Protein AF-0000000083134986 (afdb_homodimer)

Secondary structure (DSSP, 8-state):
-EEEEEEEB-TT---EEEEEEEE-B-TTSSBPPPEEEEEEEEPPPHHHHHHHHHHHTT-S-HHHHHHHHHHHHHHHHHHHHHHHHHTT--GGGEEEEE---EEEEEE---HHHHHH--HHHHH-HHHHHHTT-S-EEEEES-HHHHHHHHTS-EEE--HHHHHHTT------HHHHHHHHHTTSSSEEEEEEESSEEEEEEEESSGGG-EEEEEEESSHHHHHHHHHHHS-SS-GGGHHHHTS---HHHHHHHHTSGGGGSPSSP---GGGG-HHHHHHHHHHTTTS-HHHHHHHHHHHHHHHHHHHHHHHS-HHHHHH--EEEEESGGGG-HHHHHHHHHHS-TTPEEEEGGGGT--GGGHHHHHHHHHHHHHHTT-----HHHH--SS----SEEE--GGG--S----/-EEEEEEEB-TT---EEEEEEEE-B-TTSSBPPPEEEEEEEEPPPHHHHHHHHHHHTT-S-HHHHHHHHHHHHHHHHHHHHHHHHHTT--GGGEEEEE---EEEEEE---HHHHHH--HHHHH-HHHHHHTT-S-EEEEES-HHHHHHHHTS-EEE--HHHHHHTT------HHHHHHHHHTTSSSEEEEEEESSEEEEEEEESSGGG-EEEEEEESSHHHHHHHHHHHS-SS-GGGHHHHTS---HHHHHHHHTSGGGGSPSS----GGGG-HHHHHHHHHHTTTS-HHHHHHHHHHHHHHHHHHHHHHHS-HHHHHH--EEEEESGGGG-HHHHHHHHHHS-TTPEEEEGGGGT--GGGHHHHHHHHHHHHHHTT-----HHHH--SS----SEEE--GGG--S----

Solvent-accessible surface area (backbone atoms only — not comparable to full-atom values): 40559 Å² total; per-residue (Å²): 120,42,34,29,26,12,27,38,32,58,87,82,64,82,32,38,37,40,35,38,28,34,33,44,76,39,94,78,61,44,57,42,56,66,43,68,72,51,74,48,76,41,76,68,58,66,77,59,45,54,52,51,57,36,37,56,70,62,69,40,48,54,70,54,48,30,49,44,22,53,35,39,8,26,46,54,25,49,52,52,49,51,50,27,60,77,65,73,52,62,48,86,62,39,65,35,34,8,28,54,43,36,65,50,46,76,44,67,40,37,62,72,63,57,70,69,49,49,73,70,54,68,66,32,52,44,53,39,52,72,71,55,37,37,25,42,59,35,60,35,33,37,41,30,36,24,5,57,72,50,38,26,31,20,27,24,54,42,38,49,30,33,20,67,43,42,6,52,50,58,73,57,59,64,36,48,43,30,43,64,42,38,90,42,83,64,62,47,42,37,33,38,19,34,50,55,19,36,41,36,40,30,26,56,51,61,80,71,20,37,51,35,41,34,41,55,29,36,41,58,34,21,51,48,28,30,73,75,69,71,32,77,49,53,71,60,19,58,53,27,66,76,28,52,72,42,67,70,60,44,53,55,60,71,63,41,72,76,72,72,49,66,82,76,32,82,76,55,75,70,79,63,26,70,68,57,50,51,52,50,49,60,75,48,56,86,50,56,71,35,22,54,38,20,24,35,27,38,43,26,8,49,28,42,26,49,43,44,68,73,70,45,59,63,71,56,58,73,67,27,54,52,34,32,29,23,32,68,32,62,60,20,52,46,34,49,52,30,29,45,72,50,33,64,85,70,36,44,67,48,44,30,49,81,76,57,36,52,30,83,45,45,64,13,50,37,28,17,52,38,30,55,27,30,83,65,28,21,49,38,57,45,28,56,48,27,57,18,75,48,73,27,36,33,24,31,37,9,62,20,51,83,57,54,41,81,60,71,77,118,120,42,34,28,25,13,28,37,32,58,87,80,64,84,31,38,36,41,37,38,29,35,32,43,76,39,92,80,60,45,56,42,55,64,44,66,73,52,72,50,77,41,76,68,57,65,77,57,45,54,53,51,56,36,38,56,71,61,69,41,47,55,70,54,48,32,48,42,23,52,35,38,7,26,46,54,25,50,51,51,47,51,50,27,60,78,67,74,51,59,49,87,62,38,64,35,34,8,27,55,42,37,65,52,48,74,46,67,39,36,60,70,63,56,71,69,47,49,71,68,54,67,67,33,52,46,53,38,50,73,71,55,37,37,26,44,59,35,59,34,34,37,39,30,36,24,5,57,71,49,37,26,30,19,26,24,55,41,39,49,30,33,19,67,42,41,6,52,51,59,71,57,60,64,36,46,42,29,44,65,42,38,88,43,83,64,63,47,40,36,32,39,21,34,52,54,18,34,40,35,40,32,25,54,51,60,79,71,20,36,50,34,42,33,40,55,28,37,41,56,35,21,51,50,28,29,73,76,68,71,32,77,48,52,69,59,19,59,54,26,67,75,27,51,71,40,68,68,60,44,54,54,60,71,64,40,71,76,73,72,51,65,83,76,32,80,74,54,73,69,78,60,26,71,68,57,51,50,52,50,49,59,74,48,58,86,50,54,72,34,23,54,38,19,24,36,27,38,43,27,7,48,28,42,25,50,42,43,67,73,69,45,59,63,72,58,57,74,67,27,55,52,34,33,28,22,31,67,32,64,59,20,51,45,34,49,50,31,29,46,73,51,33,64,85,70,36,45,67,48,44,30,49,81,77,57,37,51,31,83,46,44,65,12,50,38,27,18,52,38,31,54,28,31,82,65,27,20,49,39,58,44,28,55,47,27,57,18,74,50,73,27,37,32,24,32,36,8,61,20,52,85,57,55,42,81,61,69,77,118

Foldseek 3Di:
DAKFKFWEQDPVNAWIKIFIWDWDADPVGAIAQIFTDDMDTGHDDPVLSVLLVCLLVPNADPVSLVVNQLVQQVRNLVVNVVVCVVVVHDLVRHAEYFYQTAWNDKQFAQLVVVVPDDPVCLVPQVNCPVVVRFMDTDHGHDQQSNQASNQGKYWYNFQVQLSSLRFRPPPLLQLSVLNLPLVPAAWAWEWEAEQWIKIKIHYVPLLPIAMATLGGGQLLLQLLCCVVPVHRHCQLQVLLVPAAADPVLLVVLVPQCQVVDDPSGHDDSCSCPSVNSVVSCVVVVVGDSNNSSNNVLLSLLQSNQVCCVVPPDPVRLVPAQEYAYAYPSVSHVSSQVSNCVRHDVSYHYYHCVVSNQHRHCSNRSLRRSLRVCLVSQHFSHRCSHGVRPDTGSTTDIDRGPVVDDPDDPD/DAKFKFWDQDPVNAWIKIFIWDWDADPVGAIAQIFTDDMDTGHDDPVLSVLLVCLLVPNADPVSLVVNQLVQQVRNLVVNVVVCVVVVHDLVRHAEYFYQTAWSDKQFAQLVVVVPDDPVCLVPQVNCPVVVRFMDTDHGHDQQSNQASNQGKYWYNFQVQLSSLRFRPPPLLQLSVLNLDLPPAAWEWEWEAEQWIKIKIHYVPLLPIAMATLGGGCLLLQLLCCVVPVHRHCQLQVLLVPAAADPVLLVVLVPQCQVVDDPSGHDDSCSCPSVNSVVSCVVVVVGDSNNSSNNVLLSLLQSNQVCCVVPPDPVRLVPAQEYAYAYPSVSHVSSQVSNCVRHDVSYHYHHCVVSNQHRHCSNRSLRRSLRVCLVSQHFSHRCSHGVRPDTGSTTDIDRGPVVDDPDDPD

Radius of gyration: 29.16 Å; Cα contacts (8 Å, |Δi|>4): 1888; chains: 2; bounding box: 56×93×74 Å

Nearest PDB structures (foldseek):
  3cqy-assembly1_A  TM=9.051E-01  e=3.234E-30  Shewanella oneidensis MR-1
  4mo5-assembly2_D  TM=8.886E-01  e=1.383E-29  Pseudomonas aeruginosa
  4mo4-assembly2_D  TM=8.638E-01  e=1.383E-29  Pseudomonas aeruginosa
  4mo4-assembly1_A  TM=8.590E-01  e=1.368E-28  Pseudomonas aeruginosa
  4mo5-assembly1_A  TM=8.575E-01  e=2.676E-28  Pseudomonas aeruginosa

Organism: NCBI:txid40520

Structure (mmCIF, N/CA/C/O backbone):
data_AF-0000000083134986-model_v1
#
loop_
_entity.id
_entity.type
_entity.pdbx_description
1 polymer 'Anhydro-N-acetylmuramic acid kinase'
#
loop_
_atom_site.group_PDB
_atom_site.id
_atom_site.type_symbol
_atom_site.label_atom_id
_atom_site.label_alt_id
_atom_site.label_comp_id
_atom_site.label_asym_id
_atom_site.label_en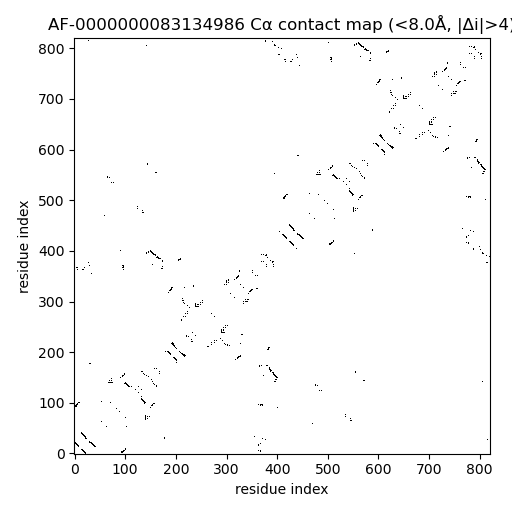tity_id
_atom_site.label_seq_id
_atom_site.pdbx_PDB_ins_code
_atom_site.Cartn_x
_atom_site.Cartn_y
_atom_site.Cartn_z
_atom_site.occupancy
_atom_site.B_iso_or_equiv
_atom_site.auth_seq_id
_atom_site.auth_comp_id
_atom_site.auth_asym_id
_atom_site.auth_atom_id
_atom_site.pdbx_PDB_model_num
ATOM 1 N N . MET A 1 1 ? -2.326 -23.906 16.891 1 94.12 1 MET A N 1
ATOM 2 C CA . MET A 1 1 ? -2.779 -23.766 15.5 1 94.12 1 MET A CA 1
ATOM 3 C C . MET A 1 1 ? -3.484 -22.422 15.297 1 94.12 1 MET A C 1
ATOM 5 O O . MET A 1 1 ? -4.305 -22.016 16.125 1 94.12 1 MET A O 1
ATOM 9 N N . ASP A 1 2 ? -3.031 -21.719 14.344 1 98.62 2 ASP A N 1
ATOM 10 C CA . ASP A 1 2 ? -3.629 -20.438 14 1 98.62 2 ASP A CA 1
ATOM 11 C C . ASP A 1 2 ? -4.531 -20.562 12.773 1 98.62 2 ASP A C 1
ATOM 13 O O . ASP A 1 2 ? -4.203 -21.281 11.828 1 98.62 2 ASP A O 1
ATOM 17 N N . LEU A 1 3 ? -5.688 -19.938 12.828 1 98.88 3 LEU A N 1
ATOM 18 C CA . LEU A 1 3 ? -6.539 -19.828 11.648 1 98.88 3 LEU A CA 1
ATOM 19 C C . LEU A 1 3 ? -6.047 -18.703 10.734 1 98.88 3 LEU A C 1
ATOM 21 O O . LEU A 1 3 ? -5.801 -17.594 11.195 1 98.88 3 LEU A O 1
ATOM 25 N N . ILE A 1 4 ? -5.91 -19.062 9.484 1 98.94 4 ILE A N 1
ATOM 26 C CA . ILE A 1 4 ? -5.457 -18.094 8.5 1 98.94 4 ILE A CA 1
ATOM 27 C C . ILE A 1 4 ? -6.441 -18.031 7.332 1 98.94 4 ILE A C 1
ATOM 29 O O . ILE A 1 4 ? -7.012 -19.062 6.941 1 98.94 4 ILE A O 1
ATOM 33 N N . MET A 1 5 ? -6.707 -16.891 6.844 1 98.94 5 MET A N 1
ATOM 34 C CA . MET A 1 5 ? -7.59 -16.672 5.703 1 98.94 5 MET A CA 1
ATOM 35 C C . MET A 1 5 ? -6.805 -16.188 4.488 1 98.94 5 MET A C 1
ATOM 37 O O . MET A 1 5 ? -5.855 -15.414 4.621 1 98.94 5 MET A O 1
ATOM 41 N N . GLY A 1 6 ? -7.133 -16.703 3.312 1 98.88 6 GLY A N 1
ATOM 42 C CA . GLY A 1 6 ? -6.539 -16.297 2.051 1 98.88 6 GLY A CA 1
ATOM 43 C C . GLY A 1 6 ? -7.566 -15.938 0.997 1 98.88 6 GLY A C 1
ATOM 44 O O . GLY A 1 6 ? -8.656 -16.516 0.961 1 98.88 6 GLY A O 1
ATOM 45 N N . MET A 1 7 ? -7.188 -15 0.182 1 98.75 7 MET A N 1
ATOM 46 C CA . MET A 1 7 ? -8.047 -14.617 -0.937 1 98.75 7 MET A CA 1
ATOM 47 C C . MET A 1 7 ? -7.242 -14.508 -2.227 1 98.75 7 MET A C 1
ATOM 49 O O . MET A 1 7 ? -6.027 -14.305 -2.191 1 98.75 7 MET A O 1
ATOM 53 N N . ASN A 1 8 ? -7.969 -14.641 -3.373 1 95.81 8 ASN A N 1
ATOM 54 C CA . ASN A 1 8 ? -7.312 -14.492 -4.668 1 95.81 8 ASN A CA 1
ATOM 55 C C . ASN A 1 8 ? -8.297 -14.07 -5.754 1 95.81 8 ASN A C 1
ATOM 57 O O . ASN A 1 8 ? -9.398 -14.609 -5.84 1 95.81 8 ASN A O 1
ATOM 61 N N . SER A 1 9 ? -7.984 -13.062 -6.402 1 93.12 9 SER A N 1
ATOM 62 C CA . SER A 1 9 ? -8.547 -12.703 -7.699 1 93.12 9 SER A CA 1
ATOM 63 C C . SER A 1 9 ? -7.461 -12.617 -8.766 1 93.12 9 SER A C 1
ATOM 65 O O . SER A 1 9 ? -6.695 -11.656 -8.805 1 93.12 9 SER A O 1
ATOM 67 N N . GLY A 1 10 ? -7.375 -13.539 -9.594 1 81.19 10 GLY A N 1
ATOM 68 C CA . GLY A 1 10 ? -6.285 -13.648 -10.555 1 81.19 10 GLY A CA 1
ATOM 69 C C . GLY A 1 10 ? -6.469 -12.766 -11.766 1 81.19 10 GLY A C 1
ATOM 70 O O . GLY A 1 10 ? -7.434 -12 -11.844 1 81.19 10 GLY A O 1
ATOM 71 N N . SER A 1 11 ? -5.598 -12.875 -12.703 1 69.5 11 SER A N 1
ATOM 72 C CA . SER A 1 11 ? -5.566 -12.047 -13.906 1 69.5 11 SER A CA 1
ATOM 73 C C . SER A 1 11 ? -6.695 -12.414 -14.859 1 69.5 11 SER A C 1
ATOM 75 O O . SER A 1 11 ? -7.066 -11.617 -15.727 1 69.5 11 SER A O 1
ATOM 77 N N . SER A 1 12 ? -7.199 -13.641 -14.703 1 69.06 12 SER A N 1
ATOM 78 C CA . SER A 1 12 ? -8.344 -14.023 -15.523 1 69.06 12 SER A CA 1
ATOM 79 C C . SER A 1 12 ? -9.602 -13.281 -15.102 1 69.06 12 SER A C 1
ATOM 81 O O . SER A 1 12 ? -10.578 -13.234 -15.852 1 69.06 12 SER A O 1
ATOM 83 N N . PHE A 1 13 ? -9.516 -12.703 -13.852 1 79.56 13 PHE A N 1
ATOM 84 C CA . PHE A 1 13 ? -10.586 -11.867 -13.312 1 79.56 13 PHE A CA 1
ATOM 85 C C . PHE A 1 13 ? -11.922 -12.602 -13.359 1 79.56 13 PHE A C 1
ATOM 87 O O . PHE A 1 13 ? -12.93 -12.031 -13.773 1 79.56 13 PHE A O 1
ATOM 94 N N . ASP A 1 14 ? -11.883 -13.938 -12.961 1 76.38 14 ASP A N 1
ATOM 95 C CA . ASP A 1 14 ? -13.062 -14.789 -13.062 1 76.38 14 ASP A CA 1
ATOM 96 C C . ASP A 1 14 ? -13.781 -14.883 -11.719 1 76.38 14 ASP A C 1
ATOM 98 O O . ASP A 1 14 ? -14.773 -15.602 -11.594 1 76.38 14 ASP A O 1
ATOM 102 N N . GLY A 1 15 ? -13.297 -14.172 -10.742 1 89.56 15 GLY A N 1
ATOM 103 C CA . GLY A 1 15 ? -13.922 -14.211 -9.43 1 89.56 15 GLY A CA 1
ATOM 104 C C . GLY A 1 15 ? -12.945 -14.016 -8.289 1 89.56 15 GLY A C 1
ATOM 105 O O . GLY A 1 15 ? -11.758 -13.758 -8.523 1 89.56 15 GLY A O 1
ATOM 106 N N . ILE A 1 16 ? -13.477 -14.078 -7.109 1 96.69 16 ILE A N 1
ATOM 107 C CA . ILE A 1 16 ? -12.703 -13.914 -5.883 1 96.69 16 ILE A CA 1
ATOM 108 C C . ILE A 1 16 ? -12.836 -15.172 -5.023 1 96.69 16 ILE A C 1
ATOM 110 O O . ILE A 1 16 ? -13.93 -15.516 -4.574 1 96.69 16 ILE A O 1
ATOM 114 N N . ASP A 1 17 ? -11.75 -15.836 -4.855 1 96.88 17 ASP A N 1
ATOM 115 C CA . ASP A 1 17 ? -11.719 -17 -3.967 1 96.88 17 ASP A CA 1
ATOM 116 C C . ASP A 1 17 ? -11.375 -16.578 -2.537 1 96.88 17 ASP A C 1
ATOM 118 O O . ASP A 1 17 ? -10.531 -15.703 -2.324 1 96.88 17 ASP A O 1
ATOM 122 N N . VAL A 1 18 ? -12.023 -17.141 -1.59 1 98.81 18 VAL A N 1
ATOM 123 C CA . VAL A 1 18 ? -11.75 -16.969 -0.167 1 98.81 18 VAL A CA 1
ATOM 124 C C . VAL A 1 18 ? -11.617 -18.328 0.506 1 98.81 18 VAL A C 1
ATOM 126 O O . VAL A 1 18 ? -12.375 -19.266 0.212 1 98.81 18 VAL A O 1
ATOM 129 N N . ILE A 1 19 ? -10.617 -18.5 1.387 1 98.81 19 ILE A N 1
ATOM 130 C CA . ILE A 1 19 ? -10.453 -19.781 2.059 1 98.81 19 ILE A CA 1
ATOM 131 C C . ILE A 1 19 ? -10.125 -19.547 3.531 1 98.81 19 ILE A C 1
ATOM 133 O O . ILE A 1 19 ? -9.688 -18.469 3.916 1 98.81 19 ILE A O 1
ATOM 137 N N . LEU A 1 20 ? -10.367 -20.516 4.332 1 98.88 20 LEU A N 1
ATOM 138 C CA . LEU A 1 20 ? -9.875 -20.672 5.695 1 98.88 20 LEU A CA 1
ATOM 139 C C . LEU A 1 20 ? -8.992 -21.906 5.824 1 98.88 20 LEU A C 1
ATOM 141 O O . LEU A 1 20 ? -9.328 -22.969 5.305 1 98.88 20 LEU A O 1
ATOM 145 N N . ALA A 1 21 ? -7.883 -21.75 6.426 1 98.88 21 ALA A N 1
ATOM 146 C CA . ALA A 1 21 ? -6.957 -22.844 6.719 1 98.88 21 ALA A CA 1
ATOM 147 C C . ALA A 1 21 ? -6.363 -22.688 8.117 1 98.88 21 ALA A C 1
ATOM 149 O O . ALA A 1 21 ? -6.609 -21.703 8.805 1 98.88 21 ALA A O 1
ATOM 150 N N . GLU A 1 22 ? -5.676 -23.672 8.539 1 98.81 22 GLU A N 1
ATOM 151 C CA . GLU A 1 22 ? -4.969 -23.594 9.812 1 98.81 22 GLU A CA 1
ATOM 152 C C . GLU A 1 22 ? -3.525 -24.062 9.672 1 98.81 22 GLU A C 1
ATOM 154 O O . GLU A 1 22 ? -3.215 -24.891 8.812 1 98.81 22 GLU A O 1
ATOM 159 N N . THR A 1 23 ? -2.654 -23.484 10.398 1 98.75 23 THR A N 1
ATOM 160 C CA . THR A 1 23 ? -1.239 -23.844 10.422 1 98.75 23 THR A CA 1
ATOM 161 C C . THR A 1 23 ? -0.593 -23.391 11.734 1 98.75 23 THR A C 1
ATOM 163 O O . THR A 1 23 ? -1.266 -22.844 12.609 1 98.75 23 THR A O 1
ATOM 166 N N . GLU A 1 24 ? 0.623 -23.734 11.93 1 98.62 24 GLU A N 1
ATOM 167 C CA . GLU A 1 24 ? 1.481 -23.312 13.031 1 98.62 24 GLU A CA 1
ATOM 168 C C . GLU A 1 24 ? 2.947 -23.281 12.609 1 98.62 24 GLU A C 1
ATOM 170 O O . GLU A 1 24 ? 3.312 -23.844 11.578 1 98.62 24 GLU A O 1
ATOM 175 N N . MET A 1 25 ? 3.738 -22.594 13.367 1 97.44 25 MET A N 1
ATOM 176 C CA . MET A 1 25 ? 5.168 -22.594 13.078 1 97.44 25 MET A CA 1
ATOM 177 C C . MET A 1 25 ? 5.805 -23.922 13.445 1 97.44 25 MET A C 1
ATOM 179 O O . MET A 1 25 ? 5.512 -24.484 14.5 1 97.44 25 MET A O 1
ATOM 183 N N . ALA A 1 26 ? 6.578 -24.391 12.586 1 96.06 26 ALA A N 1
ATOM 184 C CA . ALA A 1 26 ? 7.32 -25.625 12.844 1 96.06 26 ALA A CA 1
ATOM 185 C C . ALA A 1 26 ? 8.648 -25.328 13.531 1 96.06 26 ALA A C 1
ATOM 187 O O . ALA A 1 26 ? 9.031 -24.172 13.68 1 96.06 26 ALA A O 1
ATOM 188 N N . GLU A 1 27 ? 9.328 -26.328 13.93 1 93.88 27 GLU A N 1
ATOM 189 C CA . GLU A 1 27 ? 10.578 -26.203 14.672 1 93.88 27 GLU A CA 1
ATOM 190 C C . GLU A 1 27 ? 11.68 -25.625 13.797 1 93.88 27 GLU A C 1
ATOM 192 O O . GLU A 1 27 ? 12.594 -24.953 14.297 1 93.88 27 GLU A O 1
ATOM 197 N N . ASP A 1 28 ? 11.555 -25.812 12.539 1 92.69 28 ASP A N 1
ATOM 198 C CA . ASP A 1 28 ? 12.609 -25.359 11.633 1 92.69 28 ASP A CA 1
ATOM 199 C C . ASP A 1 28 ? 12.438 -23.875 11.297 1 92.69 28 ASP A C 1
ATOM 201 O O . ASP A 1 28 ? 13.211 -23.312 10.523 1 92.69 28 ASP A O 1
ATOM 205 N N . GLY A 1 29 ? 11.391 -23.281 11.797 1 94.12 29 GLY A N 1
ATOM 206 C CA . GLY A 1 29 ? 11.227 -21.844 11.656 1 94.12 29 GLY A CA 1
ATOM 207 C C . GLY A 1 29 ? 10.312 -21.453 10.516 1 94.12 29 GLY A C 1
ATOM 208 O O . GLY A 1 29 ? 10.109 -20.266 10.25 1 94.12 29 GLY A O 1
ATOM 209 N N . PHE A 1 30 ? 9.711 -22.453 9.828 1 96.19 30 PHE A N 1
ATOM 210 C CA . PHE A 1 30 ? 8.758 -22.203 8.758 1 96.19 30 PHE A CA 1
ATOM 211 C C . PHE A 1 30 ? 7.363 -22.688 9.156 1 96.19 30 PHE A C 1
ATOM 213 O O . PHE A 1 30 ? 7.215 -23.484 10.078 1 96.19 30 PHE A O 1
ATOM 220 N N . PRO A 1 31 ? 6.383 -22.172 8.531 1 97.69 31 PRO A N 1
ATOM 221 C CA . PRO A 1 31 ? 5.039 -22.703 8.781 1 97.69 31 PRO A CA 1
ATOM 222 C C . PRO A 1 31 ? 4.906 -24.172 8.398 1 97.69 31 PRO A C 1
ATOM 224 O O . PRO A 1 31 ? 5.492 -24.609 7.402 1 97.69 31 PRO A O 1
ATOM 227 N N . LYS A 1 32 ? 4.121 -24.828 9.156 1 98.06 32 LYS A N 1
ATOM 228 C CA . LYS A 1 32 ? 3.709 -26.141 8.695 1 98.06 32 LYS A CA 1
ATOM 229 C C . LYS A 1 32 ? 2.803 -26.047 7.473 1 98.06 32 LYS A C 1
ATOM 231 O O . LYS A 1 32 ? 2.199 -25 7.223 1 98.06 32 LYS A O 1
ATOM 236 N N . ALA A 1 33 ? 2.719 -27.141 6.703 1 98.06 33 ALA A N 1
ATOM 237 C CA . ALA A 1 33 ? 1.766 -27.188 5.598 1 98.06 33 ALA A CA 1
ATOM 238 C C . ALA A 1 33 ? 0.36 -26.828 6.07 1 98.06 33 ALA A C 1
ATOM 240 O O . ALA A 1 33 ? -0.139 -27.406 7.043 1 98.06 33 ALA A O 1
ATOM 241 N N . PRO A 1 34 ? -0.233 -25.906 5.414 1 98.56 34 PRO A N 1
ATOM 242 C CA . PRO A 1 34 ? -1.572 -25.516 5.859 1 98.56 34 PRO A CA 1
ATOM 243 C C . PRO A 1 34 ? -2.613 -26.609 5.625 1 98.56 34 PRO A C 1
ATOM 245 O O . PRO A 1 34 ? -2.566 -27.297 4.602 1 98.56 34 PRO A O 1
ATOM 248 N N . ARG A 1 35 ? -3.477 -26.734 6.527 1 98.62 35 ARG A N 1
ATOM 249 C CA . ARG A 1 35 ? -4.633 -27.609 6.367 1 98.62 35 ARG A CA 1
ATOM 250 C C . ARG A 1 35 ? -5.863 -26.828 5.934 1 98.62 35 ARG A C 1
ATOM 252 O O . ARG A 1 35 ? -6.352 -25.969 6.676 1 98.62 35 ARG A O 1
ATOM 259 N N . PHE A 1 36 ? -6.34 -27.172 4.77 1 98.56 36 PHE A N 1
ATOM 260 C CA . PHE A 1 36 ? -7.527 -26.516 4.234 1 98.56 36 PHE A CA 1
ATOM 261 C C . PHE A 1 36 ? -8.758 -26.859 5.062 1 98.56 36 PHE A C 1
ATOM 263 O O . PHE A 1 36 ? -8.969 -28.031 5.406 1 98.56 36 PHE A O 1
ATOM 270 N N . ILE A 1 37 ? -9.586 -25.859 5.402 1 98.69 37 ILE A N 1
ATOM 271 C CA . ILE A 1 37 ? -10.805 -26.094 6.168 1 98.69 37 ILE A CA 1
ATOM 272 C C . ILE A 1 37 ? -12.023 -25.906 5.27 1 98.69 37 ILE A C 1
ATOM 274 O O . ILE A 1 37 ? -12.82 -26.828 5.094 1 98.69 37 ILE A O 1
ATOM 278 N N . CYS A 1 38 ? -12.164 -24.766 4.613 1 98.69 38 CYS A N 1
ATOM 279 C CA . CYS A 1 38 ? -13.273 -24.484 3.709 1 98.69 38 CYS A CA 1
ATOM 280 C C . CYS A 1 38 ? -12.953 -23.328 2.775 1 98.69 38 CYS A C 1
ATOM 282 O O . CYS A 1 38 ? -11.961 -22.625 2.98 1 98.69 38 CYS A O 1
ATOM 284 N N . GLY A 1 39 ? -13.727 -23.219 1.657 1 98.31 39 GLY A N 1
ATOM 285 C CA . GLY A 1 39 ? -13.539 -22.172 0.67 1 98.31 39 GLY A CA 1
ATOM 286 C C . GLY A 1 39 ? -14.812 -21.797 -0.057 1 98.31 39 GLY A C 1
ATOM 287 O O . GLY A 1 39 ? -15.828 -22.5 0.059 1 98.31 39 GLY A O 1
ATOM 288 N N . GLY A 1 40 ? -14.766 -20.641 -0.629 1 97.31 40 GLY A N 1
ATOM 289 C CA . GLY A 1 40 ? -15.836 -20.125 -1.465 1 97.31 40 GLY A CA 1
ATOM 290 C C . GLY A 1 40 ? -15.336 -19.25 -2.59 1 97.31 40 GLY A C 1
ATOM 291 O O . GLY A 1 40 ? -14.203 -18.766 -2.555 1 97.31 40 GLY A O 1
ATOM 292 N N . SER A 1 41 ? -16.172 -19.156 -3.617 1 95.69 41 SER A N 1
ATOM 293 C CA . SER A 1 41 ? -15.883 -18.297 -4.754 1 95.69 41 SER A CA 1
ATOM 294 C C . SER A 1 41 ? -17.031 -17.312 -4.996 1 95.69 41 SER A C 1
ATOM 296 O O . SER A 1 41 ? -18.203 -17.672 -4.898 1 95.69 41 SER A O 1
ATOM 298 N N . TYR A 1 42 ? -16.625 -16.109 -5.242 1 97.31 42 TYR A N 1
ATOM 299 C CA . TYR A 1 42 ? -17.609 -15.039 -5.355 1 97.31 42 TYR A CA 1
ATOM 300 C C . TYR A 1 42 ? -17.375 -14.219 -6.621 1 97.31 42 TYR A C 1
ATOM 302 O O . TYR A 1 42 ? -16.25 -14.148 -7.121 1 97.31 42 TYR A O 1
ATOM 310 N N . GLU A 1 43 ? -18.438 -13.641 -7.086 1 95.19 43 GLU A N 1
ATOM 311 C CA . GLU A 1 43 ? -18.344 -12.773 -8.258 1 95.19 43 GLU A CA 1
ATOM 312 C C . GLU A 1 43 ? -18 -11.344 -7.863 1 95.19 43 GLU A C 1
ATOM 314 O O . GLU A 1 43 ? -18.406 -10.867 -6.797 1 95.19 43 GLU A O 1
ATOM 319 N N . TRP A 1 44 ? -17.328 -10.695 -8.734 1 96.5 44 TRP A N 1
ATOM 320 C CA . TRP A 1 44 ? -17.156 -9.25 -8.609 1 96.5 44 TRP A CA 1
ATOM 321 C C . TRP A 1 44 ? -18.484 -8.531 -8.852 1 96.5 44 TRP A C 1
ATOM 323 O O . TRP A 1 44 ? -19.25 -8.914 -9.727 1 96.5 44 TRP A O 1
ATOM 333 N N . PRO A 1 45 ? -18.734 -7.449 -8.047 1 97.06 45 PRO A N 1
ATOM 334 C CA . PRO A 1 45 ? -19.875 -6.613 -8.453 1 97.06 45 PRO A CA 1
ATOM 335 C C . PRO A 1 45 ? -19.703 -6.023 -9.852 1 97.06 45 PRO A C 1
ATOM 337 O O . PRO A 1 45 ? -18.625 -5.523 -10.18 1 97.06 45 PRO A O 1
ATOM 340 N N . LYS A 1 46 ? -20.719 -6.059 -10.617 1 95.94 46 LYS A N 1
ATOM 341 C CA . LYS A 1 46 ? -20.656 -5.688 -12.023 1 95.94 46 LYS A CA 1
ATOM 342 C C . LYS A 1 46 ? -20.094 -4.273 -12.188 1 95.94 46 LYS A C 1
ATOM 344 O O . LYS A 1 46 ? -19.234 -4.035 -13.047 1 95.94 46 LYS A O 1
ATOM 349 N N . GLU A 1 47 ? -20.578 -3.363 -11.406 1 96.5 47 GLU A N 1
ATOM 350 C CA . GLU A 1 47 ? -20.172 -1.964 -11.531 1 96.5 47 GLU A CA 1
ATOM 351 C C . GLU A 1 47 ? -18.672 -1.798 -11.32 1 96.5 47 GLU A C 1
ATOM 353 O O . GLU A 1 47 ? -18.031 -1.011 -12.008 1 96.5 47 GLU A O 1
ATOM 358 N N . VAL A 1 48 ? -18.156 -2.496 -10.375 1 97.75 48 VAL A N 1
ATOM 359 C CA . VAL A 1 48 ? -16.719 -2.396 -10.086 1 97.75 48 VAL A CA 1
ATOM 360 C C . VAL A 1 48 ? -15.93 -3.178 -11.133 1 97.75 48 VAL A C 1
ATOM 362 O O . VAL A 1 48 ? -14.859 -2.738 -11.57 1 97.75 48 VAL A O 1
ATOM 365 N N . ALA A 1 49 ? -16.453 -4.34 -11.555 1 96.12 49 ALA A N 1
ATOM 366 C CA . ALA A 1 49 ? -15.805 -5.168 -12.57 1 96.12 49 ALA A CA 1
ATOM 367 C C . ALA A 1 49 ? -15.578 -4.379 -13.859 1 96.12 49 ALA A C 1
ATOM 369 O O . ALA A 1 49 ? -14.531 -4.512 -14.5 1 96.12 49 ALA A O 1
ATOM 370 N N . ASP A 1 50 ? -16.516 -3.59 -14.219 1 95.88 50 ASP A N 1
ATOM 371 C CA . ASP A 1 50 ? -16.406 -2.785 -15.43 1 95.88 50 ASP A CA 1
ATOM 372 C C . ASP A 1 50 ? -15.234 -1.814 -15.344 1 95.88 50 ASP A C 1
ATOM 374 O O . ASP A 1 50 ? -14.492 -1.636 -16.312 1 95.88 50 ASP A O 1
ATOM 378 N N . ILE A 1 51 ? -15.078 -1.203 -14.219 1 97 51 ILE A N 1
ATOM 379 C CA . ILE A 1 51 ? -13.984 -0.258 -14.023 1 97 51 ILE A CA 1
ATOM 380 C C . ILE A 1 51 ? -12.648 -0.999 -14.047 1 97 51 ILE A C 1
ATOM 382 O O . ILE A 1 51 ? -11.68 -0.516 -14.633 1 97 51 ILE A O 1
ATOM 386 N N . VAL A 1 52 ? -12.594 -2.141 -13.391 1 96.06 52 VAL A N 1
ATOM 387 C CA . VAL A 1 52 ? -11.375 -2.945 -13.375 1 96.06 52 VAL A CA 1
ATOM 388 C C . VAL A 1 52 ? -10.984 -3.326 -14.797 1 96.06 52 VAL A C 1
ATOM 390 O O . VAL A 1 52 ? -9.812 -3.242 -15.172 1 96.06 52 VAL A O 1
ATOM 393 N N . GLN A 1 53 ? -11.898 -3.781 -15.562 1 91.44 53 GLN A N 1
ATOM 394 C CA . GLN A 1 53 ? -11.648 -4.164 -16.953 1 91.44 53 GLN A CA 1
ATOM 395 C C . GLN A 1 53 ? -11.109 -2.988 -17.766 1 91.44 53 GLN A C 1
ATOM 397 O O . GLN A 1 53 ? -10.188 -3.152 -18.562 1 91.44 53 GLN A O 1
ATOM 402 N N . ASP A 1 54 ? -11.664 -1.813 -17.547 1 95 54 ASP A N 1
ATOM 403 C CA . ASP A 1 54 ? -11.148 -0.609 -18.188 1 95 54 ASP A CA 1
ATOM 404 C C . ASP A 1 54 ? -9.719 -0.314 -17.75 1 95 54 ASP A C 1
ATOM 406 O O . ASP A 1 54 ? -8.898 0.149 -18.547 1 95 54 ASP A O 1
ATOM 410 N N . ALA A 1 55 ? -9.453 -0.555 -16.484 1 94.81 55 ALA A N 1
ATOM 411 C CA . ALA A 1 55 ? -8.117 -0.312 -15.945 1 94.81 55 ALA A CA 1
ATOM 412 C C . ALA A 1 55 ? -7.094 -1.244 -16.594 1 94.81 55 ALA A C 1
ATOM 414 O O . ALA A 1 55 ? -5.953 -0.848 -16.828 1 94.81 55 ALA A O 1
ATOM 415 N N . PHE A 1 56 ? -7.516 -2.473 -16.922 1 88.38 56 PHE A N 1
ATOM 416 C CA . PHE A 1 56 ? -6.625 -3.441 -17.562 1 88.38 56 PHE A CA 1
ATOM 417 C C . PHE A 1 56 ? -6.055 -2.891 -18.859 1 88.38 56 PHE A C 1
ATOM 419 O O . PHE A 1 56 ? -4.93 -3.221 -19.234 1 88.38 56 PHE A O 1
ATOM 426 N N . VAL A 1 57 ? -6.848 -2.102 -19.484 1 88.94 57 VAL A N 1
ATOM 427 C CA . VAL A 1 57 ? -6.43 -1.649 -20.812 1 88.94 57 VAL A CA 1
ATOM 428 C C . VAL A 1 57 ? -6.07 -0.166 -20.75 1 88.94 57 VAL A C 1
ATOM 430 O O . VAL A 1 57 ? -6.215 0.547 -21.75 1 88.94 57 VAL A O 1
ATOM 433 N N . ASN A 1 58 ? -5.781 0.361 -19.547 1 94.25 58 ASN A N 1
ATOM 434 C CA . ASN A 1 58 ? -5.242 1.697 -19.328 1 94.25 58 ASN A CA 1
ATOM 435 C C . ASN A 1 58 ? -6.23 2.781 -19.75 1 94.25 58 ASN A C 1
ATOM 437 O O . ASN A 1 58 ? -5.84 3.785 -20.344 1 94.25 58 ASN A O 1
ATOM 441 N N . LYS A 1 59 ? -7.512 2.549 -19.484 1 95.19 59 LYS A N 1
ATOM 442 C CA . LYS A 1 59 ? -8.539 3.51 -19.859 1 95.19 59 LYS A CA 1
ATOM 443 C C . LYS A 1 59 ? -9.062 4.27 -18.656 1 95.19 59 LYS A C 1
ATOM 445 O O . LYS A 1 59 ? -10.016 5.047 -18.75 1 95.19 59 LYS A O 1
ATOM 450 N N . VAL A 1 60 ? -8.516 4.043 -17.531 1 96.19 60 VAL A N 1
ATOM 451 C CA . VAL A 1 60 ? -8.898 4.738 -16.297 1 96.19 60 VAL A CA 1
ATOM 452 C C . VAL A 1 60 ? -7.797 5.711 -15.891 1 96.19 60 VAL A C 1
ATOM 454 O O . VAL A 1 60 ? -6.633 5.324 -15.766 1 96.19 60 VAL A O 1
ATOM 457 N N . ASP A 1 61 ? -8.086 6.926 -15.664 1 95.5 61 ASP A N 1
ATOM 458 C CA . ASP A 1 61 ? -7.07 7.918 -15.336 1 95.5 61 ASP A CA 1
ATOM 459 C C . ASP A 1 61 ? -6.742 7.898 -13.844 1 95.5 61 ASP A C 1
ATOM 461 O O . ASP A 1 61 ? -7.223 7.031 -13.109 1 95.5 61 ASP A O 1
ATOM 465 N N . MET A 1 62 ? -5.93 8.789 -13.43 1 95.31 62 MET A N 1
ATOM 466 C CA . MET A 1 62 ? -5.422 8.812 -12.062 1 95.31 62 MET A CA 1
ATOM 467 C C . MET A 1 62 ? -6.559 8.953 -11.055 1 95.31 62 MET A C 1
ATOM 469 O O . MET A 1 62 ? -6.547 8.312 -10.008 1 95.31 62 MET A O 1
ATOM 473 N N . VAL A 1 63 ? -7.547 9.727 -11.305 1 93.38 63 VAL A N 1
ATOM 474 C CA . VAL A 1 63 ? -8.68 9.961 -10.414 1 93.38 63 VAL A CA 1
ATOM 475 C C . VAL A 1 63 ? -9.484 8.672 -10.258 1 93.38 63 VAL A C 1
ATOM 477 O O . VAL A 1 63 ? -9.844 8.297 -9.141 1 93.38 63 VAL A O 1
ATOM 480 N N . GLY A 1 64 ? -9.742 8.109 -11.391 1 96 64 GLY A N 1
ATOM 481 C CA . GLY A 1 64 ? -10.453 6.836 -11.359 1 96 64 GLY A CA 1
ATOM 482 C C . GLY A 1 64 ? -9.688 5.742 -10.641 1 96 64 GLY A C 1
ATOM 483 O O . GLY A 1 64 ? -10.273 4.953 -9.898 1 96 64 GLY A O 1
ATOM 484 N N . LEU A 1 65 ? -8.383 5.648 -10.852 1 97.56 65 LEU A N 1
ATOM 485 C CA . LEU A 1 65 ? -7.543 4.652 -10.195 1 97.56 65 LEU A CA 1
ATOM 486 C C . LEU A 1 65 ? -7.516 4.879 -8.688 1 97.56 65 LEU A C 1
ATOM 488 O O . LEU A 1 65 ? -7.473 3.92 -7.914 1 97.56 65 LEU A O 1
ATOM 492 N N . ASN A 1 66 ? -7.539 6.137 -8.32 1 96 66 ASN A N 1
ATOM 493 C CA . ASN A 1 66 ? -7.621 6.496 -6.906 1 96 66 ASN A CA 1
ATOM 494 C C . ASN A 1 66 ? -8.836 5.863 -6.238 1 96 66 ASN A C 1
ATOM 496 O O . ASN A 1 66 ? -8.711 5.18 -5.219 1 96 66 ASN A O 1
ATOM 500 N N . ARG A 1 67 ? -9.938 6.035 -6.77 1 96.81 67 ARG A N 1
ATOM 501 C CA . ARG A 1 67 ? -11.172 5.496 -6.215 1 96.81 67 ARG A CA 1
ATOM 502 C C . ARG A 1 67 ? -11.203 3.975 -6.316 1 96.81 67 ARG A C 1
ATOM 504 O O . ARG A 1 67 ? -11.703 3.297 -5.418 1 96.81 67 ARG A O 1
ATOM 511 N N . LEU A 1 68 ? -10.703 3.488 -7.426 1 98.19 68 LEU A N 1
ATOM 512 C CA . LEU A 1 68 ? -10.711 2.051 -7.672 1 98.19 68 LEU A CA 1
ATOM 513 C C . LEU A 1 68 ? -9.945 1.304 -6.59 1 98.19 68 LEU A C 1
ATOM 515 O O . LEU A 1 68 ? -10.328 0.201 -6.195 1 98.19 68 LEU A O 1
ATOM 519 N N . ASN A 1 69 ? -8.852 1.864 -6.102 1 98.5 69 ASN A N 1
ATOM 520 C CA . ASN A 1 69 ? -8.062 1.229 -5.047 1 98.5 69 ASN A CA 1
ATOM 521 C C . ASN A 1 69 ? -8.898 1 -3.789 1 98.5 69 ASN A C 1
ATOM 523 O O . ASN A 1 69 ? -8.812 -0.062 -3.172 1 98.5 69 ASN A O 1
ATOM 527 N N . TYR A 1 70 ? -9.672 1.943 -3.398 1 98.62 70 TYR A N 1
ATOM 528 C CA . TYR A 1 70 ? -10.539 1.822 -2.232 1 98.62 70 TYR A CA 1
ATOM 529 C C . TYR A 1 70 ? -11.711 0.896 -2.518 1 98.62 70 TYR A C 1
ATOM 531 O O . TYR A 1 70 ? -12.094 0.087 -1.67 1 98.62 70 TYR A O 1
ATOM 539 N N . LEU A 1 71 ? -12.266 1.005 -3.756 1 98.56 71 LEU A N 1
ATOM 540 C CA . LEU A 1 71 ? -13.375 0.16 -4.176 1 98.56 71 LEU A CA 1
ATOM 541 C C . LEU A 1 71 ? -12.984 -1.313 -4.133 1 98.56 71 LEU A C 1
ATOM 543 O O . LEU A 1 71 ? -13.734 -2.143 -3.609 1 98.56 71 LEU A O 1
ATOM 547 N N . CYS A 1 72 ? -11.836 -1.6 -4.672 1 98.69 72 CYS A N 1
ATOM 548 C CA . CYS A 1 72 ? -11.383 -2.986 -4.656 1 98.69 72 CYS A CA 1
ATOM 549 C C . CYS A 1 72 ? -11.18 -3.475 -3.227 1 98.69 72 CYS A C 1
ATOM 551 O O . CYS A 1 72 ? -11.531 -4.605 -2.895 1 98.69 72 CYS A O 1
ATOM 553 N N . GLY A 1 73 ? -10.586 -2.6 -2.389 1 98.81 73 GLY A N 1
ATOM 554 C CA . GLY A 1 73 ? -10.469 -2.961 -0.984 1 98.81 73 GLY A CA 1
ATOM 555 C C . GLY A 1 73 ? -11.797 -3.309 -0.343 1 98.81 73 GLY A C 1
ATOM 556 O O . GLY A 1 73 ? -11.906 -4.309 0.37 1 98.81 73 GLY A O 1
ATOM 557 N N . ALA A 1 74 ? -12.773 -2.508 -0.605 1 98.81 74 ALA A N 1
ATOM 558 C CA . ALA A 1 74 ? -14.109 -2.715 -0.058 1 98.81 74 ALA A CA 1
ATOM 559 C C . ALA A 1 74 ? -14.719 -4.012 -0.579 1 98.81 74 ALA A C 1
ATOM 561 O O . ALA A 1 74 ? -15.383 -4.738 0.168 1 98.81 74 ALA A O 1
ATOM 562 N N . VAL A 1 75 ? -14.531 -4.324 -1.863 1 98.88 75 VAL A N 1
ATOM 563 C CA . VAL A 1 75 ? -15.07 -5.547 -2.449 1 98.88 75 VAL A CA 1
ATOM 564 C C . VAL A 1 75 ? -14.438 -6.762 -1.774 1 98.88 75 VAL A C 1
ATOM 566 O O . VAL A 1 75 ? -15.148 -7.691 -1.373 1 98.88 75 VAL A O 1
ATOM 569 N N . PHE A 1 76 ? -13.125 -6.773 -1.642 1 98.88 76 PHE A N 1
ATOM 570 C CA . PHE A 1 76 ? -12.461 -7.895 -0.987 1 98.88 76 PHE A CA 1
ATOM 571 C C . PHE A 1 76 ? -12.953 -8.055 0.447 1 98.88 76 PHE A C 1
ATOM 573 O O . PHE A 1 76 ? -13.195 -9.172 0.905 1 98.88 76 PHE A O 1
ATOM 580 N N . ALA A 1 77 ? -13.078 -6.934 1.149 1 98.88 77 ALA A N 1
ATOM 581 C CA . ALA A 1 77 ? -13.586 -6.973 2.518 1 98.88 77 ALA A CA 1
ATOM 582 C C . ALA A 1 77 ? -14.992 -7.559 2.564 1 98.88 77 ALA A C 1
ATOM 584 O O . ALA A 1 77 ? -15.297 -8.391 3.422 1 98.88 77 ALA A O 1
ATOM 585 N N . GLU A 1 78 ? -15.82 -7.137 1.675 1 98.75 78 GLU A N 1
ATOM 586 C CA . GLU A 1 78 ? -17.203 -7.605 1.628 1 98.75 78 GLU A CA 1
ATOM 587 C C . GLU A 1 78 ? -17.266 -9.109 1.386 1 98.75 78 GLU A C 1
ATOM 589 O O . GLU A 1 78 ? -18.062 -9.812 2.014 1 98.75 78 GLU A O 1
ATOM 594 N N . LYS A 1 79 ? -16.469 -9.609 0.459 1 98.81 79 LYS A N 1
ATOM 595 C CA . LYS A 1 79 ? -16.484 -11.031 0.152 1 98.81 79 LYS A CA 1
ATOM 596 C C . LYS A 1 79 ? -15.914 -11.852 1.307 1 98.81 79 LYS A C 1
ATOM 598 O O . LYS A 1 79 ? -16.391 -12.961 1.585 1 98.81 79 LYS A O 1
ATOM 603 N N . ALA A 1 80 ? -14.906 -11.336 1.965 1 98.88 80 ALA A N 1
ATOM 604 C CA . ALA A 1 80 ? -14.422 -12 3.176 1 98.88 80 ALA A CA 1
ATOM 605 C C . ALA A 1 80 ? -15.516 -12.07 4.234 1 98.88 80 ALA A C 1
ATOM 607 O O . ALA A 1 80 ? -15.727 -13.117 4.855 1 98.88 80 ALA A O 1
ATOM 608 N N . ALA A 1 81 ? -16.188 -10.969 4.422 1 98.75 81 ALA A N 1
ATOM 609 C CA . ALA A 1 81 ? -17.266 -10.914 5.414 1 98.75 81 ALA A CA 1
ATOM 610 C C . ALA A 1 81 ? -18.391 -11.867 5.051 1 98.75 81 ALA A C 1
ATOM 612 O O . ALA A 1 81 ? -18.953 -12.547 5.922 1 98.75 81 ALA A O 1
ATOM 613 N N . GLN A 1 82 ? -18.797 -11.852 3.773 1 98.69 82 GLN A N 1
ATOM 614 C CA . GLN A 1 82 ? -19.812 -12.773 3.295 1 98.69 82 GLN A CA 1
ATOM 615 C C . GLN A 1 82 ? -19.422 -14.227 3.568 1 98.69 82 GLN A C 1
ATOM 617 O O . GLN A 1 82 ? -20.234 -15.016 4.066 1 98.69 82 GLN A O 1
ATOM 622 N N . PHE A 1 83 ? -18.219 -14.547 3.291 1 98.88 83 PHE A N 1
ATOM 623 C CA . PHE A 1 83 ? -17.688 -15.883 3.512 1 98.88 83 PHE A CA 1
ATOM 624 C C . PHE A 1 83 ? -17.75 -16.25 4.988 1 98.88 83 PHE A C 1
ATOM 626 O O . PHE A 1 83 ? -18.172 -17.359 5.336 1 98.88 83 PHE A O 1
ATOM 633 N N . MET A 1 84 ? -17.266 -15.344 5.828 1 98.88 84 MET A N 1
ATOM 634 C CA . MET A 1 84 ? -17.281 -15.602 7.266 1 98.88 84 MET A CA 1
ATOM 635 C C . MET A 1 84 ? -18.703 -15.828 7.762 1 98.88 84 MET A C 1
ATOM 637 O O . MET A 1 84 ? -18.953 -16.75 8.547 1 98.88 84 MET A O 1
ATOM 641 N N . LYS A 1 85 ? -19.625 -15.062 7.289 1 98.56 85 LYS A N 1
ATOM 642 C CA . LYS A 1 85 ? -21.031 -15.219 7.676 1 98.56 85 LYS A CA 1
ATOM 643 C C . LYS A 1 85 ? -21.578 -16.578 7.223 1 98.56 85 LYS A C 1
ATOM 645 O O . LYS A 1 85 ? -22.203 -17.281 8 1 98.56 85 LYS A O 1
ATOM 650 N N . GLU A 1 86 ? -21.312 -16.922 5.984 1 98.56 86 GLU A N 1
ATOM 651 C CA . GLU A 1 86 ? -21.812 -18.156 5.402 1 98.56 86 GLU A CA 1
ATOM 652 C C . GLU A 1 86 ? -21.25 -19.375 6.137 1 98.56 86 GLU A C 1
ATOM 654 O O . GLU A 1 86 ? -21.875 -20.438 6.156 1 98.56 86 GLU A O 1
ATOM 659 N N . ASN A 1 87 ? -20.109 -19.25 6.758 1 98.44 87 ASN A N 1
ATOM 660 C CA . ASN A 1 87 ? -19.453 -20.391 7.391 1 98.44 87 ASN A CA 1
ATOM 661 C C . ASN A 1 87 ? -19.406 -20.234 8.906 1 98.44 87 ASN A C 1
ATOM 663 O O . ASN A 1 87 ? -18.719 -21 9.594 1 98.44 87 ASN A O 1
ATOM 667 N N . ASN A 1 88 ? -20.078 -19.219 9.43 1 98.31 88 ASN A N 1
ATOM 668 C CA . ASN A 1 88 ? -20.172 -18.969 10.859 1 98.31 88 ASN A CA 1
ATOM 669 C C . ASN A 1 88 ? -18.797 -18.812 11.5 1 98.31 88 ASN A C 1
ATOM 671 O O . ASN A 1 88 ? -18.484 -19.484 12.492 1 98.31 88 ASN A O 1
ATOM 675 N N . ILE A 1 89 ? -17.953 -18.047 10.898 1 98.44 89 ILE A N 1
ATOM 676 C CA . ILE A 1 89 ? -16.594 -17.781 11.367 1 98.44 89 ILE A CA 1
ATOM 677 C C . ILE A 1 89 ? -16.547 -16.391 12.016 1 98.44 89 ILE A C 1
ATOM 679 O O . ILE A 1 89 ? -17.031 -15.414 11.453 1 98.44 89 ILE A O 1
ATOM 683 N N . ASP A 1 90 ? -15.977 -16.297 13.164 1 98.19 90 ASP A N 1
ATOM 684 C CA . ASP A 1 90 ? -15.727 -15.031 13.859 1 98.19 90 ASP A CA 1
ATOM 685 C C . ASP A 1 90 ? -14.375 -14.438 13.453 1 98.19 90 ASP A C 1
ATOM 687 O O . ASP A 1 90 ? -13.336 -15.086 13.609 1 98.19 90 ASP A O 1
ATOM 691 N N . SER A 1 91 ? -14.398 -13.211 12.984 1 97.75 91 SER A N 1
ATOM 692 C CA . SER A 1 91 ? -13.18 -12.555 12.539 1 97.75 91 SER A CA 1
ATOM 693 C C . SER A 1 91 ? -12.125 -12.547 13.641 1 97.75 91 SER A C 1
ATOM 695 O O . SER A 1 91 ? -10.922 -12.586 13.359 1 97.75 91 SER A O 1
ATOM 697 N N . ARG A 1 92 ? -12.5 -12.578 14.898 1 96.69 92 ARG A N 1
ATOM 698 C CA . ARG A 1 92 ? -11.594 -12.516 16.047 1 96.69 92 ARG A CA 1
ATOM 699 C C . ARG A 1 92 ? -10.766 -13.797 16.156 1 96.69 92 ARG A C 1
ATOM 701 O O . ARG A 1 92 ? -9.75 -13.82 16.844 1 96.69 92 ARG A O 1
ATOM 708 N N . ASN A 1 93 ? -11.188 -14.805 15.469 1 98.25 93 ASN A N 1
ATOM 709 C CA . ASN A 1 93 ? -10.484 -16.078 15.531 1 98.25 93 ASN A CA 1
ATOM 710 C C . ASN A 1 93 ? -9.43 -16.188 14.438 1 98.25 93 ASN A C 1
ATOM 712 O O . ASN A 1 93 ? -8.609 -17.109 14.453 1 98.25 93 ASN A O 1
ATOM 716 N N . ILE A 1 94 ? -9.438 -15.336 13.484 1 98.88 94 ILE A N 1
ATOM 717 C CA . ILE A 1 94 ? -8.523 -15.398 12.359 1 98.88 94 ILE A CA 1
ATOM 718 C C . ILE A 1 94 ? -7.246 -14.625 12.68 1 98.88 94 ILE A C 1
ATOM 720 O O . ILE A 1 94 ? -7.297 -13.43 12.984 1 98.88 94 ILE A O 1
ATOM 724 N N . LYS A 1 95 ? -6.129 -15.273 12.578 1 98.88 95 LYS A N 1
ATOM 725 C CA . LYS A 1 95 ? -4.84 -14.688 12.93 1 98.88 95 LYS A CA 1
ATOM 726 C C . LYS A 1 95 ? -4.41 -13.641 11.906 1 98.88 95 LYS A C 1
ATOM 728 O O . LYS A 1 95 ? -3.875 -12.594 12.273 1 98.88 95 LYS A O 1
ATOM 733 N N . VAL A 1 96 ? -4.633 -13.922 10.672 1 98.94 96 VAL A N 1
ATOM 734 C CA . VAL A 1 96 ? -4.18 -13.031 9.609 1 98.94 96 VAL A CA 1
ATOM 735 C C . VAL A 1 96 ? -4.918 -13.344 8.312 1 98.94 96 VAL A C 1
ATOM 737 O O . VAL A 1 96 ? -5.312 -14.492 8.078 1 98.94 96 VAL A O 1
ATOM 740 N N . LEU A 1 97 ? -5.234 -12.367 7.547 1 98.94 97 LEU A N 1
ATOM 741 C CA . LEU A 1 97 ? -5.797 -12.453 6.203 1 98.94 97 LEU A CA 1
ATOM 742 C C . LEU A 1 97 ? -4.766 -12.047 5.16 1 98.94 97 LEU A C 1
ATOM 744 O O . LEU A 1 97 ? -4.145 -10.984 5.273 1 98.94 97 LEU A O 1
ATOM 748 N N . GLY A 1 98 ? -4.523 -12.922 4.129 1 98.94 98 GLY A N 1
ATOM 749 C CA . GLY A 1 98 ? -3.564 -12.641 3.074 1 98.94 98 GLY A CA 1
ATOM 750 C C . GLY A 1 98 ? -4.184 -12.625 1.689 1 98.94 98 GLY A C 1
ATOM 751 O O . GLY A 1 98 ? -4.969 -13.508 1.344 1 98.94 98 GLY A O 1
ATOM 752 N N . LEU A 1 99 ? -3.857 -11.609 0.895 1 98.31 99 LEU A N 1
ATOM 753 C CA . LEU A 1 99 ? -4.219 -11.555 -0.518 1 98.31 99 LEU A CA 1
ATOM 754 C C . LEU A 1 99 ? -3.303 -10.602 -1.274 1 98.31 99 LEU A C 1
ATOM 756 O O . LEU A 1 99 ? -2.76 -9.656 -0.689 1 98.31 99 LEU A O 1
ATOM 760 N N . ASP A 1 100 ? -3.143 -10.773 -2.535 1 95.38 100 ASP A N 1
ATOM 761 C CA . ASP A 1 100 ? -2.326 -9.891 -3.363 1 95.38 100 ASP A CA 1
ATOM 762 C C . ASP A 1 100 ? -3.184 -8.828 -4.043 1 95.38 100 ASP A C 1
ATOM 764 O O . ASP A 1 100 ? -2.691 -8.062 -4.879 1 95.38 100 ASP A O 1
ATOM 768 N N . THR A 1 101 ? -4.422 -8.812 -3.793 1 96.44 101 THR A N 1
ATOM 769 C CA . THR A 1 101 ? -5.457 -7.93 -4.312 1 96.44 101 THR A CA 1
ATOM 770 C C . THR A 1 101 ? -5.613 -8.109 -5.82 1 96.44 101 THR A C 1
ATOM 772 O O . THR A 1 101 ? -5.566 -9.234 -6.328 1 96.44 101 THR A O 1
ATOM 775 N N . GLN A 1 102 ? -6.039 -7.109 -6.609 1 95.25 102 GLN A N 1
ATOM 776 C CA . GLN A 1 102 ? -6.254 -7.277 -8.047 1 95.25 102 GLN A CA 1
ATOM 777 C C . GLN A 1 102 ? -5.117 -6.648 -8.844 1 95.25 102 GLN A C 1
ATOM 779 O O . GLN A 1 102 ? -4.984 -5.422 -8.883 1 95.25 102 GLN A O 1
ATOM 784 N N . THR A 1 103 ? -4.312 -7.449 -9.453 1 92 103 THR A N 1
ATOM 785 C CA . THR A 1 103 ? -3.256 -6.938 -10.32 1 92 103 THR A CA 1
ATOM 786 C C . THR A 1 103 ? -3.85 -6.246 -11.547 1 92 103 THR A C 1
ATOM 788 O O . THR A 1 103 ? -4.641 -6.844 -12.281 1 92 103 THR A O 1
ATOM 791 N N . ILE A 1 104 ? -3.428 -4.996 -11.742 1 91.75 104 ILE A N 1
ATOM 792 C CA . ILE A 1 104 ? -3.912 -4.23 -12.883 1 91.75 104 ILE A CA 1
ATOM 793 C C . ILE A 1 104 ? -2.832 -4.176 -13.961 1 91.75 104 ILE A C 1
ATOM 795 O O . ILE A 1 104 ? -3.139 -4.137 -15.156 1 91.75 104 ILE A O 1
ATOM 799 N N . TYR A 1 105 ? -1.623 -4.125 -13.484 1 89.88 105 TYR A N 1
ATOM 800 C CA . TYR A 1 105 ? -0.509 -3.967 -14.414 1 89.88 105 TYR A CA 1
ATOM 801 C C . TYR A 1 105 ? 0.788 -4.484 -13.805 1 89.88 105 TYR A C 1
ATOM 803 O O . TYR A 1 105 ? 0.956 -4.469 -12.578 1 89.88 105 TYR A O 1
ATOM 811 N N . GLN A 1 106 ? 1.663 -4.996 -14.656 1 87.81 106 GLN A N 1
ATOM 812 C CA . GLN A 1 106 ? 2.969 -5.488 -14.234 1 87.81 106 GLN A CA 1
ATOM 813 C C . GLN A 1 106 ? 4.027 -5.238 -15.297 1 87.81 106 GLN A C 1
ATOM 815 O O . GLN A 1 106 ? 3.768 -5.418 -16.484 1 87.81 106 GLN A O 1
ATOM 820 N N . GLU A 1 107 ? 5.16 -4.82 -14.859 1 88.38 107 GLU A N 1
ATOM 821 C CA . GLU A 1 107 ? 6.371 -4.781 -15.68 1 88.38 107 GLU A CA 1
ATOM 822 C C . GLU A 1 107 ? 7.375 -5.832 -15.219 1 88.38 107 GLU A C 1
ATOM 824 O O . GLU A 1 107 ? 7.75 -5.879 -14.047 1 88.38 107 GLU A O 1
ATOM 829 N N . GLN A 1 108 ? 7.809 -6.594 -16.125 1 84.88 108 GLN A N 1
ATOM 830 C CA . GLN A 1 108 ? 8.742 -7.672 -15.805 1 84.88 108 GLN A CA 1
ATOM 831 C C . GLN A 1 108 ? 10.172 -7.152 -15.719 1 84.88 108 GLN A C 1
ATOM 833 O O . GLN A 1 108 ? 10.531 -6.176 -16.375 1 84.88 108 GLN A O 1
ATOM 838 N N . PRO A 1 109 ? 10.953 -7.855 -14.875 1 90.38 109 PRO A N 1
ATOM 839 C CA . PRO A 1 109 ? 12.367 -7.477 -14.836 1 90.38 109 PRO A CA 1
ATOM 840 C C . PRO A 1 109 ? 13.117 -7.855 -16.109 1 90.38 109 PRO A C 1
ATOM 842 O O . PRO A 1 109 ? 12.797 -8.867 -16.734 1 90.38 109 PRO A O 1
ATOM 845 N N . ASN A 1 110 ? 14.039 -7.039 -16.469 1 89.69 110 ASN A N 1
ATOM 846 C CA . ASN A 1 110 ? 15.055 -7.41 -17.453 1 89.69 110 ASN A CA 1
ATOM 847 C C . ASN A 1 110 ? 16.266 -8.047 -16.781 1 89.69 110 ASN A C 1
ATOM 849 O O . ASN A 1 110 ? 17.297 -7.383 -16.578 1 89.69 110 ASN A O 1
ATOM 853 N N . HIS A 1 111 ? 16.172 -9.289 -16.531 1 87.25 111 HIS A N 1
ATOM 854 C CA . HIS A 1 111 ? 17.172 -9.992 -15.734 1 87.25 111 HIS A CA 1
ATOM 855 C C . HIS A 1 111 ? 18.547 -9.898 -16.375 1 87.25 111 HIS A C 1
ATOM 857 O O . HIS A 1 111 ? 19.562 -9.781 -15.672 1 87.25 111 HIS A O 1
ATOM 863 N N . ALA A 1 112 ? 18.594 -9.984 -17.641 1 88.06 112 ALA A N 1
ATOM 864 C CA . ALA A 1 112 ? 19.875 -9.891 -18.359 1 88.06 112 ALA A CA 1
ATOM 865 C C . ALA A 1 112 ? 20.531 -8.539 -18.125 1 88.06 112 ALA A C 1
ATOM 867 O O . ALA A 1 112 ? 21.734 -8.469 -17.859 1 88.06 112 ALA A O 1
ATOM 868 N N . ALA A 1 113 ? 19.75 -7.5 -18.234 1 92.88 113 ALA A N 1
ATOM 869 C CA . ALA A 1 113 ? 20.266 -6.156 -18 1 92.88 113 ALA A CA 1
ATOM 870 C C . ALA A 1 113 ? 20.703 -5.973 -16.547 1 92.88 113 ALA A C 1
ATOM 872 O O . ALA A 1 113 ? 21.75 -5.375 -16.281 1 92.88 113 ALA A O 1
ATOM 873 N N . ILE A 1 114 ? 19.938 -6.488 -15.633 1 93.75 114 ILE A N 1
ATOM 874 C CA . ILE A 1 114 ? 20.234 -6.352 -14.211 1 93.75 114 ILE A CA 1
ATOM 875 C C . ILE A 1 114 ? 21.531 -7.086 -13.883 1 93.75 114 ILE A C 1
ATOM 877 O O . ILE A 1 114 ? 22.375 -6.57 -13.141 1 93.75 114 ILE A O 1
ATOM 881 N N . ALA A 1 115 ? 21.719 -8.234 -14.422 1 90.44 115 ALA A N 1
ATOM 882 C CA . ALA A 1 115 ? 22.906 -9.055 -14.164 1 90.44 115 ALA A CA 1
ATOM 883 C C . ALA A 1 115 ? 24.172 -8.344 -14.625 1 90.44 115 ALA A C 1
ATOM 885 O O . ALA A 1 115 ? 25.25 -8.57 -14.07 1 90.44 115 ALA A O 1
ATOM 886 N N . LYS A 1 116 ? 24.109 -7.492 -15.617 1 94.69 116 LYS A N 1
ATOM 887 C CA . LYS A 1 116 ? 25.25 -6.809 -16.203 1 94.69 116 LYS A CA 1
ATOM 888 C C . LYS A 1 116 ? 25.578 -5.523 -15.445 1 94.69 116 LYS A C 1
ATOM 890 O O . LYS A 1 116 ? 26.641 -4.926 -15.641 1 94.69 116 LYS A O 1
ATOM 895 N N . MET A 1 117 ? 24.656 -5.156 -14.547 1 94.56 117 MET A N 1
ATOM 896 C CA . MET A 1 117 ? 24.859 -3.914 -13.812 1 94.56 117 MET A CA 1
ATOM 897 C C . MET A 1 117 ? 26.078 -4.023 -12.891 1 94.56 117 MET A C 1
ATOM 899 O O . MET A 1 117 ? 26.297 -5.066 -12.273 1 94.56 117 MET A O 1
ATOM 903 N N . THR A 1 118 ? 26.828 -2.893 -12.82 1 95.56 118 THR A N 1
ATOM 904 C CA . THR A 1 118 ? 27.906 -2.783 -11.844 1 95.56 118 THR A CA 1
ATOM 905 C C . THR A 1 118 ? 27.344 -2.582 -10.438 1 95.56 118 THR A C 1
ATOM 907 O O . THR A 1 118 ? 26.141 -2.344 -10.273 1 95.56 118 THR A O 1
ATOM 910 N N . LYS A 1 119 ? 28.234 -2.672 -9.523 1 94.06 119 LYS A N 1
ATOM 911 C CA . LYS A 1 119 ? 27.828 -2.414 -8.141 1 94.06 119 LYS A CA 1
ATOM 912 C C . LYS A 1 119 ? 27.312 -0.985 -7.98 1 94.06 119 LYS A C 1
ATOM 914 O O . LYS A 1 119 ? 26.328 -0.75 -7.281 1 94.06 119 LYS A O 1
ATOM 919 N N . GLU A 1 120 ? 27.938 -0.1 -8.602 1 94.38 120 GLU A N 1
ATOM 920 C CA . GLU A 1 120 ? 27.547 1.306 -8.531 1 94.38 120 GLU A CA 1
ATOM 921 C C . GLU A 1 120 ? 26.156 1.522 -9.109 1 94.38 120 GLU A C 1
ATOM 923 O O . GLU A 1 120 ? 25.359 2.281 -8.547 1 94.38 120 GLU A O 1
ATOM 928 N N . GLU A 1 121 ? 25.875 0.83 -10.164 1 94 121 GLU A N 1
ATOM 929 C CA . GLU A 1 121 ? 24.562 0.936 -10.805 1 94 121 GLU A CA 1
ATOM 930 C C . GLU A 1 121 ? 23.469 0.322 -9.938 1 94 121 GLU A C 1
ATOM 932 O O . GLU A 1 121 ? 22.359 0.853 -9.852 1 94 121 GLU A O 1
ATOM 937 N N . LYS A 1 122 ? 23.766 -0.746 -9.32 1 93.56 122 LYS A N 1
ATOM 938 C CA . LYS A 1 122 ? 22.812 -1.408 -8.438 1 93.56 122 LYS A CA 1
ATOM 939 C C . LYS A 1 122 ? 22.562 -0.581 -7.18 1 93.56 122 LYS A C 1
ATOM 941 O O . LYS A 1 122 ? 21.469 -0.639 -6.602 1 93.56 122 LYS A O 1
ATOM 946 N N . ASP A 1 123 ? 23.531 0.289 -6.848 1 94.94 123 ASP A N 1
ATOM 947 C CA . ASP A 1 123 ? 23.406 1.116 -5.652 1 94.94 123 ASP A CA 1
ATOM 948 C C . ASP A 1 123 ? 22.688 2.428 -5.965 1 94.94 123 ASP A C 1
ATOM 950 O O . ASP A 1 123 ? 22.312 3.168 -5.055 1 94.94 123 ASP A O 1
ATOM 954 N N . ASP A 1 124 ? 22.531 2.691 -7.254 1 97.06 124 ASP A N 1
ATOM 955 C CA . ASP A 1 124 ? 21.688 3.801 -7.684 1 97.06 124 ASP A CA 1
ATOM 956 C C . ASP A 1 124 ? 20.219 3.408 -7.668 1 97.06 124 ASP A C 1
ATOM 958 O O . ASP A 1 124 ? 19.641 3.074 -8.703 1 97.06 124 ASP A O 1
ATOM 962 N N . TRP A 1 125 ? 19.625 3.537 -6.551 1 97.94 125 TRP A N 1
ATOM 963 C CA . TRP A 1 125 ? 18.297 2.988 -6.324 1 97.94 125 TRP A CA 1
ATOM 964 C C . TRP A 1 125 ? 17.266 3.662 -7.227 1 97.94 125 TRP A C 1
ATOM 966 O O . TRP A 1 125 ? 16.391 2.998 -7.789 1 97.94 125 TRP A O 1
ATOM 976 N N . VAL A 1 126 ? 17.359 4.938 -7.387 1 98.06 126 VAL A N 1
ATOM 977 C CA . VAL A 1 126 ? 16.438 5.652 -8.266 1 98.06 126 VAL A CA 1
ATOM 978 C C . VAL A 1 126 ? 16.672 5.223 -9.711 1 98.06 126 VAL A C 1
ATOM 980 O O . VAL A 1 126 ? 15.703 5.004 -10.453 1 98.06 126 VAL A O 1
ATOM 983 N N . GLY A 1 127 ? 17.922 4.996 -10.102 1 97.12 127 GLY A N 1
ATOM 984 C CA . GLY A 1 127 ? 18.297 4.57 -11.445 1 97.12 127 GLY A CA 1
ATOM 985 C C . GLY A 1 127 ? 17.734 3.205 -11.812 1 97.12 127 GLY A C 1
ATOM 986 O O . GLY A 1 127 ? 17.484 2.93 -12.984 1 97.12 127 GLY A O 1
ATOM 987 N N . ARG A 1 128 ? 17.516 2.389 -10.805 1 96.56 128 ARG A N 1
ATOM 988 C CA . ARG A 1 128 ? 16.969 1.054 -11.039 1 96.56 128 ARG A CA 1
ATOM 989 C C . ARG A 1 128 ? 15.648 1.125 -11.797 1 96.56 128 ARG A C 1
ATOM 991 O O . ARG A 1 128 ? 15.43 0.37 -12.742 1 96.56 128 ARG A O 1
ATOM 998 N N . TRP A 1 129 ? 14.82 2.043 -11.445 1 96.88 129 TRP A N 1
ATOM 999 C CA . TRP A 1 129 ? 13.484 2.088 -12.039 1 96.88 129 TRP A CA 1
ATOM 1000 C C . TRP A 1 129 ? 13.43 3.119 -13.164 1 96.88 129 TRP A C 1
ATOM 1002 O O . TRP A 1 129 ? 12.609 3 -14.078 1 96.88 129 TRP A O 1
ATOM 1012 N N . LEU A 1 130 ? 14.359 4.145 -13.18 1 95.75 130 LEU A N 1
ATOM 1013 C CA . LEU A 1 130 ? 14.422 5.07 -14.312 1 95.75 130 LEU A CA 1
ATOM 1014 C C . LEU A 1 130 ? 14.852 4.348 -15.586 1 95.75 130 LEU A C 1
ATOM 1016 O O . LEU A 1 130 ? 14.391 4.688 -16.672 1 95.75 130 LEU A O 1
ATOM 1020 N N . SER A 1 131 ? 15.672 3.346 -15.398 1 93.62 131 SER A N 1
ATOM 1021 C CA . SER A 1 131 ? 16.188 2.605 -16.547 1 93.62 131 SER A CA 1
ATOM 1022 C C . SER A 1 131 ? 15.109 1.711 -17.156 1 93.62 131 SER A C 1
ATOM 1024 O O . SER A 1 131 ? 15.219 1.29 -18.312 1 93.62 131 SER A O 1
ATOM 1026 N N . GLY A 1 132 ? 14.172 1.289 -16.297 1 92.69 132 GLY A N 1
ATOM 1027 C CA . GLY A 1 132 ? 13.125 0.382 -16.734 1 92.69 132 GLY A CA 1
ATOM 1028 C C . GLY A 1 132 ? 13.508 -1.08 -16.609 1 92.69 132 GLY A C 1
ATOM 1029 O O . GLY A 1 132 ? 12.758 -1.963 -17.031 1 92.69 132 GLY A O 1
ATOM 1030 N N . ASN A 1 133 ? 14.625 -1.356 -15.969 1 92.94 133 ASN A N 1
ATOM 1031 C CA . ASN A 1 133 ? 15.102 -2.732 -15.883 1 92.94 133 ASN A CA 1
ATOM 1032 C C . ASN A 1 133 ? 14.461 -3.475 -14.711 1 92.94 133 ASN A C 1
ATOM 1034 O O . ASN A 1 133 ? 14.266 -4.688 -14.773 1 92.94 133 ASN A O 1
ATOM 1038 N N . TYR A 1 134 ? 14.195 -2.785 -13.602 1 95.56 134 TYR A N 1
ATOM 1039 C CA . TYR A 1 134 ? 13.602 -3.424 -12.43 1 95.56 134 TYR A CA 1
ATOM 1040 C C . TYR A 1 134 ? 12.086 -3.518 -12.578 1 95.56 134 TYR A C 1
ATOM 1042 O O . TYR A 1 134 ? 11.461 -2.674 -13.227 1 95.56 134 TYR A O 1
ATOM 1050 N N . PRO A 1 135 ? 11.547 -4.531 -12.047 1 94.38 135 PRO A N 1
ATOM 1051 C CA . PRO A 1 135 ? 10.109 -4.762 -12.188 1 94.38 135 PRO A CA 1
ATOM 1052 C C . PRO A 1 135 ? 9.273 -3.818 -11.32 1 94.38 135 PRO A C 1
ATOM 1054 O O . PRO A 1 135 ? 9.781 -3.266 -10.336 1 94.38 135 PRO A O 1
ATOM 1057 N N . CYS A 1 136 ? 8.07 -3.576 -11.672 1 95.06 136 CYS A N 1
ATOM 1058 C CA . CYS A 1 136 ? 7.07 -2.871 -10.883 1 95.06 136 CYS A CA 1
ATOM 1059 C C . CYS A 1 136 ? 5.668 -3.383 -11.195 1 95.06 136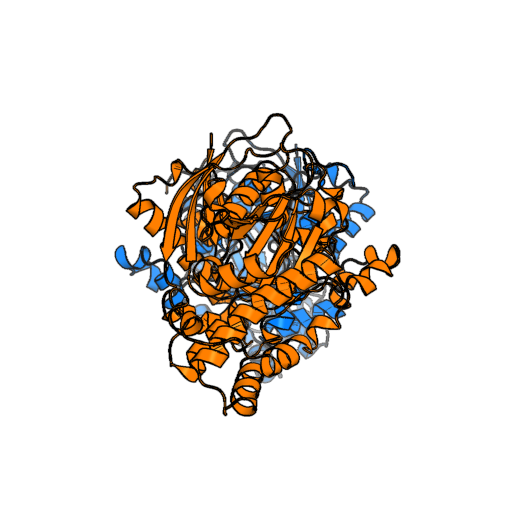 CYS A C 1
ATOM 1061 O O . CYS A 1 136 ? 5.457 -4.047 -12.211 1 95.06 136 CYS A O 1
ATOM 1063 N N . GLY A 1 137 ? 4.801 -3.195 -10.336 1 93.44 137 GLY A N 1
ATOM 1064 C CA . GLY A 1 137 ? 3.428 -3.633 -10.523 1 93.44 137 GLY A CA 1
ATOM 1065 C C . GLY A 1 137 ? 2.424 -2.775 -9.773 1 93.44 137 GLY A C 1
ATOM 1066 O O . GLY A 1 137 ? 2.771 -2.109 -8.797 1 93.44 137 GLY A O 1
ATOM 1067 N N . THR A 1 138 ? 1.222 -2.76 -10.297 1 94.62 138 THR A N 1
ATOM 1068 C CA . THR A 1 138 ? 0.104 -2.055 -9.68 1 94.62 138 THR A CA 1
ATOM 1069 C C . THR A 1 138 ? -1.011 -3.027 -9.305 1 94.62 138 THR A C 1
ATOM 1071 O O . THR A 1 138 ? -1.56 -3.711 -10.172 1 94.62 138 THR A O 1
ATOM 1074 N N . GLN A 1 139 ? -1.254 -3.105 -8.086 1 94.94 139 GLN A N 1
ATOM 1075 C CA . GLN A 1 139 ? -2.367 -3.881 -7.551 1 94.94 139 GLN A CA 1
ATOM 1076 C C . GLN A 1 139 ? -3.379 -2.979 -6.852 1 94.94 139 GLN A C 1
ATOM 1078 O O . GLN A 1 139 ? -3 -2.016 -6.18 1 94.94 139 GLN A O 1
ATOM 1083 N N . MET A 1 140 ? -4.645 -3.328 -7.016 1 97.38 140 MET A N 1
ATOM 1084 C CA . MET A 1 140 ? -5.703 -2.48 -6.477 1 97.38 140 MET A CA 1
ATOM 1085 C C . MET A 1 140 ? -6.445 -3.189 -5.348 1 97.38 140 MET A C 1
ATOM 1087 O O . MET A 1 140 ? -6.934 -4.309 -5.527 1 97.38 140 MET A O 1
ATOM 1091 N N . GLY A 1 141 ? -6.637 -2.555 -4.246 1 98.5 141 GLY A N 1
ATOM 1092 C CA . GLY A 1 141 ? -7.203 -3 -2.982 1 98.5 141 GLY A CA 1
ATOM 1093 C C . GLY A 1 141 ? -6.395 -2.562 -1.776 1 98.5 141 GLY A C 1
ATOM 1094 O O . GLY A 1 141 ? -5.398 -3.199 -1.428 1 98.5 141 GLY A O 1
ATOM 1095 N N . ASP A 1 142 ? -6.84 -1.549 -1.168 1 98.5 142 ASP A N 1
ATOM 1096 C CA . ASP A 1 142 ? -6.047 -0.953 -0.095 1 98.5 142 ASP A CA 1
ATOM 1097 C C . ASP A 1 142 ? -6.051 -1.842 1.146 1 98.5 142 ASP A C 1
ATOM 1099 O O . ASP A 1 142 ? -7.109 -2.248 1.624 1 98.5 142 ASP A O 1
ATOM 1103 N N . THR A 1 143 ? -4.883 -2.076 1.685 1 98.69 143 THR A N 1
ATOM 1104 C CA . THR A 1 143 ? -4.672 -2.973 2.816 1 98.69 143 THR A CA 1
ATOM 1105 C C . THR A 1 143 ? -5.43 -2.48 4.047 1 98.69 143 THR A C 1
ATOM 1107 O O . THR A 1 143 ? -6.074 -3.268 4.742 1 98.69 143 THR A O 1
ATOM 1110 N N . SER A 1 144 ? -5.34 -1.197 4.301 1 98.69 144 SER A N 1
ATOM 1111 C CA . SER A 1 144 ? -5.965 -0.616 5.484 1 98.69 144 SER A CA 1
ATOM 1112 C C . SER A 1 144 ? -7.488 -0.672 5.387 1 98.69 144 SER A C 1
ATOM 1114 O O . SER A 1 144 ? -8.172 -0.873 6.391 1 98.69 144 SER A O 1
ATOM 1116 N N . VAL A 1 145 ? -8.016 -0.459 4.168 1 98.75 145 VAL A N 1
ATOM 1117 C CA . VAL A 1 145 ? -9.453 -0.541 3.977 1 98.75 145 VAL A CA 1
ATOM 1118 C C . VAL A 1 145 ? -9.953 -1.938 4.344 1 98.75 145 VAL A C 1
ATOM 1120 O O . VAL A 1 145 ? -10.906 -2.082 5.109 1 98.75 145 VAL A O 1
ATOM 1123 N N . ILE A 1 146 ? -9.281 -2.938 3.887 1 98.88 146 ILE A N 1
ATOM 1124 C CA . ILE A 1 146 ? -9.68 -4.316 4.141 1 98.88 146 ILE A CA 1
ATOM 1125 C C . ILE A 1 146 ? -9.586 -4.613 5.637 1 98.88 146 ILE A C 1
ATOM 1127 O O . ILE A 1 146 ? -10.555 -5.074 6.25 1 98.88 146 ILE A O 1
ATOM 1131 N N . ALA A 1 147 ? -8.453 -4.34 6.281 1 98.81 147 ALA A N 1
ATOM 1132 C CA . ALA A 1 147 ? -8.211 -4.652 7.688 1 98.81 147 ALA A CA 1
ATOM 1133 C C . ALA A 1 147 ? -9.25 -3.982 8.586 1 98.81 147 ALA A C 1
ATOM 1135 O O . ALA A 1 147 ? -9.742 -4.594 9.539 1 98.81 147 ALA A O 1
ATOM 1136 N N . ASN A 1 148 ? -9.523 -2.727 8.273 1 98.38 148 ASN A N 1
ATOM 1137 C CA . ASN A 1 148 ? -10.43 -1.97 9.133 1 98.38 148 ASN A CA 1
ATOM 1138 C C . ASN A 1 148 ? -11.875 -2.441 8.969 1 98.38 148 ASN A C 1
ATOM 1140 O O . ASN A 1 148 ? -12.648 -2.432 9.93 1 98.38 148 ASN A O 1
ATOM 1144 N N . LEU A 1 149 ? -12.266 -2.846 7.777 1 98.44 149 LEU A N 1
ATOM 1145 C CA . LEU A 1 149 ? -13.641 -3.254 7.531 1 98.44 149 LEU A CA 1
ATOM 1146 C C . LEU A 1 149 ? -13.906 -4.648 8.094 1 98.44 149 LEU A C 1
ATOM 1148 O O . LEU A 1 149 ? -14.945 -4.891 8.711 1 98.44 149 LEU A O 1
ATOM 1152 N N . VAL A 1 150 ? -12.898 -5.57 7.941 1 98.5 150 VAL A N 1
ATOM 1153 C CA . VAL A 1 150 ? -13.156 -6.949 8.336 1 98.5 150 VAL A CA 1
ATOM 1154 C C . VAL A 1 150 ? -12.648 -7.188 9.758 1 98.5 150 VAL A C 1
ATOM 1156 O O . VAL A 1 150 ? -12.953 -8.211 10.367 1 98.5 150 VAL A O 1
ATOM 1159 N N . ASP A 1 151 ? -11.82 -6.266 10.289 1 98.12 151 ASP A N 1
ATOM 1160 C CA . ASP A 1 151 ? -11.234 -6.363 11.625 1 98.12 151 ASP A CA 1
ATOM 1161 C C . ASP A 1 151 ? -10.352 -7.598 11.75 1 98.12 151 ASP A C 1
ATOM 1163 O O . ASP A 1 151 ? -10.5 -8.391 12.68 1 98.12 151 ASP A O 1
ATOM 1167 N N . ILE A 1 152 ? -9.5 -7.852 10.812 1 98.88 152 ILE A N 1
ATOM 1168 C CA . ILE A 1 152 ? -8.477 -8.883 10.773 1 98.88 152 ILE A CA 1
ATOM 1169 C C . ILE A 1 152 ? -7.148 -8.273 10.32 1 98.88 152 ILE A C 1
ATOM 1171 O O . ILE A 1 152 ? -7.113 -7.48 9.375 1 98.88 152 ILE A O 1
ATOM 1175 N N . ASP A 1 153 ? -6.074 -8.547 11.047 1 98.88 153 ASP A N 1
ATOM 1176 C CA . ASP A 1 153 ? -4.777 -8.18 10.484 1 98.88 153 ASP A CA 1
ATOM 1177 C C . ASP A 1 153 ? -4.652 -8.648 9.039 1 98.88 153 ASP A C 1
ATOM 1179 O O . ASP A 1 153 ? -4.906 -9.812 8.734 1 98.88 153 ASP A O 1
ATOM 1183 N N . THR A 1 154 ? -4.301 -7.742 8.18 1 98.94 154 THR A N 1
ATOM 1184 C CA . THR A 1 154 ? -4.324 -8.047 6.758 1 98.94 154 THR A CA 1
ATOM 1185 C C . THR A 1 154 ? -2.965 -7.77 6.121 1 98.94 154 THR A C 1
ATOM 1187 O O . THR A 1 154 ? -2.338 -6.75 6.406 1 98.94 154 THR A O 1
ATOM 1190 N N . VAL A 1 155 ? -2.459 -8.703 5.324 1 98.94 155 VAL A N 1
ATOM 1191 C CA . VAL A 1 155 ? -1.229 -8.555 4.551 1 98.94 155 VAL A CA 1
ATOM 1192 C C . VAL A 1 155 ? -1.548 -8.602 3.059 1 98.94 155 VAL A C 1
ATOM 1194 O O . VAL A 1 155 ? -2.207 -9.531 2.586 1 98.94 155 VAL A O 1
ATOM 1197 N N . THR A 1 156 ? -1.149 -7.562 2.312 1 98.75 156 THR A N 1
ATOM 1198 C CA . THR A 1 156 ? -1.365 -7.52 0.871 1 98.75 156 THR A CA 1
ATOM 1199 C C . THR A 1 156 ? -0.092 -7.094 0.146 1 98.75 156 THR A C 1
ATOM 1201 O O . THR A 1 156 ? 0.939 -6.855 0.778 1 98.75 156 THR A O 1
ATOM 1204 N N . HIS A 1 157 ? -0.153 -7.031 -1.13 1 98.12 157 HIS A N 1
ATOM 1205 C CA . HIS A 1 157 ? 0.912 -6.488 -1.965 1 98.12 157 HIS A CA 1
ATOM 1206 C C . HIS A 1 157 ? 2.238 -7.188 -1.691 1 98.12 157 HIS A C 1
ATOM 1208 O O . HIS A 1 157 ? 3.236 -6.535 -1.374 1 98.12 157 HIS A O 1
ATOM 1214 N N . PHE A 1 158 ? 2.271 -8.406 -2.008 1 98 158 PHE A N 1
ATOM 1215 C CA . PHE A 1 158 ? 3.406 -9.258 -1.68 1 98 158 PHE A CA 1
ATOM 1216 C C . PHE A 1 158 ? 4.582 -8.977 -2.609 1 98 158 PHE A C 1
ATOM 1218 O O . PHE A 1 158 ? 5.738 -9.195 -2.238 1 98 158 PHE A O 1
ATOM 1225 N N . ARG A 1 159 ? 4.441 -8.414 -3.73 1 96.5 159 ARG A N 1
ATOM 1226 C CA . ARG A 1 159 ? 5.398 -8.477 -4.832 1 96.5 159 ARG A CA 1
ATOM 1227 C C . ARG A 1 159 ? 6.48 -7.414 -4.68 1 96.5 159 ARG A C 1
ATOM 1229 O O . ARG A 1 159 ? 7.652 -7.672 -4.953 1 96.5 159 ARG A O 1
ATOM 1236 N N . PRO A 1 160 ? 6.16 -6.219 -4.191 1 97.88 160 PRO A N 1
ATOM 1237 C CA . PRO A 1 160 ? 7.133 -5.125 -4.234 1 97.88 160 PRO A CA 1
ATOM 1238 C C . PRO A 1 160 ? 8.422 -5.453 -3.479 1 97.88 160 PRO A C 1
ATOM 1240 O O . PRO A 1 160 ? 9.508 -5.043 -3.896 1 97.88 160 PRO A O 1
ATOM 1243 N N . ALA A 1 161 ? 8.367 -6.145 -2.41 1 98.19 161 ALA A N 1
ATOM 1244 C CA . ALA A 1 161 ? 9.578 -6.496 -1.674 1 98.19 161 ALA A CA 1
ATOM 1245 C C . ALA A 1 161 ? 10.523 -7.328 -2.537 1 98.19 161 ALA A C 1
ATOM 1247 O O . ALA A 1 161 ? 11.734 -7.113 -2.521 1 98.19 161 ALA A O 1
ATOM 1248 N N . ASP A 1 162 ? 9.969 -8.266 -3.25 1 96.5 162 ASP A N 1
ATOM 1249 C CA . ASP A 1 162 ? 10.742 -9.078 -4.18 1 96.5 162 ASP A CA 1
ATOM 1250 C C . ASP A 1 162 ? 11.273 -8.227 -5.336 1 96.5 162 ASP A C 1
ATOM 1252 O O . ASP A 1 162 ? 12.43 -8.375 -5.742 1 96.5 162 ASP A O 1
ATOM 1256 N N . HIS A 1 163 ? 10.492 -7.328 -5.824 1 97.06 163 HIS A N 1
ATOM 1257 C CA . HIS A 1 163 ? 10.859 -6.43 -6.91 1 97.06 163 HIS A CA 1
ATOM 1258 C C . HIS A 1 163 ? 12.086 -5.594 -6.543 1 97.06 163 HIS A C 1
ATOM 1260 O O . HIS A 1 163 ? 12.922 -5.301 -7.398 1 97.06 163 HIS A O 1
ATOM 1266 N N . THR A 1 164 ? 12.133 -5.238 -5.309 1 97.44 164 THR A N 1
ATOM 1267 C CA . THR A 1 164 ? 13.203 -4.352 -4.852 1 97.44 164 THR A CA 1
ATOM 1268 C C . THR A 1 164 ? 14.57 -4.98 -5.09 1 97.44 164 THR A C 1
ATOM 1270 O O . THR A 1 164 ? 15.555 -4.273 -5.324 1 97.44 164 THR A O 1
ATOM 1273 N N . SER A 1 165 ? 14.602 -6.285 -5.102 1 95 165 SER A N 1
ATOM 1274 C CA . SER A 1 165 ? 15.852 -7.012 -5.305 1 95 165 SER A CA 1
ATOM 1275 C C . SER A 1 165 ? 15.938 -7.59 -6.715 1 95 165 SER A C 1
ATOM 1277 O O . SER A 1 165 ? 16.734 -8.484 -6.977 1 95 165 SER A O 1
ATOM 1279 N N . GLY A 1 166 ? 15.016 -7.129 -7.543 1 94.25 166 GLY A N 1
ATOM 1280 C CA . GLY A 1 166 ? 15.094 -7.508 -8.945 1 94.25 166 GLY A CA 1
ATOM 1281 C C . GLY A 1 166 ? 14.312 -8.773 -9.258 1 94.25 166 GLY A C 1
ATOM 1282 O O . GLY A 1 166 ? 14.367 -9.273 -10.383 1 94.25 166 GLY A O 1
ATOM 1283 N N . GLY A 1 167 ? 13.602 -9.281 -8.352 1 93.31 167 GLY A N 1
ATOM 1284 C CA . GLY A 1 167 ? 12.805 -10.477 -8.578 1 93.31 167 GLY A CA 1
ATOM 1285 C C . GLY A 1 167 ? 11.57 -10.219 -9.414 1 93.31 167 GLY A C 1
ATOM 1286 O O . GLY A 1 167 ? 11.07 -9.094 -9.461 1 93.31 167 GLY A O 1
ATOM 1287 N N . ALA A 1 168 ? 11.031 -11.234 -9.977 1 88.19 168 ALA A N 1
ATOM 1288 C CA . ALA A 1 168 ? 9.836 -11.117 -10.805 1 88.19 168 ALA A CA 1
ATOM 1289 C C . ALA A 1 168 ? 8.57 -11.133 -9.953 1 88.19 168 ALA A C 1
ATOM 1291 O O . ALA A 1 168 ? 7.539 -10.586 -10.352 1 88.19 168 ALA A O 1
ATOM 1292 N N . ALA A 1 169 ? 8.664 -11.688 -8.766 1 86.94 169 ALA A N 1
ATOM 1293 C CA . ALA A 1 169 ? 7.543 -11.875 -7.848 1 86.94 169 ALA A CA 1
ATOM 1294 C C . ALA A 1 169 ? 6.422 -12.68 -8.508 1 86.94 169 ALA A C 1
ATOM 1296 O O . ALA A 1 169 ? 5.258 -12.57 -8.102 1 86.94 169 ALA A O 1
ATOM 1297 N N . ALA A 1 170 ? 6.688 -13.344 -9.602 1 75.25 170 ALA A N 1
ATOM 1298 C CA . ALA A 1 170 ? 5.805 -14.242 -10.336 1 75.25 170 ALA A CA 1
ATOM 1299 C C . ALA A 1 170 ? 6.594 -15.367 -10.992 1 75.25 170 ALA A C 1
ATOM 1301 O O . ALA A 1 170 ? 7.508 -15.117 -11.781 1 75.25 170 ALA A O 1
ATOM 1302 N N . PRO A 1 171 ? 6.234 -16.531 -10.57 1 77.62 171 PRO A N 1
ATOM 1303 C CA . PRO A 1 171 ? 5.199 -16.906 -9.609 1 77.62 171 PRO A CA 1
ATOM 1304 C C . PRO A 1 171 ? 5.691 -16.875 -8.164 1 77.62 171 PRO A C 1
ATOM 1306 O O . PRO A 1 171 ? 6.891 -17.016 -7.914 1 77.62 171 PRO A O 1
ATOM 1309 N N . LEU A 1 172 ? 4.727 -16.641 -7.246 1 89.12 172 LEU A N 1
ATOM 1310 C CA . LEU A 1 172 ? 5.035 -16.766 -5.824 1 89.12 172 LEU A CA 1
ATOM 1311 C C . LEU A 1 172 ? 4.688 -18.156 -5.301 1 89.12 172 LEU A C 1
ATOM 1313 O O . LEU A 1 172 ? 4.961 -18.469 -4.141 1 89.12 172 LEU A O 1
ATOM 1317 N N . MET A 1 173 ? 4.207 -19 -6.172 1 92.25 173 MET A N 1
ATOM 1318 C CA . MET A 1 173 ? 3.746 -20.359 -5.848 1 92.25 173 MET A CA 1
ATOM 1319 C C . MET A 1 173 ? 4.891 -21.203 -5.301 1 92.25 173 MET A C 1
ATOM 1321 O O . MET A 1 173 ? 4.676 -22.062 -4.449 1 92.25 173 MET A O 1
ATOM 1325 N N . PRO A 1 174 ? 6.125 -20.969 -5.727 1 93.81 174 PRO A N 1
ATOM 1326 C CA . PRO A 1 174 ? 7.215 -21.828 -5.25 1 93.81 174 PRO A CA 1
ATOM 1327 C C . PRO A 1 174 ? 7.355 -21.812 -3.729 1 93.81 174 PRO A C 1
ATOM 1329 O O . PRO A 1 174 ? 7.762 -22.812 -3.131 1 93.81 174 PRO A O 1
ATOM 1332 N N . TYR A 1 175 ? 6.98 -20.734 -3.061 1 95.81 175 TYR A N 1
ATOM 1333 C CA . TYR A 1 175 ? 7.074 -20.703 -1.605 1 95.81 175 TYR A CA 1
ATOM 1334 C C . TYR A 1 175 ? 6.109 -21.703 -0.975 1 95.81 175 TYR A C 1
ATOM 1336 O O . TYR A 1 175 ? 6.477 -22.438 -0.06 1 95.81 175 TYR A O 1
ATOM 1344 N N . LEU A 1 176 ? 4.867 -21.672 -1.429 1 97.69 176 LEU A N 1
ATOM 1345 C CA . LEU A 1 176 ? 3.932 -22.656 -0.903 1 97.69 176 LEU A CA 1
ATOM 1346 C C . LEU A 1 176 ? 4.418 -24.078 -1.187 1 97.69 176 LEU A C 1
ATOM 1348 O O . LEU A 1 176 ? 4.281 -24.969 -0.344 1 97.69 176 LEU A O 1
ATOM 1352 N N . ASP A 1 177 ? 4.953 -24.297 -2.359 1 97.38 177 ASP A N 1
ATOM 1353 C CA . ASP A 1 177 ? 5.504 -25.609 -2.686 1 97.38 177 ASP A CA 1
ATOM 1354 C C . ASP A 1 177 ? 6.598 -26.016 -1.697 1 97.38 177 ASP A C 1
ATOM 1356 O O . ASP A 1 177 ? 6.656 -27.172 -1.259 1 97.38 177 ASP A O 1
ATOM 136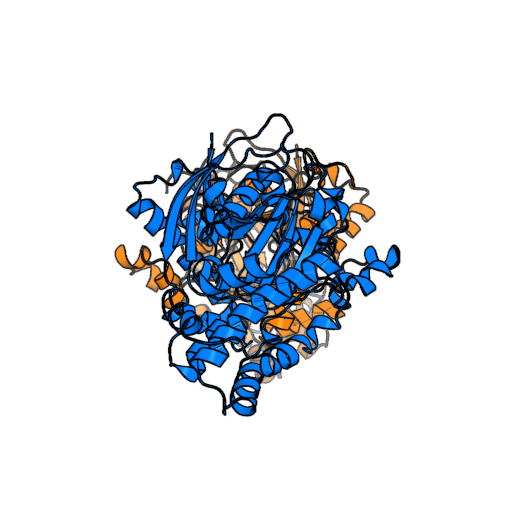0 N N . TYR A 1 178 ? 7.414 -25.031 -1.362 1 96.81 178 TYR A N 1
ATOM 1361 C CA . TYR A 1 178 ? 8.43 -25.297 -0.352 1 96.81 178 TYR A CA 1
ATOM 1362 C C . TYR A 1 178 ? 7.797 -25.703 0.969 1 96.81 178 TYR A C 1
ATOM 1364 O O . TYR A 1 178 ? 8.203 -26.703 1.572 1 96.81 178 TYR A O 1
ATOM 1372 N N . ILE A 1 179 ? 6.824 -25 1.374 1 97.62 179 ILE A N 1
ATOM 1373 C CA . ILE A 1 179 ? 6.16 -25.234 2.65 1 97.62 179 ILE A CA 1
ATOM 1374 C C . ILE A 1 179 ? 5.504 -26.609 2.633 1 97.62 179 ILE A C 1
ATOM 1376 O O . ILE A 1 179 ? 5.52 -27.328 3.639 1 97.62 179 ILE A O 1
ATOM 1380 N N . LEU A 1 180 ? 4.977 -27.031 1.508 1 98 180 LEU A N 1
ATOM 1381 C CA . LEU A 1 180 ? 4.227 -28.266 1.383 1 98 180 LEU A CA 1
ATOM 1382 C C . LEU A 1 180 ? 5.168 -29.469 1.316 1 98 180 LEU A C 1
ATOM 1384 O O . LEU A 1 180 ? 4.84 -30.547 1.809 1 98 180 LEU A O 1
ATOM 1388 N N . PHE A 1 181 ? 6.379 -29.281 0.707 1 97.25 181 PHE A N 1
ATOM 1389 C CA . PHE A 1 181 ? 7.098 -30.484 0.29 1 97.25 181 PHE A CA 1
ATOM 1390 C C . PHE A 1 181 ? 8.492 -30.516 0.915 1 97.25 181 PHE A C 1
ATOM 1392 O O . PHE A 1 181 ? 9.25 -31.469 0.692 1 97.25 181 PHE A O 1
ATOM 1399 N N . ARG A 1 182 ? 8.875 -29.531 1.679 1 95 182 ARG A N 1
ATOM 1400 C CA . ARG A 1 182 ? 10.242 -29.422 2.17 1 95 182 ARG A CA 1
ATOM 1401 C C . ARG A 1 182 ? 10.625 -30.609 3.043 1 95 182 ARG A C 1
ATOM 1403 O O . ARG A 1 182 ? 11.805 -30.875 3.268 1 95 182 ARG A O 1
ATOM 1410 N N . ASP A 1 183 ? 9.68 -31.391 3.562 1 94.31 183 ASP A N 1
ATOM 1411 C CA . ASP A 1 183 ? 9.961 -32.531 4.406 1 94.31 183 ASP A CA 1
ATOM 1412 C C . ASP A 1 183 ? 10.141 -33.812 3.566 1 94.31 183 ASP A C 1
ATOM 1414 O O . ASP A 1 183 ? 10.469 -34.875 4.094 1 94.31 183 ASP A O 1
ATOM 1418 N N . LYS A 1 184 ? 9.961 -33.719 2.322 1 92.38 184 LYS A N 1
ATOM 1419 C CA . LYS A 1 184 ? 10.141 -34.844 1.411 1 92.38 184 LYS A CA 1
ATOM 1420 C C . LYS A 1 184 ? 11.539 -34.844 0.802 1 92.38 184 LYS A C 1
ATOM 1422 O O . LYS A 1 184 ? 12.07 -33.781 0.467 1 92.38 184 LYS A O 1
ATOM 1427 N N . PRO A 1 185 ? 12.094 -36 0.723 1 93.31 185 PRO A N 1
ATOM 1428 C CA . PRO A 1 185 ? 13.383 -36.031 0.039 1 93.31 185 PRO A CA 1
ATOM 1429 C C . PRO A 1 185 ? 13.266 -35.844 -1.472 1 93.31 185 PRO A C 1
ATOM 1431 O O . PRO A 1 185 ? 12.25 -36.219 -2.064 1 93.31 185 PRO A O 1
ATOM 1434 N N . GLY A 1 186 ? 14.234 -35.281 -2.053 1 94.81 186 GLY A N 1
ATOM 1435 C CA . GLY A 1 186 ? 14.281 -35.156 -3.502 1 94.81 186 GLY A CA 1
ATOM 1436 C C . GLY A 1 186 ? 13.461 -34 -4.031 1 94.81 186 GLY A C 1
ATOM 1437 O O . GLY A 1 186 ? 13.43 -32.938 -3.426 1 94.81 186 GLY A O 1
ATOM 1438 N N . TYR A 1 187 ? 12.938 -34.188 -5.25 1 96.69 187 TYR A N 1
ATOM 1439 C CA . TYR A 1 187 ? 12.227 -33.125 -5.953 1 96.69 187 TYR A CA 1
ATOM 1440 C C . TYR A 1 187 ? 10.742 -33.469 -6.086 1 96.69 187 TYR A C 1
ATOM 1442 O O . TYR A 1 187 ? 10.375 -34.625 -6.176 1 96.69 187 TYR A O 1
ATOM 1450 N N . THR A 1 188 ? 9.953 -32.5 -6.004 1 97.44 188 THR A N 1
ATOM 1451 C CA . THR A 1 188 ? 8.531 -32.562 -6.324 1 97.44 188 THR A CA 1
ATOM 1452 C C . THR A 1 188 ? 8.172 -31.578 -7.426 1 97.44 188 THR A C 1
ATOM 1454 O O . THR A 1 188 ? 8.648 -30.438 -7.426 1 97.44 188 THR A O 1
ATOM 1457 N N . MET A 1 189 ? 7.367 -32 -8.352 1 97.5 189 MET A N 1
ATOM 1458 C CA . MET A 1 189 ? 6.961 -31.125 -9.438 1 97.5 189 MET A CA 1
ATOM 1459 C C . MET A 1 189 ? 5.488 -30.75 -9.32 1 97.5 189 MET A C 1
ATOM 1461 O O . MET A 1 189 ? 4.652 -31.609 -9 1 97.5 189 MET A O 1
ATOM 1465 N N . THR A 1 190 ? 5.219 -29.516 -9.484 1 97.5 190 THR A N 1
ATOM 1466 C CA . THR A 1 190 ? 3.848 -29.016 -9.508 1 97.5 190 THR A CA 1
ATOM 1467 C C . THR A 1 190 ? 3.582 -28.219 -10.789 1 97.5 190 THR A C 1
ATOM 1469 O O . THR A 1 190 ? 4.516 -27.719 -11.414 1 97.5 190 THR A O 1
ATOM 1472 N N . LEU A 1 191 ? 2.346 -28.188 -11.195 1 96.69 191 LEU A N 1
ATOM 1473 C CA . LEU A 1 191 ? 1.914 -27.516 -12.422 1 96.69 191 LEU A CA 1
ATOM 1474 C C . LEU A 1 191 ? 0.665 -26.688 -12.18 1 96.69 191 LEU A C 1
ATOM 1476 O O . LEU A 1 191 ? -0.361 -27.203 -11.734 1 96.69 191 LEU A O 1
ATOM 1480 N N . ASN A 1 192 ? 0.76 -25.422 -12.375 1 92.94 192 ASN A N 1
ATOM 1481 C CA . ASN A 1 192 ? -0.42 -24.562 -12.344 1 92.94 192 ASN A CA 1
ATOM 1482 C C . ASN A 1 192 ? -0.962 -24.312 -13.75 1 92.94 192 ASN A C 1
ATOM 1484 O O . ASN A 1 192 ? -0.247 -23.797 -14.609 1 92.94 192 ASN A O 1
ATOM 1488 N N . ILE A 1 193 ? -2.211 -24.625 -13.945 1 92.88 193 ILE A N 1
ATOM 1489 C CA . ILE A 1 193 ? -2.818 -24.469 -15.266 1 92.88 193 ILE A CA 1
ATOM 1490 C C . ILE A 1 193 ? -3.824 -23.328 -15.242 1 92.88 193 ILE A C 1
ATOM 1492 O O . ILE A 1 193 ? -5.031 -23.547 -15.117 1 92.88 193 ILE A O 1
ATOM 1496 N N . GLY A 1 194 ? -3.375 -22.172 -15.383 1 86.31 194 GLY A N 1
ATOM 1497 C CA . GLY A 1 194 ? -4.207 -21 -15.641 1 86.31 194 GLY A CA 1
ATOM 1498 C C . GLY A 1 194 ? -4.344 -20.672 -17.109 1 86.31 194 GLY A C 1
ATOM 1499 O O . GLY A 1 194 ? -4.438 -21.578 -17.953 1 86.31 194 GLY A O 1
ATOM 1500 N N . GLY A 1 195 ? -4.512 -19.328 -17.422 1 83.31 195 GLY A N 1
ATOM 1501 C CA . GLY A 1 195 ? -4.398 -19 -18.828 1 83.31 195 GLY A CA 1
ATOM 1502 C C . GLY A 1 195 ? -3.09 -19.453 -19.453 1 83.31 195 GLY A C 1
ATOM 1503 O O . GLY A 1 195 ? -3.084 -20.078 -20.516 1 83.31 195 GLY A O 1
ATOM 1504 N N . ILE A 1 196 ? -2.082 -19.094 -18.672 1 84.38 196 ILE A N 1
ATOM 1505 C CA . ILE A 1 196 ? -0.75 -19.609 -18.969 1 84.38 196 ILE A CA 1
ATOM 1506 C C . ILE A 1 196 ? -0.366 -20.672 -17.953 1 84.38 196 ILE A C 1
ATOM 1508 O O . ILE A 1 196 ? -0.636 -20.531 -16.75 1 84.38 196 ILE A O 1
ATOM 1512 N N . ALA A 1 197 ? 0.212 -21.734 -18.422 1 90.19 197 ALA A N 1
ATOM 1513 C CA . ALA A 1 197 ? 0.629 -22.797 -17.5 1 90.19 197 ALA A CA 1
ATOM 1514 C C . ALA A 1 197 ? 2.057 -22.562 -17.016 1 90.19 197 ALA A C 1
ATOM 1516 O O . ALA A 1 197 ? 2.887 -22.016 -17.734 1 90.19 197 ALA A O 1
ATOM 1517 N N . ASN A 1 198 ? 2.322 -22.984 -15.758 1 90.5 198 ASN A N 1
ATOM 1518 C CA . ASN A 1 198 ? 3.635 -22.859 -15.133 1 90.5 198 ASN A CA 1
ATOM 1519 C C . ASN A 1 198 ? 4.039 -24.141 -14.414 1 90.5 198 ASN A C 1
ATOM 1521 O O . ASN A 1 198 ? 3.244 -24.719 -13.672 1 90.5 198 ASN A O 1
ATOM 1525 N N . LEU A 1 199 ? 5.238 -24.578 -14.641 1 93.38 199 LEU A N 1
ATOM 1526 C CA . LEU A 1 199 ? 5.801 -25.75 -14 1 93.38 199 LEU A CA 1
ATOM 1527 C C . LEU A 1 199 ? 6.832 -25.359 -12.945 1 93.38 199 LEU A C 1
ATOM 1529 O O . LEU A 1 199 ? 7.66 -24.484 -13.18 1 93.38 199 LEU A O 1
ATOM 1533 N N . HIS A 1 200 ? 6.688 -25.984 -11.789 1 94.38 200 HIS A N 1
ATOM 1534 C CA . HIS A 1 200 ? 7.586 -25.688 -10.68 1 94.38 200 HIS A CA 1
ATOM 1535 C C . HIS A 1 200 ? 8.266 -26.953 -10.172 1 94.38 200 HIS A C 1
ATOM 1537 O O . HIS A 1 200 ? 7.66 -28.031 -10.148 1 94.38 200 HIS A O 1
ATOM 1543 N N . VAL A 1 201 ? 9.492 -26.828 -9.789 1 95.81 201 VAL A N 1
ATOM 1544 C CA . VAL A 1 201 ? 10.266 -27.891 -9.141 1 95.81 201 VAL A CA 1
ATOM 1545 C C . VAL A 1 201 ? 10.609 -27.469 -7.711 1 95.81 201 VAL A C 1
ATOM 1547 O O . VAL A 1 201 ? 11.281 -26.469 -7.496 1 95.81 201 VAL A O 1
ATOM 1550 N N . ALA A 1 202 ? 10.109 -28.266 -6.793 1 96.81 202 ALA A N 1
ATOM 1551 C CA . ALA A 1 202 ? 10.305 -27.969 -5.375 1 96.81 202 ALA A CA 1
ATOM 1552 C C . ALA A 1 202 ? 11.383 -28.875 -4.781 1 96.81 202 ALA A C 1
ATOM 1554 O O . ALA A 1 202 ? 11.609 -29.984 -5.27 1 96.81 202 ALA A O 1
ATOM 1555 N N . ASN A 1 203 ? 12.023 -28.406 -3.789 1 96.12 203 ASN A N 1
ATOM 1556 C CA . ASN A 1 203 ? 13.078 -29.094 -3.051 1 96.12 203 ASN A CA 1
ATOM 1557 C C . ASN A 1 203 ? 13.188 -28.578 -1.617 1 96.12 203 ASN A C 1
ATOM 1559 O O . ASN A 1 203 ? 12.711 -27.484 -1.307 1 96.12 203 ASN A O 1
ATOM 1563 N N . ALA A 1 204 ? 13.758 -29.422 -0.753 1 95.44 204 ALA A N 1
ATOM 1564 C CA . ALA A 1 204 ? 14.008 -29 0.621 1 95.44 204 ALA A CA 1
ATOM 1565 C C . ALA A 1 204 ? 15.016 -27.844 0.667 1 95.44 204 ALA A C 1
ATOM 1567 O O . ALA A 1 204 ? 14.977 -27.016 1.574 1 95.44 204 ALA A O 1
ATOM 1568 N N . ASP A 1 205 ? 15.914 -27.875 -0.245 1 94.69 205 ASP A N 1
ATOM 1569 C CA . ASP A 1 205 ? 16.859 -26.781 -0.42 1 94.69 205 ASP A CA 1
ATOM 1570 C C . ASP A 1 205 ? 16.297 -25.719 -1.362 1 94.69 205 ASP A C 1
ATOM 1572 O O . ASP A 1 205 ? 16.281 -25.906 -2.58 1 94.69 205 ASP A O 1
ATOM 1576 N N . ARG A 1 206 ? 15.891 -24.578 -0.801 1 93.56 206 ARG A N 1
ATOM 1577 C CA . ARG A 1 206 ? 15.242 -23.5 -1.548 1 93.56 206 ARG A CA 1
ATOM 1578 C C . ARG A 1 206 ? 16.125 -23.047 -2.711 1 93.56 206 ARG A C 1
ATOM 1580 O O . ARG A 1 206 ? 15.609 -22.547 -3.715 1 93.56 206 ARG A O 1
ATOM 1587 N N . ARG A 1 207 ? 17.5 -23.281 -2.682 1 94.44 207 ARG A N 1
ATOM 1588 C CA . ARG A 1 207 ? 18.438 -22.859 -3.721 1 94.44 207 ARG A CA 1
ATOM 1589 C C . ARG A 1 207 ? 18.344 -23.766 -4.941 1 94.44 207 ARG A C 1
ATOM 1591 O O . ARG A 1 207 ? 18.859 -23.438 -6.012 1 94.44 207 ARG A O 1
ATOM 1598 N N . ARG A 1 208 ? 17.594 -24.812 -4.816 1 94 208 ARG A N 1
ATOM 1599 C CA . ARG A 1 208 ? 17.5 -25.797 -5.887 1 94 208 ARG A CA 1
ATOM 1600 C C . ARG A 1 208 ? 16.125 -25.75 -6.547 1 94 208 ARG A C 1
ATOM 1602 O O . ARG A 1 208 ? 15.844 -26.531 -7.461 1 94 208 ARG A O 1
ATOM 1609 N N . MET A 1 209 ? 15.328 -24.906 -6.117 1 94.88 209 MET A N 1
ATOM 1610 C CA . MET A 1 209 ? 13.984 -24.766 -6.672 1 94.88 209 MET A CA 1
ATOM 1611 C C . MET A 1 209 ? 14 -23.875 -7.914 1 94.88 209 MET A C 1
ATOM 1613 O O . MET A 1 209 ? 14.852 -23 -8.039 1 94.88 209 MET A O 1
ATOM 1617 N N . PHE A 1 210 ? 13.117 -24.141 -8.789 1 91.19 210 PHE A N 1
ATOM 1618 C CA . PHE A 1 210 ? 12.953 -23.297 -9.969 1 91.19 210 PHE A CA 1
ATOM 1619 C C . PHE A 1 210 ? 11.594 -23.516 -10.617 1 91.19 210 PHE A C 1
ATOM 1621 O O . PHE A 1 210 ? 10.836 -24.391 -10.188 1 91.19 210 PHE A O 1
ATOM 1628 N N . GLY A 1 211 ? 11.242 -22.734 -11.602 1 87.94 211 GLY A N 1
ATOM 1629 C CA . GLY A 1 211 ? 10 -22.812 -12.352 1 87.94 211 GLY A CA 1
ATOM 1630 C C . GLY A 1 211 ? 10 -21.984 -13.617 1 87.94 211 GLY A C 1
ATOM 1631 O O . GLY A 1 211 ? 10.914 -21.188 -13.828 1 87.94 211 GLY A O 1
ATOM 1632 N N . PHE A 1 212 ? 9.07 -22.219 -14.445 1 84.12 212 PHE A N 1
ATOM 1633 C CA . PHE A 1 212 ? 8.977 -21.516 -15.719 1 84.12 212 PHE A CA 1
ATOM 1634 C C . PHE A 1 212 ? 7.594 -21.719 -16.344 1 84.12 212 PHE A C 1
ATOM 1636 O O . PHE A 1 212 ? 6.871 -22.641 -15.969 1 84.12 212 PHE A O 1
ATOM 1643 N N . ASP A 1 213 ? 7.297 -20.844 -17.234 1 85.19 213 ASP A N 1
ATOM 1644 C CA . ASP A 1 213 ? 6.062 -21 -18 1 85.19 213 ASP A CA 1
ATOM 1645 C C . ASP A 1 213 ? 6.23 -22.031 -19.109 1 85.19 213 ASP A C 1
ATOM 1647 O O . ASP A 1 213 ? 7.285 -22.109 -19.734 1 85.19 213 ASP A O 1
ATOM 1651 N N . THR A 1 214 ? 5.238 -22.797 -19.328 1 90.69 214 THR A N 1
ATOM 1652 C CA . THR A 1 214 ? 5.344 -23.875 -20.297 1 90.69 214 THR A CA 1
ATOM 1653 C C . THR A 1 214 ? 4.617 -23.531 -21.594 1 90.69 214 THR A C 1
ATOM 1655 O O . THR A 1 214 ? 4.793 -24.203 -22.609 1 90.69 214 THR A O 1
ATOM 1658 N N . GLY A 1 215 ? 3.83 -22.422 -21.5 1 88.31 215 GLY A N 1
ATOM 1659 C CA . GLY A 1 215 ? 2.967 -22.062 -22.609 1 88.31 215 GLY A CA 1
ATOM 1660 C C . GLY A 1 215 ? 1.522 -21.844 -22.203 1 88.31 215 GLY A C 1
ATOM 1661 O O . GLY A 1 215 ? 1.244 -21.484 -21.062 1 88.31 215 GLY A O 1
ATOM 1662 N N . PRO A 1 216 ? 0.639 -22.047 -23.219 1 90.69 216 PRO A N 1
ATOM 1663 C CA . PRO A 1 216 ? -0.764 -21.797 -22.875 1 90.69 216 PRO A CA 1
ATOM 1664 C C . PRO A 1 216 ? -1.331 -22.859 -21.922 1 90.69 216 PRO A C 1
ATOM 1666 O O . PRO A 1 216 ? -0.984 -24.031 -22.031 1 90.69 216 PRO A O 1
ATOM 1669 N N . GLY A 1 217 ? -2.07 -22.438 -20.969 1 92.38 217 GLY A N 1
ATOM 1670 C CA . GLY A 1 217 ? -2.947 -23.312 -20.203 1 92.38 217 GLY A CA 1
ATOM 1671 C C . GLY A 1 217 ? -4.332 -23.453 -20.812 1 92.38 217 GLY A C 1
ATOM 1672 O O . GLY A 1 217 ? -4.508 -24.125 -21.828 1 92.38 217 GLY A O 1
ATOM 1673 N N . ASN A 1 218 ? -5.262 -22.672 -20.234 1 91.19 218 ASN A N 1
ATOM 1674 C CA . ASN A 1 218 ? -6.613 -22.781 -20.766 1 91.19 218 ASN A CA 1
ATOM 1675 C C . ASN A 1 218 ? -6.977 -21.547 -21.594 1 91.19 218 ASN A C 1
ATOM 1677 O O . ASN A 1 218 ? -8.102 -21.438 -22.078 1 91.19 218 ASN A O 1
ATOM 1681 N N . ILE A 1 219 ? -6.062 -20.641 -21.875 1 89.38 219 ILE A N 1
ATOM 1682 C CA . ILE A 1 219 ? -6.375 -19.375 -22.516 1 89.38 219 ILE A CA 1
ATOM 1683 C C . ILE A 1 219 ? -6.828 -19.625 -23.953 1 89.38 219 ILE A C 1
ATOM 1685 O O . ILE A 1 219 ? -7.785 -19.016 -24.438 1 89.38 219 ILE A O 1
ATOM 1689 N N . ILE A 1 220 ? -6.168 -20.469 -24.703 1 92.56 220 ILE A N 1
ATOM 1690 C CA . ILE A 1 220 ? -6.496 -20.719 -26.109 1 92.56 220 ILE A CA 1
ATOM 1691 C C . ILE A 1 220 ? -7.836 -21.453 -26.203 1 92.56 220 ILE A C 1
ATOM 1693 O O . ILE A 1 220 ? -8.703 -21.062 -26.984 1 92.56 220 ILE A O 1
ATOM 1697 N N . SER A 1 221 ? -7.965 -22.5 -25.406 1 94.38 221 SER A N 1
ATOM 1698 C CA . SER A 1 221 ? -9.219 -23.25 -25.422 1 94.38 221 SER A CA 1
ATOM 1699 C C . SER A 1 221 ? -10.398 -22.359 -25.031 1 94.38 221 SER A C 1
ATOM 1701 O O . SER A 1 221 ? -11.469 -22.453 -25.641 1 94.38 221 SER A O 1
ATOM 1703 N N . ASN A 1 222 ? -10.234 -21.484 -24.047 1 90.94 222 ASN A N 1
ATOM 1704 C CA . ASN A 1 222 ? -11.297 -20.594 -23.609 1 90.94 222 ASN A CA 1
ATOM 1705 C C . ASN A 1 222 ? -11.688 -19.609 -24.703 1 90.94 222 ASN A C 1
ATOM 1707 O O . ASN A 1 222 ? -12.867 -19.438 -25 1 90.94 222 ASN A O 1
ATOM 1711 N N . TYR A 1 223 ? -10.727 -19 -25.281 1 90.38 223 TYR A N 1
ATOM 1712 C CA . TYR A 1 223 ? -11 -18.016 -26.312 1 90.38 223 TYR A CA 1
ATOM 1713 C C . TYR A 1 223 ? -11.641 -18.656 -27.531 1 90.38 223 TYR A C 1
ATOM 1715 O O . TYR A 1 223 ? -12.555 -18.094 -28.141 1 90.38 223 TYR A O 1
ATOM 1723 N N . MET A 1 224 ? -11.133 -19.766 -27.938 1 95 224 MET A N 1
ATOM 1724 C CA . MET A 1 224 ? -11.727 -20.484 -29.062 1 95 224 MET A CA 1
ATOM 1725 C C . MET A 1 224 ? -13.18 -20.844 -28.766 1 95 224 MET A C 1
ATOM 1727 O O . MET A 1 224 ? -14.031 -20.75 -29.656 1 95 224 MET A O 1
ATOM 1731 N N . CYS A 1 225 ? -13.336 -21.312 -27.578 1 94.44 225 CYS A N 1
ATOM 1732 C CA . CYS A 1 225 ? -14.703 -21.656 -27.188 1 94.44 225 CYS A CA 1
ATOM 1733 C C . CYS A 1 225 ? -15.617 -20.453 -27.281 1 94.44 225 CYS A C 1
ATOM 1735 O O . CYS A 1 225 ? -16.75 -20.547 -27.781 1 94.44 225 CYS A O 1
ATOM 1737 N N . LYS A 1 226 ? -15.18 -19.359 -26.844 1 92.44 226 LYS A N 1
ATOM 1738 C CA . LYS A 1 226 ? -15.953 -18.109 -26.891 1 92.44 226 LYS A CA 1
ATOM 1739 C C . LYS A 1 226 ? -16.266 -17.719 -28.328 1 92.44 226 LYS A C 1
ATOM 1741 O O . LYS A 1 226 ? -17.406 -17.391 -28.656 1 92.44 226 LYS A O 1
ATOM 1746 N N . VAL A 1 227 ? -15.336 -17.75 -29.156 1 93.62 227 VAL A N 1
ATOM 1747 C CA . VAL A 1 227 ? -15.469 -17.297 -30.531 1 93.62 227 VAL A CA 1
ATOM 1748 C C . VAL A 1 227 ? -16.344 -18.281 -31.312 1 93.62 227 VAL A C 1
ATOM 1750 O O . VAL A 1 227 ? -17.203 -17.875 -32.094 1 93.62 227 VAL A O 1
ATOM 1753 N N . LEU A 1 228 ? -16.125 -19.5 -31.125 1 95.75 228 LEU A N 1
ATOM 1754 C CA . LEU A 1 228 ? -16.719 -20.547 -31.969 1 95.75 228 LEU A CA 1
ATOM 1755 C C . LEU A 1 228 ? -18.125 -20.891 -31.469 1 95.75 228 LEU A C 1
ATOM 1757 O O . LEU A 1 228 ? -18.984 -21.281 -32.281 1 95.75 228 LEU A O 1
ATOM 1761 N N . PHE A 1 229 ? -18.328 -20.781 -30.156 1 95.38 229 PHE A N 1
ATOM 1762 C CA . PHE A 1 229 ? -19.562 -21.328 -29.594 1 95.38 229 PHE A CA 1
ATOM 1763 C C . PHE A 1 229 ? -20.281 -20.281 -28.766 1 95.38 229 PHE A C 1
ATOM 1765 O O . PHE A 1 229 ? -21.406 -20.516 -28.312 1 95.38 229 PHE A O 1
ATOM 1772 N N . GLY A 1 230 ? -19.688 -19.188 -28.453 1 93.31 230 GLY A N 1
ATOM 1773 C CA . GLY A 1 230 ? -20.297 -18.156 -27.625 1 93.31 230 GLY A CA 1
ATOM 1774 C C . GLY A 1 230 ? -20.297 -18.5 -26.156 1 93.31 230 GLY A C 1
ATOM 1775 O O . GLY A 1 230 ? -21.078 -17.953 -25.375 1 93.31 230 GLY A O 1
ATOM 1776 N N . LEU A 1 231 ? -19.516 -19.5 -25.828 1 92.06 231 LEU A N 1
ATOM 1777 C CA . LEU A 1 231 ? -19.375 -19.922 -24.438 1 92.06 231 LEU A CA 1
ATOM 1778 C C . LEU A 1 231 ? -18.062 -19.422 -23.844 1 92.06 231 LEU A C 1
ATOM 1780 O O . LEU A 1 231 ? -17.031 -19.406 -24.531 1 92.06 231 LEU A O 1
ATOM 1784 N N . GLU A 1 232 ? -18.031 -19.125 -22.562 1 86.38 232 GLU A N 1
ATOM 1785 C CA . GLU A 1 232 ? -16.844 -18.578 -21.922 1 86.38 232 GLU A CA 1
ATOM 1786 C C . GLU A 1 232 ? -15.719 -19.609 -21.859 1 86.38 232 GLU A C 1
ATOM 1788 O O . GLU A 1 232 ? -14.539 -19.266 -21.891 1 86.38 232 GLU A O 1
ATOM 1793 N N . TYR A 1 233 ? -16.125 -20.828 -21.656 1 90.06 233 TYR A N 1
ATOM 1794 C CA . TYR A 1 233 ? -15.164 -21.922 -21.641 1 90.06 233 TYR A CA 1
ATOM 1795 C C . TYR A 1 233 ? -15.852 -23.266 -21.922 1 90.06 233 TYR A C 1
ATOM 1797 O O . TYR A 1 233 ? -17.078 -23.344 -21.922 1 90.06 233 TYR A O 1
ATOM 1805 N N . ASP A 1 234 ? -15.078 -24.25 -22.281 1 93.31 234 ASP A N 1
ATOM 1806 C CA . ASP A 1 234 ? -15.57 -25.609 -22.531 1 93.31 234 ASP A CA 1
ATOM 1807 C C . ASP A 1 234 ? -15.758 -26.375 -21.219 1 93.31 234 ASP A C 1
ATOM 1809 O O . ASP A 1 234 ? -14.867 -27.125 -20.797 1 93.31 234 ASP A O 1
ATOM 1813 N N . LYS A 1 235 ? -16.953 -26.203 -20.688 1 90.94 235 LYS A N 1
ATOM 1814 C CA . LYS A 1 235 ? -17.219 -26.828 -19.406 1 90.94 235 LYS A CA 1
ATOM 1815 C C . LYS A 1 235 ? -16.953 -28.328 -19.453 1 90.94 235 LYS A C 1
ATOM 1817 O O . LYS A 1 235 ? -17.484 -29.031 -20.312 1 90.94 235 LYS A O 1
ATOM 1822 N N . ASP A 1 236 ? -16.062 -28.812 -18.578 1 91.56 236 ASP A N 1
ATOM 1823 C CA . ASP A 1 236 ? -15.711 -30.219 -18.422 1 91.56 236 ASP A CA 1
ATOM 1824 C C . ASP A 1 236 ? -15.062 -30.766 -19.688 1 91.56 236 ASP A C 1
ATOM 1826 O O . ASP A 1 236 ? -15.008 -31.984 -19.891 1 91.56 236 ASP A O 1
ATOM 1830 N N . GLY A 1 237 ? -14.68 -29.891 -20.562 1 93.56 237 GLY A N 1
ATOM 1831 C CA . GLY A 1 237 ? -14.055 -30.312 -21.812 1 93.56 237 GLY A CA 1
ATOM 1832 C C . GLY A 1 237 ? -15 -31.078 -22.719 1 93.56 237 GLY A C 1
ATOM 1833 O O . GLY A 1 237 ? -14.562 -31.906 -23.516 1 93.56 237 GLY A O 1
ATOM 1834 N N . ALA A 1 238 ? -16.219 -30.891 -22.609 1 95.06 238 ALA A N 1
ATOM 1835 C CA . ALA A 1 238 ? -17.266 -31.672 -23.281 1 95.06 238 ALA A CA 1
ATOM 1836 C C . ALA A 1 238 ? -17.172 -31.547 -24.797 1 95.06 238 ALA A C 1
ATOM 1838 O O . ALA A 1 238 ? -17.453 -32.5 -25.516 1 95.06 238 ALA A O 1
ATOM 1839 N N . ILE A 1 239 ? -16.859 -30.391 -25.25 1 96.75 239 ILE A N 1
ATOM 1840 C CA . ILE A 1 239 ? -16.766 -30.156 -26.688 1 96.75 239 ILE A CA 1
ATOM 1841 C C . ILE A 1 239 ? -15.461 -30.734 -27.234 1 96.75 239 ILE A C 1
ATOM 1843 O O . ILE A 1 239 ? -15.453 -31.438 -28.25 1 96.75 239 ILE A O 1
ATOM 1847 N N . ALA A 1 240 ? -14.406 -30.531 -26.594 1 96.75 240 ALA A N 1
ATOM 1848 C CA . ALA A 1 240 ? -13.078 -30.969 -27.031 1 96.75 240 ALA A CA 1
ATOM 1849 C C . ALA A 1 240 ? -13.008 -32.5 -27.109 1 96.75 240 ALA A C 1
ATOM 1851 O O . ALA A 1 240 ? -12.344 -33.031 -27.984 1 96.75 240 ALA A O 1
ATOM 1852 N N . VAL A 1 241 ? -13.664 -33.188 -26.219 1 95.75 241 VAL A N 1
ATOM 1853 C CA . VAL A 1 241 ? -13.602 -34.625 -26.141 1 95.75 241 VAL A CA 1
ATOM 1854 C C . VAL A 1 241 ? -14.188 -35.25 -27.422 1 95.75 241 VAL A C 1
ATOM 1856 O O . VAL A 1 241 ? -13.781 -36.312 -27.844 1 95.75 241 VAL A O 1
ATOM 1859 N N . SER A 1 242 ? -15.109 -34.531 -28.016 1 96.25 242 SER A N 1
ATOM 1860 C CA . SER A 1 242 ? -15.781 -35.062 -29.203 1 96.25 242 SER A CA 1
ATOM 1861 C C . SER A 1 242 ? -14.961 -34.781 -30.453 1 96.25 242 SER A C 1
ATOM 1863 O O . SER A 1 242 ? -15.289 -35.281 -31.531 1 96.25 242 SER A O 1
ATOM 1865 N N . GLY A 1 243 ? -13.898 -34.031 -30.312 1 97.5 243 GLY A N 1
ATOM 1866 C CA . GLY A 1 243 ? -13.07 -33.719 -31.453 1 97.5 243 GLY A CA 1
ATOM 1867 C C . GLY A 1 243 ? -11.844 -34.594 -31.594 1 97.5 243 GLY A C 1
ATOM 1868 O O . GLY A 1 243 ? -11.617 -35.469 -30.75 1 97.5 243 GLY A O 1
ATOM 1869 N N . LYS A 1 244 ? -11.164 -34.375 -32.719 1 97.75 244 LYS A N 1
ATOM 1870 C CA . LYS A 1 244 ? -9.906 -35.062 -32.969 1 97.75 244 LYS A CA 1
ATOM 1871 C C . LYS A 1 244 ? -8.75 -34.094 -33.125 1 97.75 244 LYS A C 1
ATOM 1873 O O . LYS A 1 244 ? -8.891 -33.031 -33.75 1 97.75 244 LYS A O 1
ATOM 1878 N N . VAL A 1 245 ? -7.637 -34.406 -32.438 1 98.31 245 VAL A N 1
ATOM 1879 C CA . VAL A 1 245 ? -6.453 -33.562 -32.531 1 98.31 245 VAL A CA 1
ATOM 1880 C C . VAL A 1 245 ? -5.965 -33.5 -34 1 98.31 245 VAL A C 1
ATOM 1882 O O . VAL A 1 245 ? -5.832 -34.562 -34.656 1 98.31 245 VAL A O 1
ATOM 1885 N N . ASN A 1 246 ? -5.746 -32.344 -34.438 1 98.5 246 ASN A N 1
ATOM 1886 C CA . ASN A 1 246 ? -5.25 -32.125 -35.812 1 98.5 246 ASN A CA 1
ATOM 1887 C C . ASN A 1 246 ? -3.752 -31.844 -35.812 1 98.5 246 ASN A C 1
ATOM 1889 O O . ASN A 1 246 ? -3.301 -30.859 -35.219 1 98.5 246 ASN A O 1
ATOM 1893 N N . ASP A 1 247 ? -3 -32.594 -36.625 1 97.81 247 ASP A N 1
ATOM 1894 C CA . ASP A 1 247 ? -1.542 -32.531 -36.625 1 97.81 247 ASP A CA 1
ATOM 1895 C C . ASP A 1 247 ? -1.06 -31.203 -37.25 1 97.81 247 ASP A C 1
ATOM 1897 O O . ASP A 1 247 ? -0.074 -30.625 -36.781 1 97.81 247 ASP A O 1
ATOM 1901 N N . GLU A 1 248 ? -1.713 -30.766 -38.25 1 97.75 248 GLU A N 1
ATOM 1902 C CA . GLU A 1 248 ? -1.298 -29.531 -38.906 1 97.75 248 GLU A CA 1
ATOM 1903 C C . GLU A 1 248 ? -1.472 -28.328 -38 1 97.75 248 GLU A C 1
ATOM 1905 O O . GLU A 1 248 ? -0.604 -27.453 -37.938 1 97.75 248 GLU A O 1
ATOM 1910 N N . LEU A 1 249 ? -2.609 -28.312 -37.344 1 97.94 249 LEU A N 1
ATOM 1911 C CA . LEU A 1 249 ? -2.859 -27.234 -36.406 1 97.94 249 LEU A CA 1
ATOM 1912 C C . LEU A 1 249 ? -1.891 -27.328 -35.219 1 97.94 249 LEU A C 1
ATOM 1914 O O . LEU A 1 249 ? -1.399 -26.297 -34.75 1 97.94 249 LEU A O 1
ATOM 1918 N N . MET A 1 250 ? -1.61 -28.5 -34.719 1 97.69 250 MET A N 1
ATOM 1919 C CA . MET A 1 250 ? -0.632 -28.688 -33.656 1 97.69 250 MET A CA 1
ATOM 1920 C C . MET A 1 250 ? 0.733 -28.156 -34.062 1 97.69 250 MET A C 1
ATOM 1922 O O . MET A 1 250 ? 1.382 -27.438 -33.312 1 97.69 250 MET A O 1
ATOM 1926 N N . ASP A 1 251 ? 1.139 -28.5 -35.312 1 96.81 251 ASP A N 1
ATOM 1927 C CA . ASP A 1 251 ? 2.412 -28.016 -35.812 1 96.81 251 ASP A CA 1
ATOM 1928 C C . ASP A 1 251 ? 2.439 -26.5 -35.875 1 96.81 251 ASP A C 1
ATOM 1930 O O . ASP A 1 251 ? 3.465 -25.875 -35.562 1 96.81 251 ASP A O 1
ATOM 1934 N N . TYR A 1 252 ? 1.347 -25.953 -36.25 1 96.75 252 TYR A N 1
ATOM 1935 C CA . TYR A 1 252 ? 1.221 -24.5 -36.312 1 96.75 252 TYR A CA 1
ATOM 1936 C C . TYR A 1 252 ? 1.399 -23.891 -34.938 1 96.75 252 TYR A C 1
ATOM 1938 O O . TYR A 1 252 ? 2.16 -22.938 -34.75 1 96.75 252 TYR A O 1
ATOM 1946 N N . PHE A 1 253 ? 0.729 -24.438 -33.906 1 95.94 253 PHE A N 1
ATOM 1947 C CA . PHE A 1 253 ? 0.839 -23.969 -32.531 1 95.94 253 PHE A CA 1
ATOM 1948 C C . PHE A 1 253 ? 2.275 -24.078 -32.031 1 95.94 253 PHE A C 1
ATOM 1950 O O . PHE A 1 253 ? 2.777 -23.172 -31.359 1 95.94 253 PHE A O 1
ATOM 1957 N N . MET A 1 254 ? 2.957 -25.125 -32.406 1 94.12 254 MET A N 1
ATOM 1958 C CA . MET A 1 254 ? 4.289 -25.422 -31.875 1 94.12 254 MET A CA 1
ATOM 1959 C C . MET A 1 254 ? 5.34 -24.531 -32.531 1 94.12 254 MET A C 1
ATOM 1961 O O . MET A 1 254 ? 6.477 -24.453 -32.062 1 94.12 254 MET A O 1
ATOM 1965 N N . GLN A 1 255 ? 4.969 -23.719 -33.469 1 92.94 255 GLN A N 1
ATOM 1966 C CA . GLN A 1 255 ? 5.867 -22.766 -34.125 1 92.94 255 GLN A CA 1
ATOM 1967 C C . GLN A 1 255 ? 5.66 -21.359 -33.594 1 92.94 255 GLN A C 1
ATOM 1969 O O . GLN A 1 255 ? 6.27 -20.391 -34.062 1 92.94 255 GLN A O 1
ATOM 1974 N N . HIS A 1 256 ? 4.867 -21.266 -32.594 1 91.88 256 HIS A N 1
ATOM 1975 C CA . HIS A 1 256 ? 4.609 -19.969 -31.969 1 91.88 256 HIS A CA 1
ATOM 1976 C C . HIS A 1 256 ? 5.902 -19.328 -31.469 1 91.88 256 HIS A C 1
ATOM 1978 O O . HIS A 1 256 ? 6.777 -20.016 -30.953 1 91.88 256 HIS A O 1
ATOM 1984 N N . PRO A 1 257 ? 5.984 -18.016 -31.5 1 87.94 257 PRO A N 1
ATOM 1985 C CA . PRO A 1 257 ? 7.203 -17.297 -31.109 1 87.94 257 PRO A CA 1
ATOM 1986 C C . PRO A 1 257 ? 7.555 -17.5 -29.641 1 87.94 257 PRO A C 1
ATOM 1988 O O . PRO A 1 257 ? 8.695 -17.266 -29.234 1 87.94 257 PRO A O 1
ATOM 1991 N N . PHE A 1 258 ? 6.648 -17.891 -28.828 1 84.56 258 PHE A N 1
ATOM 1992 C CA . PHE A 1 258 ? 6.898 -18.203 -27.422 1 84.56 258 PHE A CA 1
ATOM 1993 C C . PHE A 1 258 ? 8.07 -19.156 -27.281 1 84.56 258 PHE A C 1
ATOM 1995 O O . PHE A 1 258 ? 8.875 -19.031 -26.359 1 84.56 258 PHE A O 1
ATOM 2002 N N . TRP A 1 259 ? 8.312 -20 -28.219 1 85.56 259 TRP A N 1
ATOM 2003 C CA . TRP A 1 259 ? 9.297 -21.078 -28.125 1 85.56 259 TRP A CA 1
ATOM 2004 C C . TRP A 1 259 ? 10.695 -20.547 -28.453 1 85.56 259 TRP A C 1
ATOM 2006 O O . TRP A 1 259 ? 11.695 -21.219 -28.172 1 85.56 259 TRP A O 1
ATOM 2016 N N . ASP A 1 260 ? 10.734 -19.359 -28.906 1 81.31 260 ASP A N 1
ATOM 2017 C CA . ASP A 1 260 ? 12.016 -18.766 -29.25 1 81.31 260 ASP A CA 1
ATOM 2018 C C . ASP A 1 260 ? 12.633 -18.031 -28.062 1 81.31 260 ASP A C 1
ATOM 2020 O O . ASP A 1 260 ? 13.812 -17.672 -28.094 1 81.31 260 ASP A O 1
ATOM 2024 N N . ARG A 1 261 ? 11.867 -17.906 -27.031 1 77.12 261 ARG A N 1
ATOM 2025 C CA . ARG A 1 261 ? 12.352 -17.203 -25.859 1 77.12 261 ARG A CA 1
ATOM 2026 C C . ARG A 1 261 ? 13.266 -18.094 -25.031 1 77.12 261 ARG A C 1
ATOM 2028 O O . ARG A 1 261 ? 13.023 -19.297 -24.906 1 77.12 261 ARG A O 1
ATOM 2035 N N . PRO A 1 262 ? 14.344 -17.422 -24.531 1 70.81 262 PRO A N 1
ATOM 2036 C CA . PRO A 1 262 ? 15.227 -18.219 -23.672 1 70.81 262 PRO A CA 1
ATOM 2037 C C . PRO A 1 262 ? 14.57 -18.594 -22.359 1 70.81 262 PRO A C 1
ATOM 2039 O O . PRO A 1 262 ? 13.695 -17.875 -21.859 1 70.81 262 PRO A O 1
ATOM 2042 N N . VAL A 1 263 ? 14.945 -19.766 -21.734 1 65.44 263 VAL A N 1
ATOM 2043 C CA . VAL A 1 263 ? 14.477 -20.219 -20.422 1 65.44 263 VAL A CA 1
ATOM 2044 C C . VAL A 1 263 ? 15.328 -19.578 -19.328 1 65.44 263 VAL A C 1
ATOM 2046 O O . VAL A 1 263 ? 16.547 -19.406 -19.484 1 65.44 263 VAL A O 1
ATOM 2049 N N . PRO A 1 264 ? 14.805 -19.172 -18.344 1 64.75 264 PRO A N 1
ATOM 2050 C CA . PRO A 1 264 ? 13.391 -19.297 -17.969 1 64.75 264 PRO A CA 1
ATOM 2051 C C . PRO A 1 264 ? 12.5 -18.281 -18.688 1 64.75 264 PRO A C 1
ATOM 2053 O O . PRO A 1 264 ? 12.703 -17.078 -18.578 1 64.75 264 PRO A O 1
ATOM 2056 N N . ARG A 1 265 ? 11.617 -18.953 -19.5 1 67.44 265 ARG A N 1
ATOM 2057 C CA . ARG A 1 265 ? 10.773 -18.094 -20.328 1 67.44 265 ARG A CA 1
ATOM 2058 C C . ARG A 1 265 ? 9.492 -17.719 -19.594 1 67.44 265 ARG A C 1
ATOM 2060 O O . ARG A 1 265 ? 9.031 -18.453 -18.719 1 67.44 265 ARG A O 1
ATOM 2067 N N . SER A 1 266 ? 9.016 -16.547 -19.797 1 68 266 SER A N 1
ATOM 2068 C CA . SER A 1 266 ? 7.734 -16.078 -19.266 1 68 266 SER A CA 1
ATOM 2069 C C . SER A 1 266 ? 6.715 -15.883 -20.391 1 68 266 SER A C 1
ATOM 2071 O O . SER A 1 266 ? 7.066 -15.461 -21.484 1 68 266 SER A O 1
ATOM 2073 N N . GLY A 1 267 ? 5.562 -16.422 -20.141 1 67.94 267 GLY A N 1
ATOM 2074 C CA . GLY A 1 267 ? 4.457 -16.234 -21.062 1 67.94 267 GLY A CA 1
ATOM 2075 C C . GLY A 1 267 ? 3.514 -15.117 -20.625 1 67.94 267 GLY A C 1
ATOM 2076 O O . GLY A 1 267 ? 3.48 -14.742 -19.453 1 67.94 267 GLY A O 1
ATOM 2077 N N . TRP A 1 268 ? 2.906 -14.422 -21.609 1 68.56 268 TRP A N 1
ATOM 2078 C CA . TRP A 1 268 ? 1.902 -13.391 -21.391 1 68.56 268 TRP A CA 1
ATOM 2079 C C . TRP A 1 268 ? 0.595 -13.742 -22.094 1 68.56 268 TRP A C 1
ATOM 2081 O O . TRP A 1 268 ? 0.599 -14.406 -23.125 1 68.56 268 TRP A O 1
ATOM 2091 N N . SER A 1 269 ? -0.483 -13.312 -21.453 1 71.69 269 SER A N 1
ATOM 2092 C CA . SER A 1 269 ? -1.782 -13.578 -22.062 1 71.69 269 SER A CA 1
ATOM 2093 C C . SER A 1 269 ? -1.841 -13.039 -23.484 1 71.69 269 SER A C 1
ATOM 2095 O O . SER A 1 269 ? -2.475 -13.641 -24.359 1 71.69 269 SER A O 1
ATOM 2097 N N . GLN A 1 270 ? -1.062 -12.031 -23.703 1 71.44 270 GLN A N 1
ATOM 2098 C CA . GLN A 1 270 ? -1.105 -11.375 -25 1 71.44 270 GLN A CA 1
ATOM 2099 C C . GLN A 1 270 ? -0.357 -12.195 -26.047 1 71.44 270 GLN A C 1
ATOM 2101 O O . GLN A 1 270 ? -0.505 -11.961 -27.25 1 71.44 270 GLN A O 1
ATOM 2106 N N . ASP A 1 271 ? 0.487 -13.109 -25.609 1 77 271 ASP A N 1
ATOM 2107 C CA . ASP A 1 271 ? 1.082 -14.055 -26.562 1 77 271 ASP A CA 1
ATOM 2108 C C . ASP A 1 271 ? 0.004 -14.812 -27.328 1 77 271 ASP A C 1
ATOM 2110 O O . ASP A 1 271 ? 0.218 -15.195 -28.484 1 77 271 ASP A O 1
ATOM 2114 N N . TYR A 1 272 ? -1.076 -14.992 -26.703 1 86.06 272 TYR A N 1
ATOM 2115 C CA . TYR A 1 272 ? -2.207 -15.719 -27.266 1 86.06 272 TYR A CA 1
ATOM 2116 C C . TYR A 1 272 ? -3.459 -14.844 -27.281 1 86.06 272 TYR A C 1
ATOM 2118 O O . TYR A 1 272 ? -4.512 -15.25 -26.781 1 86.06 272 TYR A O 1
ATOM 2126 N N . SER A 1 273 ? -3.287 -13.758 -27.922 1 81.44 273 SER A N 1
ATOM 2127 C CA . SER A 1 273 ? -4.293 -12.703 -27.984 1 81.44 273 SER A CA 1
ATOM 2128 C C . SER A 1 273 ? -5.523 -13.156 -28.766 1 81.44 273 SER A C 1
ATOM 2130 O O . SER A 1 273 ? -5.48 -14.172 -29.469 1 81.44 273 SER A O 1
ATOM 2132 N N . GLU A 1 274 ? -6.535 -12.383 -28.625 1 83.31 274 GLU A N 1
ATOM 2133 C CA . GLU A 1 274 ? -7.758 -12.609 -29.391 1 83.31 274 GLU A CA 1
ATOM 2134 C C . GLU A 1 274 ? -7.477 -12.594 -30.891 1 83.31 274 GLU A C 1
ATOM 2136 O O . GLU A 1 274 ? -8.016 -13.414 -31.641 1 83.31 274 GLU A O 1
ATOM 2141 N N . GLU A 1 275 ? -6.664 -11.648 -31.266 1 88.25 275 GLU A N 1
ATOM 2142 C CA . GLU A 1 275 ? -6.312 -11.539 -32.688 1 88.25 275 GLU A CA 1
ATOM 2143 C C . GLU A 1 275 ? -5.613 -12.805 -33.188 1 88.25 275 GLU A C 1
ATOM 2145 O O . GLU A 1 275 ? -5.926 -13.312 -34.25 1 88.25 275 GLU A O 1
ATOM 2150 N N . TYR A 1 276 ? -4.652 -13.305 -32.438 1 91.5 276 TYR A N 1
ATOM 2151 C CA . TYR A 1 276 ? -3.934 -14.523 -32.781 1 91.5 276 TYR A CA 1
ATOM 2152 C C . TYR A 1 276 ? -4.891 -15.703 -32.906 1 91.5 276 TYR A C 1
ATOM 2154 O O . TYR A 1 276 ? -4.805 -16.484 -33.875 1 91.5 276 TYR A O 1
ATOM 2162 N N . ILE A 1 277 ? -5.797 -15.859 -32 1 93.19 277 ILE A N 1
ATOM 2163 C CA . ILE A 1 277 ? -6.711 -16.984 -31.953 1 93.19 277 ILE A CA 1
ATOM 2164 C C . ILE A 1 277 ? -7.707 -16.906 -33.094 1 93.19 277 ILE A C 1
ATOM 2166 O O . ILE A 1 277 ? -7.984 -17.906 -33.781 1 93.19 277 ILE A O 1
ATOM 2170 N N . LYS A 1 278 ? -8.203 -15.703 -33.375 1 94.5 278 LYS A N 1
ATOM 2171 C CA . LYS A 1 278 ? -9.125 -15.516 -34.469 1 94.5 278 LYS A CA 1
ATOM 2172 C C . LYS A 1 278 ? -8.453 -15.836 -35.812 1 94.5 278 LYS A C 1
ATOM 2174 O O . LYS A 1 278 ? -9.062 -16.453 -36.688 1 94.5 278 LYS A O 1
ATOM 2179 N N . ALA A 1 279 ? -7.281 -15.359 -35.969 1 95.75 279 ALA A N 1
ATOM 2180 C CA . ALA A 1 279 ? -6.527 -15.656 -37.156 1 95.75 279 ALA A CA 1
ATOM 2181 C C . ALA A 1 279 ? -6.316 -17.156 -37.344 1 95.75 279 ALA A C 1
ATOM 2183 O O . ALA A 1 279 ? -6.375 -17.688 -38.438 1 95.75 279 ALA A O 1
ATOM 2184 N N . THR A 1 280 ? -6.016 -17.859 -36.281 1 97.06 280 THR A N 1
ATOM 2185 C CA . THR A 1 280 ? -5.816 -19.312 -36.312 1 97.06 280 THR A CA 1
ATOM 2186 C C . THR A 1 280 ? -7.102 -20.031 -36.688 1 97.06 280 THR A C 1
ATOM 2188 O O . THR A 1 280 ? -7.074 -20.938 -37.531 1 97.06 280 THR A O 1
ATOM 2191 N N . ILE A 1 281 ? -8.188 -19.609 -36.094 1 97 281 ILE A N 1
ATOM 2192 C CA . ILE A 1 281 ? -9.492 -20.203 -36.406 1 97 281 ILE A CA 1
ATOM 2193 C C . ILE A 1 281 ? -9.797 -20.016 -37.906 1 97 281 ILE A C 1
ATOM 2195 O O . ILE A 1 281 ? -10.281 -20.953 -38.562 1 97 281 ILE A O 1
ATOM 2199 N N . GLN A 1 282 ? -9.516 -18.828 -38.375 1 97.19 282 GLN A N 1
ATOM 2200 C CA . GLN A 1 282 ? -9.758 -18.547 -39.781 1 97.19 282 GLN A CA 1
ATOM 2201 C C . GLN A 1 282 ? -8.891 -19.422 -40.688 1 97.19 282 GLN A C 1
ATOM 2203 O O . GLN A 1 282 ? -9.367 -19.969 -41.688 1 97.19 282 GLN A O 1
ATOM 2208 N N . LYS A 1 283 ? -7.66 -19.531 -40.406 1 97.56 283 LYS A N 1
ATOM 2209 C CA . LYS A 1 283 ? -6.707 -20.312 -41.188 1 97.56 283 LYS A CA 1
ATOM 2210 C C . LYS A 1 283 ? -7.125 -21.781 -41.25 1 97.56 283 LYS A C 1
ATOM 2212 O O . LYS A 1 283 ? -6.918 -22.438 -42.281 1 97.56 283 LYS A O 1
ATOM 2217 N N . PHE A 1 284 ? -7.676 -22.234 -40.219 1 98.25 284 PHE A N 1
ATOM 2218 C CA . PHE A 1 284 ? -8.031 -23.656 -40.156 1 98.25 284 PHE A CA 1
ATOM 2219 C C . PHE A 1 284 ? -9.539 -23.828 -40.156 1 98.25 284 PHE A C 1
ATOM 2221 O O . PHE A 1 284 ? -10.062 -24.719 -39.469 1 98.25 284 PHE A O 1
ATOM 2228 N N . SER A 1 285 ? -10.211 -22.969 -40.781 1 96.38 285 SER A N 1
ATOM 2229 C CA . SER A 1 285 ? -11.672 -22.922 -40.781 1 96.38 285 SER A CA 1
ATOM 2230 C C . SER A 1 285 ? -12.273 -24.172 -41.406 1 96.38 285 SER A C 1
ATOM 2232 O O . SER A 1 285 ? -13.461 -24.453 -41.25 1 96.38 285 SER A O 1
ATOM 2234 N N . ALA A 1 286 ? -11.477 -24.922 -42.125 1 97.19 286 ALA A N 1
ATOM 2235 C CA . ALA A 1 286 ? -11.961 -26.141 -42.75 1 97.19 286 ALA A CA 1
ATOM 2236 C C . ALA A 1 286 ? -12.148 -27.266 -41.75 1 97.19 286 ALA A C 1
ATOM 2238 O O . ALA A 1 286 ? -12.844 -28.25 -42.031 1 97.19 286 ALA A O 1
ATOM 2239 N N . LEU A 1 287 ? -11.508 -27.141 -40.594 1 97.75 287 LEU A N 1
ATOM 2240 C CA . LEU A 1 287 ? -11.609 -28.156 -39.562 1 97.75 287 LEU A CA 1
ATOM 2241 C C . LEU A 1 287 ? -12.922 -28.031 -38.812 1 97.75 287 LEU A C 1
ATOM 2243 O O . LEU A 1 287 ? -13.422 -26.922 -38.625 1 97.75 287 LEU A O 1
ATOM 2247 N N . PRO A 1 288 ? -13.422 -29.203 -38.375 1 97.75 288 PRO A N 1
ATOM 2248 C CA . PRO A 1 288 ? -14.531 -29.109 -37.438 1 97.75 288 PRO A CA 1
ATOM 2249 C C . PRO A 1 288 ? -14.188 -28.297 -36.188 1 97.75 288 PRO A C 1
ATOM 2251 O O . PRO A 1 288 ? -13.062 -28.375 -35.688 1 97.75 288 PRO A O 1
ATOM 2254 N N . LYS A 1 289 ? -15.203 -27.531 -35.656 1 97.69 289 LYS A N 1
ATOM 2255 C CA . LYS A 1 289 ? -15.008 -26.703 -34.469 1 97.69 289 LYS A CA 1
ATOM 2256 C C . LYS A 1 289 ? -14.523 -27.531 -33.281 1 97.69 289 LYS A C 1
ATOM 2258 O O . LYS A 1 289 ? -13.688 -27.094 -32.5 1 97.69 289 LYS A O 1
ATOM 2263 N N . GLU A 1 290 ? -15.023 -28.75 -33.219 1 97.5 290 GLU A N 1
ATOM 2264 C CA . GLU A 1 290 ? -14.641 -29.656 -32.125 1 97.5 290 GLU A CA 1
ATOM 2265 C C . GLU A 1 290 ? -13.172 -30.062 -32.219 1 97.5 290 GLU A C 1
ATOM 2267 O O . GLU A 1 290 ? -12.5 -30.25 -31.219 1 97.5 290 GLU A O 1
ATOM 2272 N N . ASP A 1 291 ? -12.656 -30.172 -33.469 1 98.31 291 ASP A N 1
ATOM 2273 C CA . ASP A 1 291 ? -11.25 -30.516 -33.688 1 98.31 291 ASP A CA 1
ATOM 2274 C C . ASP A 1 291 ? -10.336 -29.359 -33.281 1 98.31 291 ASP A C 1
ATOM 2276 O O . ASP A 1 291 ? -9.234 -29.578 -32.781 1 98.31 291 ASP A O 1
ATOM 2280 N N . LEU A 1 292 ? -10.828 -28.172 -33.5 1 98 292 LEU A N 1
ATOM 2281 C CA . LEU A 1 292 ? -10.062 -26.984 -33.094 1 98 292 LEU A CA 1
ATOM 2282 C C . LEU A 1 292 ? -9.883 -26.969 -31.578 1 98 292 LEU A C 1
ATOM 2284 O O . LEU A 1 292 ? -8.773 -26.766 -31.094 1 98 292 LEU A O 1
ATOM 2288 N N . LEU A 1 293 ? -10.914 -27.234 -30.891 1 97.5 293 LEU A N 1
ATOM 2289 C CA . LEU A 1 293 ? -10.867 -27.219 -29.422 1 97.5 293 LEU A CA 1
ATOM 2290 C C . LEU A 1 293 ? -10.055 -28.391 -28.891 1 97.5 293 LEU A C 1
ATOM 2292 O O . LEU A 1 293 ? -9.305 -28.234 -27.922 1 97.5 293 LEU A O 1
ATOM 2296 N N . ALA A 1 294 ? -10.258 -29.547 -29.516 1 97.94 294 ALA A N 1
ATOM 2297 C CA . ALA A 1 294 ? -9.469 -30.719 -29.125 1 97.94 294 ALA A CA 1
ATOM 2298 C C . ALA A 1 294 ? -7.977 -30.453 -29.297 1 97.94 294 ALA A C 1
ATOM 2300 O O . ALA A 1 294 ? -7.176 -30.844 -28.438 1 97.94 294 ALA A O 1
ATOM 2301 N N . THR A 1 295 ? -7.652 -29.828 -30.375 1 98.38 295 THR A N 1
ATOM 2302 C CA . THR A 1 295 ? -6.25 -29.531 -30.656 1 98.38 295 THR A CA 1
ATOM 2303 C C . THR A 1 295 ? -5.703 -28.484 -29.688 1 98.38 295 THR A C 1
ATOM 2305 O O . THR A 1 295 ? -4.535 -28.547 -29.297 1 98.38 295 THR A O 1
ATOM 2308 N N . ALA A 1 296 ? -6.547 -27.531 -29.312 1 97.56 296 ALA A N 1
ATOM 2309 C CA . ALA A 1 296 ? -6.141 -26.531 -28.328 1 97.56 296 ALA A CA 1
ATOM 2310 C C . ALA A 1 296 ? -5.797 -27.188 -26.984 1 97.56 296 ALA A C 1
ATOM 2312 O O . ALA A 1 296 ? -4.805 -26.828 -26.359 1 97.56 296 ALA A O 1
ATOM 2313 N N . CYS A 1 297 ? -6.578 -28.109 -26.547 1 97.62 297 CYS A N 1
ATOM 2314 C CA . CYS A 1 297 ? -6.305 -28.828 -25.312 1 97.62 297 CYS A CA 1
ATOM 2315 C C . CYS A 1 297 ? -5.023 -29.656 -25.438 1 97.62 297 CYS A C 1
ATOM 2317 O O . CYS A 1 297 ? -4.211 -29.688 -24.5 1 97.62 297 CYS A O 1
ATOM 2319 N N . ALA A 1 298 ? -4.891 -30.281 -26.562 1 98.12 298 ALA A N 1
ATOM 2320 C CA . ALA A 1 298 ? -3.689 -31.062 -26.828 1 98.12 298 ALA A CA 1
ATOM 2321 C C . ALA A 1 298 ? -2.447 -30.188 -26.828 1 98.12 298 ALA A C 1
ATOM 2323 O O . ALA A 1 298 ? -1.368 -30.609 -26.406 1 98.12 298 ALA A O 1
ATOM 2324 N N . PHE A 1 299 ? -2.623 -29.031 -27.281 1 97.62 299 PHE A N 1
ATOM 2325 C CA . PHE A 1 299 ? -1.51 -28.094 -27.328 1 97.62 299 PHE A CA 1
ATOM 2326 C C . PHE A 1 299 ? -1.029 -27.766 -25.922 1 97.62 299 PHE A C 1
ATOM 2328 O O . PHE A 1 299 ? 0.176 -27.672 -25.672 1 97.62 299 PHE A O 1
ATOM 2335 N N . THR A 1 300 ? -1.897 -27.547 -24.969 1 96.75 300 THR A N 1
ATOM 2336 C CA . THR A 1 300 ? -1.511 -27.359 -23.578 1 96.75 300 THR A CA 1
ATOM 2337 C C . THR A 1 300 ? -0.652 -28.516 -23.078 1 96.75 300 THR A C 1
ATOM 2339 O O . THR A 1 300 ? 0.39 -28.297 -22.453 1 96.75 300 THR A O 1
ATOM 2342 N N . GLY A 1 301 ? -1.096 -29.719 -23.406 1 97.69 301 GLY A N 1
ATOM 2343 C CA . GLY A 1 301 ? -0.344 -30.906 -23.016 1 97.69 301 GLY A CA 1
ATOM 2344 C C . GLY A 1 301 ? 1.035 -30.969 -23.641 1 97.69 301 GLY A C 1
ATOM 2345 O O . GLY A 1 301 ? 2.02 -31.266 -22.969 1 97.69 301 GLY A O 1
ATOM 2346 N N . GLU A 1 302 ? 1.074 -30.688 -24.922 1 97.5 302 GLU A N 1
ATOM 2347 C CA . GLU A 1 302 ? 2.34 -30.719 -25.641 1 97.5 302 GLU A CA 1
ATOM 2348 C C . GLU A 1 302 ? 3.309 -29.656 -25.109 1 97.5 302 GLU A C 1
ATOM 2350 O O . GLU A 1 302 ? 4.508 -29.922 -24.984 1 97.5 302 GLU A O 1
ATOM 2355 N N . ALA A 1 303 ? 2.771 -28.547 -24.844 1 95.56 303 ALA A N 1
ATOM 2356 C CA . ALA A 1 303 ? 3.59 -27.453 -24.328 1 95.56 303 ALA A CA 1
ATOM 2357 C C . ALA A 1 303 ? 4.203 -27.812 -22.969 1 95.56 303 ALA A C 1
ATOM 2359 O O . ALA A 1 303 ? 5.383 -27.547 -22.734 1 95.56 303 ALA A O 1
ATOM 2360 N N . VAL A 1 304 ? 3.443 -28.375 -22.125 1 96.56 304 VAL A N 1
ATOM 2361 C CA . VAL A 1 304 ? 3.922 -28.797 -20.812 1 96.56 304 VAL A CA 1
ATOM 2362 C C . VAL A 1 304 ? 5.004 -29.859 -20.969 1 96.56 304 VAL A C 1
ATOM 2364 O O . VAL A 1 304 ? 6.082 -29.75 -20.391 1 96.56 304 VAL A O 1
ATOM 2367 N N . ALA A 1 305 ? 4.746 -30.859 -21.781 1 97.12 305 ALA A N 1
ATOM 2368 C CA . ALA A 1 305 ? 5.668 -31.969 -21.984 1 97.12 305 ALA A CA 1
ATOM 2369 C C . ALA A 1 305 ? 6.984 -31.5 -22.594 1 97.12 305 ALA A C 1
ATOM 2371 O O . ALA A 1 305 ? 8.062 -31.875 -22.125 1 97.12 305 ALA A O 1
ATOM 2372 N N . ARG A 1 306 ? 6.879 -30.719 -23.562 1 94.88 306 ARG A N 1
ATOM 2373 C CA . ARG A 1 306 ? 8.078 -30.203 -24.219 1 94.88 306 ARG A CA 1
ATOM 2374 C C . ARG A 1 306 ? 8.922 -29.375 -23.25 1 94.88 306 ARG A C 1
ATOM 2376 O O . ARG A 1 306 ? 10.141 -29.562 -23.156 1 94.88 306 ARG A O 1
ATOM 2383 N N . SER A 1 307 ? 8.266 -28.469 -22.594 1 93.69 307 SER A N 1
ATOM 2384 C CA . SER A 1 307 ? 8.977 -27.609 -21.656 1 93.69 307 SER A CA 1
ATOM 2385 C C . SER A 1 307 ? 9.633 -28.422 -20.547 1 93.69 307 SER A C 1
ATOM 2387 O O . SER A 1 307 ? 10.758 -28.125 -20.125 1 93.69 307 SER A O 1
ATOM 2389 N N . MET A 1 308 ? 8.93 -29.375 -20.078 1 95 308 MET A N 1
ATOM 2390 C CA . MET A 1 308 ? 9.484 -30.25 -19.047 1 95 308 MET A CA 1
ATOM 2391 C C . MET A 1 308 ? 10.742 -30.953 -19.547 1 95 308 MET A C 1
ATOM 2393 O O . MET A 1 308 ? 11.797 -30.859 -18.906 1 95 308 MET A O 1
ATOM 2397 N N . LYS A 1 309 ? 10.664 -31.562 -20.656 1 94.94 309 LYS A N 1
ATOM 2398 C CA . LYS A 1 309 ? 11.75 -32.344 -21.219 1 94.94 309 LYS A CA 1
ATOM 2399 C C . LYS A 1 309 ? 12.961 -31.484 -21.531 1 94.94 309 LYS A C 1
ATOM 2401 O O . LYS A 1 309 ? 14.109 -31.906 -21.359 1 94.94 309 LYS A O 1
ATOM 2406 N N . GLU A 1 310 ? 12.656 -30.297 -21.938 1 92.12 310 GLU A N 1
ATOM 2407 C CA . GLU A 1 310 ? 13.734 -29.438 -22.391 1 92.12 310 GLU A CA 1
ATOM 2408 C C . GLU A 1 310 ? 14.398 -28.719 -21.219 1 92.12 310 GLU A C 1
ATOM 2410 O O . GLU A 1 310 ? 15.562 -28.328 -21.312 1 92.12 310 GLU A O 1
ATOM 2415 N N . ASN A 1 311 ? 13.695 -28.562 -20.094 1 91.25 311 ASN A N 1
ATOM 2416 C CA . ASN A 1 311 ? 14.211 -27.609 -19.109 1 91.25 311 ASN A CA 1
ATOM 2417 C C . ASN A 1 311 ? 14.383 -28.266 -17.734 1 91.25 311 ASN A C 1
ATOM 2419 O O . ASN A 1 311 ? 15.023 -27.688 -16.859 1 91.25 311 ASN A O 1
ATOM 2423 N N . VAL A 1 312 ? 13.836 -29.391 -17.531 1 94.75 312 VAL A N 1
ATOM 2424 C CA . VAL A 1 312 ? 14.008 -30.078 -16.266 1 94.75 312 VAL A CA 1
ATOM 2425 C C . VAL A 1 312 ? 15.062 -31.172 -16.422 1 94.75 312 VAL A C 1
ATOM 2427 O O . VAL A 1 312 ? 14.984 -32 -17.328 1 94.75 312 VAL A O 1
ATOM 2430 N N . PRO A 1 313 ? 16.094 -31.203 -15.555 1 96.44 313 PRO A N 1
ATOM 2431 C CA . PRO A 1 313 ? 17.109 -32.25 -15.641 1 96.44 313 PRO A CA 1
ATOM 2432 C C . PRO A 1 313 ? 16.531 -33.656 -15.633 1 96.44 313 PRO A C 1
ATOM 2434 O O . PRO A 1 313 ? 15.586 -33.938 -14.875 1 96.44 313 PRO A O 1
ATOM 2437 N N . GLU A 1 314 ? 17.094 -34.469 -16.422 1 96.75 314 GLU A N 1
ATOM 2438 C CA . GLU A 1 314 ? 16.609 -35.844 -16.609 1 96.75 314 GLU A CA 1
ATOM 2439 C C . GLU A 1 314 ? 16.547 -36.594 -15.281 1 96.75 314 GLU A C 1
ATOM 2441 O O . GLU A 1 314 ? 15.625 -37.406 -15.062 1 96.75 314 GLU A O 1
ATOM 2446 N N . GLU A 1 315 ? 17.5 -36.344 -14.453 1 96.62 315 GLU A N 1
ATOM 2447 C CA . GLU A 1 315 ? 17.531 -37.031 -13.164 1 96.62 315 GLU A CA 1
ATOM 2448 C C . GLU A 1 315 ? 16.312 -36.688 -12.32 1 96.62 315 GLU A C 1
ATOM 2450 O O . GLU A 1 315 ? 15.789 -37.531 -11.594 1 96.62 315 GLU A O 1
ATOM 2455 N N . ILE A 1 316 ? 15.836 -35.469 -12.438 1 97.19 316 ILE A N 1
ATOM 2456 C CA . ILE A 1 316 ? 14.648 -35.031 -11.711 1 97.19 316 ILE A CA 1
ATOM 2457 C C . ILE A 1 316 ? 13.406 -35.656 -12.32 1 97.19 316 ILE A C 1
ATOM 2459 O O . ILE A 1 316 ? 12.539 -36.188 -11.602 1 97.19 316 ILE A O 1
ATOM 2463 N N . ILE A 1 317 ? 13.344 -35.719 -13.602 1 97.44 317 ILE A N 1
ATOM 2464 C CA . ILE A 1 317 ? 12.211 -36.312 -14.305 1 97.44 317 ILE A CA 1
ATOM 2465 C C . ILE A 1 317 ? 12.109 -37.781 -13.945 1 97.44 317 ILE A C 1
ATOM 2467 O O . ILE A 1 317 ? 11.031 -38.281 -13.602 1 97.44 317 ILE A O 1
ATOM 2471 N N . LYS A 1 318 ? 13.25 -38.469 -13.945 1 96.31 318 LYS A N 1
ATOM 2472 C CA . LYS A 1 318 ? 13.281 -39.906 -13.703 1 96.31 318 LYS A CA 1
ATOM 2473 C C . LYS A 1 318 ? 12.883 -40.25 -12.266 1 96.31 318 LYS A C 1
ATOM 2475 O O . LYS A 1 318 ? 12.32 -41.312 -12 1 96.31 318 LYS A O 1
ATOM 2480 N N . SER A 1 319 ? 13.164 -39.312 -11.406 1 95.44 319 SER A N 1
ATOM 2481 C CA . SER A 1 319 ? 12.898 -39.562 -9.992 1 95.44 319 SER A CA 1
ATOM 2482 C C . SER A 1 319 ? 11.531 -39.031 -9.578 1 95.44 319 SER A C 1
ATOM 2484 O O . SER A 1 319 ? 11.148 -39.125 -8.406 1 95.44 319 SER A O 1
ATOM 2486 N N . THR A 1 320 ? 10.797 -38.438 -10.477 1 95.44 320 THR A N 1
ATOM 2487 C CA . THR A 1 320 ? 9.484 -37.875 -10.195 1 95.44 320 THR A CA 1
ATOM 2488 C C . THR A 1 320 ? 8.383 -38.875 -10.531 1 95.44 320 THR A C 1
ATOM 2490 O O . THR A 1 320 ? 8.289 -39.344 -11.672 1 95.44 320 THR A O 1
ATOM 2493 N N . ASP A 1 321 ? 7.543 -39.188 -9.586 1 95.69 321 ASP A N 1
ATOM 2494 C CA . ASP A 1 321 ? 6.473 -40.125 -9.82 1 95.69 321 ASP A CA 1
ATOM 2495 C C . ASP A 1 321 ? 5.148 -39.438 -10.094 1 95.69 321 ASP A C 1
ATOM 2497 O O . ASP A 1 321 ? 4.27 -40 -10.758 1 95.69 321 ASP A O 1
ATOM 2501 N N . LYS A 1 322 ? 5.023 -38.25 -9.5 1 97.44 322 LYS A N 1
ATOM 2502 C CA . LYS A 1 322 ? 3.746 -37.531 -9.609 1 97.44 322 LYS A CA 1
ATOM 2503 C C . LYS A 1 322 ? 3.957 -36.062 -9.984 1 97.44 322 LYS A C 1
ATOM 2505 O O . LYS A 1 322 ? 4.922 -35.438 -9.547 1 97.44 322 LYS A O 1
ATOM 2510 N N . LEU A 1 323 ? 3.117 -35.562 -10.781 1 98.19 323 LEU A N 1
ATOM 2511 C CA . LEU A 1 323 ? 2.967 -34.156 -11.086 1 98.19 323 LEU A CA 1
ATOM 2512 C C . LEU A 1 323 ? 1.654 -33.594 -10.531 1 98.19 323 LEU A C 1
ATOM 2514 O O . LEU A 1 323 ? 0.575 -34 -10.969 1 98.19 323 LEU A O 1
ATOM 2518 N N . TYR A 1 324 ? 1.716 -32.719 -9.539 1 98.19 324 TYR A N 1
ATOM 2519 C CA . TYR A 1 324 ? 0.524 -32.156 -8.898 1 98.19 324 TYR A CA 1
ATOM 2520 C C . TYR A 1 324 ? 0.037 -30.922 -9.633 1 98.19 324 TYR A C 1
ATOM 2522 O O . TYR A 1 324 ? 0.669 -29.859 -9.562 1 98.19 324 TYR A O 1
ATOM 2530 N N . ALA A 1 325 ? -1.075 -31.047 -10.258 1 97.94 325 ALA A N 1
ATOM 2531 C CA . ALA A 1 325 ? -1.631 -29.938 -11.039 1 97.94 325 ALA A CA 1
ATOM 2532 C C . ALA A 1 325 ? -2.646 -29.141 -10.219 1 97.94 325 ALA A C 1
ATOM 2534 O O . ALA A 1 325 ? -3.307 -29.703 -9.336 1 97.94 325 ALA A O 1
ATOM 2535 N N . SER A 1 326 ? -2.715 -27.891 -10.461 1 96.12 326 SER A N 1
ATOM 2536 C CA . SER A 1 326 ? -3.691 -26.969 -9.883 1 96.12 326 SER A CA 1
ATOM 2537 C C . SER A 1 326 ? -4.094 -25.891 -10.875 1 96.12 326 SER A C 1
ATOM 2539 O O . SER A 1 326 ? -3.693 -25.922 -12.039 1 96.12 326 SER A O 1
ATOM 2541 N N . GLY A 1 327 ? -5.051 -25.016 -10.445 1 89.94 327 GLY A N 1
ATOM 2542 C CA . GLY A 1 327 ? -5.566 -23.984 -11.328 1 89.94 327 GLY A CA 1
ATOM 2543 C C . GLY A 1 327 ? -6.879 -24.359 -11.984 1 89.94 327 GLY A C 1
ATOM 2544 O O . GLY A 1 327 ? -7.336 -25.5 -11.867 1 89.94 327 GLY A O 1
ATOM 2545 N N . GLY A 1 328 ? -7.375 -23.422 -12.727 1 86 328 GLY A N 1
ATOM 2546 C CA . GLY A 1 328 ? -8.664 -23.641 -13.359 1 86 328 GLY A CA 1
ATOM 2547 C C . GLY A 1 328 ? -8.633 -24.703 -14.438 1 86 328 GLY A C 1
ATOM 2548 O O . GLY A 1 328 ? -9.633 -25.375 -14.688 1 86 328 GLY A O 1
ATOM 2549 N N . GLY A 1 329 ? -7.508 -24.922 -15.031 1 90.31 329 GLY A N 1
ATOM 2550 C CA . GLY A 1 329 ? -7.363 -25.891 -16.109 1 90.31 329 GLY A CA 1
ATOM 2551 C C . GLY A 1 329 ? -7.59 -27.328 -15.664 1 90.31 329 GLY A C 1
ATOM 2552 O O . GLY A 1 329 ? -7.879 -28.188 -16.484 1 90.31 329 GLY A O 1
ATOM 2553 N N . VAL A 1 330 ? -7.422 -27.516 -14.414 1 94.19 330 VAL A N 1
ATOM 2554 C CA . VAL A 1 330 ? -7.605 -28.875 -13.891 1 94.19 330 VAL A CA 1
ATOM 2555 C C . VAL A 1 330 ? -9.07 -29.281 -14.023 1 94.19 330 VAL A C 1
ATOM 2557 O O . VAL A 1 330 ? -9.391 -30.469 -14.055 1 94.19 330 VAL A O 1
ATOM 2560 N N . LYS A 1 331 ? -9.938 -28.312 -14.172 1 90.81 331 LYS A N 1
ATOM 2561 C CA . LYS A 1 331 ? -11.367 -28.578 -14.281 1 90.81 331 LYS A CA 1
ATOM 2562 C C . LYS A 1 331 ? -11.727 -29.047 -15.695 1 90.81 331 LYS A C 1
ATOM 2564 O O . LYS A 1 331 ? -12.852 -29.5 -15.938 1 90.81 331 LYS A O 1
ATOM 2569 N N . ASN A 1 332 ? -10.828 -29 -16.609 1 93.88 332 ASN A N 1
ATOM 2570 C CA . ASN A 1 332 ? -11.016 -29.531 -17.953 1 93.88 332 ASN A CA 1
ATOM 2571 C C . ASN A 1 332 ? -10.344 -30.906 -18.094 1 93.88 332 ASN A C 1
ATOM 2573 O O . ASN A 1 332 ? -9.156 -30.984 -18.406 1 93.88 332 ASN A O 1
ATOM 2577 N N . PRO A 1 333 ? -11.133 -31.922 -18.031 1 95.62 333 PRO A N 1
ATOM 2578 C CA . PRO A 1 333 ? -10.555 -33.25 -18.078 1 95.62 333 PRO A CA 1
ATOM 2579 C C . PRO A 1 333 ? -9.789 -33.531 -19.375 1 95.62 333 PRO A C 1
ATOM 2581 O O . PRO A 1 333 ? -8.844 -34.312 -19.375 1 95.62 333 PRO A O 1
ATOM 2584 N N . GLN A 1 334 ? -10.188 -32.875 -20.406 1 96.56 334 GLN A N 1
ATOM 2585 C CA . GLN A 1 334 ? -9.492 -33.094 -21.672 1 96.56 334 GLN A CA 1
ATOM 2586 C C . GLN A 1 334 ? -8.07 -32.531 -21.625 1 96.56 334 GLN A C 1
ATOM 2588 O O . GLN A 1 334 ? -7.145 -33.156 -22.156 1 96.56 334 GLN A O 1
ATOM 2593 N N . ILE A 1 335 ? -7.871 -31.422 -21 1 97.5 335 ILE A N 1
ATOM 2594 C CA . ILE A 1 335 ? -6.543 -30.859 -20.812 1 97.5 335 ILE A CA 1
ATOM 2595 C C . ILE A 1 335 ? -5.691 -31.797 -19.969 1 97.5 335 ILE A C 1
ATOM 2597 O O . ILE A 1 335 ? -4.551 -32.094 -20.328 1 97.5 335 ILE A O 1
ATOM 2601 N N . MET A 1 336 ? -6.242 -32.312 -18.953 1 97.81 336 MET A N 1
ATOM 2602 C CA . MET A 1 336 ? -5.523 -33.188 -18.047 1 97.81 336 MET A CA 1
ATOM 2603 C C . MET A 1 336 ? -5.109 -34.469 -18.766 1 97.81 336 MET A C 1
ATOM 2605 O O . MET A 1 336 ? -3.996 -34.969 -18.578 1 97.81 336 MET A O 1
ATOM 2609 N N . LYS A 1 337 ? -6.02 -35 -19.516 1 97.75 337 LYS A N 1
ATOM 2610 C CA . LYS A 1 337 ? -5.754 -36.219 -20.297 1 97.75 337 LYS A CA 1
ATOM 2611 C C . LYS A 1 337 ? -4.609 -36 -21.281 1 97.75 337 LYS A C 1
ATOM 2613 O O . LYS A 1 337 ? -3.732 -36.844 -21.422 1 97.75 337 LYS A O 1
ATOM 2618 N N . GLU A 1 338 ? -4.652 -34.875 -21.938 1 97.88 338 GLU A N 1
ATOM 2619 C CA . GLU A 1 338 ? -3.621 -34.562 -22.922 1 97.88 338 GLU A CA 1
ATOM 2620 C C . GLU A 1 338 ? -2.266 -34.375 -22.25 1 97.88 338 GLU A C 1
ATOM 2622 O O . GLU A 1 338 ? -1.229 -34.719 -22.812 1 97.88 338 GLU A O 1
ATOM 2627 N N . ILE A 1 339 ? -2.219 -33.75 -21.078 1 98.44 339 ILE A N 1
ATOM 2628 C CA . ILE A 1 339 ? -0.97 -33.594 -20.344 1 98.44 339 ILE A CA 1
ATOM 2629 C C . ILE A 1 339 ? -0.426 -34.938 -19.953 1 98.44 339 ILE A C 1
ATOM 2631 O O . ILE A 1 339 ? 0.746 -35.25 -20.188 1 98.44 339 ILE A O 1
ATOM 2635 N N . GLN A 1 340 ? -1.277 -35.812 -19.406 1 98.31 340 GLN A N 1
ATOM 2636 C CA . GLN A 1 340 ? -0.873 -37.156 -18.984 1 98.31 340 GLN A CA 1
ATOM 2637 C C . GLN A 1 340 ? -0.304 -37.938 -20.156 1 98.31 340 GLN A C 1
ATOM 2639 O O . GLN A 1 340 ? 0.699 -38.656 -20 1 98.31 340 GLN A O 1
ATOM 2644 N N . LYS A 1 341 ? -0.932 -37.844 -21.25 1 98 341 LYS A N 1
ATOM 2645 C CA . LYS A 1 341 ? -0.544 -38.594 -22.438 1 98 341 LYS A CA 1
ATOM 2646 C C . LYS A 1 341 ? 0.853 -38.188 -22.906 1 98 341 LYS A C 1
ATOM 2648 O O . LYS A 1 341 ? 1.562 -39 -23.516 1 98 341 LYS A O 1
ATOM 2653 N N . ARG A 1 342 ? 1.259 -37.031 -22.562 1 98.19 342 ARG A N 1
ATOM 2654 C CA . ARG A 1 342 ? 2.406 -36.469 -23.281 1 98.19 342 ARG A CA 1
ATOM 2655 C C . ARG A 1 342 ? 3.604 -36.312 -22.344 1 98.19 342 ARG A C 1
ATOM 2657 O O . ARG A 1 342 ? 4.75 -36.281 -22.797 1 98.19 342 ARG A O 1
ATOM 2664 N N . VAL A 1 343 ? 3.416 -36.156 -21.062 1 98.12 343 VAL A N 1
ATOM 2665 C CA . VAL A 1 343 ? 4.539 -36.062 -20.141 1 98.12 343 VAL A CA 1
ATOM 2666 C C . VAL A 1 343 ? 5.227 -37.438 -20.031 1 98.12 343 VAL A C 1
ATOM 2668 O O . VAL A 1 343 ? 4.66 -38.438 -20.438 1 98.12 343 VAL A O 1
ATOM 2671 N N . PRO A 1 344 ? 6.469 -37.5 -19.562 1 97.56 344 PRO A N 1
ATOM 2672 C CA . PRO A 1 344 ? 7.168 -38.781 -19.438 1 97.56 344 PRO A CA 1
ATOM 2673 C C . PRO A 1 344 ? 6.34 -39.844 -18.719 1 97.56 344 PRO A C 1
ATOM 2675 O O . PRO A 1 344 ? 5.699 -39.531 -17.703 1 97.56 344 PRO A O 1
ATOM 2678 N N . GLY A 1 345 ? 6.359 -41.062 -19.125 1 96.12 345 GLY A N 1
ATOM 2679 C CA . GLY A 1 345 ? 5.461 -42.156 -18.75 1 96.12 345 GLY A CA 1
ATOM 2680 C C . GLY A 1 345 ? 5.562 -42.531 -17.281 1 96.12 345 GLY A C 1
ATOM 2681 O O . GLY A 1 345 ? 4.625 -43.094 -16.719 1 96.12 345 GLY A O 1
ATOM 2682 N N . ASN A 1 346 ? 6.664 -42.312 -16.719 1 96.12 346 ASN A N 1
ATOM 2683 C CA . ASN A 1 346 ? 6.848 -42.656 -15.312 1 96.12 346 ASN A CA 1
ATOM 2684 C C . ASN A 1 346 ? 6.113 -41.656 -14.398 1 96.12 346 ASN A C 1
ATOM 2686 O O . ASN A 1 346 ? 5.973 -41.906 -13.203 1 96.12 346 ASN A O 1
ATOM 2690 N N . ILE A 1 347 ? 5.609 -40.562 -14.945 1 97.88 347 ILE A N 1
ATOM 2691 C CA . ILE A 1 347 ? 5 -39.5 -14.148 1 97.88 347 ILE A CA 1
ATOM 2692 C C . ILE A 1 347 ? 3.48 -39.594 -14.227 1 97.88 347 ILE A C 1
ATOM 2694 O O . ILE A 1 347 ? 2.902 -39.562 -15.312 1 97.88 347 ILE A O 1
ATOM 2698 N N . LYS A 1 348 ? 2.832 -39.781 -13.172 1 98.38 348 LYS A N 1
ATOM 2699 C CA . LYS A 1 348 ? 1.378 -39.688 -13.078 1 98.38 348 LYS A CA 1
ATOM 2700 C C . LYS A 1 348 ? 0.921 -38.281 -12.828 1 98.38 348 LYS A C 1
ATOM 2702 O O . LYS A 1 348 ? 1.35 -37.625 -11.859 1 98.38 348 LYS A O 1
ATOM 2707 N N . VAL A 1 349 ? 0.076 -37.75 -13.672 1 98.31 349 VAL A N 1
ATOM 2708 C CA . VAL A 1 349 ? -0.484 -36.406 -13.484 1 98.31 349 VAL A CA 1
ATOM 2709 C C . VAL A 1 349 ? -1.684 -36.469 -12.539 1 98.31 349 VAL A C 1
ATOM 2711 O O . VAL A 1 349 ? -2.643 -37.219 -12.805 1 98.31 349 VAL A O 1
ATOM 2714 N N . THR A 1 350 ? -1.628 -35.875 -11.469 1 97.75 350 THR A N 1
ATOM 2715 C CA . THR A 1 350 ? -2.711 -35.781 -10.5 1 97.75 350 THR A CA 1
ATOM 2716 C C . THR A 1 350 ? -2.975 -34.312 -10.125 1 97.75 350 THR A C 1
ATOM 2718 O O . THR A 1 350 ? -2.551 -33.406 -10.836 1 97.75 350 THR A O 1
ATOM 2721 N N . THR A 1 351 ? -3.791 -34.094 -9.109 1 97.81 351 THR A N 1
ATOM 2722 C CA . THR A 1 351 ? -4.078 -32.719 -8.688 1 97.81 351 THR A CA 1
ATOM 2723 C C . THR A 1 351 ? -3.611 -32.5 -7.25 1 97.81 351 THR A C 1
ATOM 2725 O O . THR A 1 351 ? -3.336 -33.438 -6.52 1 97.81 351 THR A O 1
ATOM 2728 N N . SER A 1 352 ? -3.541 -31.281 -6.91 1 97.69 352 SER A N 1
ATOM 2729 C CA . SER A 1 352 ? -3.109 -30.922 -5.562 1 97.69 352 SER A CA 1
ATOM 2730 C C . SER A 1 352 ? -4.105 -31.422 -4.52 1 97.69 352 SER A C 1
ATOM 2732 O O . SER A 1 352 ? -3.787 -31.484 -3.328 1 97.69 352 SER A O 1
ATOM 2734 N N . ALA A 1 353 ? -5.32 -31.828 -4.961 1 97 353 ALA A N 1
ATOM 2735 C CA . ALA A 1 353 ? -6.285 -32.406 -4.035 1 97 353 ALA A CA 1
ATOM 2736 C C . ALA A 1 353 ? -5.699 -33.625 -3.33 1 97 353 ALA A C 1
ATOM 2738 O O . ALA A 1 353 ? -6.027 -33.906 -2.172 1 97 353 ALA A O 1
ATOM 2739 N N . GLU A 1 354 ? -4.879 -34.312 -3.986 1 96.88 354 GLU A N 1
ATOM 2740 C CA . GLU A 1 354 ? -4.281 -35.531 -3.445 1 96.88 354 GLU A CA 1
ATOM 2741 C C . GLU A 1 354 ? -3.459 -35.25 -2.195 1 96.88 354 GLU A C 1
ATOM 2743 O O . GLU A 1 354 ? -3.281 -36.094 -1.34 1 96.88 354 GLU A O 1
ATOM 2748 N N . ILE A 1 355 ? -3.008 -34.031 -2.084 1 96.19 355 ILE A N 1
ATOM 2749 C CA . ILE A 1 355 ? -2.188 -33.688 -0.931 1 96.19 355 ILE A CA 1
ATOM 2750 C C . ILE A 1 355 ? -2.959 -32.75 -0.016 1 96.19 355 ILE A C 1
ATOM 2752 O O . ILE A 1 355 ? -2.359 -31.984 0.759 1 96.19 355 ILE A O 1
ATOM 2756 N N . GLY A 1 356 ? -4.27 -32.656 -0.25 1 97.12 356 GLY A N 1
ATOM 2757 C CA . GLY A 1 356 ? -5.125 -31.922 0.667 1 97.12 356 GLY A CA 1
ATOM 2758 C C . GLY A 1 356 ? -5.281 -30.453 0.3 1 97.12 356 GLY A C 1
ATOM 2759 O O . GLY A 1 356 ? -5.781 -29.656 1.097 1 97.12 356 GLY A O 1
ATOM 2760 N N . ILE A 1 357 ? -4.844 -30.062 -0.85 1 98 357 ILE A N 1
ATOM 2761 C CA . ILE A 1 357 ? -4.949 -28.688 -1.34 1 98 357 ILE A CA 1
ATOM 2762 C C . ILE A 1 357 ? -5.918 -28.641 -2.52 1 98 357 ILE A C 1
ATOM 2764 O O . ILE A 1 357 ? -5.566 -29.016 -3.637 1 98 357 ILE A O 1
ATOM 2768 N N . PRO A 1 358 ? -7.109 -28.156 -2.283 1 97.38 358 PRO A N 1
ATOM 2769 C CA . PRO A 1 358 ? -8.023 -28.062 -3.428 1 97.38 358 PRO A CA 1
ATOM 2770 C C . PRO A 1 358 ? -7.445 -27.234 -4.574 1 97.38 358 PRO A C 1
ATOM 2772 O O . PRO A 1 358 ? -7.016 -26.094 -4.367 1 97.38 358 PRO A O 1
ATOM 2775 N N . PRO A 1 359 ? -7.473 -27.766 -5.785 1 95.81 359 PRO A N 1
ATOM 2776 C CA . PRO A 1 359 ? -6.812 -27.109 -6.914 1 95.81 359 PRO A CA 1
ATOM 2777 C C . PRO A 1 359 ? -7.352 -25.703 -7.176 1 95.81 359 PRO A C 1
ATOM 2779 O O . PRO A 1 359 ? -6.594 -24.812 -7.562 1 95.81 359 PRO A O 1
ATOM 2782 N N . GLU A 1 360 ? -8.609 -25.453 -6.973 1 91.19 360 GLU A N 1
ATOM 2783 C CA . GLU A 1 360 ? -9.227 -24.172 -7.289 1 91.19 360 GLU A CA 1
ATOM 2784 C C . GLU A 1 360 ? -8.836 -23.109 -6.273 1 91.19 360 GLU A C 1
ATOM 2786 O O . GLU A 1 360 ? -8.938 -21.906 -6.551 1 91.19 360 GLU A O 1
ATOM 2791 N N . TYR A 1 361 ? -8.344 -23.578 -5.094 1 95.69 361 TYR A N 1
ATOM 2792 C CA . TYR A 1 361 ? -8.109 -22.625 -4.016 1 95.69 361 TYR A CA 1
ATOM 2793 C C . TYR A 1 361 ? -6.617 -22.5 -3.719 1 95.69 361 TYR A C 1
ATOM 2795 O O . TYR A 1 361 ? -6.223 -21.781 -2.791 1 95.69 361 TYR A O 1
ATOM 2803 N N . LYS A 1 362 ? -5.762 -23.156 -4.461 1 96.56 362 LYS A N 1
ATOM 2804 C CA . LYS A 1 362 ? -4.34 -23.234 -4.145 1 96.56 362 LYS A CA 1
ATOM 2805 C C . LYS A 1 362 ? -3.715 -21.844 -4.078 1 96.56 362 LYS A C 1
ATOM 2807 O O . LYS A 1 362 ? -2.865 -21.578 -3.227 1 96.56 362 LYS A O 1
ATOM 2812 N N . GLU A 1 363 ? -4.156 -20.938 -4.941 1 94.44 363 GLU A N 1
ATOM 2813 C CA . GLU A 1 363 ? -3.619 -19.578 -4.934 1 94.44 363 GLU A CA 1
ATOM 2814 C C . GLU A 1 363 ? -3.99 -18.844 -3.652 1 94.44 363 GLU A C 1
ATOM 2816 O O . GLU A 1 363 ? -3.154 -18.172 -3.053 1 94.44 363 GLU A O 1
ATOM 2821 N N . ALA A 1 364 ? -5.23 -18.953 -3.258 1 97.5 364 ALA A N 1
ATOM 2822 C CA . ALA A 1 364 ? -5.668 -18.312 -2.02 1 97.5 364 ALA A CA 1
ATOM 2823 C C . ALA A 1 364 ? -4.941 -18.906 -0.813 1 97.5 364 ALA A C 1
ATOM 2825 O O . ALA A 1 364 ? -4.586 -18.172 0.118 1 97.5 364 ALA A O 1
ATOM 2826 N N . ILE A 1 365 ? -4.73 -20.203 -0.841 1 98.62 365 ILE A N 1
ATOM 2827 C CA . ILE A 1 365 ? -3.996 -20.859 0.233 1 98.62 365 ILE A CA 1
ATOM 2828 C C . ILE A 1 365 ? -2.561 -20.344 0.27 1 98.62 365 ILE A C 1
ATOM 2830 O O . ILE A 1 365 ? -2.006 -20.109 1.347 1 98.62 365 ILE A O 1
ATOM 2834 N N . LYS A 1 366 ? -1.999 -20.156 -0.896 1 97.56 366 LYS A N 1
ATOM 2835 C CA . LYS A 1 366 ? -0.656 -19.594 -1.002 1 97.56 366 LYS A CA 1
ATOM 2836 C C . LYS A 1 366 ? -0.575 -18.234 -0.315 1 97.56 366 LYS A C 1
ATOM 2838 O O . LYS A 1 366 ? 0.337 -17.984 0.476 1 97.56 366 LYS A O 1
ATOM 2843 N N . PHE A 1 367 ? -1.552 -17.391 -0.553 1 98.5 367 PHE A N 1
ATOM 2844 C CA . PHE A 1 367 ? -1.486 -16.031 -0.019 1 98.5 367 PHE A CA 1
ATOM 2845 C C . PHE A 1 367 ? -1.71 -16.031 1.489 1 98.5 367 PHE A C 1
ATOM 2847 O O . PHE A 1 367 ? -1.105 -15.242 2.213 1 98.5 367 PHE A O 1
ATOM 2854 N N . ALA A 1 368 ? -2.58 -16.938 1.962 1 98.94 368 ALA A N 1
ATOM 2855 C CA . ALA A 1 368 ? -2.715 -17.094 3.406 1 98.94 368 ALA A CA 1
ATOM 2856 C C . ALA A 1 368 ? -1.391 -17.5 4.039 1 98.94 368 ALA A C 1
ATOM 2858 O O . ALA A 1 368 ? -1.013 -17 5.098 1 98.94 368 ALA A O 1
ATOM 2859 N N . THR A 1 369 ? -0.712 -18.406 3.406 1 98.88 369 THR A N 1
ATOM 2860 C CA . THR A 1 369 ? 0.54 -18.938 3.922 1 98.88 369 THR A CA 1
ATOM 2861 C C . THR A 1 369 ? 1.632 -17.875 3.924 1 98.88 369 THR A C 1
ATOM 2863 O O . THR A 1 369 ? 2.398 -17.766 4.883 1 98.88 369 THR A O 1
ATOM 2866 N N . ILE A 1 370 ? 1.688 -17.094 2.877 1 98.75 370 ILE A N 1
ATOM 2867 C CA . ILE A 1 370 ? 2.676 -16.031 2.795 1 98.75 370 ILE A CA 1
ATOM 2868 C C . ILE A 1 370 ? 2.387 -14.977 3.867 1 98.75 370 ILE A C 1
ATOM 2870 O O . ILE A 1 370 ? 3.307 -14.484 4.523 1 98.75 370 ILE A O 1
ATOM 2874 N N . ALA A 1 371 ? 1.124 -14.656 4.035 1 98.94 371 ALA A N 1
ATOM 2875 C CA . ALA A 1 371 ? 0.761 -13.688 5.062 1 98.94 371 ALA A CA 1
ATOM 2876 C C . ALA A 1 371 ? 1.194 -14.164 6.445 1 98.94 371 ALA A C 1
ATOM 2878 O O . ALA A 1 371 ? 1.722 -13.383 7.242 1 98.94 371 ALA A O 1
ATOM 2879 N N . TYR A 1 372 ? 0.97 -15.422 6.703 1 98.88 372 TYR A N 1
ATOM 2880 C CA . TYR A 1 372 ? 1.392 -16 7.973 1 98.88 372 TYR A CA 1
ATOM 2881 C C . TYR A 1 372 ? 2.904 -15.922 8.133 1 98.88 372 TYR A C 1
ATOM 2883 O O . TYR A 1 372 ? 3.404 -15.625 9.227 1 98.88 372 TYR A O 1
ATOM 2891 N N . SER A 1 373 ? 3.57 -16.156 7.105 1 98.44 373 SER A N 1
ATOM 2892 C CA . SER A 1 373 ? 5.023 -16.031 7.125 1 98.44 373 SER A CA 1
ATOM 2893 C C . SER A 1 373 ? 5.457 -14.594 7.375 1 98.44 373 SER A C 1
ATOM 2895 O O . SER A 1 373 ? 6.422 -14.344 8.102 1 98.44 373 SER A O 1
ATOM 2897 N N . THR A 1 374 ? 4.762 -13.656 6.789 1 98.69 374 THR A N 1
ATOM 2898 C CA . THR A 1 374 ? 5.078 -12.242 6.938 1 98.69 374 THR A CA 1
ATOM 2899 C C . THR A 1 374 ? 5.02 -11.828 8.406 1 98.69 374 THR A C 1
ATOM 2901 O O . THR A 1 374 ? 5.961 -11.227 8.922 1 98.69 374 THR A O 1
ATOM 2904 N N . ILE A 1 375 ? 3.949 -12.172 9.078 1 98.38 375 ILE A N 1
ATOM 2905 C CA . ILE A 1 375 ? 3.768 -11.688 10.445 1 98.38 375 ILE A CA 1
ATOM 2906 C C . ILE A 1 375 ? 4.738 -12.414 11.375 1 98.38 375 ILE A C 1
ATOM 2908 O O . ILE A 1 375 ? 4.906 -12.016 12.531 1 98.38 375 ILE A O 1
ATOM 2912 N N . HIS A 1 376 ? 5.434 -13.438 10.875 1 98 376 HIS A N 1
ATOM 2913 C CA . HIS A 1 376 ? 6.445 -14.148 11.648 1 98 376 HIS A CA 1
ATOM 2914 C C . HIS A 1 376 ? 7.848 -13.852 11.125 1 98 376 HIS A C 1
ATOM 2916 O O . HIS A 1 376 ? 8.805 -14.531 11.5 1 98 376 HIS A O 1
ATOM 2922 N N . CYS A 1 377 ? 7.988 -12.961 10.188 1 97.5 377 CYS A N 1
ATOM 2923 C CA . CYS A 1 377 ? 9.25 -12.453 9.648 1 97.5 377 CYS A CA 1
ATOM 2924 C C . CYS A 1 377 ? 9.984 -13.539 8.875 1 97.5 377 CYS A C 1
ATOM 2926 O O . CYS A 1 377 ? 11.211 -13.609 8.914 1 97.5 377 CYS A O 1
ATOM 2928 N N . VAL A 1 378 ? 9.25 -14.453 8.273 1 97.25 378 VAL A N 1
ATOM 2929 C CA . VAL A 1 378 ? 9.797 -15.492 7.406 1 97.25 378 VAL A CA 1
ATOM 2930 C C . VAL A 1 378 ? 9.734 -15.031 5.949 1 97.25 378 VAL A C 1
ATOM 2932 O O . VAL A 1 378 ? 8.695 -14.562 5.484 1 97.25 378 VAL A O 1
ATOM 2935 N N . PRO A 1 379 ? 10.82 -15.133 5.172 1 96.25 379 PRO A N 1
ATOM 2936 C CA . PRO A 1 379 ? 10.773 -14.711 3.77 1 96.25 379 PRO A CA 1
ATOM 2937 C C . PRO A 1 379 ? 9.828 -15.57 2.928 1 96.25 379 PRO A C 1
ATOM 2939 O O . PRO A 1 379 ? 9.859 -16.797 3.023 1 96.25 379 PRO A O 1
ATOM 2942 N N . GLY A 1 380 ? 9.062 -14.922 2.119 1 95.81 380 GLY A N 1
ATOM 2943 C CA . GLY A 1 380 ? 8.062 -15.625 1.331 1 95.81 380 GLY A CA 1
ATOM 2944 C C . GLY A 1 380 ? 8.445 -15.773 -0.129 1 95.81 380 GLY A C 1
ATOM 2945 O O . GLY A 1 380 ? 7.664 -16.281 -0.934 1 95.81 380 GLY A O 1
ATOM 2946 N N . ASN A 1 381 ? 9.648 -15.32 -0.542 1 94.38 381 ASN A N 1
ATOM 2947 C CA . ASN A 1 381 ? 10.102 -15.492 -1.919 1 94.38 381 ASN A CA 1
ATOM 2948 C C . ASN A 1 381 ? 11.156 -16.594 -2.035 1 94.38 381 ASN A C 1
ATOM 2950 O O . ASN A 1 381 ? 11.688 -17.047 -1.025 1 94.38 381 ASN A O 1
ATOM 2954 N N . ILE A 1 382 ? 11.297 -17.062 -3.217 1 94.19 382 ILE A N 1
ATOM 2955 C CA . ILE A 1 382 ? 12.336 -18.016 -3.578 1 94.19 382 ILE A CA 1
ATOM 2956 C C . ILE A 1 382 ? 13.25 -17.406 -4.645 1 94.19 382 ILE A C 1
ATOM 2958 O O . ILE A 1 382 ? 13.008 -17.578 -5.844 1 94.19 382 ILE A O 1
ATOM 2962 N N . PRO A 1 383 ? 14.312 -16.812 -4.262 1 92.69 383 PRO A N 1
ATOM 2963 C CA . PRO A 1 383 ? 15.203 -16.141 -5.203 1 92.69 383 PRO A CA 1
ATOM 2964 C C . PRO A 1 383 ? 15.648 -17.047 -6.352 1 92.69 383 PRO A C 1
ATOM 2966 O O . PRO A 1 383 ? 15.695 -16.594 -7.504 1 92.69 383 PRO A O 1
ATOM 2969 N N . ALA A 1 384 ? 15.859 -18.281 -6.082 1 91.12 384 ALA A N 1
ATOM 2970 C CA . ALA A 1 384 ? 16.297 -19.219 -7.109 1 91.12 384 ALA A CA 1
ATOM 2971 C C . ALA A 1 384 ? 15.25 -19.359 -8.211 1 91.12 384 ALA A C 1
ATOM 2973 O O . ALA A 1 384 ? 15.594 -19.594 -9.375 1 91.12 384 ALA A O 1
ATOM 2974 N N . ALA A 1 385 ? 14.031 -19.109 -7.859 1 88.06 385 ALA A N 1
ATOM 2975 C CA . ALA A 1 385 ? 12.93 -19.266 -8.812 1 88.06 385 ALA A CA 1
ATOM 2976 C C . ALA A 1 385 ? 12.57 -17.938 -9.453 1 88.06 385 ALA A C 1
ATOM 2978 O O . ALA A 1 385 ? 12.188 -17.891 -10.625 1 88.06 385 ALA A O 1
ATOM 2979 N N . GLY A 1 386 ? 12.688 -16.891 -8.703 1 86.94 386 GLY A N 1
ATOM 2980 C CA . GLY A 1 386 ? 12.203 -15.609 -9.188 1 86.94 386 GLY A CA 1
ATOM 2981 C C . GLY A 1 386 ? 13.312 -14.648 -9.57 1 86.94 386 GLY A C 1
ATOM 2982 O O . GLY A 1 386 ? 13.055 -13.57 -10.102 1 86.94 386 GLY A O 1
ATOM 2983 N N . HIS A 1 387 ? 14.547 -14.953 -9.203 1 88.69 387 HIS A N 1
ATOM 2984 C CA . HIS A 1 387 ? 15.758 -14.258 -9.633 1 88.69 387 HIS A CA 1
ATOM 2985 C C . HIS A 1 387 ? 16.047 -13.047 -8.75 1 88.69 387 HIS A C 1
ATOM 2987 O O . HIS A 1 387 ? 16.891 -12.227 -9.078 1 88.69 387 HIS A O 1
ATOM 2993 N N . ALA A 1 388 ? 15.312 -12.891 -7.691 1 92.44 388 ALA A N 1
ATOM 2994 C CA . ALA A 1 388 ? 15.695 -11.867 -6.727 1 92.44 388 ALA A CA 1
ATOM 2995 C C . ALA A 1 388 ? 17.109 -12.109 -6.203 1 92.44 388 ALA A C 1
ATOM 2997 O O . ALA A 1 388 ? 17.547 -13.258 -6.09 1 92.44 388 ALA A O 1
ATOM 2998 N N . SER A 1 389 ? 17.812 -11.055 -5.879 1 93.31 389 SER A N 1
ATOM 2999 C CA . SER A 1 389 ? 19.172 -11.195 -5.398 1 93.31 389 SER A CA 1
ATOM 3000 C C . SER A 1 389 ? 19.203 -11.609 -3.93 1 93.31 389 SER A C 1
ATOM 3002 O O . SER A 1 389 ? 20.25 -12.008 -3.414 1 93.31 389 SER A O 1
ATOM 3004 N N . GLN A 1 390 ? 18.062 -11.555 -3.248 1 93.69 390 GLN A N 1
ATOM 3005 C CA . GLN A 1 390 ? 18.031 -11.914 -1.836 1 93.69 390 GLN A CA 1
ATOM 3006 C C . GLN A 1 390 ? 16.609 -12.305 -1.411 1 93.69 390 GLN A C 1
ATOM 3008 O O . GLN A 1 390 ? 15.648 -12.055 -2.139 1 93.69 390 GLN A O 1
ATOM 3013 N N . TYR A 1 391 ? 16.531 -12.953 -0.25 1 95.12 391 TYR A N 1
ATOM 3014 C CA . TYR A 1 391 ? 15.25 -13.25 0.381 1 95.12 391 TYR A CA 1
ATOM 3015 C C . TYR A 1 391 ? 14.594 -11.984 0.918 1 95.12 391 TYR A C 1
ATOM 3017 O O . TYR A 1 391 ? 15.281 -11.008 1.223 1 95.12 391 TYR A O 1
ATOM 3025 N N . ALA A 1 392 ? 13.273 -12.039 1.012 1 96.62 392 ALA A N 1
ATOM 3026 C CA . ALA A 1 392 ? 12.539 -10.875 1.48 1 96.62 392 ALA A CA 1
ATOM 3027 C C . ALA A 1 392 ? 11.266 -11.289 2.225 1 96.62 392 ALA A C 1
ATOM 3029 O O . ALA A 1 392 ? 10.602 -12.25 1.837 1 96.62 392 ALA A O 1
ATOM 3030 N N . ILE A 1 393 ? 10.977 -10.602 3.342 1 98.06 393 ILE A N 1
ATOM 3031 C CA . ILE A 1 393 ? 9.656 -10.68 3.953 1 98.06 393 ILE A CA 1
ATOM 3032 C C . ILE A 1 393 ? 8.641 -9.953 3.078 1 98.06 393 ILE A C 1
ATOM 3034 O O . ILE A 1 393 ? 8.727 -8.734 2.895 1 98.06 393 ILE A O 1
ATOM 3038 N N . LEU A 1 394 ? 7.715 -10.68 2.533 1 98.19 394 LEU A N 1
ATOM 3039 C CA . LEU A 1 394 ? 6.828 -10.133 1.514 1 98.19 394 LEU A CA 1
ATOM 3040 C C . LEU A 1 394 ? 5.609 -9.477 2.152 1 98.19 394 LEU A C 1
ATOM 3042 O O . LEU A 1 394 ? 5.172 -9.883 3.23 1 98.19 394 LEU A O 1
ATOM 3046 N N . GLY A 1 395 ? 5.082 -8.414 1.499 1 98.44 395 GLY A N 1
ATOM 3047 C CA . GLY A 1 395 ? 3.777 -7.852 1.826 1 98.44 395 GLY A CA 1
ATOM 3048 C C . GLY A 1 395 ? 3.857 -6.664 2.768 1 98.44 395 GLY A C 1
ATOM 3049 O O . GLY A 1 395 ? 4.934 -6.336 3.27 1 98.44 395 GLY A O 1
ATOM 3050 N N . LYS A 1 396 ? 2.744 -5.977 2.91 1 98.31 396 LYS A N 1
ATOM 3051 C CA . LYS A 1 396 ? 2.508 -4.871 3.832 1 98.31 396 LYS A CA 1
ATOM 3052 C C . LYS A 1 396 ? 1.387 -5.199 4.812 1 98.31 396 LYS A C 1
ATOM 3054 O O . LYS A 1 396 ? 0.358 -5.758 4.422 1 98.31 396 LYS A O 1
ATOM 3059 N N . ILE A 1 397 ? 1.571 -4.859 6.047 1 98.94 397 ILE A N 1
ATOM 3060 C CA . ILE A 1 397 ? 0.647 -5.227 7.113 1 98.94 397 ILE A CA 1
ATOM 3061 C C . ILE A 1 397 ? -0.19 -4.016 7.512 1 98.94 397 ILE A C 1
ATOM 3063 O O . ILE A 1 397 ? 0.352 -2.941 7.789 1 98.94 397 ILE A O 1
ATOM 3067 N N . ALA A 1 398 ? -1.447 -4.113 7.48 1 98.88 398 ALA A N 1
ATOM 3068 C CA . ALA A 1 398 ? -2.332 -3.209 8.211 1 98.88 398 ALA A CA 1
ATOM 3069 C C . ALA A 1 398 ? -2.91 -3.883 9.445 1 98.88 398 ALA A C 1
ATOM 3071 O O . ALA A 1 398 ? -3.477 -4.977 9.359 1 98.88 398 ALA A O 1
ATOM 3072 N N . VAL A 1 399 ? -2.785 -3.232 10.562 1 98.44 399 VAL A N 1
ATOM 3073 C CA . VAL A 1 399 ? -3.227 -3.773 11.844 1 98.44 399 VAL A CA 1
ATOM 3074 C C . VAL A 1 399 ? -4.719 -3.518 12.023 1 98.44 399 VAL A C 1
ATOM 3076 O O . VAL A 1 399 ? -5.203 -2.416 11.758 1 98.44 399 VAL A O 1
ATOM 3079 N N . ALA A 1 400 ? -5.387 -4.512 12.484 1 97.94 400 ALA A N 1
ATOM 3080 C CA . ALA A 1 400 ? -6.84 -4.457 12.641 1 97.94 400 ALA A CA 1
ATOM 3081 C C . ALA A 1 400 ? -7.23 -3.598 13.836 1 97.94 400 ALA A C 1
ATOM 3083 O O . ALA A 1 400 ? -6.477 -3.498 14.805 1 97.94 400 ALA A O 1
ATOM 3084 N N . PRO A 1 401 ? -8.422 -3.037 13.789 1 96.44 401 PRO A N 1
ATOM 3085 C CA . PRO A 1 401 ? -8.922 -2.209 14.891 1 96.44 401 PRO A CA 1
ATOM 3086 C C . PRO A 1 401 ? -9.008 -2.975 16.203 1 96.44 401 PRO A C 1
ATOM 3088 O O . PRO A 1 401 ? -8.898 -2.375 17.281 1 96.44 401 PRO A O 1
ATOM 3091 N N . ARG A 1 402 ? -9.133 -4.242 16.203 1 95.94 402 ARG A N 1
ATOM 3092 C CA . ARG A 1 402 ? -9.281 -5.051 17.406 1 95.94 402 ARG A CA 1
ATOM 3093 C C . ARG A 1 402 ? -8.055 -4.918 18.312 1 95.94 402 ARG A C 1
ATOM 3095 O O . ARG A 1 402 ? -8.117 -5.219 19.5 1 95.94 402 ARG A O 1
ATOM 3102 N N . HIS A 1 403 ? -6.98 -4.484 17.75 1 96.75 403 HIS A N 1
ATOM 3103 C CA . HIS A 1 403 ? -5.734 -4.418 18.516 1 96.75 403 HIS A CA 1
ATOM 3104 C C . HIS A 1 403 ? -5.559 -3.049 19.172 1 96.75 403 HIS A C 1
ATOM 3106 O O . HIS A 1 403 ? -4.582 -2.818 19.875 1 96.75 403 HIS A O 1
ATOM 3112 N N . ILE A 1 404 ? -6.426 -2.076 18.906 1 95.19 404 ILE A N 1
ATOM 3113 C CA . ILE A 1 404 ? -6.293 -0.713 19.406 1 95.19 404 ILE A CA 1
ATOM 3114 C C . ILE A 1 404 ? -6.098 -0.737 20.922 1 95.19 404 ILE A C 1
ATOM 3116 O O . ILE A 1 404 ? -6.863 -1.384 21.641 1 95.19 404 ILE A O 1
ATOM 3120 N N . LYS A 1 405 ? -5.035 -0.169 21.297 1 88.81 405 LYS A N 1
ATOM 3121 C CA . LYS A 1 405 ? -4.781 0.047 22.719 1 88.81 405 LYS A CA 1
ATOM 3122 C C . LYS A 1 405 ? -5.152 1.468 23.125 1 88.81 405 LYS A C 1
ATOM 3124 O O . LYS A 1 405 ? -5.047 2.402 22.328 1 88.81 405 LYS A O 1
ATOM 3129 N N . GLY A 1 406 ? -5.504 1.747 24.516 1 66.44 406 GLY A N 1
ATOM 3130 C CA . GLY A 1 406 ? -5.742 3.068 25.078 1 66.44 406 GLY A CA 1
ATOM 3131 C C . GLY A 1 406 ? -7.02 3.711 24.562 1 66.44 406 GLY A C 1
ATOM 3132 O O . GLY A 1 406 ? -7.312 4.863 24.891 1 66.44 406 GLY A O 1
ATOM 3133 N N . GLY A 1 407 ? -7.633 3.322 23.453 1 55.16 407 GLY A N 1
ATOM 3134 C CA . GLY A 1 407 ? -8.75 4.055 22.875 1 55.16 407 GLY A CA 1
ATOM 3135 C C . GLY A 1 407 ? -10.078 3.736 23.531 1 55.16 407 GLY A C 1
ATOM 3136 O O . GLY A 1 407 ? -10.305 2.605 23.969 1 55.16 407 GLY A O 1
ATOM 3137 N N . PRO A 1 408 ? -10.562 4.848 24.031 1 49.25 408 PRO A N 1
ATOM 3138 C CA . PRO A 1 408 ? -11.961 4.57 24.391 1 49.25 408 PRO A CA 1
ATOM 3139 C C . PRO A 1 408 ? -12.734 3.932 23.234 1 49.25 408 PRO A C 1
ATOM 3141 O O . PRO A 1 408 ? -12.359 4.086 2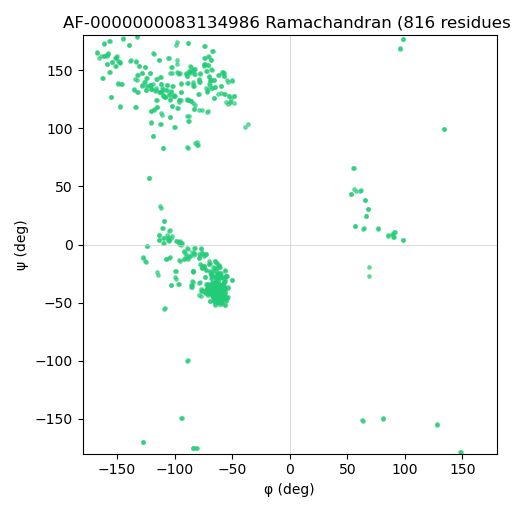2.062 1 49.25 408 PRO A O 1
ATOM 3144 N N . GLN A 1 409 ? -13.391 2.775 23.344 1 46.59 409 GLN A N 1
ATOM 3145 C CA . GLN A 1 409 ? -14.477 2.576 22.391 1 46.59 409 GLN A CA 1
ATOM 3146 C C . GLN A 1 409 ? -15.242 3.875 22.156 1 46.59 409 GLN A C 1
ATOM 3148 O O . GLN A 1 409 ? -15.453 4.66 23.078 1 46.59 409 GLN A O 1
ATOM 3153 N N . LEU A 1 410 ? -14.977 4.566 21.031 1 41.91 410 LEU A N 1
ATOM 3154 C CA . LEU A 1 410 ? -15.93 5.656 20.844 1 41.91 410 LEU A CA 1
ATOM 3155 C C . LEU A 1 410 ? -17.281 5.32 21.469 1 41.91 410 LEU A C 1
ATOM 3157 O O . LEU A 1 410 ? -17.703 4.164 21.438 1 41.91 410 LEU A O 1
ATOM 3161 N N . MET B 1 1 ? 14.336 4.109 25.453 1 94.19 1 MET B N 1
ATOM 3162 C CA . MET B 1 1 ? 14.133 5.105 24.406 1 94.19 1 MET B CA 1
ATOM 3163 C C . MET B 1 1 ? 14.398 4.508 23.031 1 94.19 1 MET B C 1
ATOM 3165 O O . MET B 1 1 ? 15.391 3.799 22.828 1 94.19 1 MET B O 1
ATOM 3169 N N . ASP B 1 2 ? 13.469 4.652 22.188 1 98.56 2 ASP B N 1
ATOM 3170 C CA . ASP B 1 2 ? 13.594 4.168 20.812 1 98.56 2 ASP B CA 1
ATOM 3171 C C . ASP B 1 2 ? 13.906 5.312 19.859 1 98.56 2 ASP B C 1
ATOM 3173 O O . ASP B 1 2 ? 13.359 6.41 20 1 98.56 2 ASP B O 1
ATOM 3177 N N . LEU B 1 3 ? 14.828 5.09 18.953 1 98.88 3 LEU B N 1
ATOM 3178 C CA . LEU B 1 3 ? 15.062 6.031 17.859 1 98.88 3 LEU B CA 1
ATOM 3179 C C . LEU B 1 3 ? 14.023 5.859 16.766 1 98.88 3 LEU B C 1
ATOM 3181 O O . LEU B 1 3 ? 13.773 4.738 16.312 1 98.88 3 LEU B O 1
ATOM 3185 N N . ILE B 1 4 ? 13.445 6.973 16.391 1 98.94 4 ILE B N 1
ATOM 3186 C CA . ILE B 1 4 ? 12.438 6.953 15.344 1 98.94 4 ILE B CA 1
ATOM 3187 C C . ILE B 1 4 ? 12.812 7.949 14.25 1 98.94 4 ILE B C 1
ATOM 3189 O O . ILE B 1 4 ? 13.359 9.016 14.539 1 98.94 4 ILE B O 1
ATOM 3193 N N . MET B 1 5 ? 12.609 7.598 13.047 1 98.94 5 MET B N 1
ATOM 3194 C CA . MET B 1 5 ? 12.867 8.453 11.883 1 98.94 5 MET B CA 1
ATOM 3195 C C . MET B 1 5 ? 11.57 8.852 11.203 1 98.94 5 MET B C 1
ATOM 3197 O O . MET B 1 5 ? 10.633 8.055 11.117 1 98.94 5 MET B O 1
ATOM 3201 N N . GLY B 1 6 ? 11.469 10.109 10.797 1 98.88 6 GLY B N 1
ATOM 3202 C CA . GLY B 1 6 ? 10.336 10.633 10.055 1 98.88 6 GLY B CA 1
ATOM 3203 C C . GLY B 1 6 ? 10.734 11.359 8.789 1 98.88 6 GLY B C 1
ATOM 3204 O O . GLY B 1 6 ? 11.789 11.984 8.734 1 98.88 6 GLY B O 1
ATOM 3205 N N . MET B 1 7 ? 9.867 11.258 7.82 1 98.75 7 MET B N 1
ATOM 3206 C CA . MET B 1 7 ? 10.078 11.992 6.578 1 98.75 7 MET B CA 1
ATOM 3207 C C . MET B 1 7 ? 8.805 12.695 6.129 1 98.75 7 MET B C 1
ATOM 3209 O O . MET B 1 7 ? 7.703 12.289 6.508 1 98.75 7 MET B O 1
ATOM 3213 N N . ASN B 1 8 ? 8.984 13.75 5.297 1 95.75 8 ASN B N 1
ATOM 3214 C CA . ASN B 1 8 ? 7.832 14.461 4.758 1 95.75 8 ASN B CA 1
ATOM 3215 C C . ASN B 1 8 ? 8.164 15.164 3.443 1 95.75 8 ASN B C 1
ATOM 3217 O O . ASN B 1 8 ? 9.219 15.797 3.32 1 95.75 8 ASN B O 1
ATOM 3221 N N . SER B 1 9 ? 7.41 14.906 2.492 1 92.94 9 SER B N 1
ATOM 3222 C CA . SER B 1 9 ? 7.289 15.719 1.287 1 92.94 9 SER B CA 1
ATOM 3223 C C . SER B 1 9 ? 5.859 16.219 1.098 1 92.94 9 SER B C 1
ATOM 3225 O O . SER B 1 9 ? 4.977 15.461 0.705 1 92.94 9 SER B O 1
ATOM 3227 N N . GLY B 1 10 ? 5.621 17.422 1.343 1 81 10 GLY B N 1
ATOM 3228 C CA . GLY B 1 10 ? 4.277 17.969 1.354 1 81 10 GLY B CA 1
ATOM 3229 C C . GLY B 1 10 ? 3.752 18.297 -0.032 1 81 10 GLY B C 1
ATOM 3230 O O . GLY B 1 10 ? 4.426 18.031 -1.032 1 81 10 GLY B O 1
ATOM 3231 N N . SER B 1 11 ? 2.607 18.875 -0.098 1 69.56 11 SER B N 1
ATOM 3232 C CA . SER B 1 11 ? 1.91 19.188 -1.342 1 69.56 11 SER B CA 1
ATOM 3233 C C . SER B 1 11 ? 2.582 20.344 -2.076 1 69.56 11 SER B C 1
ATOM 3235 O O . SER B 1 11 ? 2.393 20.516 -3.281 1 69.56 11 SER B O 1
ATOM 3237 N N . SER B 1 12 ? 3.338 21.141 -1.31 1 68.88 12 SER B N 1
ATOM 3238 C CA . SER B 1 12 ? 4.086 22.203 -1.958 1 68.88 12 SER B CA 1
ATOM 3239 C C . SER B 1 12 ? 5.234 21.656 -2.795 1 68.88 12 SER B C 1
ATOM 3241 O O . SER B 1 12 ? 5.781 22.359 -3.645 1 68.88 12 SER B O 1
ATOM 3243 N N . PHE B 1 13 ? 5.562 20.359 -2.49 1 79.31 13 PHE B N 1
ATOM 3244 C CA . PHE B 1 13 ? 6.57 19.625 -3.246 1 79.31 13 PHE B CA 1
ATOM 3245 C C . PHE B 1 13 ? 7.879 20.406 -3.299 1 79.31 13 PHE B C 1
ATOM 3247 O O . PHE B 1 13 ? 8.492 20.516 -4.359 1 79.31 13 PHE B O 1
ATOM 3254 N N . ASP B 1 14 ? 8.281 20.984 -2.105 1 76 14 ASP B N 1
ATOM 3255 C CA . ASP B 1 14 ? 9.453 21.859 -2.037 1 76 14 ASP B CA 1
ATOM 3256 C C . ASP B 1 14 ? 10.672 21.094 -1.544 1 76 14 ASP B C 1
ATOM 3258 O O . ASP B 1 14 ? 11.75 21.672 -1.367 1 76 14 ASP B O 1
ATOM 3262 N N . GLY B 1 15 ? 10.516 19.812 -1.329 1 89.44 15 GLY B N 1
ATOM 3263 C CA . GLY B 1 15 ? 11.633 19.016 -0.848 1 89.44 15 GLY B CA 1
ATOM 3264 C C . GLY B 1 15 ? 11.203 17.875 0.048 1 89.44 15 GLY B C 1
ATOM 3265 O O . GLY B 1 15 ? 10.008 17.625 0.233 1 89.44 15 GLY B O 1
ATOM 3266 N N . ILE B 1 16 ? 12.188 17.156 0.522 1 96.56 16 ILE B N 1
ATOM 3267 C CA . ILE B 1 16 ? 11.992 16.016 1.402 1 96.56 16 ILE B CA 1
ATOM 3268 C C . ILE B 1 16 ? 12.711 16.25 2.727 1 96.56 16 ILE B C 1
ATOM 3270 O O . ILE B 1 16 ? 13.938 16.375 2.762 1 96.56 16 ILE B O 1
ATOM 3274 N N . ASP B 1 17 ? 11.953 16.359 3.758 1 96.88 17 ASP B N 1
ATOM 3275 C CA . ASP B 1 17 ? 12.523 16.469 5.094 1 96.88 17 ASP B CA 1
ATOM 3276 C C . ASP B 1 17 ? 12.742 15.102 5.723 1 96.88 17 ASP B C 1
ATOM 3278 O O . ASP B 1 17 ? 11.914 14.203 5.562 1 96.88 17 ASP B O 1
ATOM 3282 N N . VAL B 1 18 ? 13.828 14.914 6.379 1 98.81 18 VAL B N 1
ATOM 3283 C CA . VAL B 1 18 ? 14.148 13.719 7.145 1 98.81 18 VAL B CA 1
ATOM 3284 C C . VAL B 1 18 ? 14.578 14.102 8.555 1 98.81 18 VAL B C 1
ATOM 3286 O O . VAL B 1 18 ? 15.305 15.086 8.742 1 98.81 18 VAL B O 1
ATOM 3289 N N . ILE B 1 19 ? 14.109 13.375 9.57 1 98.81 19 ILE B N 1
ATOM 3290 C CA . ILE B 1 19 ? 14.492 13.711 10.938 1 98.81 19 ILE B CA 1
ATOM 3291 C C . ILE B 1 19 ? 14.773 12.43 11.719 1 98.81 19 ILE B C 1
ATOM 3293 O O . ILE B 1 19 ? 14.344 11.344 11.32 1 98.81 19 ILE B O 1
ATOM 3297 N N . LEU B 1 20 ? 15.516 12.539 12.742 1 98.88 20 LEU B N 1
ATOM 3298 C CA . LEU B 1 20 ? 15.688 11.555 13.812 1 98.88 20 LEU B CA 1
ATOM 3299 C C . LEU B 1 20 ? 15.195 12.109 15.141 1 98.88 20 LEU B C 1
ATOM 3301 O O . LEU B 1 20 ? 15.484 13.258 15.484 1 98.88 20 LEU B O 1
ATOM 3305 N N . ALA B 1 21 ? 14.438 11.352 15.836 1 98.88 21 ALA B N 1
ATOM 3306 C CA . ALA B 1 21 ? 13.961 11.68 17.172 1 98.88 21 ALA B CA 1
ATOM 3307 C C . ALA B 1 21 ? 13.992 10.453 18.078 1 98.88 21 ALA B C 1
ATOM 3309 O O . ALA B 1 21 ? 14.305 9.344 17.641 1 98.88 21 ALA B O 1
ATOM 3310 N N . GLU B 1 22 ? 13.75 10.656 19.297 1 98.81 22 GLU B N 1
ATOM 3311 C CA . GLU B 1 22 ? 13.641 9.539 20.234 1 98.81 22 GLU B CA 1
ATOM 3312 C C . GLU B 1 22 ? 12.398 9.664 21.109 1 98.81 22 GLU B C 1
ATOM 3314 O O . GLU B 1 22 ? 11.922 10.773 21.375 1 98.81 22 GLU B O 1
ATOM 3319 N N . THR B 1 23 ? 11.812 8.594 21.453 1 98.75 23 THR B N 1
ATOM 3320 C CA . THR B 1 23 ? 10.641 8.531 22.328 1 98.75 23 THR B CA 1
ATOM 3321 C C . THR B 1 23 ? 10.539 7.168 23 1 98.75 23 THR B C 1
ATOM 3323 O O . THR B 1 23 ? 11.398 6.305 22.797 1 98.75 23 THR B O 1
ATOM 3326 N N . GLU B 1 24 ? 9.609 7.012 23.859 1 98.62 24 GLU B N 1
ATOM 3327 C CA . GLU B 1 24 ? 9.227 5.762 24.516 1 98.62 24 GLU B CA 1
ATOM 3328 C C . GLU B 1 24 ? 7.746 5.762 24.891 1 98.62 24 GLU B C 1
ATOM 3330 O O . GLU B 1 24 ? 7.102 6.812 24.891 1 98.62 24 GLU B O 1
ATOM 3335 N N . MET B 1 25 ? 7.227 4.605 25.125 1 97.44 25 MET B N 1
ATOM 3336 C CA . MET B 1 25 ? 5.836 4.531 25.578 1 97.44 25 MET B CA 1
ATOM 3337 C C . MET B 1 25 ? 5.691 5.023 27 1 97.44 25 MET B C 1
ATOM 3339 O O . MET B 1 25 ? 6.508 4.688 27.875 1 97.44 25 MET B O 1
ATOM 3343 N N . ALA B 1 26 ? 4.742 5.801 27.203 1 96.12 26 ALA B N 1
ATOM 3344 C CA . ALA B 1 26 ? 4.438 6.277 28.547 1 96.12 26 ALA B CA 1
ATOM 3345 C C . ALA B 1 26 ? 3.494 5.32 29.266 1 96.12 26 ALA B C 1
ATOM 3347 O O . ALA B 1 26 ? 2.99 4.367 28.672 1 96.12 26 ALA B O 1
ATOM 3348 N N . GLU B 1 27 ? 3.264 5.566 30.484 1 94 27 GLU B N 1
ATOM 3349 C CA . GLU B 1 27 ? 2.447 4.695 31.328 1 94 27 GLU B CA 1
ATOM 3350 C C . GLU B 1 27 ? 0.983 4.73 30.906 1 94 27 GLU B C 1
ATOM 3352 O O . GLU B 1 27 ? 0.257 3.748 31.078 1 94 27 GLU B O 1
ATOM 3357 N N . ASP B 1 28 ? 0.589 5.793 30.312 1 92.81 28 ASP B N 1
ATOM 3358 C CA . ASP B 1 28 ? -0.812 5.934 29.922 1 92.81 28 ASP B CA 1
ATOM 3359 C C . ASP B 1 28 ? -1.092 5.23 28.594 1 92.81 28 ASP B C 1
ATOM 3361 O O . ASP B 1 28 ? -2.219 5.262 28.094 1 92.81 28 ASP B O 1
ATOM 3365 N N . GLY B 1 29 ? -0.076 4.684 28 1 94.19 29 GLY B N 1
ATOM 3366 C CA . GLY B 1 29 ? -0.276 3.863 26.812 1 94.19 29 GLY B CA 1
ATOM 3367 C C . GLY B 1 29 ? -0.02 4.609 25.516 1 94.19 29 GLY B C 1
ATOM 3368 O O . GLY B 1 29 ? -0.181 4.051 24.422 1 94.19 29 GLY B O 1
ATOM 3369 N N . PHE B 1 30 ? 0.428 5.887 25.609 1 96.25 30 PHE B N 1
ATOM 3370 C CA . PHE B 1 30 ? 0.777 6.688 24.438 1 96.25 30 PHE B CA 1
ATOM 3371 C C . PHE B 1 30 ? 2.271 6.984 24.406 1 96.25 30 PHE B C 1
ATOM 3373 O O . PHE B 1 30 ? 2.949 6.875 25.438 1 96.25 30 PHE B O 1
ATOM 3380 N N . PRO B 1 31 ? 2.775 7.293 23.281 1 97.69 31 PRO B N 1
ATOM 3381 C CA . PRO B 1 31 ? 4.172 7.723 23.234 1 97.69 31 PRO B CA 1
ATOM 3382 C C . PRO B 1 31 ? 4.422 9 24.031 1 97.69 31 PRO B C 1
ATOM 3384 O O . PRO B 1 31 ? 3.572 9.898 24.047 1 97.69 31 PRO B O 1
ATOM 3387 N N . LYS B 1 32 ? 5.562 9.039 24.594 1 98.06 32 LYS B N 1
ATOM 3388 C CA . LYS B 1 32 ? 5.996 10.328 25.141 1 98.06 32 LYS B CA 1
ATOM 3389 C C . LYS B 1 32 ? 6.266 11.328 24.016 1 98.06 32 LYS B C 1
ATOM 3391 O O . LYS B 1 32 ? 6.488 10.938 22.859 1 98.06 32 LYS B O 1
ATOM 3396 N N . ALA B 1 33 ? 6.23 12.625 24.359 1 98.06 33 ALA B N 1
ATOM 3397 C CA . ALA B 1 33 ? 6.617 13.641 23.375 1 98.06 33 ALA B CA 1
ATOM 3398 C C . ALA B 1 33 ? 7.992 13.344 22.781 1 98.06 33 ALA B C 1
ATOM 3400 O O . ALA B 1 33 ? 8.953 13.109 23.531 1 98.06 33 ALA B O 1
ATOM 3401 N N . PRO B 1 34 ? 8.055 13.32 21.5 1 98.56 34 PRO B N 1
ATOM 3402 C CA . PRO B 1 34 ? 9.352 13 20.906 1 98.56 34 PRO B CA 1
ATOM 3403 C C . PRO B 1 34 ? 10.391 14.102 21.125 1 98.56 34 PRO B C 1
ATOM 3405 O O . PRO B 1 34 ? 10.055 15.289 21.078 1 98.56 34 PRO B O 1
ATOM 3408 N N . ARG B 1 35 ? 11.562 13.711 21.359 1 98.56 35 ARG B N 1
ATOM 3409 C CA . ARG B 1 35 ? 12.688 14.633 21.422 1 98.56 35 ARG B CA 1
ATOM 3410 C C . ARG B 1 35 ? 13.438 14.672 20.094 1 98.56 35 ARG B C 1
ATOM 3412 O O . ARG B 1 35 ? 14.023 13.664 19.672 1 98.56 35 ARG B O 1
ATOM 3419 N N . PHE B 1 36 ? 13.438 15.828 19.5 1 98.56 36 PHE B N 1
ATOM 3420 C CA . PHE B 1 36 ? 14.133 16.016 18.234 1 98.56 36 PHE B CA 1
ATOM 3421 C C . PHE B 1 36 ? 15.641 15.891 18.422 1 98.56 36 PHE B C 1
ATOM 3423 O O . PHE B 1 36 ? 16.203 16.453 19.359 1 98.56 36 PHE B O 1
ATOM 3430 N N . ILE B 1 37 ? 16.328 15.148 17.531 1 98.69 37 ILE B N 1
ATOM 3431 C CA . ILE B 1 37 ? 17.766 14.984 17.609 1 98.69 37 ILE B CA 1
ATOM 3432 C C . ILE B 1 37 ? 18.438 15.75 16.469 1 98.69 37 ILE B C 1
ATOM 3434 O O . ILE B 1 37 ? 19.25 16.656 16.703 1 98.69 37 ILE B O 1
ATOM 3438 N N . CYS B 1 38 ? 18.062 15.492 15.219 1 98.62 38 CYS B N 1
ATOM 3439 C CA . CYS B 1 38 ? 18.609 16.188 14.055 1 98.62 38 CYS B CA 1
ATOM 3440 C C . CYS B 1 38 ? 17.688 16.031 12.844 1 98.62 38 CYS B C 1
ATOM 3442 O O . CYS B 1 38 ? 16.766 15.219 12.859 1 98.62 38 CYS B O 1
ATOM 3444 N N . GLY B 1 39 ? 17.891 16.922 11.828 1 98.31 39 GLY B N 1
ATOM 3445 C CA . GLY B 1 39 ? 17.109 16.906 10.609 1 98.31 39 GLY B CA 1
ATOM 3446 C C . GLY B 1 39 ? 17.859 17.438 9.406 1 98.31 39 GLY B C 1
ATOM 3447 O O . GLY B 1 39 ? 18.938 18.016 9.547 1 98.31 39 GLY B O 1
ATOM 3448 N N . GLY B 1 40 ? 17.344 17.078 8.281 1 97.31 40 GLY B N 1
ATOM 3449 C CA . GLY B 1 40 ? 17.844 17.547 7 1 97.31 40 GLY B CA 1
ATOM 3450 C C . GLY B 1 40 ? 16.766 17.688 5.949 1 97.31 40 GLY B C 1
ATOM 3451 O O . GLY B 1 40 ? 15.68 17.109 6.09 1 97.31 40 GLY B O 1
ATOM 3452 N N . SER B 1 41 ? 17.047 18.531 4.984 1 95.62 41 SER B N 1
ATOM 3453 C CA . SER B 1 41 ? 16.141 18.734 3.852 1 95.62 41 SER B CA 1
ATOM 3454 C C . SER B 1 41 ? 16.859 18.469 2.527 1 95.62 41 SER B C 1
ATOM 3456 O O . SER B 1 41 ? 18.016 18.875 2.352 1 95.62 41 SER B O 1
ATOM 3458 N N . TYR B 1 42 ? 16.156 17.781 1.686 1 97.31 42 TYR B N 1
ATOM 3459 C CA . TYR B 1 42 ? 16.766 17.344 0.433 1 97.31 42 TYR B CA 1
ATOM 3460 C C . TYR B 1 42 ? 15.867 17.672 -0.752 1 97.31 42 TYR B C 1
ATOM 3462 O O . TYR B 1 42 ? 14.648 17.766 -0.606 1 97.31 42 TYR B O 1
ATOM 3470 N N . GLU B 1 43 ? 16.5 17.828 -1.876 1 95.06 43 GLU B N 1
ATOM 3471 C CA . GLU B 1 43 ? 15.758 18.094 -3.1 1 95.06 43 GLU B CA 1
ATOM 3472 C C . GLU B 1 43 ? 15.336 16.797 -3.775 1 95.06 43 GLU B C 1
ATOM 3474 O O . GLU B 1 43 ? 16.047 15.789 -3.709 1 95.06 43 GLU B O 1
ATOM 3479 N N . TRP B 1 44 ? 14.242 16.875 -4.438 1 96.38 44 TRP B N 1
ATOM 3480 C CA . TRP B 1 44 ? 13.859 15.797 -5.348 1 96.38 44 TRP B CA 1
ATOM 3481 C C . TRP B 1 44 ? 14.789 15.75 -6.559 1 96.38 44 TRP B C 1
ATOM 3483 O O . TRP B 1 44 ? 15.18 16.797 -7.086 1 96.38 44 TRP B O 1
ATOM 3493 N N . PRO B 1 45 ? 15.141 14.5 -7.008 1 97 45 PRO B N 1
ATOM 3494 C CA . PRO B 1 45 ? 15.805 14.469 -8.312 1 97 45 PRO B CA 1
ATOM 3495 C C . PRO B 1 45 ? 14.945 15.055 -9.43 1 97 45 PRO B C 1
ATOM 3497 O O . PRO B 1 45 ? 13.758 14.758 -9.516 1 97 45 PRO B O 1
ATOM 3500 N N . LYS B 1 46 ? 15.547 15.836 -10.258 1 95.88 46 LYS B N 1
ATOM 3501 C CA . LYS B 1 46 ? 14.82 16.594 -11.266 1 95.88 46 LYS B CA 1
ATOM 3502 C C . LYS B 1 46 ? 13.977 15.672 -12.141 1 95.88 46 LYS B C 1
ATOM 3504 O O . LYS B 1 46 ? 12.812 15.969 -12.422 1 95.88 46 LYS B O 1
ATOM 3509 N N . GLU B 1 47 ? 14.555 14.602 -12.578 1 96.44 47 GLU B N 1
ATOM 3510 C CA . GLU B 1 47 ? 13.867 13.688 -13.484 1 96.44 47 GLU B CA 1
ATOM 3511 C C . GLU B 1 47 ? 12.594 13.133 -12.859 1 96.44 47 GLU B C 1
ATOM 3513 O O . GLU B 1 47 ? 11.57 12.992 -13.523 1 96.44 47 GLU B O 1
ATOM 3518 N N . VAL B 1 48 ? 12.672 12.797 -11.617 1 97.69 48 VAL B N 1
ATOM 3519 C CA . VAL B 1 48 ? 11.508 12.242 -10.93 1 97.69 48 VAL B CA 1
ATOM 3520 C C . VAL B 1 48 ? 10.516 13.359 -10.602 1 97.69 48 VAL B C 1
ATOM 3522 O O . VAL B 1 48 ? 9.305 13.172 -10.703 1 97.69 48 VAL B O 1
ATOM 3525 N N . ALA B 1 49 ? 11.031 14.539 -10.203 1 95.94 49 ALA B N 1
ATOM 3526 C CA . ALA B 1 49 ? 10.188 15.688 -9.883 1 95.94 49 ALA B CA 1
ATOM 3527 C C . ALA B 1 49 ? 9.289 16.062 -11.062 1 95.94 49 ALA B C 1
ATOM 3529 O O . ALA B 1 49 ? 8.125 16.391 -10.875 1 95.94 49 ALA B O 1
ATOM 3530 N N . ASP B 1 50 ? 9.82 15.984 -12.234 1 95.75 50 ASP B N 1
ATOM 3531 C CA . ASP B 1 50 ? 9.055 16.312 -13.43 1 95.75 50 ASP B CA 1
ATOM 3532 C C . ASP B 1 50 ? 7.859 15.367 -13.594 1 95.75 50 ASP B C 1
ATOM 3534 O O . ASP B 1 50 ? 6.762 15.805 -13.938 1 95.75 50 ASP B O 1
ATOM 3538 N N . ILE B 1 51 ? 8.078 14.117 -13.352 1 96.88 51 ILE B N 1
ATOM 3539 C CA . ILE B 1 51 ? 7.008 13.133 -13.469 1 96.88 51 ILE B CA 1
ATOM 3540 C C . ILE B 1 51 ? 5.957 13.375 -12.391 1 96.88 51 ILE B C 1
ATOM 3542 O O . ILE B 1 51 ? 4.758 13.281 -12.648 1 96.88 51 ILE B O 1
ATOM 3546 N N . VAL B 1 52 ? 6.402 13.648 -11.18 1 95.88 52 VAL B N 1
ATOM 3547 C CA . VAL B 1 52 ? 5.488 13.93 -10.07 1 95.88 52 VAL B CA 1
ATOM 3548 C C . VAL B 1 52 ? 4.617 15.133 -10.414 1 95.88 52 VAL B C 1
ATOM 3550 O O . VAL B 1 52 ? 3.404 15.117 -10.188 1 95.88 52 VAL B O 1
ATOM 3553 N N . GLN B 1 53 ? 5.195 16.172 -10.898 1 91.12 53 GLN B N 1
ATOM 3554 C CA . GLN B 1 53 ? 4.465 17.375 -11.266 1 91.12 53 GLN B CA 1
ATOM 3555 C C . GLN B 1 53 ? 3.412 17.078 -12.336 1 91.12 53 GLN B C 1
ATOM 3557 O O . GLN B 1 53 ? 2.291 17.578 -12.266 1 91.12 53 GLN B O 1
ATOM 3562 N N . ASP B 1 54 ? 3.762 16.25 -13.297 1 94.88 54 ASP B N 1
ATOM 3563 C CA . ASP B 1 54 ? 2.799 15.812 -14.312 1 94.88 54 ASP B CA 1
ATOM 3564 C C . ASP B 1 54 ? 1.663 15.016 -13.672 1 94.88 54 ASP B C 1
ATOM 3566 O O . ASP B 1 54 ? 0.511 15.117 -14.102 1 94.88 54 ASP B O 1
ATOM 3570 N N . ALA B 1 55 ? 2.014 14.203 -12.695 1 94.69 55 ALA B N 1
ATOM 3571 C CA . ALA B 1 55 ? 1.005 13.398 -12.016 1 94.69 55 ALA B CA 1
ATOM 3572 C C . ALA B 1 55 ? 0.009 14.273 -11.266 1 94.69 55 ALA B C 1
ATOM 3574 O O . ALA B 1 55 ? -1.182 13.961 -11.203 1 94.69 55 ALA B O 1
ATOM 3575 N N . PHE B 1 56 ? 0.48 15.422 -10.734 1 88 56 PHE B N 1
ATOM 3576 C CA . PHE B 1 56 ? -0.384 16.344 -10 1 88 56 PHE B CA 1
ATOM 3577 C C . PHE B 1 56 ? -1.545 16.797 -10.867 1 88 56 PHE B C 1
ATOM 3579 O O . PHE B 1 56 ? -2.635 17.078 -10.367 1 88 56 PHE B O 1
ATOM 3586 N N . VAL B 1 57 ? -1.266 16.891 -12.109 1 88.62 57 VAL B N 1
ATOM 3587 C CA . VAL B 1 57 ? -2.279 17.469 -12.984 1 88.62 57 VAL B CA 1
ATOM 3588 C C . VAL B 1 57 ? -2.865 16.375 -13.883 1 88.62 57 VAL B C 1
ATOM 3590 O O . VAL B 1 57 ? -3.301 16.656 -15 1 88.62 57 VAL B O 1
ATOM 3593 N N . ASN B 1 58 ? -2.713 15.102 -13.492 1 94.06 58 ASN B N 1
ATOM 3594 C CA . ASN B 1 58 ? -3.359 13.953 -14.109 1 94.06 58 ASN B CA 1
ATOM 3595 C C . ASN B 1 58 ? -2.877 13.734 -15.547 1 94.06 58 ASN B C 1
ATOM 3597 O O . ASN B 1 58 ? -3.672 13.43 -16.438 1 94.06 58 ASN B O 1
ATOM 3601 N N . LYS B 1 59 ? -1.581 13.961 -15.766 1 95.12 59 LYS B N 1
ATOM 3602 C CA . LYS B 1 59 ? -1.018 13.805 -17.109 1 95.12 59 LYS B CA 1
ATOM 3603 C C . LYS B 1 59 ? -0.191 12.523 -17.203 1 95.12 59 LYS B C 1
ATOM 3605 O O . LYS B 1 59 ? 0.456 12.273 -18.234 1 95.12 59 LYS B O 1
ATOM 3610 N N . VAL B 1 60 ? -0.167 11.734 -16.203 1 96.19 60 VAL B N 1
ATOM 3611 C CA . VAL B 1 60 ? 0.553 10.469 -16.203 1 96.19 60 VAL B CA 1
ATOM 3612 C C . VAL B 1 60 ? -0.442 9.312 -16.219 1 96.19 60 VAL B C 1
ATOM 3614 O O . VAL B 1 60 ? -1.342 9.242 -15.375 1 96.19 60 VAL B O 1
ATOM 3617 N N . ASP B 1 61 ? -0.323 8.406 -17.094 1 95.62 61 ASP B N 1
ATOM 3618 C CA . ASP B 1 61 ? -1.28 7.309 -17.203 1 95.62 61 ASP B CA 1
ATOM 3619 C C . ASP B 1 61 ? -0.934 6.18 -16.234 1 95.62 61 ASP B C 1
ATOM 3621 O O . ASP B 1 61 ? -0.028 6.316 -15.406 1 95.62 61 ASP B O 1
ATOM 3625 N N . MET B 1 62 ? -1.655 5.129 -16.312 1 95.38 62 MET B N 1
ATOM 3626 C CA . MET B 1 62 ? -1.534 4.027 -15.359 1 95.38 62 MET B CA 1
ATOM 3627 C C . MET B 1 62 ? -0.13 3.434 -15.391 1 95.38 62 MET B C 1
ATOM 3629 O O . MET B 1 62 ? 0.426 3.09 -14.344 1 95.38 62 MET B O 1
ATOM 3633 N N . VAL B 1 63 ? 0.49 3.291 -16.5 1 93.5 63 VAL B N 1
ATOM 3634 C CA . VAL B 1 63 ? 1.822 2.719 -16.656 1 93.5 63 VAL B CA 1
ATOM 3635 C C . VAL B 1 63 ? 2.854 3.617 -15.977 1 93.5 63 VAL B C 1
ATOM 3637 O O . VAL B 1 63 ? 3.719 3.135 -15.242 1 93.5 63 VAL B O 1
ATOM 3640 N N . GLY B 1 64 ? 2.715 4.863 -16.297 1 96.12 64 GLY B N 1
ATOM 3641 C CA . GLY B 1 64 ? 3.604 5.824 -15.656 1 96.12 64 GLY B CA 1
ATOM 3642 C C . GLY B 1 64 ? 3.445 5.875 -14.148 1 96.12 64 GLY B C 1
ATOM 3643 O O . GLY B 1 64 ? 4.434 5.98 -13.422 1 96.12 64 GLY B O 1
ATOM 3644 N N . LEU B 1 65 ? 2.217 5.828 -13.656 1 97.62 65 LEU B N 1
ATOM 3645 C CA . LEU B 1 65 ? 1.948 5.848 -12.219 1 97.62 65 LEU B CA 1
ATOM 3646 C C . LEU B 1 65 ? 2.516 4.605 -11.539 1 97.62 65 LEU B C 1
ATOM 3648 O O . LEU B 1 65 ? 2.992 4.672 -10.406 1 97.62 65 LEU B O 1
ATOM 3652 N N . ASN B 1 66 ? 2.441 3.504 -12.258 1 96.12 66 ASN B N 1
ATOM 3653 C CA . ASN B 1 66 ? 3.041 2.264 -11.773 1 96.12 66 ASN B CA 1
ATOM 3654 C C . ASN B 1 66 ? 4.527 2.441 -11.469 1 96.12 66 ASN B C 1
ATOM 3656 O O . ASN B 1 66 ? 4.977 2.135 -10.367 1 96.12 66 ASN B O 1
ATOM 3660 N N . ARG B 1 67 ? 5.242 2.928 -12.352 1 96.88 67 ARG B N 1
ATOM 3661 C CA . ARG B 1 67 ? 6.676 3.133 -12.18 1 96.88 67 ARG B CA 1
ATOM 3662 C C . ARG B 1 67 ? 6.957 4.219 -11.148 1 96.88 67 ARG B C 1
ATOM 3664 O O . ARG B 1 67 ? 7.914 4.117 -10.375 1 96.88 67 ARG B O 1
ATOM 3671 N N . LEU B 1 68 ? 6.145 5.242 -11.188 1 98.19 68 LEU B N 1
ATOM 3672 C CA . LEU B 1 68 ? 6.332 6.375 -10.289 1 98.19 68 LEU B CA 1
ATOM 3673 C C . LEU B 1 68 ? 6.25 5.93 -8.836 1 98.19 68 LEU B C 1
ATOM 3675 O O . LEU B 1 68 ? 6.973 6.449 -7.98 1 98.19 68 LEU B O 1
ATOM 3679 N N . ASN B 1 69 ? 5.375 4.988 -8.5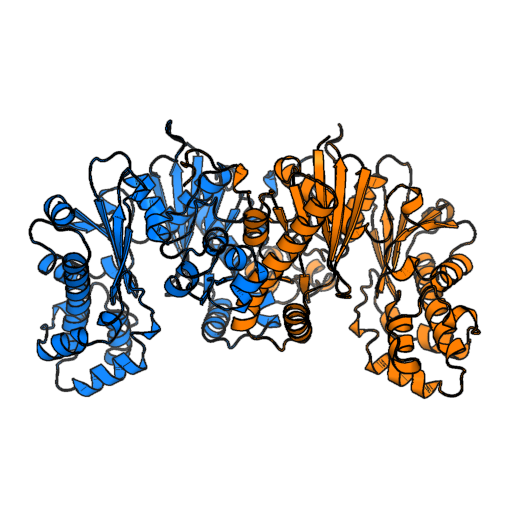16 1 98.56 69 ASN B N 1
ATOM 3680 C CA . ASN B 1 69 ? 5.246 4.492 -7.152 1 98.56 69 ASN B CA 1
ATOM 3681 C C . ASN B 1 69 ? 6.555 3.891 -6.648 1 98.56 69 ASN B C 1
ATOM 3683 O O . ASN B 1 69 ? 6.953 4.125 -5.504 1 98.56 69 ASN B O 1
ATOM 3687 N N . TYR B 1 70 ? 7.227 3.139 -7.445 1 98.62 70 TYR B N 1
ATOM 3688 C CA . TYR B 1 70 ? 8.508 2.543 -7.082 1 98.62 70 TYR B CA 1
ATOM 3689 C C . TYR B 1 70 ? 9.609 3.594 -7.062 1 98.62 70 TYR B C 1
ATOM 3691 O O . TYR B 1 70 ? 10.469 3.588 -6.172 1 98.62 70 TYR B O 1
ATOM 3699 N N . LEU B 1 71 ? 9.562 4.527 -8.047 1 98.56 71 LEU B N 1
ATOM 3700 C CA . LEU B 1 71 ? 10.539 5.609 -8.125 1 98.56 71 LEU B CA 1
ATOM 3701 C C . LEU B 1 71 ? 10.5 6.477 -6.871 1 98.56 71 LEU B C 1
ATOM 3703 O O . LEU B 1 71 ? 11.547 6.793 -6.301 1 98.56 71 LEU B O 1
ATOM 3707 N N . CYS B 1 72 ? 9.305 6.828 -6.48 1 98.69 72 CYS B N 1
ATOM 3708 C CA . CYS B 1 72 ? 9.18 7.641 -5.277 1 98.69 72 CYS B CA 1
ATOM 3709 C C . CYS B 1 72 ? 9.695 6.891 -4.055 1 98.69 72 CYS B C 1
ATOM 3711 O O . CYS B 1 72 ? 10.375 7.469 -3.203 1 98.69 72 CYS B O 1
ATOM 3713 N N . GLY B 1 73 ? 9.352 5.586 -3.988 1 98.81 73 GLY B N 1
ATOM 3714 C CA . GLY B 1 73 ? 9.906 4.785 -2.91 1 98.81 73 GLY B CA 1
ATOM 3715 C C . GLY B 1 73 ? 11.422 4.812 -2.869 1 98.81 73 GLY B C 1
ATOM 3716 O O . GLY B 1 73 ? 12.016 4.977 -1.801 1 98.81 73 GLY B O 1
ATOM 3717 N N . ALA B 1 74 ? 12.016 4.664 -3.99 1 98.81 74 ALA B N 1
ATOM 3718 C CA . ALA B 1 74 ? 13.477 4.668 -4.105 1 98.81 74 ALA B CA 1
ATOM 3719 C C . ALA B 1 74 ? 14.055 6.023 -3.709 1 98.81 74 ALA B C 1
ATOM 3721 O O . ALA B 1 74 ? 15.094 6.09 -3.055 1 98.81 74 ALA B O 1
ATOM 3722 N N . VAL B 1 75 ? 13.406 7.125 -4.102 1 98.81 75 VAL B N 1
ATOM 3723 C CA . VAL B 1 75 ? 13.875 8.469 -3.766 1 98.81 75 VAL B CA 1
ATOM 3724 C C . VAL B 1 75 ? 13.844 8.656 -2.25 1 98.81 75 VAL B C 1
ATOM 3726 O O . VAL B 1 75 ? 14.82 9.125 -1.656 1 98.81 75 VAL B O 1
ATOM 3729 N N . PHE B 1 76 ? 12.742 8.305 -1.624 1 98.88 76 PHE B N 1
ATOM 3730 C CA . PHE B 1 76 ? 12.648 8.438 -0.175 1 98.88 76 PHE B CA 1
ATOM 3731 C C . PHE B 1 76 ? 13.719 7.602 0.516 1 98.88 76 PHE B C 1
ATOM 3733 O O . PHE B 1 76 ? 14.352 8.055 1.474 1 98.88 76 PHE B O 1
ATOM 3740 N N . ALA B 1 77 ? 13.906 6.387 0.036 1 98.88 77 ALA B N 1
ATOM 3741 C CA . ALA B 1 77 ? 14.938 5.523 0.598 1 98.88 77 ALA B CA 1
ATOM 3742 C C . ALA B 1 77 ? 16.328 6.156 0.455 1 98.88 77 ALA B C 1
ATOM 3744 O O . ALA B 1 77 ? 17.125 6.141 1.396 1 98.88 77 ALA B O 1
ATOM 3745 N N . GLU B 1 78 ? 16.594 6.684 -0.685 1 98.75 78 GLU B N 1
ATOM 3746 C CA . GLU B 1 78 ? 17.891 7.297 -0.954 1 98.75 78 GLU B CA 1
ATOM 3747 C C . GLU B 1 78 ? 18.141 8.484 -0.027 1 98.75 78 GLU B C 1
ATOM 3749 O O . GLU B 1 78 ? 19.25 8.648 0.487 1 98.75 78 GLU B O 1
ATOM 3754 N N . LYS B 1 79 ? 17.141 9.32 0.167 1 98.81 79 LYS B N 1
ATOM 3755 C CA . LYS B 1 79 ? 17.312 10.484 1.022 1 98.81 79 LYS B CA 1
ATOM 3756 C C . LYS B 1 79 ? 17.453 10.086 2.486 1 98.81 79 LYS B C 1
ATOM 3758 O O . LYS B 1 79 ? 18.203 10.703 3.234 1 98.81 79 LYS B O 1
ATOM 3763 N N . ALA B 1 80 ? 16.734 9.07 2.898 1 98.88 80 ALA B N 1
ATOM 3764 C CA . ALA B 1 80 ? 16.953 8.531 4.242 1 98.88 80 ALA B CA 1
ATOM 3765 C C . ALA B 1 80 ? 18.375 8.031 4.41 1 98.88 80 ALA B C 1
ATOM 3767 O O . ALA B 1 80 ? 19.016 8.312 5.422 1 98.88 80 ALA B O 1
ATOM 3768 N N . ALA B 1 81 ? 18.828 7.309 3.438 1 98.75 81 ALA B N 1
ATOM 3769 C CA . ALA B 1 81 ? 20.188 6.766 3.486 1 98.75 81 ALA B CA 1
ATOM 3770 C C . ALA B 1 81 ? 21.234 7.883 3.506 1 98.75 81 ALA B C 1
ATOM 3772 O O . ALA B 1 81 ? 22.219 7.812 4.242 1 98.75 81 ALA B O 1
ATOM 3773 N N . GLN B 1 82 ? 21.047 8.875 2.627 1 98.69 82 GLN B N 1
ATOM 3774 C CA . GLN B 1 82 ? 21.922 10.031 2.604 1 98.69 82 GLN B CA 1
ATOM 3775 C C . GLN B 1 82 ? 21.969 10.719 3.967 1 98.69 82 GLN B C 1
ATOM 3777 O O . GLN B 1 82 ? 23.062 11.039 4.469 1 98.69 82 GLN B O 1
ATOM 3782 N N . PHE B 1 83 ? 20.859 10.898 4.547 1 98.88 83 PHE B N 1
ATOM 3783 C CA . PHE B 1 83 ? 20.734 11.516 5.863 1 98.88 83 PHE B CA 1
ATOM 3784 C C . PHE B 1 83 ? 21.5 10.703 6.91 1 98.88 83 PHE B C 1
ATOM 3786 O O . PHE B 1 83 ? 22.234 11.266 7.723 1 98.88 83 PHE B O 1
ATOM 3793 N N . MET B 1 84 ? 21.234 9.398 6.91 1 98.88 84 MET B N 1
ATOM 3794 C CA . MET B 1 84 ? 21.906 8.531 7.875 1 98.88 84 MET B CA 1
ATOM 3795 C C . MET B 1 84 ? 23.422 8.602 7.715 1 98.88 84 MET B C 1
ATOM 3797 O O . MET B 1 84 ? 24.156 8.68 8.703 1 98.88 84 MET B O 1
ATOM 3801 N N . LYS B 1 85 ? 23.891 8.625 6.52 1 98.56 85 LYS B N 1
ATOM 3802 C CA . LYS B 1 85 ? 25.328 8.727 6.254 1 98.56 85 LYS B CA 1
ATOM 3803 C C . LYS B 1 85 ? 25.875 10.055 6.754 1 98.56 85 LYS B C 1
ATOM 3805 O O . LYS B 1 85 ? 26.906 10.086 7.43 1 98.56 85 LYS B O 1
ATOM 3810 N N . GLU B 1 86 ? 25.203 11.125 6.441 1 98.56 86 GLU B N 1
ATOM 3811 C CA . GLU B 1 86 ? 25.641 12.469 6.816 1 98.56 86 GLU B CA 1
ATOM 3812 C C . GLU B 1 86 ? 25.688 12.625 8.328 1 98.56 86 GLU B C 1
ATOM 3814 O O . GLU B 1 86 ? 26.469 13.438 8.852 1 98.56 86 GLU B O 1
ATOM 3819 N N . ASN B 1 87 ? 24.922 11.875 9.062 1 98.44 87 ASN B N 1
ATOM 3820 C CA . ASN B 1 87 ? 24.828 12.039 10.508 1 98.44 87 ASN B CA 1
ATOM 3821 C C . ASN B 1 87 ? 25.391 10.828 11.25 1 98.44 87 ASN B C 1
ATOM 3823 O O . ASN B 1 87 ? 25.219 10.703 12.461 1 98.44 87 ASN B O 1
ATOM 3827 N N . ASN B 1 88 ? 26.016 9.922 10.516 1 98.31 88 ASN B N 1
ATOM 3828 C CA . ASN B 1 88 ? 26.656 8.734 11.07 1 98.31 88 ASN B CA 1
ATOM 3829 C C . ASN B 1 88 ? 25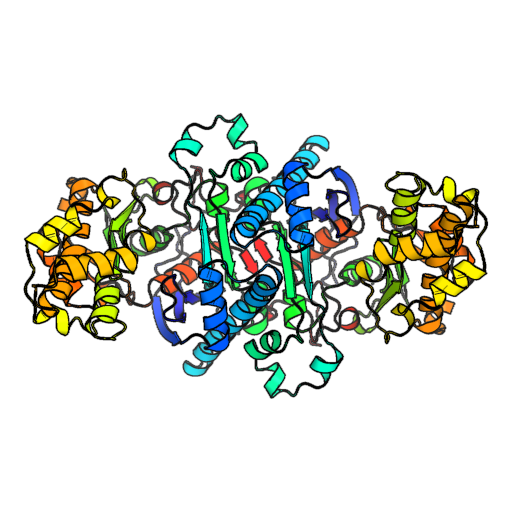.672 7.902 11.898 1 98.31 88 ASN B C 1
ATOM 3831 O O . ASN B 1 88 ? 25.953 7.566 13.047 1 98.31 88 ASN B O 1
ATOM 3835 N N . ILE B 1 89 ? 24.516 7.648 11.359 1 98.44 89 ILE B N 1
ATOM 3836 C CA . ILE B 1 89 ? 23.453 6.863 11.992 1 98.44 89 ILE B CA 1
ATOM 3837 C C . ILE B 1 89 ? 23.406 5.469 11.375 1 98.44 89 ILE B C 1
ATOM 3839 O O . ILE B 1 89 ? 23.406 5.324 10.148 1 98.44 89 ILE B O 1
ATOM 3843 N N . ASP B 1 90 ? 23.375 4.465 12.164 1 98.19 90 ASP B N 1
ATOM 3844 C CA . ASP B 1 90 ? 23.188 3.078 11.742 1 98.19 90 ASP B CA 1
ATOM 3845 C C . ASP B 1 90 ? 21.703 2.715 11.656 1 98.19 90 ASP B C 1
ATOM 3847 O O . ASP B 1 90 ? 20.984 2.826 12.648 1 98.19 90 ASP B O 1
ATOM 3851 N N . SER B 1 91 ? 21.281 2.244 10.5 1 97.75 91 SER B N 1
ATOM 3852 C CA . SER B 1 91 ? 19.891 1.888 10.297 1 97.75 91 SER B CA 1
ATOM 3853 C C . SER B 1 91 ? 19.422 0.883 11.344 1 97.75 91 SER B C 1
ATOM 3855 O O . SER B 1 91 ? 18.234 0.88 11.719 1 97.75 91 SER B O 1
ATOM 3857 N N . ARG B 1 92 ? 20.297 0.074 11.891 1 96.69 92 ARG B N 1
ATOM 3858 C CA . ARG B 1 92 ? 19.953 -0.973 12.852 1 96.69 92 ARG B CA 1
ATOM 3859 C C . ARG B 1 92 ? 19.531 -0.375 14.188 1 96.69 92 ARG B C 1
ATOM 3861 O O . ARG B 1 92 ? 18.922 -1.059 15.008 1 96.69 92 ARG B O 1
ATOM 3868 N N . ASN B 1 93 ? 19.812 0.864 14.359 1 98.25 93 ASN B N 1
ATOM 3869 C CA . ASN B 1 93 ? 19.469 1.523 15.617 1 98.25 93 ASN B CA 1
ATOM 3870 C C . ASN B 1 93 ? 18.094 2.182 15.547 1 98.25 93 ASN B C 1
ATOM 3872 O O . ASN B 1 93 ? 17.547 2.611 16.562 1 98.25 93 ASN B O 1
ATOM 3876 N N . ILE B 1 94 ? 17.531 2.299 14.398 1 98.88 94 ILE B N 1
ATOM 3877 C CA . ILE B 1 94 ? 16.25 2.979 14.219 1 98.88 94 ILE B CA 1
ATOM 3878 C C . ILE B 1 94 ? 15.117 1.979 14.375 1 98.88 94 ILE B C 1
ATOM 3880 O O . ILE B 1 94 ? 15.055 0.975 13.664 1 98.88 94 ILE B O 1
ATOM 3884 N N . LYS B 1 95 ? 14.203 2.273 15.25 1 98.88 95 LYS B N 1
ATOM 3885 C CA . LYS B 1 95 ? 13.094 1.378 15.57 1 98.88 95 LYS B CA 1
ATOM 3886 C C . LYS B 1 95 ? 12.078 1.34 14.43 1 98.88 95 LYS B C 1
ATOM 3888 O O . LYS B 1 95 ? 11.555 0.277 14.102 1 98.88 95 LYS B O 1
ATOM 3893 N N . VAL B 1 96 ? 11.812 2.463 13.859 1 98.94 96 VAL B N 1
ATOM 3894 C CA . VAL B 1 96 ? 10.781 2.545 12.82 1 98.94 96 VAL B CA 1
ATOM 3895 C C . VAL B 1 96 ? 10.953 3.84 12.031 1 98.94 96 VAL B C 1
ATOM 3897 O O . VAL B 1 96 ? 11.43 4.844 12.562 1 98.94 96 VAL B O 1
ATOM 3900 N N . LEU B 1 97 ? 10.719 3.807 10.773 1 98.94 97 LEU B N 1
ATOM 3901 C CA . LEU B 1 97 ? 10.664 4.945 9.859 1 98.94 97 LEU B CA 1
ATOM 3902 C C . LEU B 1 97 ? 9.234 5.227 9.43 1 98.94 97 LEU B C 1
ATOM 3904 O O . LEU B 1 97 ? 8.523 4.32 8.984 1 98.94 97 LEU B O 1
ATOM 3908 N N . GLY B 1 98 ? 8.758 6.5 9.594 1 98.94 98 GLY B N 1
ATOM 3909 C CA . GLY B 1 98 ? 7.406 6.891 9.219 1 98.94 98 GLY B CA 1
ATOM 3910 C C . GLY B 1 98 ? 7.371 8 8.188 1 98.94 98 GLY B C 1
ATOM 3911 O O . GLY B 1 98 ? 8.094 8.992 8.312 1 98.94 98 GLY B O 1
ATOM 3912 N N . LEU B 1 99 ? 6.551 7.84 7.16 1 98.31 99 LEU B N 1
ATOM 3913 C CA . LEU B 1 99 ? 6.266 8.898 6.195 1 98.31 99 LEU B CA 1
ATOM 3914 C C . LEU B 1 99 ? 4.949 8.633 5.473 1 98.31 99 LEU B C 1
ATOM 3916 O O . LEU B 1 99 ? 4.527 7.48 5.336 1 98.31 99 LEU B O 1
ATOM 3920 N N . ASP B 1 100 ? 4.309 9.641 4.98 1 95.38 100 ASP B N 1
ATOM 3921 C CA . ASP B 1 100 ? 3.066 9.5 4.23 1 95.38 100 ASP B CA 1
ATOM 3922 C C . ASP B 1 100 ? 3.332 9.469 2.727 1 95.38 100 ASP B C 1
ATOM 3924 O O . ASP B 1 100 ? 2.396 9.5 1.924 1 95.38 100 ASP B O 1
ATOM 3928 N N . THR B 1 101 ? 4.531 9.508 2.338 1 96.38 101 THR B N 1
ATOM 3929 C CA . THR B 1 101 ? 5.059 9.508 0.978 1 96.38 101 THR B CA 1
ATOM 3930 C C . THR B 1 101 ? 4.602 10.742 0.216 1 96.38 101 THR B C 1
ATOM 3932 O O . THR B 1 101 ? 4.574 11.844 0.769 1 96.38 101 THR B O 1
ATOM 3935 N N . GLN B 1 102 ? 4.441 10.727 -1.113 1 95.12 102 GLN B N 1
ATOM 3936 C CA . GLN B 1 102 ? 4.059 11.914 -1.863 1 95.12 102 GLN B CA 1
ATOM 3937 C C . GLN B 1 102 ? 2.594 11.859 -2.283 1 95.12 102 GLN B C 1
ATOM 3939 O O . GLN B 1 102 ? 2.217 11.047 -3.133 1 95.12 102 GLN B O 1
ATOM 3944 N N . THR B 1 103 ? 1.784 12.672 -1.7 1 91.75 103 THR B N 1
ATOM 3945 C CA . THR B 1 103 ? 0.383 12.75 -2.1 1 91.75 103 THR B CA 1
ATOM 3946 C C . THR B 1 103 ? 0.255 13.297 -3.516 1 91.75 103 THR B C 1
ATOM 3948 O O . THR B 1 103 ? 0.757 14.383 -3.814 1 91.75 103 THR B O 1
ATOM 3951 N N . ILE B 1 104 ? -0.444 12.539 -4.355 1 91.56 104 ILE B N 1
ATOM 3952 C CA . ILE B 1 104 ? -0.65 12.961 -5.738 1 91.56 104 ILE B CA 1
ATOM 3953 C C . ILE B 1 104 ? -2.07 13.5 -5.91 1 91.56 104 ILE B C 1
ATOM 3955 O O . ILE B 1 104 ? -2.307 14.406 -6.715 1 91.56 104 ILE B O 1
ATOM 3959 N N . TYR B 1 105 ? -2.955 12.875 -5.18 1 89.69 105 TYR B N 1
ATOM 3960 C CA . TYR B 1 105 ? -4.363 13.219 -5.328 1 89.69 105 TYR B CA 1
ATOM 3961 C C . TYR B 1 105 ? -5.152 12.867 -4.074 1 89.69 105 TYR B C 1
ATOM 3963 O O . TYR B 1 105 ? -4.785 11.938 -3.348 1 89.69 105 TYR B O 1
ATOM 3971 N N . GLN B 1 106 ? -6.184 13.648 -3.799 1 87.62 106 GLN B N 1
ATOM 3972 C CA . GLN B 1 106 ? -7.059 13.406 -2.658 1 87.62 106 GLN B CA 1
ATOM 3973 C C . GLN B 1 106 ? -8.5 13.812 -2.973 1 87.62 106 GLN B C 1
ATOM 3975 O O . GLN B 1 106 ? -8.734 14.844 -3.605 1 87.62 106 GLN B O 1
ATOM 3980 N N . GLU B 1 107 ? -9.398 12.992 -2.553 1 88.06 107 GLU B N 1
ATOM 3981 C CA . GLU B 1 107 ? -10.82 13.32 -2.52 1 88.06 107 GLU B CA 1
ATOM 3982 C C . GLU B 1 107 ? -11.312 13.492 -1.085 1 88.06 107 GLU B C 1
ATOM 3984 O O . GLU B 1 107 ? -11.141 12.602 -0.252 1 88.06 107 GLU B O 1
ATOM 3989 N N . GLN B 1 108 ? -11.938 14.562 -0.856 1 84.44 108 GLN B N 1
ATOM 3990 C CA . GLN B 1 108 ? -12.406 14.859 0.492 1 84.44 108 GLN B CA 1
ATOM 3991 C C . GLN B 1 108 ? -13.742 14.172 0.772 1 84.44 108 GLN B C 1
ATOM 3993 O O . GLN B 1 108 ? -14.531 13.938 -0.146 1 84.44 108 GLN B O 1
ATOM 3998 N N . PRO B 1 109 ? -13.93 13.875 2.074 1 90.12 109 PRO B N 1
ATOM 3999 C CA . PRO B 1 109 ? -15.242 13.312 2.418 1 90.12 109 PRO B CA 1
ATOM 4000 C C . PRO B 1 109 ? -16.375 14.344 2.305 1 90.12 109 PRO B C 1
ATOM 4002 O O . PRO B 1 109 ? -16.156 15.531 2.568 1 90.12 109 PRO B O 1
ATOM 4005 N N . ASN B 1 110 ? -17.5 13.891 1.887 1 89.38 110 ASN B N 1
ATOM 4006 C CA . ASN B 1 110 ? -18.734 14.641 2.045 1 89.38 110 ASN B CA 1
ATOM 4007 C C . ASN B 1 110 ? -19.406 14.344 3.383 1 89.38 110 ASN B C 1
ATOM 4009 O O . ASN B 1 110 ? -20.359 13.562 3.447 1 89.38 110 ASN B O 1
ATOM 4013 N N . HIS B 1 111 ? -18.969 15.008 4.375 1 86.81 111 HIS B N 1
ATOM 4014 C CA . HIS B 1 111 ? -19.375 14.711 5.742 1 86.81 111 HIS B CA 1
ATOM 4015 C C . HIS B 1 111 ? -20.891 14.836 5.902 1 86.81 111 HIS B C 1
ATOM 4017 O O . HIS B 1 111 ? -21.5 14.055 6.629 1 86.81 111 HIS B O 1
ATOM 4023 N N . ALA B 1 112 ? -21.438 15.805 5.281 1 87.69 112 ALA B N 1
ATOM 4024 C CA . ALA B 1 112 ? -22.891 16 5.371 1 87.69 112 ALA B CA 1
ATOM 4025 C C . ALA B 1 112 ? -23.641 14.805 4.805 1 87.69 112 ALA B C 1
ATOM 4027 O O . ALA B 1 112 ? -24.609 14.336 5.395 1 87.69 112 ALA B O 1
ATOM 4028 N N . ALA B 1 113 ? -23.203 14.344 3.666 1 92.75 113 ALA B N 1
ATOM 4029 C CA . ALA B 1 113 ? -23.844 13.195 3.039 1 92.75 113 ALA B CA 1
ATOM 4030 C C . ALA B 1 113 ? -23.641 11.938 3.883 1 92.75 113 ALA B C 1
ATOM 4032 O O . ALA B 1 113 ? -24.578 11.141 4.043 1 92.75 113 ALA B O 1
ATOM 4033 N N . ILE B 1 114 ? -22.469 11.766 4.434 1 93.62 114 ILE B N 1
ATOM 4034 C CA . ILE B 1 114 ? -22.156 10.586 5.238 1 93.62 114 ILE B CA 1
ATOM 4035 C C . ILE B 1 114 ? -23.016 10.578 6.496 1 93.62 114 ILE B C 1
ATOM 4037 O O . ILE B 1 114 ? -23.547 9.539 6.891 1 93.62 114 ILE B O 1
ATOM 4041 N N . ALA B 1 115 ? -23.203 11.695 7.117 1 90.12 115 ALA B N 1
ATOM 4042 C CA . ALA B 1 115 ? -23.969 11.82 8.352 1 90.12 115 ALA B CA 1
ATOM 4043 C C . ALA B 1 115 ? -25.438 11.43 8.117 1 90.12 115 ALA B C 1
ATOM 4045 O O . ALA B 1 115 ? -26.109 10.969 9.039 1 90.12 115 ALA B O 1
ATOM 4046 N N . LYS B 1 116 ? -25.969 11.594 6.926 1 94.5 116 LYS B N 1
ATOM 4047 C CA . LYS B 1 116 ? -27.359 11.344 6.598 1 94.5 116 LYS B CA 1
ATOM 4048 C C . LYS B 1 116 ? -27.578 9.883 6.215 1 94.5 116 LYS B C 1
ATOM 4050 O O . LYS B 1 116 ? -28.719 9.422 6.121 1 94.5 116 LYS B O 1
ATOM 4055 N N . MET B 1 117 ? -26.453 9.172 6.051 1 94.44 117 MET B N 1
ATOM 4056 C CA . MET B 1 117 ? -26.562 7.773 5.637 1 94.44 117 MET B CA 1
ATOM 4057 C C . MET B 1 117 ? -27.234 6.941 6.73 1 94.44 117 MET B C 1
ATOM 4059 O O . MET B 1 117 ? -26.969 7.141 7.918 1 94.44 117 MET B O 1
ATOM 4063 N N . THR B 1 118 ? -28.078 5.996 6.27 1 95.44 118 THR B N 1
ATOM 4064 C CA . THR B 1 118 ? -28.641 5.008 7.18 1 95.44 118 THR B CA 1
ATOM 4065 C C . THR B 1 118 ? -27.594 3.967 7.566 1 95.44 118 THR B C 1
ATOM 4067 O O . THR B 1 118 ? -26.516 3.918 6.98 1 95.44 118 THR B O 1
ATOM 4070 N N . LYS B 1 119 ? -27.984 3.182 8.508 1 94.06 119 LYS B N 1
ATOM 4071 C CA . LYS B 1 119 ? -27.109 2.09 8.898 1 94.06 119 LYS B CA 1
ATOM 4072 C C . LYS B 1 119 ? -26.875 1.126 7.742 1 94.06 119 LYS B C 1
ATOM 4074 O O . LYS B 1 119 ? -25.75 0.654 7.543 1 94.06 119 LYS B O 1
ATOM 4079 N N . GLU B 1 120 ? -27.844 0.867 7.02 1 94.25 120 GLU B N 1
ATOM 4080 C CA . GLU B 1 120 ? -27.75 -0.036 5.875 1 94.25 120 GLU B CA 1
ATOM 4081 C C . GLU B 1 120 ? -26.797 0.511 4.816 1 94.25 120 GLU B C 1
ATOM 4083 O O . GLU B 1 120 ? -26 -0.237 4.238 1 94.25 120 GLU B O 1
ATOM 4088 N N . GLU B 1 121 ? -26.859 1.791 4.621 1 94 121 GLU B N 1
ATOM 4089 C CA . GLU B 1 121 ? -25.984 2.441 3.645 1 94 121 GLU B CA 1
ATOM 4090 C C . GLU B 1 121 ? -24.531 2.43 4.109 1 94 121 GLU B C 1
ATOM 4092 O O . GLU B 1 121 ? -23.625 2.242 3.301 1 94 121 GLU B O 1
ATOM 4097 N N . LYS B 1 122 ? -24.328 2.625 5.336 1 93.44 122 LYS B N 1
ATOM 4098 C CA . LYS B 1 122 ? -22.984 2.611 5.898 1 93.44 122 LYS B CA 1
ATOM 4099 C C . LYS B 1 122 ? -22.391 1.203 5.883 1 93.44 122 LYS B C 1
ATOM 4101 O O . LYS B 1 122 ? -21.172 1.033 5.785 1 93.44 122 LYS B O 1
ATOM 4106 N N . ASP B 1 123 ? -23.297 0.196 5.852 1 94.94 123 ASP B N 1
ATOM 4107 C CA . ASP B 1 123 ? -22.844 -1.192 5.852 1 94.94 123 ASP B CA 1
ATOM 4108 C C . ASP B 1 123 ? -22.594 -1.689 4.43 1 94.94 123 ASP B C 1
ATOM 4110 O O . ASP B 1 123 ? -22.016 -2.76 4.23 1 94.94 123 ASP B O 1
ATOM 4114 N N . ASP B 1 124 ? -23.062 -0.908 3.469 1 97.12 124 ASP B N 1
ATOM 4115 C CA . ASP B 1 124 ? -22.703 -1.166 2.074 1 97.12 124 ASP B CA 1
ATOM 4116 C C . ASP B 1 124 ? -21.312 -0.625 1.746 1 97.12 124 ASP B C 1
ATOM 4118 O O . ASP B 1 124 ? -21.188 0.46 1.175 1 97.12 124 ASP B O 1
ATOM 4122 N N . TRP B 1 125 ? -20.359 -1.4 2.02 1 97.94 125 TRP B N 1
ATOM 4123 C CA . TRP B 1 125 ? -18.969 -0.938 1.976 1 97.94 125 TRP B CA 1
ATOM 4124 C C . TRP B 1 125 ? -18.578 -0.527 0.561 1 97.94 125 TRP B C 1
ATOM 4126 O O . TRP B 1 125 ? -17.922 0.493 0.366 1 97.94 125 TRP B O 1
ATOM 4136 N N . VAL B 1 126 ? -18.969 -1.276 -0.416 1 98.06 126 VAL B N 1
ATOM 4137 C CA . VAL B 1 126 ? -18.672 -0.935 -1.803 1 98.06 126 VAL B CA 1
ATOM 4138 C C . VAL B 1 126 ? -19.406 0.355 -2.184 1 98.06 126 VAL B C 1
ATOM 4140 O O . VAL B 1 126 ? -18.828 1.228 -2.838 1 98.06 126 VAL B O 1
ATOM 4143 N N . GLY B 1 127 ? -20.625 0.536 -1.697 1 97.19 127 GLY B N 1
ATOM 4144 C CA . GLY B 1 127 ? -21.438 1.712 -1.967 1 97.19 127 GLY B CA 1
ATOM 4145 C C . GLY B 1 127 ? -20.828 2.99 -1.407 1 97.19 127 GLY B C 1
ATOM 4146 O O . GLY B 1 127 ? -21.047 4.074 -1.958 1 97.19 127 GLY B O 1
ATOM 4147 N N . ARG B 1 128 ? -20.047 2.848 -0.36 1 96.69 128 ARG B N 1
ATOM 4148 C CA . ARG B 1 128 ? -19.406 4.004 0.251 1 96.69 128 ARG B CA 1
ATOM 4149 C C . ARG B 1 128 ? -18.562 4.77 -0.771 1 96.69 128 ARG B C 1
ATOM 4151 O O . ARG B 1 128 ? -18.625 6 -0.837 1 96.69 128 ARG B O 1
ATOM 4158 N N . TRP B 1 129 ? -17.875 4.07 -1.596 1 96.88 129 TRP B N 1
ATOM 4159 C CA . TRP B 1 129 ? -16.953 4.734 -2.512 1 96.88 129 TRP B CA 1
ATOM 4160 C C . TRP B 1 129 ? -17.578 4.883 -3.896 1 96.88 129 TRP B C 1
ATOM 4162 O O . TRP B 1 129 ? -17.219 5.789 -4.652 1 96.88 129 TRP B O 1
ATOM 4172 N N . LEU B 1 130 ? -18.594 4.031 -4.262 1 95.81 130 LEU B N 1
ATOM 4173 C CA . LEU B 1 130 ? -19.312 4.223 -5.52 1 95.81 130 LEU B CA 1
ATOM 4174 C C . LEU B 1 130 ? -20.078 5.535 -5.512 1 95.81 130 LEU B C 1
ATOM 4176 O O . LEU B 1 130 ? -20.203 6.195 -6.547 1 95.81 130 LEU B O 1
ATOM 4180 N N . SER B 1 131 ? -20.531 5.902 -4.344 1 93.62 131 SER B N 1
ATOM 4181 C CA . SER B 1 131 ? -21.328 7.121 -4.219 1 93.62 131 SER B CA 1
ATOM 4182 C C . SER B 1 131 ? -20.453 8.367 -4.359 1 93.62 131 SER B C 1
ATOM 4184 O O . SER B 1 131 ? -20.969 9.453 -4.641 1 93.62 131 SER B O 1
ATOM 4186 N N . GLY B 1 132 ? -19.188 8.211 -3.984 1 92.56 132 GLY B N 1
ATOM 4187 C CA . GLY B 1 132 ? -18.281 9.344 -4.016 1 92.56 132 GLY B CA 1
ATOM 4188 C C . GLY B 1 132 ? -18.266 10.141 -2.725 1 92.56 132 GLY B C 1
ATOM 4189 O O . GLY B 1 132 ? -17.609 11.172 -2.631 1 92.56 132 GLY B O 1
ATOM 4190 N N . ASN B 1 133 ? -18.922 9.648 -1.701 1 92.88 133 ASN B N 1
ATOM 4191 C CA . ASN B 1 133 ? -19.031 10.398 -0.457 1 92.88 133 ASN B CA 1
ATOM 4192 C C . ASN B 1 133 ? -17.828 10.164 0.452 1 92.88 133 ASN B C 1
ATOM 4194 O O . ASN B 1 133 ? -17.438 11.055 1.217 1 92.88 133 ASN B O 1
ATOM 4198 N N . TYR B 1 134 ? -17.266 8.945 0.453 1 95.44 134 TYR B N 1
ATOM 4199 C CA . TYR B 1 134 ? -16.125 8.641 1.303 1 95.44 134 TYR B CA 1
ATOM 4200 C C . TYR B 1 134 ? -14.82 9.102 0.657 1 95.44 134 TYR B C 1
ATOM 4202 O O . TYR B 1 134 ? -14.711 9.141 -0.571 1 95.44 134 TYR B O 1
ATOM 4210 N N . PRO B 1 135 ? -13.93 9.5 1.451 1 94.19 135 PRO B N 1
ATOM 4211 C CA . PRO B 1 135 ? -12.672 10.039 0.939 1 94.19 135 PRO B CA 1
ATOM 4212 C C . PRO B 1 135 ? -11.75 8.953 0.377 1 94.19 135 PRO B C 1
ATOM 4214 O O . PRO B 1 135 ? -11.891 7.777 0.726 1 94.19 135 PRO B O 1
ATOM 4217 N N . CYS B 1 136 ? -10.883 9.281 -0.501 1 95 136 CYS B N 1
ATOM 4218 C CA . CYS B 1 136 ? -9.805 8.445 -1.003 1 95 136 CYS B CA 1
ATOM 4219 C C . CYS B 1 136 ? -8.594 9.289 -1.386 1 95 136 CYS B C 1
ATOM 4221 O O . CYS B 1 136 ? -8.703 10.508 -1.538 1 95 136 CYS B O 1
ATOM 4223 N N . GLY B 1 137 ? -7.496 8.711 -1.412 1 93.31 137 GLY B N 1
ATOM 4224 C CA . GLY B 1 137 ? -6.27 9.406 -1.772 1 93.31 137 GLY B CA 1
ATOM 4225 C C . GLY B 1 137 ? -5.238 8.492 -2.414 1 93.31 137 GLY B C 1
ATOM 4226 O O . GLY B 1 137 ? -5.27 7.277 -2.221 1 93.31 137 GLY B O 1
ATOM 4227 N N . THR B 1 138 ? -4.398 9.094 -3.223 1 94.5 138 THR B N 1
ATOM 4228 C CA . THR B 1 138 ? -3.291 8.406 -3.871 1 94.5 138 THR B CA 1
ATOM 4229 C C . THR B 1 138 ? -1.953 8.992 -3.434 1 94.5 138 THR B C 1
ATOM 4231 O O . THR B 1 138 ? -1.692 10.18 -3.654 1 94.5 138 THR B O 1
ATOM 4234 N N . GLN B 1 139 ? -1.208 8.219 -2.803 1 94.94 139 GLN B N 1
ATOM 4235 C CA . GLN B 1 139 ? 0.157 8.555 -2.414 1 94.94 139 GLN B CA 1
ATOM 4236 C C . GLN B 1 139 ? 1.168 7.648 -3.109 1 94.94 139 GLN B C 1
ATOM 4238 O O . GLN B 1 139 ? 0.925 6.449 -3.275 1 94.94 139 GLN B O 1
ATOM 4243 N N . MET B 1 140 ? 2.283 8.25 -3.482 1 97.31 140 MET B N 1
ATOM 4244 C CA . MET B 1 140 ? 3.279 7.508 -4.246 1 97.31 140 MET B CA 1
ATOM 4245 C C . MET B 1 140 ? 4.555 7.309 -3.43 1 97.31 140 MET B C 1
ATOM 4247 O O . MET B 1 140 ? 5.129 8.273 -2.924 1 97.31 140 MET B O 1
ATOM 4251 N N . GLY B 1 141 ? 5.07 6.133 -3.365 1 98.5 141 GLY B N 1
ATOM 4252 C CA . GLY B 1 141 ? 6.191 5.625 -2.592 1 98.5 141 GLY B CA 1
ATOM 4253 C C . GLY B 1 141 ? 5.898 4.305 -1.908 1 98.5 141 GLY B C 1
ATOM 4254 O O . GLY B 1 141 ? 5.301 4.273 -0.831 1 98.5 141 GLY B O 1
ATOM 4255 N N . ASP B 1 142 ? 6.34 3.277 -2.506 1 98.5 142 ASP B N 1
ATOM 4256 C CA . ASP B 1 142 ? 5.973 1.95 -2.02 1 98.5 142 ASP B CA 1
ATOM 4257 C C . ASP B 1 142 ? 6.676 1.64 -0.698 1 98.5 142 ASP B C 1
ATOM 4259 O O . ASP B 1 142 ? 7.895 1.776 -0.589 1 98.5 142 ASP B O 1
ATOM 4263 N N . THR B 1 143 ? 5.918 1.171 0.26 1 98.69 143 THR B N 1
ATOM 4264 C CA . THR B 1 143 ? 6.383 0.903 1.616 1 98.69 143 THR B CA 1
ATOM 4265 C C . THR B 1 143 ? 7.477 -0.16 1.612 1 98.69 143 THR B C 1
ATOM 4267 O O . THR B 1 143 ? 8.5 -0.012 2.289 1 98.69 143 THR B O 1
ATOM 4270 N N . SER B 1 144 ? 7.25 -1.218 0.859 1 98.69 144 SER B N 1
ATOM 4271 C CA . SER B 1 144 ? 8.188 -2.334 0.824 1 98.69 144 SER B CA 1
ATOM 4272 C C . SER B 1 144 ? 9.508 -1.928 0.17 1 98.69 144 SER B C 1
ATOM 4274 O O . SER B 1 144 ? 10.578 -2.387 0.577 1 98.69 144 SER B O 1
ATOM 4276 N N . VAL B 1 145 ? 9.422 -1.081 -0.867 1 98.75 145 VAL B N 1
ATOM 4277 C CA . VAL B 1 145 ? 10.633 -0.603 -1.521 1 98.75 145 VAL B CA 1
ATOM 4278 C C . VAL B 1 145 ? 11.5 0.151 -0.514 1 98.75 145 VAL B C 1
ATOM 4280 O O . VAL B 1 145 ? 12.703 -0.119 -0.392 1 98.75 145 VAL B O 1
ATOM 4283 N N . ILE B 1 146 ? 10.906 1.014 0.243 1 98.88 146 ILE B N 1
ATOM 4284 C CA . ILE B 1 146 ? 11.641 1.821 1.214 1 98.88 146 ILE B CA 1
ATOM 4285 C C . ILE B 1 146 ? 12.242 0.917 2.287 1 98.88 146 ILE B C 1
ATOM 4287 O O . ILE B 1 146 ? 13.445 0.972 2.551 1 98.88 146 ILE B O 1
ATOM 4291 N N . ALA B 1 147 ? 11.453 0.041 2.912 1 98.81 147 ALA B N 1
ATOM 4292 C CA . ALA B 1 147 ? 11.898 -0.816 4.012 1 98.81 147 ALA B CA 1
ATOM 4293 C C . ALA B 1 147 ? 13.055 -1.707 3.58 1 98.81 147 ALA B C 1
ATOM 4295 O O . ALA B 1 147 ? 14.016 -1.896 4.332 1 98.81 147 ALA B O 1
ATOM 4296 N N . ASN B 1 148 ? 12.922 -2.258 2.383 1 98.38 148 ASN B N 1
ATOM 4297 C CA . ASN B 1 148 ? 13.938 -3.199 1.92 1 98.38 148 ASN B CA 1
ATOM 4298 C C . ASN B 1 148 ? 15.242 -2.488 1.564 1 98.38 148 ASN B C 1
ATOM 4300 O O . ASN B 1 148 ? 16.328 -3.041 1.753 1 98.38 148 ASN B O 1
ATOM 4304 N N . LEU B 1 149 ? 15.172 -1.275 1.05 1 98.44 149 LEU B N 1
ATOM 4305 C CA . LEU B 1 149 ? 16.359 -0.554 0.633 1 98.44 149 LEU B CA 1
ATOM 4306 C C . LEU B 1 149 ? 17.109 0.015 1.84 1 98.44 149 LEU B C 1
ATOM 4308 O O . LEU B 1 149 ? 18.328 -0.075 1.921 1 98.44 149 LEU B O 1
ATOM 4312 N N . VAL B 1 150 ? 16.328 0.542 2.848 1 98.5 150 VAL B N 1
ATOM 4313 C CA . VAL B 1 150 ? 17 1.219 3.955 1 98.5 150 VAL B CA 1
ATOM 4314 C C . VAL B 1 150 ? 17.188 0.246 5.117 1 98.5 150 VAL B C 1
ATOM 4316 O O . VAL B 1 150 ? 17.922 0.537 6.062 1 98.5 150 VAL B O 1
ATOM 4319 N N . ASP B 1 151 ? 16.516 -0.923 5.086 1 98.12 151 ASP B N 1
ATOM 4320 C CA . ASP B 1 151 ? 16.578 -1.938 6.133 1 98.12 151 ASP B CA 1
ATOM 4321 C C . ASP B 1 151 ? 16.078 -1.383 7.469 1 98.12 151 ASP B C 1
ATOM 4323 O O . ASP B 1 151 ? 16.766 -1.502 8.484 1 98.12 151 ASP B O 1
ATOM 4327 N N . ILE B 1 152 ? 14.992 -0.705 7.496 1 98.88 152 ILE B N 1
ATOM 4328 C CA . ILE B 1 152 ? 14.258 -0.197 8.656 1 98.88 152 ILE B CA 1
ATOM 4329 C C . ILE B 1 152 ? 12.781 -0.533 8.523 1 98.88 152 ILE B C 1
ATOM 4331 O O . ILE B 1 152 ? 12.195 -0.378 7.445 1 98.88 152 ILE B O 1
ATOM 4335 N N . ASP B 1 153 ? 12.18 -1.092 9.57 1 98.88 153 ASP B N 1
ATOM 4336 C CA . ASP B 1 153 ? 10.727 -1.186 9.539 1 98.88 153 ASP B CA 1
ATOM 4337 C C . ASP B 1 153 ? 10.094 0.147 9.141 1 98.88 153 ASP B C 1
ATOM 4339 O O . ASP B 1 153 ? 10.422 1.189 9.719 1 98.88 153 ASP B O 1
ATOM 4343 N N . THR B 1 154 ? 9.25 0.098 8.156 1 98.94 154 THR B N 1
ATOM 4344 C CA . THR B 1 154 ? 8.727 1.337 7.59 1 98.94 154 THR B CA 1
ATOM 4345 C C . THR B 1 154 ? 7.203 1.344 7.617 1 98.94 154 THR B C 1
ATOM 4347 O O . THR B 1 154 ? 6.566 0.339 7.293 1 98.94 154 THR B O 1
ATOM 4350 N N . VAL B 1 155 ? 6.602 2.434 8.078 1 98.94 155 VAL B N 1
ATOM 4351 C CA . VAL B 1 155 ? 5.16 2.65 8.062 1 98.94 155 VAL B CA 1
ATOM 4352 C C . VAL B 1 155 ? 4.82 3.822 7.141 1 98.94 155 VAL B C 1
ATOM 4354 O O . VAL B 1 155 ? 5.387 4.91 7.281 1 98.94 155 VAL B O 1
ATOM 4357 N N . THR B 1 156 ? 3.951 3.6 6.145 1 98.75 156 THR B N 1
ATOM 4358 C CA . THR B 1 156 ? 3.527 4.656 5.234 1 98.75 156 THR B CA 1
ATOM 4359 C C . THR B 1 156 ? 2.012 4.652 5.066 1 98.75 156 THR B C 1
ATOM 4361 O O . THR B 1 156 ? 1.317 3.83 5.668 1 98.75 156 THR B O 1
ATOM 4364 N N . HIS B 1 157 ? 1.524 5.555 4.309 1 98.12 157 HIS B N 1
ATOM 4365 C CA . HIS B 1 157 ? 0.124 5.59 3.902 1 98.12 157 HIS B CA 1
ATOM 4366 C C . HIS B 1 157 ? -0.801 5.594 5.113 1 98.12 157 HIS B C 1
ATOM 4368 O O . HIS B 1 157 ? -1.672 4.73 5.238 1 98.12 157 HIS B O 1
ATOM 4374 N N . PHE B 1 158 ? -0.727 6.629 5.832 1 98 158 PHE B N 1
ATOM 4375 C CA . PHE B 1 158 ? -1.427 6.73 7.109 1 98 158 PHE B CA 1
ATOM 4376 C C . PHE B 1 158 ? -2.912 6.988 6.891 1 98 158 PHE B C 1
ATOM 4378 O O . PHE B 1 158 ? -3.738 6.641 7.734 1 98 158 PHE B O 1
ATOM 4385 N N . ARG B 1 159 ? -3.375 7.449 5.812 1 96.44 159 ARG B N 1
ATOM 4386 C CA . ARG B 1 159 ? -4.672 8.102 5.656 1 96.44 159 ARG B CA 1
ATOM 4387 C C . ARG B 1 159 ? -5.773 7.074 5.422 1 96.44 159 ARG B C 1
ATOM 4389 O O . ARG B 1 159 ? -6.879 7.211 5.949 1 96.44 159 ARG B O 1
ATOM 4396 N N . PRO B 1 160 ? -5.516 5.992 4.691 1 97.88 160 PRO B N 1
ATOM 4397 C CA . PRO B 1 160 ? -6.609 5.105 4.285 1 97.88 160 PRO B CA 1
ATOM 4398 C C . PRO B 1 160 ? -7.367 4.523 5.477 1 97.88 160 PRO B C 1
ATOM 4400 O O . PRO B 1 160 ? -8.586 4.344 5.41 1 97.88 160 PRO B O 1
ATOM 4403 N N . ALA B 1 161 ? -6.734 4.215 6.535 1 98.19 161 ALA B N 1
ATOM 4404 C CA . ALA B 1 161 ? -7.43 3.678 7.703 1 98.19 161 ALA B CA 1
ATOM 4405 C C . ALA B 1 161 ? -8.461 4.668 8.227 1 98.19 161 ALA B C 1
ATOM 4407 O O . ALA B 1 161 ? -9.578 4.277 8.594 1 98.19 161 ALA B O 1
ATOM 4408 N N . ASP B 1 162 ? -8.086 5.914 8.281 1 96.44 162 ASP B N 1
ATOM 4409 C CA . ASP B 1 162 ? -9.008 6.969 8.688 1 96.44 162 ASP B CA 1
ATOM 4410 C C . ASP B 1 162 ? -10.133 7.141 7.672 1 96.44 162 ASP B C 1
ATOM 4412 O O . ASP B 1 162 ? -11.297 7.305 8.047 1 96.44 162 ASP B O 1
ATOM 4416 N N . HIS B 1 163 ? -9.828 7.047 6.418 1 97 163 HIS B N 1
ATOM 4417 C CA . HIS B 1 163 ? -10.789 7.168 5.332 1 97 163 HIS B CA 1
ATOM 4418 C C . HIS B 1 163 ? -11.883 6.109 5.445 1 97 163 HIS B C 1
ATOM 4420 O O . HIS B 1 163 ? -13.039 6.367 5.109 1 97 163 HIS B O 1
ATOM 4426 N N . THR B 1 164 ? -11.484 4.973 5.891 1 97.38 164 THR B N 1
ATOM 4427 C CA . THR B 1 164 ? -12.406 3.848 5.945 1 97.38 164 THR B CA 1
ATOM 4428 C C . THR B 1 164 ? -13.602 4.172 6.848 1 97.38 164 THR B C 1
ATOM 4430 O O . THR B 1 164 ? -14.703 3.676 6.621 1 97.38 164 THR B O 1
ATOM 4433 N N . SER B 1 165 ? -13.367 5.035 7.801 1 94.88 165 SER B N 1
ATOM 4434 C CA . SER B 1 165 ? -14.414 5.418 8.742 1 94.88 165 SER B CA 1
ATOM 4435 C C . SER B 1 165 ? -14.969 6.805 8.422 1 94.88 165 SER B C 1
ATOM 4437 O O . SER B 1 165 ? -15.609 7.434 9.266 1 94.88 165 SER B O 1
ATOM 4439 N N . GLY B 1 166 ? -14.602 7.277 7.242 1 94.06 166 GLY B N 1
ATOM 4440 C CA . GLY B 1 166 ? -15.18 8.531 6.777 1 94.06 166 GLY B CA 1
ATOM 4441 C C . GLY B 1 166 ? -14.375 9.742 7.195 1 94.06 166 GLY B C 1
ATOM 4442 O O . GLY B 1 166 ? -14.797 10.883 6.973 1 94.06 166 GLY B O 1
ATOM 4443 N N . GLY B 1 167 ? -13.258 9.555 7.766 1 93.12 167 GLY B N 1
ATOM 4444 C CA . GLY B 1 167 ? -12.414 10.664 8.172 1 93.12 167 GLY B CA 1
ATOM 4445 C C . GLY B 1 167 ? -11.719 11.352 7.012 1 93.12 167 GLY B C 1
ATOM 4446 O O . GLY B 1 167 ? -11.5 10.734 5.965 1 93.12 167 GLY B O 1
ATOM 4447 N N . ALA B 1 168 ? -11.273 12.531 7.215 1 88 168 ALA B N 1
ATOM 4448 C CA . ALA B 1 168 ? -10.594 13.297 6.18 1 88 168 ALA B CA 1
ATOM 4449 C C . ALA B 1 168 ? -9.109 12.938 6.117 1 88 168 ALA B C 1
ATOM 4451 O O . ALA B 1 168 ? -8.477 13.07 5.07 1 88 168 ALA B O 1
ATOM 4452 N N . ALA B 1 169 ? -8.586 12.43 7.195 1 86.69 169 ALA B N 1
ATOM 4453 C CA . ALA B 1 169 ? -7.168 12.102 7.355 1 86.69 169 ALA B CA 1
ATOM 4454 C C . ALA B 1 169 ? -6.293 13.328 7.102 1 86.69 169 ALA B C 1
ATOM 4456 O O . ALA B 1 169 ? -5.121 13.195 6.742 1 86.69 169 ALA B O 1
ATOM 4457 N N . ALA B 1 170 ? -6.855 14.508 7.102 1 74.94 170 ALA B N 1
ATOM 4458 C CA . ALA B 1 170 ? -6.207 15.812 6.984 1 74.94 170 ALA B CA 1
ATOM 4459 C C . ALA B 1 170 ? -6.969 16.875 7.77 1 74.94 170 ALA B C 1
ATOM 4461 O O . ALA B 1 170 ? -8.156 17.109 7.527 1 74.94 170 ALA B O 1
ATOM 4462 N N . PRO B 1 171 ? -6.266 17.391 8.703 1 77.38 171 PRO B N 1
ATOM 4463 C CA . PRO B 1 171 ? -4.867 17.156 9.07 1 77.38 171 PRO B CA 1
ATOM 4464 C C . PRO B 1 171 ? -4.699 15.984 10.031 1 77.38 171 PRO B C 1
ATOM 4466 O O . PRO B 1 171 ? -5.629 15.648 10.773 1 77.38 171 PRO B O 1
ATOM 4469 N N . LEU B 1 172 ? -3.488 15.375 9.977 1 89 172 LEU B N 1
ATOM 4470 C CA . LEU B 1 172 ? -3.139 14.359 10.961 1 89 172 LEU B CA 1
ATOM 4471 C C . LEU B 1 172 ? -2.334 14.969 12.109 1 89 172 LEU B C 1
ATOM 4473 O O . LEU B 1 172 ? -2.025 14.289 13.086 1 89 172 LEU B O 1
ATOM 4477 N N . MET B 1 173 ? -2.1 16.266 12.047 1 92.19 173 MET B N 1
ATOM 4478 C CA . MET B 1 173 ? -1.294 17.016 13.008 1 92.19 173 MET B CA 1
ATOM 4479 C C . MET B 1 173 ? -1.913 16.953 14.398 1 92.19 173 MET B C 1
ATOM 4481 O O . MET B 1 173 ? -1.197 16.953 15.406 1 92.19 173 MET B O 1
ATOM 4485 N N . PRO B 1 174 ? -3.234 16.875 14.523 1 93.69 174 PRO B N 1
ATOM 4486 C CA . PRO B 1 174 ? -3.834 16.875 15.859 1 93.69 174 PRO B CA 1
ATOM 4487 C C . PRO B 1 174 ? -3.318 15.727 16.734 1 93.69 174 PRO B C 1
ATOM 4489 O O . PRO B 1 174 ? -3.227 15.883 17.953 1 93.69 174 PRO B O 1
ATOM 4492 N N . TYR B 1 175 ? -2.924 14.609 16.172 1 95.75 175 TYR B N 1
ATOM 4493 C CA . TYR B 1 175 ? -2.402 13.516 16.984 1 95.75 175 TYR B CA 1
ATOM 4494 C C . TYR B 1 175 ? -1.083 13.906 17.641 1 95.75 175 TYR B C 1
ATOM 4496 O O . TYR B 1 175 ? -0.878 13.664 18.828 1 95.75 175 TYR B O 1
ATOM 4504 N N . LEU B 1 176 ? -0.178 14.461 16.844 1 97.62 176 LEU B N 1
ATOM 4505 C CA . LEU B 1 176 ? 1.067 14.922 17.453 1 97.62 176 LEU B CA 1
ATOM 4506 C C . LEU B 1 176 ? 0.795 15.969 18.531 1 97.62 176 LEU B C 1
ATOM 4508 O O . LEU B 1 176 ? 1.449 15.969 19.578 1 97.62 176 LEU B O 1
ATOM 4512 N N . ASP B 1 177 ? -0.129 16.859 18.281 1 97.31 177 ASP B N 1
ATOM 4513 C CA . ASP B 1 177 ? -0.496 17.844 19.281 1 97.31 177 ASP B CA 1
ATOM 4514 C C . ASP B 1 177 ? -0.969 17.188 20.562 1 97.31 177 ASP B C 1
ATOM 4516 O O . ASP B 1 177 ? -0.614 17.625 21.672 1 97.31 177 ASP B O 1
ATOM 4520 N N . TYR B 1 178 ? -1.746 16.125 20.391 1 96.75 178 TYR B N 1
ATOM 4521 C CA . TYR B 1 178 ? -2.172 15.367 21.562 1 96.75 178 TYR B CA 1
ATOM 4522 C C . TYR B 1 178 ? -0.97 14.82 22.312 1 96.75 178 TYR B C 1
ATOM 4524 O O . TYR B 1 178 ? -0.877 14.961 23.531 1 96.75 178 TYR B O 1
ATOM 4532 N N . ILE B 1 179 ? -0.081 14.25 21.609 1 97.69 179 ILE B N 1
ATOM 4533 C CA . ILE B 1 179 ? 1.094 13.617 22.203 1 97.69 179 ILE B CA 1
ATOM 4534 C C . ILE B 1 179 ? 1.939 14.672 22.922 1 97.69 179 ILE B C 1
ATOM 4536 O O . ILE B 1 179 ? 2.49 14.414 23.984 1 97.69 179 ILE B O 1
ATOM 4540 N N . LEU B 1 180 ? 2.02 15.867 22.375 1 98 180 LEU B N 1
ATOM 4541 C CA . LEU B 1 180 ? 2.875 16.922 22.891 1 98 180 LEU B CA 1
ATOM 4542 C C . LEU B 1 180 ? 2.25 17.578 24.109 1 98 180 LEU B C 1
ATOM 4544 O O . LEU B 1 180 ? 2.963 18.016 25.031 1 98 180 LEU B O 1
ATOM 4548 N N . PHE B 1 181 ? 0.878 17.656 24.156 1 97.25 181 PHE B N 1
ATOM 4549 C CA . PHE B 1 181 ? 0.3 18.609 25.094 1 97.25 181 PHE B CA 1
ATOM 4550 C C . PHE B 1 181 ? -0.661 17.906 26.047 1 97.25 181 PHE B C 1
ATOM 4552 O O . PHE B 1 181 ? -1.24 18.547 26.938 1 97.25 181 PHE B O 1
ATOM 4559 N N . ARG B 1 182 ? -0.877 16.625 25.922 1 94.94 182 ARG B N 1
ATOM 4560 C CA . ARG B 1 182 ? -1.909 15.93 26.688 1 94.94 182 ARG B CA 1
ATOM 4561 C C . ARG B 1 182 ? -1.641 16.016 28.188 1 94.94 182 ARG B C 1
ATOM 4563 O O . ARG B 1 182 ? -2.543 15.797 29 1 94.94 182 ARG B O 1
ATOM 4570 N N . ASP B 1 183 ? -0.431 16.328 28.625 1 94.38 183 ASP B N 1
ATOM 4571 C CA . ASP B 1 183 ? -0.101 16.438 30.047 1 94.38 183 ASP B CA 1
ATOM 4572 C C . ASP B 1 183 ? -0.368 17.844 30.562 1 94.38 183 ASP B C 1
ATOM 4574 O O . ASP B 1 183 ? -0.224 18.109 31.766 1 94.38 183 ASP B O 1
ATOM 4578 N N . LYS B 1 184 ? -0.745 18.719 29.75 1 92.31 184 LYS B N 1
ATOM 4579 C CA . LYS B 1 184 ? -1.07 20.094 30.141 1 92.31 184 LYS B CA 1
ATOM 4580 C C . LYS B 1 184 ? -2.566 20.25 30.391 1 92.31 184 LYS B C 1
ATOM 4582 O O . LYS B 1 184 ? -3.387 19.688 29.656 1 92.31 184 LYS B O 1
ATOM 4587 N N . PRO B 1 185 ? -2.863 20.969 31.406 1 93.25 185 PRO B N 1
ATOM 4588 C CA . PRO B 1 185 ? -4.285 21.25 31.609 1 93.25 185 PRO B CA 1
ATOM 4589 C C . PRO B 1 185 ? -4.848 22.234 30.594 1 93.25 185 PRO B C 1
ATOM 4591 O O . PRO B 1 185 ? -4.125 23.109 30.109 1 93.25 185 PRO B O 1
ATOM 4594 N N . GLY B 1 186 ? -6.066 22.094 30.281 1 94.81 186 GLY B N 1
ATOM 4595 C CA . GLY B 1 186 ? -6.738 23.047 29.422 1 94.81 186 GLY B CA 1
ATOM 4596 C C . GLY B 1 186 ? -6.457 22.812 27.938 1 94.81 186 GLY B C 1
ATOM 4597 O O . GLY B 1 186 ? -6.391 21.672 27.484 1 94.81 186 GLY B O 1
ATOM 4598 N N . TYR B 1 187 ? -6.48 23.922 27.172 1 96.69 187 TYR B N 1
ATOM 4599 C CA . TYR B 1 187 ? -6.352 23.875 25.734 1 96.69 187 TYR B CA 1
ATOM 4600 C C . TYR B 1 187 ? -5.031 24.484 25.266 1 96.69 187 TYR B C 1
ATOM 4602 O O . TYR B 1 187 ? -4.508 25.391 25.906 1 96.69 187 TYR B O 1
ATOM 4610 N N . THR B 1 188 ? -4.488 23.938 24.281 1 97.44 188 THR B N 1
ATOM 4611 C CA . THR B 1 188 ? -3.348 24.484 23.578 1 97.44 188 THR B CA 1
ATOM 4612 C C . THR B 1 188 ? -3.684 24.703 22.094 1 97.44 188 THR B C 1
ATOM 4614 O O . THR B 1 188 ? -4.332 23.859 21.484 1 97.44 188 THR B O 1
ATOM 4617 N N . MET B 1 189 ? -3.27 25.812 21.562 1 97.5 189 MET B N 1
ATOM 4618 C CA . MET B 1 189 ? -3.543 26.094 20.156 1 97.5 189 MET B CA 1
ATOM 4619 C C . MET B 1 189 ? -2.26 26.047 19.328 1 97.5 189 MET B C 1
ATOM 4621 O O . MET B 1 189 ? -1.218 26.547 19.766 1 97.5 189 MET B O 1
ATOM 4625 N N . THR B 1 190 ? -2.336 25.406 18.234 1 97.5 190 THR B N 1
ATOM 4626 C CA . THR B 1 190 ? -1.229 25.359 17.281 1 97.5 190 THR B CA 1
ATOM 4627 C C . THR B 1 190 ? -1.687 25.797 15.898 1 97.5 190 THR B C 1
ATOM 4629 O O . THR B 1 190 ? -2.875 25.734 15.578 1 97.5 190 THR B O 1
ATOM 4632 N N . LEU B 1 191 ? -0.771 26.328 15.125 1 96.62 191 LEU B N 1
ATOM 4633 C CA . LEU B 1 191 ? -1.033 26.844 13.789 1 96.62 191 LEU B CA 1
ATOM 4634 C C . LEU B 1 191 ? 0.014 26.359 12.797 1 96.62 191 LEU B C 1
ATOM 4636 O O . LEU B 1 191 ? 1.211 26.578 12.992 1 96.62 191 LEU B O 1
ATOM 4640 N N . ASN B 1 192 ? -0.396 25.625 11.812 1 92.88 192 ASN B N 1
ATOM 4641 C CA . ASN B 1 192 ? 0.494 25.266 10.719 1 92.88 192 ASN B CA 1
ATOM 4642 C C . ASN B 1 192 ? 0.331 26.219 9.531 1 92.88 192 ASN B C 1
ATOM 4644 O O . ASN B 1 192 ? -0.767 26.359 8.992 1 92.88 192 ASN B O 1
ATOM 4648 N N . ILE B 1 193 ? 1.419 26.828 9.117 1 92.75 193 ILE B N 1
ATOM 4649 C CA . ILE B 1 193 ? 1.368 27.797 8.031 1 92.75 193 ILE B CA 1
ATOM 4650 C C . ILE B 1 193 ? 2.049 27.203 6.793 1 92.75 193 ILE B C 1
ATOM 4652 O O . ILE B 1 193 ? 3.209 27.516 6.512 1 92.75 193 ILE B O 1
ATOM 4656 N N . GLY B 1 194 ? 1.364 26.438 6.062 1 86.12 194 GLY B N 1
ATOM 4657 C CA . GLY B 1 194 ? 1.772 26.016 4.734 1 86.12 194 GLY B CA 1
ATOM 4658 C C . GLY B 1 194 ? 1.215 26.891 3.627 1 86.12 194 GLY B C 1
ATOM 4659 O O . GLY B 1 194 ? 1.13 28.109 3.777 1 86.12 194 GLY B O 1
ATOM 4660 N N . GLY B 1 195 ? 0.977 26.25 2.428 1 83.06 195 GLY B N 1
ATOM 4661 C CA . GLY B 1 195 ? 0.218 27.016 1.456 1 83.06 195 GLY B CA 1
ATOM 4662 C C . GLY B 1 195 ? -1.114 27.516 1.992 1 83.06 195 GLY B C 1
ATOM 4663 O O . GLY B 1 195 ? -1.453 28.688 1.845 1 83.06 195 GLY B O 1
ATOM 4664 N N . ILE B 1 196 ? -1.748 26.516 2.586 1 84.12 196 ILE B N 1
ATOM 4665 C CA . ILE B 1 196 ? -2.957 26.812 3.348 1 84.12 196 ILE B CA 1
ATOM 4666 C C . ILE B 1 196 ? -2.664 26.703 4.844 1 84.12 196 ILE B C 1
ATOM 4668 O O . ILE B 1 196 ? -1.955 25.797 5.281 1 84.12 196 ILE B O 1
ATOM 4672 N N . ALA B 1 197 ? -3.168 27.641 5.59 1 90.06 197 ALA B N 1
ATOM 4673 C CA . ALA B 1 197 ? -2.947 27.609 7.035 1 90.06 197 ALA B CA 1
ATOM 4674 C C . ALA B 1 197 ? -4.051 26.828 7.738 1 90.06 197 ALA B C 1
ATOM 4676 O O . ALA B 1 197 ? -5.199 26.828 7.297 1 90.06 197 ALA B O 1
ATOM 4677 N N . ASN B 1 198 ? -3.682 26.141 8.852 1 90.25 198 ASN B N 1
ATOM 4678 C CA . ASN B 1 198 ? -4.605 25.359 9.656 1 90.25 198 ASN B CA 1
ATOM 4679 C C . ASN B 1 198 ? -4.41 25.609 11.148 1 90.25 198 ASN B C 1
ATOM 4681 O O . ASN B 1 198 ? -3.279 25.625 11.641 1 90.25 198 ASN B O 1
ATOM 4685 N N . LEU B 1 199 ? -5.48 25.812 11.836 1 93.19 199 LEU B N 1
ATOM 4686 C CA . LEU B 1 199 ? -5.48 26.031 13.281 1 93.19 199 LEU B CA 1
ATOM 4687 C C . LEU B 1 199 ? -6.023 24.812 14.016 1 93.19 199 LEU B C 1
ATOM 4689 O O . LEU B 1 199 ? -7.027 24.234 13.594 1 93.19 199 LEU B O 1
ATOM 4693 N N . HIS B 1 200 ? -5.297 24.422 15.047 1 94.31 200 HIS B N 1
ATOM 4694 C CA . HIS B 1 200 ? -5.68 23.25 15.82 1 94.31 200 HIS B CA 1
ATOM 4695 C C . HIS B 1 200 ? -5.82 23.594 17.297 1 94.31 200 HIS B C 1
ATOM 4697 O O . HIS B 1 200 ? -5.062 24.406 17.828 1 94.31 200 HIS B O 1
ATOM 4703 N N . VAL B 1 201 ? -6.77 23 17.953 1 95.75 201 VAL B N 1
ATOM 4704 C CA . VAL B 1 201 ? -6.977 23.078 19.391 1 95.75 201 VAL B CA 1
ATOM 4705 C C . VAL B 1 201 ? -6.766 21.703 20.016 1 95.75 201 VAL B C 1
ATOM 4707 O O . VAL B 1 201 ? -7.48 20.75 19.703 1 95.75 201 VAL B O 1
ATOM 4710 N N . ALA B 1 202 ? -5.781 21.656 20.875 1 96.75 202 ALA B N 1
ATOM 4711 C CA . ALA B 1 202 ? -5.422 20.406 21.531 1 96.75 202 ALA B CA 1
ATOM 4712 C C . ALA B 1 202 ? -5.949 20.375 22.953 1 96.75 202 ALA B C 1
ATOM 4714 O O . ALA B 1 202 ? -6.137 21.422 23.594 1 96.75 202 ALA B O 1
ATOM 4715 N N . ASN B 1 203 ? -6.188 19.219 23.438 1 96.12 203 ASN B N 1
ATOM 4716 C CA . ASN B 1 203 ? -6.676 18.922 24.781 1 96.12 203 ASN B CA 1
ATOM 4717 C C . ASN B 1 203 ? -6.27 17.531 25.25 1 96.12 203 ASN B C 1
ATOM 4719 O O . ASN B 1 203 ? -5.93 16.672 24.422 1 96.12 203 ASN B O 1
ATOM 4723 N N . ALA B 1 204 ? -6.25 17.359 26.562 1 95.38 204 ALA B N 1
ATOM 4724 C CA . ALA B 1 204 ? -5.969 16.031 27.109 1 95.38 204 ALA B CA 1
ATOM 4725 C C . ALA B 1 204 ? -7.07 15.039 26.734 1 95.38 204 ALA B C 1
ATOM 4727 O O . ALA B 1 204 ? -6.816 13.844 26.609 1 95.38 204 ALA B O 1
ATOM 4728 N N . ASP B 1 205 ? -8.242 15.547 26.641 1 94.75 205 ASP B N 1
ATOM 4729 C CA . ASP B 1 205 ? -9.367 14.758 26.141 1 94.75 205 ASP B CA 1
ATOM 4730 C C . ASP B 1 205 ? -9.469 14.844 24.625 1 94.75 205 ASP B C 1
ATOM 4732 O O . ASP B 1 205 ? -9.922 15.852 24.078 1 94.75 205 ASP B O 1
ATOM 4736 N N . ARG B 1 206 ? -9.094 13.766 23.938 1 93.56 206 ARG B N 1
ATOM 4737 C CA . ARG B 1 206 ? -9.047 13.719 22.484 1 93.56 206 ARG B CA 1
ATOM 4738 C C . ARG B 1 206 ? -10.398 14.078 21.875 1 93.56 206 ARG B C 1
ATOM 4740 O O . ARG B 1 206 ? -10.469 14.578 20.75 1 93.56 206 ARG B O 1
ATOM 4747 N N . ARG B 1 207 ? -11.57 13.945 22.641 1 94.38 207 ARG B N 1
ATOM 4748 C CA . ARG B 1 207 ? -12.914 14.227 22.156 1 94.38 207 ARG B CA 1
ATOM 4749 C C . ARG B 1 207 ? -13.18 15.727 22.094 1 94.38 207 ARG B C 1
ATOM 4751 O O . ARG B 1 207 ? -14.148 16.172 21.484 1 94.38 207 ARG B O 1
ATOM 4758 N N . ARG B 1 208 ? -12.258 16.469 22.609 1 94 208 ARG B N 1
ATOM 4759 C CA . ARG B 1 208 ? -12.43 17.922 22.688 1 94 208 ARG B CA 1
ATOM 4760 C C . ARG B 1 208 ? -11.5 18.641 21.719 1 94 208 ARG B C 1
ATOM 4762 O O . ARG B 1 208 ? -11.484 19.875 21.656 1 94 208 ARG B O 1
ATOM 4769 N N . MET B 1 209 ? -10.781 17.922 21.016 1 94.81 209 MET B N 1
ATOM 4770 C CA . MET B 1 209 ? -9.852 18.5 20.047 1 94.81 209 MET B CA 1
ATOM 4771 C C . MET B 1 209 ? -10.555 18.812 18.719 1 94.81 209 MET B C 1
ATOM 4773 O O . MET B 1 209 ? -11.539 18.141 18.375 1 94.81 209 MET B O 1
ATOM 4777 N N . PHE B 1 210 ? -10.094 19.781 18.062 1 91.06 210 PHE B N 1
ATOM 4778 C CA . PHE B 1 210 ? -10.609 20.109 16.734 1 91.06 210 PHE B CA 1
ATOM 4779 C C . PHE B 1 210 ? -9.633 20.984 15.969 1 91.06 210 PHE B C 1
ATOM 4781 O O . PHE B 1 210 ? -8.609 21.391 16.516 1 91.06 210 PHE B O 1
ATOM 4788 N N . GLY B 1 211 ? -9.898 21.234 14.711 1 87.69 211 GLY B N 1
ATOM 4789 C CA . GLY B 1 211 ? -9.086 22.062 13.836 1 87.69 211 GLY B CA 1
ATOM 4790 C C . GLY B 1 211 ? -9.789 22.422 12.539 1 87.69 211 GLY B C 1
ATOM 4791 O O . GLY B 1 211 ? -10.844 21.875 12.227 1 87.69 211 GLY B O 1
ATOM 4792 N N . PHE B 1 212 ? -9.258 23.375 11.867 1 83.81 212 PHE B N 1
ATOM 4793 C CA . PHE B 1 212 ? -9.836 23.828 10.609 1 83.81 212 PHE B CA 1
ATOM 4794 C C . PHE B 1 212 ? -8.836 24.672 9.836 1 83.81 212 PHE B C 1
ATOM 4796 O O . PHE B 1 212 ? -7.859 25.172 10.398 1 83.81 212 PHE B O 1
ATOM 4803 N N . ASP B 1 213 ? -9.125 24.797 8.57 1 84.94 213 ASP B N 1
ATOM 4804 C CA . ASP B 1 213 ? -8.32 25.688 7.746 1 84.94 213 ASP B CA 1
ATOM 4805 C C . ASP B 1 213 ? -8.734 27.156 7.957 1 84.94 213 ASP B C 1
ATOM 4807 O O . ASP B 1 213 ? -9.922 27.453 8.109 1 84.94 213 ASP B O 1
ATOM 4811 N N . THR B 1 214 ? -7.805 28.016 7.961 1 90.5 214 THR B N 1
ATOM 4812 C CA . THR B 1 214 ? -8.094 29.422 8.258 1 90.5 214 THR B CA 1
ATOM 4813 C C . THR B 1 214 ? -8.062 30.25 6.98 1 90.5 214 THR B C 1
ATOM 4815 O O . THR B 1 214 ? -8.523 31.406 6.977 1 90.5 214 THR B O 1
ATOM 4818 N N . GLY B 1 215 ? -7.543 29.594 5.898 1 88.25 215 GLY B N 1
ATOM 4819 C CA . GLY B 1 215 ? -7.316 30.328 4.664 1 88.25 215 GLY B CA 1
ATOM 4820 C C . GLY B 1 215 ? -5.906 30.172 4.125 1 88.25 215 GLY B C 1
ATOM 4821 O O . GLY B 1 215 ? -5.246 29.172 4.387 1 88.25 215 GLY B O 1
ATOM 4822 N N . PRO B 1 216 ? -5.508 31.203 3.336 1 90.69 216 PRO B N 1
ATOM 4823 C CA . PRO B 1 216 ? -4.168 31.078 2.762 1 90.69 216 PRO B CA 1
ATOM 4824 C C . PRO B 1 216 ? -3.061 31.203 3.809 1 90.69 216 PRO B C 1
ATOM 4826 O O . PRO B 1 216 ? -3.184 32 4.746 1 90.69 216 PRO B O 1
ATOM 4829 N N . GLY B 1 217 ? -2.082 30.391 3.732 1 92.31 217 GLY B N 1
ATOM 4830 C CA . GLY B 1 217 ? -0.816 30.594 4.414 1 92.31 217 GLY B CA 1
ATOM 4831 C C . GLY B 1 217 ? 0.18 31.391 3.596 1 92.31 217 GLY B C 1
ATOM 4832 O O . GLY B 1 217 ? 0.038 32.625 3.451 1 92.31 217 GLY B O 1
ATOM 4833 N N . ASN B 1 218 ? 1.104 30.641 2.973 1 91.19 218 ASN B N 1
ATOM 4834 C CA . ASN B 1 218 ? 2.096 31.359 2.184 1 91.19 218 ASN B CA 1
ATOM 4835 C C . ASN B 1 218 ? 1.834 31.219 0.687 1 91.19 218 ASN B C 1
ATOM 4837 O O . ASN B 1 218 ? 2.609 31.703 -0.134 1 91.19 218 ASN B O 1
ATOM 4841 N N . ILE B 1 219 ? 0.732 30.625 0.264 1 89.31 219 ILE B N 1
ATOM 4842 C CA . ILE B 1 219 ? 0.492 30.312 -1.139 1 89.31 219 ILE B CA 1
ATOM 4843 C C . ILE B 1 219 ? 0.337 31.594 -1.943 1 89.31 219 ILE B C 1
ATOM 4845 O O . ILE B 1 219 ? 0.865 31.703 -3.053 1 89.31 219 ILE B O 1
ATOM 4849 N N . ILE B 1 220 ? -0.391 32.562 -1.477 1 92.62 220 ILE B N 1
ATOM 4850 C CA . ILE B 1 220 ? -0.64 33.812 -2.211 1 92.62 220 ILE B CA 1
ATOM 4851 C C . ILE B 1 220 ? 0.647 34.625 -2.297 1 92.62 220 ILE B C 1
ATOM 4853 O O . ILE B 1 220 ? 1.018 35.094 -3.373 1 92.62 220 ILE B O 1
ATOM 4857 N N . SER B 1 221 ? 1.299 34.781 -1.152 1 94.31 221 SER B N 1
ATOM 4858 C CA . SER B 1 221 ? 2.547 35.531 -1.143 1 94.31 221 SER B CA 1
ATOM 4859 C C . SER B 1 221 ? 3.588 34.906 -2.057 1 94.31 221 SER B C 1
ATOM 4861 O O . SER B 1 221 ? 4.305 35.594 -2.775 1 94.31 221 SER B O 1
ATOM 4863 N N . ASN B 1 222 ? 3.686 33.562 -2.07 1 90.88 222 ASN B N 1
ATOM 4864 C CA . ASN B 1 222 ? 4.645 32.875 -2.918 1 90.88 222 ASN B CA 1
ATOM 4865 C C . ASN B 1 222 ? 4.336 33.094 -4.398 1 90.88 222 ASN B C 1
ATOM 4867 O O . ASN B 1 222 ? 5.23 33.406 -5.184 1 90.88 222 ASN B O 1
ATOM 4871 N N . TYR B 1 223 ? 3.135 32.906 -4.75 1 90.25 223 TYR B N 1
ATOM 4872 C CA . TYR B 1 223 ? 2.754 33.031 -6.152 1 90.25 223 TYR B CA 1
ATOM 4873 C C . TYR B 1 223 ? 2.932 34.469 -6.629 1 90.25 223 TYR B C 1
ATOM 4875 O O . TYR B 1 223 ? 3.375 34.688 -7.758 1 90.25 223 TYR B O 1
ATOM 4883 N N . MET B 1 224 ? 2.52 35.406 -5.844 1 95 224 MET B N 1
ATOM 4884 C CA . MET B 1 224 ? 2.711 36.812 -6.203 1 95 224 MET B CA 1
ATOM 4885 C C . MET B 1 224 ? 4.191 37.125 -6.387 1 95 224 MET B C 1
ATOM 4887 O O . MET B 1 224 ? 4.566 37.844 -7.309 1 95 224 MET B O 1
ATOM 4891 N N . CYS B 1 225 ? 4.93 36.594 -5.457 1 94.44 225 CYS B N 1
ATOM 4892 C CA . CYS B 1 225 ? 6.367 36.812 -5.559 1 94.44 225 CYS B CA 1
ATOM 4893 C C . CYS B 1 225 ? 6.91 36.25 -6.871 1 94.44 225 CYS B C 1
ATOM 4895 O O . CYS B 1 225 ? 7.719 36.906 -7.539 1 94.44 225 CYS B O 1
ATOM 4897 N N . LYS B 1 226 ? 6.496 35.125 -7.23 1 92.31 226 LYS B N 1
ATOM 4898 C CA . LYS B 1 226 ? 6.918 34.469 -8.469 1 92.31 226 LYS B CA 1
ATOM 4899 C C . LYS B 1 226 ? 6.516 35.312 -9.688 1 92.31 226 LYS B C 1
ATOM 4901 O O . LYS B 1 226 ? 7.332 35.562 -10.578 1 92.31 226 LYS B O 1
ATOM 4906 N N . VAL B 1 227 ? 5.352 35.75 -9.734 1 93.56 227 VAL B N 1
ATOM 4907 C CA . VAL B 1 227 ? 4.805 36.469 -10.883 1 93.56 227 VAL B CA 1
ATOM 4908 C C . VAL B 1 227 ? 5.438 37.875 -10.969 1 93.56 227 VAL B C 1
ATOM 4910 O O . VAL B 1 227 ? 5.805 38.312 -12.055 1 93.56 227 VAL B O 1
ATOM 4913 N N . LEU B 1 228 ? 5.559 38.5 -9.891 1 95.75 228 LEU B N 1
ATOM 4914 C CA . LEU B 1 228 ? 5.938 39.906 -9.859 1 95.75 228 LEU B CA 1
ATOM 4915 C C . LEU B 1 228 ? 7.453 40.062 -9.914 1 95.75 228 LEU B C 1
ATOM 4917 O O . LEU B 1 228 ? 7.957 41.062 -10.438 1 95.75 228 LEU B O 1
ATOM 4921 N N . PHE B 1 229 ? 8.164 39.094 -9.352 1 95.31 229 PHE B N 1
ATOM 4922 C CA . PHE B 1 229 ? 9.602 39.281 -9.172 1 95.31 229 PHE B CA 1
ATOM 4923 C C . PHE B 1 229 ? 10.398 38.125 -9.758 1 95.31 229 PHE B C 1
ATOM 4925 O O . PHE B 1 229 ? 11.625 38.188 -9.82 1 95.31 229 PHE B O 1
ATOM 4932 N N . GLY B 1 230 ? 9.781 37.062 -10.133 1 93.25 230 GLY B N 1
ATOM 4933 C CA . GLY B 1 230 ? 10.477 35.906 -10.672 1 93.25 230 GLY B CA 1
ATOM 4934 C C . GLY B 1 230 ? 11.164 35.062 -9.602 1 93.25 230 GLY B C 1
ATOM 4935 O O . GLY B 1 230 ? 12.078 34.312 -9.898 1 93.25 230 GLY B O 1
ATOM 4936 N N . LEU B 1 231 ? 10.789 35.344 -8.375 1 91.81 231 LEU B N 1
ATOM 4937 C CA . LEU B 1 231 ? 11.336 34.594 -7.246 1 91.81 231 LEU B CA 1
ATOM 4938 C C . LEU B 1 231 ? 10.328 33.594 -6.723 1 91.81 231 LEU B C 1
ATOM 4940 O O . LEU B 1 231 ? 9.125 33.875 -6.68 1 91.81 231 LEU B O 1
ATOM 4944 N N . GLU B 1 232 ? 10.773 32.469 -6.219 1 86.12 232 GLU B N 1
ATOM 4945 C CA . GLU B 1 232 ? 9.883 31.406 -5.754 1 86.12 232 GLU B CA 1
ATOM 4946 C C . GLU B 1 232 ? 9.117 31.828 -4.504 1 86.12 232 GLU B C 1
ATOM 4948 O O . GLU B 1 232 ? 7.988 31.391 -4.281 1 86.12 232 GLU B O 1
ATOM 4953 N N . TYR B 1 233 ? 9.781 32.594 -3.697 1 89.94 233 TYR B N 1
ATOM 4954 C CA . TYR B 1 233 ? 9.156 33.125 -2.49 1 89.94 233 TYR B CA 1
ATOM 4955 C C . TYR B 1 233 ? 9.898 34.344 -1.982 1 89.94 233 TYR B C 1
ATOM 4957 O O . TYR B 1 233 ? 11 34.656 -2.449 1 89.94 233 TYR B O 1
ATOM 4965 N N . ASP B 1 234 ? 9.273 35.094 -1.132 1 93.19 234 ASP B N 1
ATOM 4966 C CA . ASP B 1 234 ? 9.859 36.281 -0.505 1 93.19 234 ASP B CA 1
ATOM 4967 C C . ASP B 1 234 ? 10.719 35.906 0.693 1 93.19 234 ASP B C 1
ATOM 4969 O O . ASP B 1 234 ? 10.258 35.938 1.836 1 93.19 234 ASP B O 1
ATOM 4973 N N . LYS B 1 235 ? 11.961 35.625 0.364 1 90.88 235 LYS B N 1
ATOM 4974 C CA . LYS B 1 235 ? 12.867 35.188 1.409 1 90.88 235 LYS B CA 1
ATOM 4975 C C . LYS B 1 235 ? 12.906 36.156 2.574 1 90.88 235 LYS B C 1
ATOM 4977 O O . LYS B 1 235 ? 13.141 37.375 2.379 1 90.88 235 LYS B O 1
ATOM 4982 N N . ASP B 1 236 ? 12.57 35.688 3.771 1 91.5 236 ASP B N 1
ATOM 4983 C CA . ASP B 1 236 ? 12.602 36.438 5.016 1 91.5 236 ASP B CA 1
ATOM 4984 C C . ASP B 1 236 ? 11.602 37.594 4.984 1 91.5 236 ASP B C 1
ATOM 4986 O O . ASP B 1 236 ? 11.703 38.531 5.77 1 91.5 236 ASP B O 1
ATOM 4990 N N . GLY B 1 237 ? 10.719 37.562 4.031 1 93.5 237 GLY B N 1
ATOM 4991 C CA . GLY B 1 237 ? 9.727 38.594 3.922 1 93.5 237 GLY B CA 1
ATOM 4992 C C . GLY B 1 237 ? 10.328 39.969 3.57 1 93.5 237 GLY B C 1
ATOM 4993 O O . GLY B 1 237 ? 9.766 41 3.908 1 93.5 237 GLY B O 1
ATOM 4994 N N . ALA B 1 238 ? 11.414 40 2.977 1 95 238 ALA B N 1
ATOM 4995 C CA . ALA B 1 238 ? 12.211 41.188 2.742 1 95 238 ALA B CA 1
ATOM 4996 C C . ALA B 1 238 ? 11.469 42.156 1.844 1 95 238 ALA B C 1
ATOM 4998 O O . ALA B 1 238 ? 11.594 43.375 2.008 1 95 238 ALA B O 1
ATOM 4999 N N . ILE B 1 239 ? 10.766 41.688 0.903 1 96.69 239 ILE B N 1
ATOM 5000 C CA . ILE B 1 239 ? 10.039 42.562 -0.027 1 96.69 239 ILE B CA 1
ATOM 5001 C C . ILE B 1 239 ? 8.758 43.062 0.633 1 96.69 239 ILE B C 1
ATOM 5003 O O . ILE B 1 239 ? 8.461 44.25 0.58 1 96.69 239 ILE B O 1
ATOM 5007 N N . ALA B 1 240 ? 8.055 42.25 1.292 1 96.75 240 ALA B N 1
ATOM 5008 C CA . ALA B 1 240 ? 6.781 42.594 1.916 1 96.75 240 ALA B CA 1
ATOM 5009 C C . ALA B 1 240 ? 6.969 43.656 2.998 1 96.75 240 ALA B C 1
ATOM 5011 O O . ALA B 1 240 ? 6.113 44.531 3.184 1 96.75 240 ALA B O 1
ATOM 5012 N N . VAL B 1 241 ? 8.055 43.594 3.703 1 95.62 241 VAL B N 1
ATOM 5013 C CA . VAL B 1 241 ? 8.305 44.5 4.82 1 95.62 241 VAL B CA 1
ATOM 5014 C C . VAL B 1 241 ? 8.414 45.938 4.309 1 95.62 241 VAL B C 1
ATOM 5016 O O . VAL B 1 241 ? 8.078 46.906 5.023 1 95.62 241 VAL B O 1
ATOM 5019 N N . SER B 1 242 ? 8.844 46.094 3.094 1 96.19 242 SER B N 1
ATOM 5020 C CA . SER B 1 242 ? 9.039 47.406 2.52 1 96.19 242 SER B CA 1
ATOM 5021 C C . SER B 1 242 ? 7.727 47.969 1.971 1 96.19 242 SER B C 1
ATOM 5023 O O . SER B 1 242 ? 7.656 49.156 1.603 1 96.19 242 SER B O 1
ATOM 5025 N N . GLY B 1 243 ? 6.703 47.156 1.97 1 97.5 243 GLY B N 1
ATOM 5026 C CA . GLY B 1 243 ? 5.418 47.594 1.442 1 97.5 243 GLY B CA 1
ATOM 5027 C C . GLY B 1 243 ? 4.449 48.031 2.52 1 97.5 243 GLY B C 1
ATOM 5028 O O . GLY B 1 243 ? 4.766 47.969 3.711 1 97.5 243 GLY B O 1
ATOM 5029 N N . LYS B 1 244 ? 3.328 48.594 2.018 1 97.75 244 LYS B N 1
ATOM 5030 C CA . LYS B 1 244 ? 2.238 49 2.904 1 97.75 244 LYS B CA 1
ATOM 5031 C C . LYS B 1 244 ? 0.966 48.188 2.6 1 97.75 244 LYS B C 1
ATOM 5033 O O . LYS B 1 244 ? 0.627 47.969 1.435 1 97.75 244 LYS B O 1
ATOM 5038 N N . VAL B 1 245 ? 0.325 47.719 3.682 1 98.31 245 VAL B N 1
ATOM 5039 C CA . VAL B 1 245 ? -0.926 47 3.516 1 98.31 245 VAL B CA 1
ATOM 5040 C C . VAL B 1 245 ? -1.978 47.906 2.883 1 98.31 245 VAL B C 1
ATOM 5042 O O . VAL B 1 245 ? -2.174 49.031 3.324 1 98.31 245 VAL B O 1
ATOM 5045 N N . ASN B 1 246 ? -2.586 47.406 1.867 1 98.5 246 ASN B N 1
ATOM 5046 C CA . ASN B 1 246 ? -3.635 48.156 1.184 1 98.5 246 ASN B CA 1
ATOM 5047 C C . ASN B 1 246 ? -5.023 47.688 1.595 1 98.5 246 ASN B C 1
ATOM 5049 O O . ASN B 1 246 ? -5.367 46.5 1.396 1 98.5 246 ASN B O 1
ATOM 5053 N N . ASP B 1 247 ? -5.891 48.625 1.991 1 97.75 247 ASP B N 1
ATOM 5054 C CA . ASP B 1 247 ? -7.199 48.281 2.545 1 97.75 247 ASP B CA 1
ATOM 5055 C C . ASP B 1 247 ? -8.133 47.75 1.463 1 97.75 247 ASP B C 1
ATOM 5057 O O . ASP B 1 247 ? -8.93 46.844 1.713 1 97.75 247 ASP B O 1
ATOM 5061 N N . GLU B 1 248 ? -8.062 48.312 0.323 1 97.75 248 GLU B N 1
ATOM 5062 C CA . GLU B 1 248 ? -8.945 47.875 -0.758 1 97.75 248 GLU B CA 1
ATOM 5063 C C . GLU B 1 248 ? -8.633 46.438 -1.187 1 97.75 248 GLU B C 1
ATOM 5065 O O . GLU B 1 248 ? -9.547 45.656 -1.416 1 97.75 248 GLU B O 1
ATOM 5070 N N . LEU B 1 249 ? -7.359 46.188 -1.322 1 97.94 249 LEU B N 1
ATOM 5071 C CA . LEU B 1 249 ? -6.941 44.844 -1.668 1 97.94 249 LEU B CA 1
ATOM 5072 C C . LEU B 1 249 ? -7.289 43.844 -0.551 1 97.94 249 LEU B C 1
ATOM 5074 O O . LEU B 1 249 ? -7.715 42.719 -0.817 1 97.94 249 LEU B O 1
ATOM 5078 N N . MET B 1 250 ? -7.102 44.25 0.683 1 97.69 250 MET B N 1
ATOM 5079 C CA . MET B 1 250 ? -7.48 43.406 1.819 1 97.69 250 MET B CA 1
ATOM 5080 C C . MET B 1 250 ? -8.969 43.062 1.772 1 97.69 250 MET B C 1
ATOM 5082 O O . MET B 1 250 ? -9.352 41.906 1.961 1 97.69 250 MET B O 1
ATOM 5086 N N . ASP B 1 251 ? -9.773 44.094 1.517 1 96.81 251 ASP B N 1
ATOM 5087 C CA . ASP B 1 251 ? -11.219 43.906 1.411 1 96.81 251 ASP B CA 1
ATOM 5088 C C . ASP B 1 251 ? -11.555 42.906 0.296 1 96.81 251 ASP B C 1
ATOM 5090 O O . ASP B 1 251 ? -12.453 42.094 0.444 1 96.81 251 ASP B O 1
ATOM 5094 N N . TYR B 1 252 ? -10.859 43.031 -0.764 1 96.75 252 TYR B N 1
ATOM 5095 C CA . TYR B 1 252 ? -11.047 42.125 -1.891 1 96.75 252 TYR B CA 1
ATOM 5096 C C . TYR B 1 252 ? -10.742 40.688 -1.491 1 96.75 252 TYR B C 1
ATOM 5098 O O . TYR B 1 252 ? -11.523 39.781 -1.768 1 96.75 252 TYR B O 1
ATOM 5106 N N . PHE B 1 253 ? -9.609 40.469 -0.802 1 96 253 PHE B N 1
ATOM 5107 C CA . PHE B 1 253 ? -9.211 39.156 -0.326 1 96 253 PHE B CA 1
ATOM 5108 C C . PHE B 1 253 ? -10.258 38.562 0.629 1 96 253 PHE B C 1
ATOM 5110 O O . PHE B 1 253 ? -10.586 37.375 0.561 1 96 253 PHE B O 1
ATOM 5117 N N . MET B 1 254 ? -10.82 39.406 1.441 1 94.19 254 MET B N 1
ATOM 5118 C CA . MET B 1 254 ? -11.727 38.969 2.504 1 94.19 254 MET B CA 1
ATOM 5119 C C . MET B 1 254 ? -13.102 38.625 1.943 1 94.19 254 MET B C 1
ATOM 5121 O O . MET B 1 254 ? -13.922 38.031 2.635 1 94.19 254 MET B O 1
ATOM 5125 N N . GLN B 1 255 ? -13.328 38.812 0.682 1 92.94 255 GLN B N 1
ATOM 5126 C CA . GLN B 1 255 ? -14.578 38.469 0.012 1 92.94 255 GLN B CA 1
ATOM 5127 C C . GLN B 1 255 ? -14.438 37.188 -0.786 1 92.94 255 GLN B C 1
ATOM 5129 O O . GLN B 1 255 ? -15.375 36.781 -1.468 1 92.94 255 GLN B O 1
ATOM 5134 N N . HIS B 1 256 ? -13.344 36.594 -0.642 1 91.81 256 HIS B N 1
ATOM 5135 C CA . HIS B 1 256 ? -13.094 35.312 -1.338 1 91.81 256 HIS B CA 1
ATOM 5136 C C . HIS B 1 256 ? -14.156 34.281 -0.981 1 91.81 256 HIS B C 1
ATOM 5138 O O . HIS B 1 256 ? -14.578 34.188 0.174 1 91.81 256 HIS B O 1
ATOM 5144 N N . PRO B 1 257 ? -14.492 33.406 -1.908 1 87.75 257 PRO B N 1
ATOM 5145 C CA . PRO B 1 257 ? -15.539 32.406 -1.694 1 87.75 257 PRO B CA 1
ATOM 5146 C C . PRO B 1 257 ? -15.195 31.422 -0.585 1 87.75 257 PRO B C 1
ATOM 5148 O O . PRO B 1 257 ? -16.078 30.75 -0.059 1 87.75 257 PRO B O 1
ATOM 5151 N N . PHE B 1 258 ? -13.984 31.281 -0.244 1 83.94 258 PHE B N 1
ATOM 5152 C CA . PHE B 1 258 ? -13.555 30.438 0.865 1 83.94 258 PHE B CA 1
ATOM 5153 C C . PHE B 1 258 ? -14.359 30.75 2.121 1 83.94 258 PHE B C 1
ATOM 5155 O O . PHE B 1 258 ? -14.703 29.828 2.881 1 83.94 258 PHE B O 1
ATOM 5162 N N . TRP B 1 259 ? -14.797 31.938 2.305 1 85.69 259 TRP B N 1
ATOM 5163 C CA . TRP B 1 259 ? -15.43 32.375 3.537 1 85.69 259 TRP B CA 1
ATOM 5164 C C . TRP B 1 259 ? -16.906 32 3.562 1 85.69 259 TRP B C 1
ATOM 5166 O O . TRP B 1 259 ? -17.547 32.031 4.613 1 85.69 259 TRP B O 1
ATOM 5176 N N . ASP B 1 260 ? -17.344 31.516 2.465 1 81.31 260 ASP B N 1
ATOM 5177 C CA . ASP B 1 260 ? -18.75 31.109 2.377 1 81.31 260 ASP B CA 1
ATOM 5178 C C . ASP B 1 260 ? -18.938 29.656 2.777 1 81.31 260 ASP B C 1
ATOM 5180 O O . ASP B 1 260 ? -20.062 29.203 2.988 1 81.31 260 ASP B O 1
ATOM 5184 N N . ARG B 1 261 ? -17.859 28.984 2.924 1 76.88 261 ARG B N 1
ATOM 5185 C CA . ARG B 1 261 ? -17.922 27.562 3.281 1 76.88 261 ARG B CA 1
ATOM 5186 C C . ARG B 1 261 ? -18.219 27.391 4.766 1 76.88 261 ARG B C 1
ATOM 5188 O O . ARG B 1 261 ? -17.734 28.156 5.598 1 76.88 261 ARG B O 1
ATOM 5195 N N . PRO B 1 262 ? -19.094 26.375 5 1 70.56 262 PRO B N 1
ATOM 5196 C CA . PRO B 1 262 ? -19.359 26.109 6.418 1 70.56 262 PRO B CA 1
ATOM 5197 C C . PRO B 1 262 ? -18.156 25.547 7.16 1 70.56 262 PRO B C 1
ATOM 5199 O O . PRO B 1 262 ? -17.297 24.891 6.551 1 70.56 262 PRO B O 1
ATOM 5202 N N . VAL B 1 263 ? -18 25.812 8.5 1 65.31 263 VAL B N 1
ATOM 5203 C CA . VAL B 1 263 ? -16.953 25.266 9.352 1 65.31 263 VAL B CA 1
ATOM 5204 C C . VAL B 1 263 ? -17.375 23.875 9.852 1 65.31 263 VAL B C 1
ATOM 5206 O O . VAL B 1 263 ? -18.547 23.641 10.141 1 65.31 263 VAL B O 1
ATOM 5209 N N . PRO B 1 264 ? -16.578 23.016 9.906 1 64.75 264 PRO B N 1
ATOM 5210 C CA . PRO B 1 264 ? -15.148 23.094 9.609 1 64.75 264 PRO B CA 1
ATOM 5211 C C . PRO B 1 264 ? -14.859 23.125 8.117 1 64.75 264 PRO B C 1
ATOM 5213 O O . PRO B 1 264 ? -15.227 22.203 7.387 1 64.75 264 PRO B O 1
ATOM 5216 N N . ARG B 1 265 ? -14.273 24.344 7.77 1 67.25 265 ARG B N 1
ATOM 5217 C CA . ARG B 1 265 ? -14.031 24.516 6.344 1 67.25 265 ARG B CA 1
ATOM 5218 C C . ARG B 1 265 ? -12.656 23.984 5.945 1 67.25 265 ARG B C 1
ATOM 5220 O O . ARG B 1 265 ? -11.742 23.938 6.77 1 67.25 265 ARG B O 1
ATOM 5227 N N . SER B 1 266 ? -12.547 23.438 4.785 1 67.94 266 SER B N 1
ATOM 5228 C CA . SER B 1 266 ? -11.281 23 4.211 1 67.94 266 SER B CA 1
ATOM 5229 C C . SER B 1 266 ? -10.883 23.859 3.02 1 67.94 266 SER B C 1
ATOM 5231 O O . SER B 1 266 ? -11.742 24.297 2.244 1 67.94 266 SER B O 1
ATOM 5233 N N . GLY B 1 267 ? -9.656 24.281 3.076 1 68.06 267 GLY B N 1
ATOM 5234 C CA . GLY B 1 267 ? -9.102 25.016 1.956 1 68.06 267 GLY B CA 1
ATOM 5235 C C . GLY B 1 267 ? -8.297 24.156 1.006 1 68.06 267 GLY B C 1
ATOM 5236 O O . GLY B 1 267 ? -7.852 23.062 1.377 1 68.06 267 GLY B O 1
ATOM 5237 N N . TRP B 1 268 ? -8.305 24.5 -0.297 1 68.31 268 TRP B N 1
ATOM 5238 C CA . TRP B 1 268 ? -7.516 23.844 -1.336 1 68.31 268 TRP B CA 1
ATOM 5239 C C . TRP B 1 268 ? -6.586 24.844 -2.023 1 68.31 268 TRP B C 1
ATOM 5241 O O . TRP B 1 268 ? -6.898 26.031 -2.117 1 68.31 268 TRP B O 1
ATOM 5251 N N . SER B 1 269 ? -5.449 24.297 -2.428 1 71.56 269 SER B N 1
ATOM 5252 C CA . SER B 1 269 ? -4.504 25.172 -3.121 1 71.56 269 SER B CA 1
ATOM 5253 C C . SER B 1 269 ? -5.16 25.859 -4.316 1 71.56 269 SER B C 1
ATOM 5255 O O . SER B 1 269 ? -4.844 27 -4.629 1 71.56 269 SER B O 1
ATOM 5257 N N . GLN B 1 270 ? -6.137 25.203 -4.84 1 71.5 270 GLN B N 1
ATOM 5258 C CA . GLN B 1 270 ? -6.77 25.719 -6.047 1 71.5 270 GLN B CA 1
ATOM 5259 C C . GLN B 1 270 ? -7.719 26.859 -5.723 1 71.5 270 GLN B C 1
ATOM 5261 O O . GLN B 1 270 ? -8.141 27.594 -6.617 1 71.5 270 GLN B O 1
ATOM 5266 N N . ASP B 1 271 ? -8.094 27 -4.473 1 76.94 271 ASP B N 1
ATOM 5267 C CA . ASP B 1 271 ? -8.836 28.188 -4.062 1 76.94 271 ASP B CA 1
ATOM 5268 C C . ASP B 1 271 ? -8.062 29.453 -4.402 1 76.94 271 ASP B C 1
ATOM 5270 O O . ASP B 1 271 ? -8.656 30.5 -4.668 1 76.94 271 ASP B O 1
ATOM 5274 N N . TYR B 1 272 ? -6.801 29.328 -4.371 1 85.81 272 TYR B N 1
ATOM 5275 C CA . TYR B 1 272 ? -5.898 30.438 -4.641 1 85.81 272 TYR B CA 1
ATOM 5276 C C . TYR B 1 272 ? -4.965 30.109 -5.801 1 85.81 272 TYR B C 1
ATOM 5278 O O . TYR B 1 272 ? -3.742 30.234 -5.676 1 85.81 272 TYR B O 1
ATOM 5286 N N . SER B 1 273 ? -5.602 29.812 -6.871 1 81.5 273 SER B N 1
ATOM 5287 C CA . SER B 1 273 ? -4.941 29.359 -8.086 1 81.5 273 SER B CA 1
ATOM 5288 C C . SER B 1 273 ? -4.094 30.453 -8.711 1 81.5 273 SER B C 1
ATOM 5290 O O . SER B 1 273 ? -4.223 31.625 -8.344 1 81.5 273 SER B O 1
ATOM 5292 N N . GLU B 1 274 ? -3.291 30.031 -9.617 1 83.25 274 GLU B N 1
ATOM 5293 C CA . GLU B 1 274 ? -2.488 30.984 -10.383 1 83.25 274 GLU B CA 1
ATOM 5294 C C . GLU B 1 274 ? -3.371 32 -11.109 1 83.25 274 GLU B C 1
ATOM 5296 O O . GLU B 1 274 ? -3.049 33.188 -11.164 1 83.25 274 GLU B O 1
ATOM 5301 N N . GLU B 1 275 ? -4.426 31.484 -11.656 1 88.12 275 GLU B N 1
ATOM 5302 C CA . GLU B 1 275 ? -5.352 32.344 -12.367 1 88.12 275 GLU B CA 1
ATOM 5303 C C . GLU B 1 275 ? -5.934 33.406 -11.438 1 88.12 275 GLU B C 1
ATOM 5305 O O . GLU B 1 275 ? -6.02 34.594 -11.797 1 88.12 275 GLU B O 1
ATOM 5310 N N . TYR B 1 276 ? -6.363 33.031 -10.258 1 91.44 276 TYR B N 1
ATOM 5311 C CA . TYR B 1 276 ? -6.914 33.938 -9.273 1 91.44 276 TYR B CA 1
ATOM 5312 C C . TYR B 1 276 ? -5.891 35 -8.891 1 91.44 276 TYR B C 1
ATOM 5314 O O . TYR B 1 276 ? -6.219 36.188 -8.828 1 91.44 276 TYR B O 1
ATOM 5322 N N . ILE B 1 277 ? -4.684 34.656 -8.656 1 93.19 277 ILE B N 1
ATOM 5323 C CA . ILE B 1 277 ? -3.633 35.562 -8.195 1 93.19 277 ILE B CA 1
ATOM 5324 C C . ILE B 1 277 ? -3.252 36.5 -9.32 1 93.19 277 ILE B C 1
ATOM 5326 O O . ILE B 1 277 ? -3.096 37.719 -9.086 1 93.19 277 ILE B O 1
ATOM 5330 N N . LYS B 1 278 ? -3.162 36 -10.531 1 94.5 278 LYS B N 1
ATOM 5331 C CA . LYS B 1 278 ? -2.848 36.875 -11.672 1 94.5 278 LYS B CA 1
ATOM 5332 C C . LYS B 1 278 ? -3.941 37.906 -11.898 1 94.5 278 LYS B C 1
ATOM 5334 O O . LYS B 1 278 ? -3.652 39.062 -12.195 1 94.5 278 LYS B O 1
ATOM 5339 N N . ALA B 1 279 ? -5.125 37.469 -11.82 1 95.75 279 ALA B N 1
ATOM 5340 C CA . ALA B 1 279 ? -6.25 38.375 -11.961 1 95.75 279 ALA B CA 1
ATOM 5341 C C . ALA B 1 279 ? -6.215 39.469 -10.891 1 95.75 279 ALA B C 1
ATOM 5343 O O . ALA B 1 279 ? -6.531 40.625 -11.156 1 95.75 279 ALA B O 1
ATOM 5344 N N . THR B 1 280 ? -5.895 39.094 -9.672 1 97.06 280 THR B N 1
ATOM 5345 C CA . THR B 1 280 ? -5.797 40.031 -8.555 1 97.06 280 THR B CA 1
ATOM 5346 C C . THR B 1 280 ? -4.691 41.062 -8.805 1 97.06 280 THR B C 1
ATOM 5348 O O . THR B 1 280 ? -4.887 42.25 -8.594 1 97.06 280 THR B O 1
ATOM 5351 N N . ILE B 1 281 ? -3.557 40.562 -9.234 1 97.06 281 ILE B N 1
ATOM 5352 C CA . ILE B 1 281 ? -2.422 41.438 -9.523 1 97.06 281 ILE B CA 1
ATOM 5353 C C . ILE B 1 281 ? -2.807 42.438 -10.602 1 97.06 281 ILE B C 1
ATOM 5355 O O . ILE B 1 281 ? -2.475 43.625 -10.5 1 97.06 281 ILE B O 1
ATOM 5359 N N . GLN B 1 282 ? -3.494 41.938 -11.609 1 97.25 282 GLN B N 1
ATOM 5360 C CA . GLN B 1 282 ? -3.928 42.812 -12.695 1 97.25 282 GLN B CA 1
ATOM 5361 C C . GLN B 1 282 ? -4.906 43.875 -12.195 1 97.25 282 GLN B C 1
ATOM 5363 O O . GLN B 1 282 ? -4.789 45.031 -12.547 1 97.25 282 GLN B O 1
ATOM 5368 N N . LYS B 1 283 ? -5.844 43.5 -11.445 1 97.56 283 LYS B N 1
ATOM 5369 C CA . LYS B 1 283 ? -6.867 44.406 -10.914 1 97.56 283 LYS B CA 1
ATOM 5370 C C . LYS B 1 283 ? -6.246 45.5 -10.07 1 97.56 283 LYS B C 1
ATOM 5372 O O . LYS B 1 283 ? -6.734 46.625 -10.07 1 97.56 283 LYS B O 1
ATOM 5377 N N . PHE B 1 284 ? -5.238 45.188 -9.398 1 98.25 284 PHE B N 1
ATOM 5378 C CA . PHE B 1 284 ? -4.621 46.156 -8.492 1 98.25 284 PHE B CA 1
ATOM 5379 C C . PHE B 1 284 ? -3.242 46.562 -8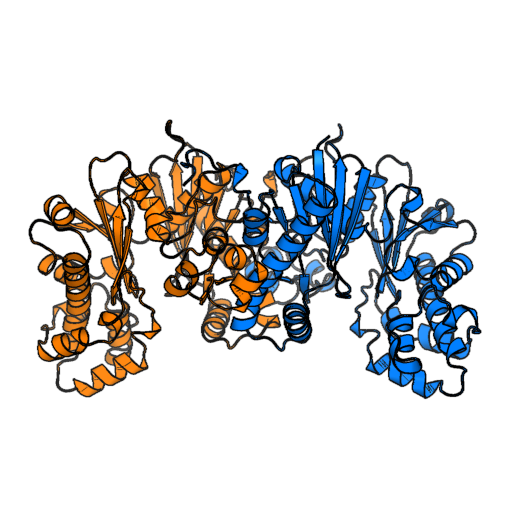.992 1 98.25 284 PHE B C 1
ATOM 5381 O O . PHE B 1 284 ? -2.326 46.781 -8.195 1 98.25 284 PHE B O 1
ATOM 5388 N N . SER B 1 285 ? -3.09 46.594 -10.25 1 96.38 285 SER B N 1
ATOM 5389 C CA . SER B 1 285 ? -1.806 46.844 -10.898 1 96.38 285 SER B CA 1
ATOM 5390 C C . SER B 1 285 ? -1.293 48.219 -10.602 1 96.38 285 SER B C 1
ATOM 5392 O O . SER B 1 285 ? -0.111 48.531 -10.797 1 96.38 285 SER B O 1
ATOM 5394 N N . ALA B 1 286 ? -2.137 49.094 -10.109 1 97.19 286 ALA B N 1
ATOM 5395 C CA . ALA B 1 286 ? -1.743 50.469 -9.797 1 97.19 286 ALA B CA 1
ATOM 5396 C C . ALA B 1 286 ? -0.938 50.531 -8.508 1 97.19 286 ALA B C 1
ATOM 5398 O O . ALA B 1 286 ? -0.249 51.5 -8.242 1 97.19 286 ALA B O 1
ATOM 5399 N N . LEU B 1 287 ? -1.043 49.5 -7.691 1 97.75 287 LEU B N 1
ATOM 5400 C CA . LEU B 1 287 ? -0.321 49.438 -6.426 1 97.75 287 LEU B CA 1
ATOM 5401 C C . LEU B 1 287 ? 1.138 49.062 -6.645 1 97.75 287 LEU B C 1
ATOM 5403 O O . LEU B 1 287 ? 1.451 48.281 -7.555 1 97.75 287 LEU B O 1
ATOM 5407 N N . PRO B 1 288 ? 1.979 49.625 -5.77 1 97.75 288 PRO B N 1
ATOM 5408 C CA . PRO B 1 288 ? 3.346 49.125 -5.789 1 97.75 288 PRO B CA 1
ATOM 5409 C C . PRO B 1 288 ? 3.4 47.594 -5.539 1 97.75 288 PRO B C 1
ATOM 5411 O O . PRO B 1 288 ? 2.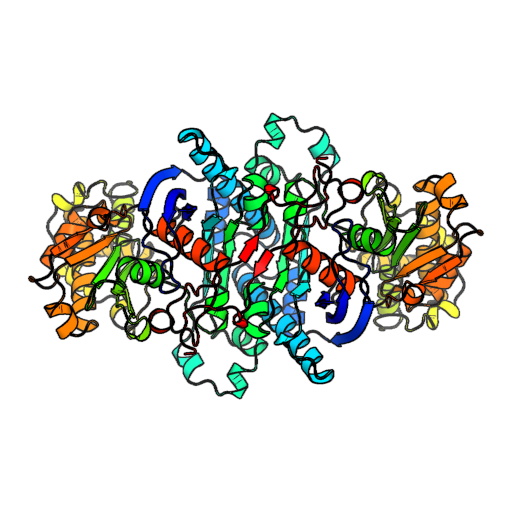635 47.094 -4.727 1 97.75 288 PRO B O 1
ATOM 5414 N N . LYS B 1 289 ? 4.383 46.906 -6.223 1 97.69 289 LYS B N 1
ATOM 5415 C CA . LYS B 1 289 ? 4.543 45.469 -6.082 1 97.69 289 LYS B CA 1
ATOM 5416 C C . LYS B 1 289 ? 4.77 45.094 -4.621 1 97.69 289 LYS B C 1
ATOM 5418 O O . LYS B 1 289 ? 4.27 44.062 -4.164 1 97.69 289 LYS B O 1
ATOM 5423 N N . GLU B 1 290 ? 5.473 45.938 -3.906 1 97.5 290 GLU B N 1
ATOM 5424 C CA . GLU B 1 290 ? 5.762 45.688 -2.496 1 97.5 290 GLU B CA 1
ATOM 5425 C C . GLU B 1 290 ? 4.488 45.75 -1.657 1 97.5 290 GLU B C 1
ATOM 5427 O O . GLU B 1 290 ? 4.355 45 -0.679 1 97.5 290 GLU B O 1
ATOM 5432 N N . ASP B 1 291 ? 3.537 46.594 -2.047 1 98.31 291 ASP B N 1
ATOM 5433 C CA . ASP B 1 291 ? 2.268 46.719 -1.335 1 98.31 291 ASP B CA 1
ATOM 5434 C C . ASP B 1 291 ? 1.406 45.469 -1.557 1 98.31 291 ASP B C 1
ATOM 5436 O O . ASP B 1 291 ? 0.681 45.031 -0.656 1 98.31 291 ASP B O 1
ATOM 5440 N N . LEU B 1 292 ? 1.516 44.938 -2.744 1 98 292 LEU B N 1
ATOM 5441 C CA . LEU B 1 292 ? 0.792 43.719 -3.041 1 98 292 LEU B CA 1
ATOM 5442 C C . LEU B 1 292 ? 1.265 42.562 -2.141 1 98 292 LEU B C 1
ATOM 5444 O O . LEU B 1 292 ? 0.448 41.875 -1.548 1 98 292 LEU B O 1
ATOM 5448 N N . LEU B 1 293 ? 2.52 42.438 -1.997 1 97.5 293 LEU B N 1
ATOM 5449 C CA . LEU B 1 293 ? 3.086 41.375 -1.186 1 97.5 293 LEU B CA 1
ATOM 5450 C C . LEU B 1 293 ? 2.812 41.625 0.296 1 97.5 293 LEU B C 1
ATOM 5452 O O . LEU B 1 293 ? 2.523 40.656 1.036 1 97.5 293 LEU B O 1
ATOM 5456 N N . ALA B 1 294 ? 2.955 42.875 0.707 1 97.94 294 ALA B N 1
ATOM 5457 C CA . ALA B 1 294 ? 2.645 43.219 2.092 1 97.94 294 ALA B CA 1
ATOM 5458 C C . ALA B 1 294 ? 1.199 42.875 2.434 1 97.94 294 ALA B C 1
ATOM 5460 O O . ALA B 1 294 ? 0.918 42.375 3.518 1 97.94 294 ALA B O 1
ATOM 5461 N N . THR B 1 295 ? 0.335 43.156 1.517 1 98.38 295 THR B N 1
ATOM 5462 C CA . THR B 1 295 ? -1.082 42.906 1.741 1 98.38 295 THR B CA 1
ATOM 5463 C C . THR B 1 295 ? -1.361 41.406 1.75 1 98.38 295 THR B C 1
ATOM 5465 O O . THR B 1 295 ? -2.225 40.938 2.494 1 98.38 295 THR B O 1
ATOM 5468 N N . ALA B 1 296 ? -0.634 40.656 0.914 1 97.56 296 ALA B N 1
ATOM 5469 C CA . ALA B 1 296 ? -0.772 39.219 0.907 1 97.56 296 ALA B CA 1
ATOM 5470 C C . ALA B 1 296 ? -0.389 38.625 2.26 1 97.56 296 ALA B C 1
ATOM 5472 O O . ALA B 1 296 ? -1.071 37.719 2.768 1 97.56 296 ALA B O 1
ATOM 5473 N N . CYS B 1 297 ? 0.672 39.062 2.846 1 97.62 297 CYS B N 1
ATOM 5474 C CA . CYS B 1 297 ? 1.086 38.594 4.168 1 97.62 297 CYS B CA 1
ATOM 5475 C C . CYS B 1 297 ? 0.053 39 5.223 1 97.62 297 CYS B C 1
ATOM 5477 O O . CYS B 1 297 ? -0.271 38.188 6.098 1 97.62 297 CYS B O 1
ATOM 5479 N N . ALA B 1 298 ? -0.419 40.188 5.109 1 98.12 298 ALA B N 1
ATOM 5480 C CA . ALA B 1 298 ? -1.446 40.656 6.031 1 98.12 298 ALA B CA 1
ATOM 5481 C C . ALA B 1 298 ? -2.721 39.844 5.91 1 98.12 298 ALA B C 1
ATOM 5483 O O . ALA B 1 298 ? -3.418 39.625 6.902 1 98.12 298 ALA B O 1
ATOM 5484 N N . PHE B 1 299 ? -2.975 39.438 4.758 1 97.62 299 PHE B N 1
ATOM 5485 C CA . PHE B 1 299 ? -4.16 38.625 4.52 1 97.62 299 PHE B CA 1
ATOM 5486 C C . PHE B 1 299 ? -4.059 37.281 5.266 1 97.62 299 PHE B C 1
ATOM 5488 O O . PHE B 1 299 ? -5.039 36.812 5.84 1 97.62 299 PHE B O 1
ATOM 5495 N N . THR B 1 300 ? -2.932 36.625 5.277 1 96.75 300 THR B N 1
ATOM 5496 C CA . THR B 1 300 ? -2.729 35.438 6.07 1 96.75 300 THR B CA 1
ATOM 5497 C C . THR B 1 300 ? -3.061 35.688 7.539 1 96.75 300 THR B C 1
ATOM 5499 O O . THR B 1 300 ? -3.764 34.875 8.164 1 96.75 300 THR B O 1
ATOM 5502 N N . GLY B 1 301 ? -2.566 36.812 8.039 1 97.69 301 GLY B N 1
ATOM 5503 C CA . GLY B 1 301 ? -2.846 37.156 9.422 1 97.69 301 GLY B CA 1
ATOM 5504 C C . GLY B 1 301 ? -4.32 37.375 9.695 1 97.69 301 GLY B C 1
ATOM 5505 O O . GLY B 1 301 ? -4.852 36.906 10.695 1 97.69 301 GLY B O 1
ATOM 5506 N N . GLU B 1 302 ? -4.938 38.094 8.805 1 97.5 302 GLU B N 1
ATOM 5507 C CA . GLU B 1 302 ? -6.359 38.406 8.953 1 97.5 302 GLU B CA 1
ATOM 5508 C C . GLU B 1 302 ? -7.199 37.125 8.891 1 97.5 302 GLU B C 1
ATOM 5510 O O . GLU B 1 302 ? -8.156 36.969 9.656 1 97.5 302 GLU B O 1
ATOM 5515 N N . ALA B 1 303 ? -6.824 36.281 8.023 1 95.56 303 ALA B N 1
ATOM 5516 C CA . ALA B 1 303 ? -7.547 35.031 7.863 1 95.56 303 ALA B CA 1
ATOM 5517 C C . ALA B 1 303 ? -7.453 34.188 9.125 1 95.56 303 ALA B C 1
ATOM 5519 O O . ALA B 1 303 ? -8.445 33.594 9.562 1 95.56 303 ALA B O 1
ATOM 5520 N N . VAL B 1 304 ? -6.312 34.094 9.688 1 96.5 304 VAL B N 1
ATOM 5521 C CA . VAL B 1 304 ? -6.102 33.312 10.914 1 96.5 304 VAL B CA 1
ATOM 5522 C C . VAL B 1 304 ? -6.922 33.938 12.047 1 96.5 304 VAL B C 1
ATOM 5524 O O . VAL B 1 304 ? -7.645 33.219 12.75 1 96.5 304 VAL B O 1
ATOM 5527 N N . ALA B 1 305 ? -6.84 35.25 12.211 1 97.12 305 ALA B N 1
ATOM 5528 C CA . ALA B 1 305 ? -7.523 35.938 13.289 1 97.12 305 ALA B CA 1
ATOM 5529 C C . ALA B 1 305 ? -9.039 35.812 13.164 1 97.12 305 ALA B C 1
ATOM 5531 O O . ALA B 1 305 ? -9.719 35.531 14.148 1 97.12 305 ALA B O 1
ATOM 5532 N N . ARG B 1 306 ? -9.5 36 12.031 1 94.88 306 ARG B N 1
ATOM 5533 C CA . ARG B 1 306 ? -10.938 35.906 11.805 1 94.88 306 ARG B CA 1
ATOM 5534 C C . ARG B 1 306 ? -11.438 34.5 12.094 1 94.88 306 ARG B C 1
ATOM 5536 O O . ARG B 1 306 ? -12.445 34.312 12.781 1 94.88 306 ARG B O 1
ATOM 5543 N N . SER B 1 307 ? -10.766 33.531 11.531 1 93.62 307 SER B N 1
ATOM 5544 C CA . SER B 1 307 ? -11.164 32.156 11.727 1 93.62 307 SER B CA 1
ATOM 5545 C C . SER B 1 307 ? -11.133 31.766 13.195 1 93.62 307 SER B C 1
ATOM 5547 O O . SER B 1 307 ? -12.008 31.047 13.68 1 93.62 307 SER B O 1
ATOM 5549 N N . MET B 1 308 ? -10.125 32.219 13.852 1 95 308 MET B N 1
ATOM 5550 C CA . MET B 1 308 ? -10.008 31.938 15.281 1 95 308 MET B CA 1
ATOM 5551 C C . MET B 1 308 ? -11.195 32.531 16.031 1 95 308 MET B C 1
ATOM 5553 O O . MET B 1 308 ? -11.883 31.797 16.766 1 95 308 MET B O 1
ATOM 5557 N N . LYS B 1 309 ? -11.477 33.75 15.828 1 94.94 309 LYS B N 1
ATOM 5558 C CA . LYS B 1 309 ? -12.523 34.469 16.547 1 94.94 309 LYS B CA 1
ATOM 5559 C C . LYS B 1 309 ? -13.898 33.875 16.25 1 94.94 309 LYS B C 1
ATOM 5561 O O . LYS B 1 309 ? -14.758 33.812 17.141 1 94.94 309 LYS B O 1
ATOM 5566 N N . GLU B 1 310 ? -14.023 33.438 15.047 1 92.06 310 GLU B N 1
ATOM 5567 C CA . GLU B 1 310 ? -15.336 32.969 14.625 1 92.06 310 GLU B CA 1
ATOM 5568 C C . GLU B 1 310 ? -15.578 31.516 15.039 1 92.06 310 GLU B C 1
ATOM 5570 O O . GLU B 1 310 ? -16.719 31.094 15.203 1 92.06 310 GLU B O 1
ATOM 5575 N N . ASN B 1 311 ? -14.5 30.75 15.258 1 91.12 311 ASN B N 1
ATOM 5576 C CA . ASN B 1 311 ? -14.734 29.297 15.336 1 91.12 311 ASN B CA 1
ATOM 5577 C C . ASN B 1 311 ? -14.188 28.719 16.641 1 91.12 311 ASN B C 1
ATOM 5579 O O . ASN B 1 311 ? -14.5 27.578 16.984 1 91.12 311 ASN B O 1
ATOM 5583 N N . VAL B 1 312 ? -13.391 29.422 17.328 1 94.69 312 VAL B N 1
ATOM 5584 C CA . VAL B 1 312 ? -12.875 28.938 18.609 1 94.69 312 VAL B CA 1
ATOM 5585 C C . VAL B 1 312 ? -13.664 29.562 19.75 1 94.69 312 VAL B C 1
ATOM 5587 O O . VAL B 1 312 ? -13.812 30.781 19.812 1 94.69 312 VAL B O 1
ATOM 5590 N N . PRO B 1 313 ? -14.203 28.766 20.688 1 96.44 313 PRO B N 1
ATOM 5591 C CA . PRO B 1 313 ? -14.945 29.328 21.812 1 96.44 313 PRO B CA 1
ATOM 5592 C C . PRO B 1 313 ? -14.148 30.359 22.594 1 96.44 313 PRO B C 1
ATOM 5594 O O . PRO B 1 313 ? -12.945 30.188 22.812 1 96.44 313 PRO B O 1
ATOM 5597 N N . GLU B 1 314 ? -14.82 31.359 23 1 96.75 314 GLU B N 1
ATOM 5598 C CA . GLU B 1 314 ? -14.211 32.5 23.672 1 96.75 314 GLU B CA 1
ATOM 5599 C C . GLU B 1 314 ? -13.438 32.062 24.906 1 96.75 314 GLU B C 1
ATOM 5601 O O . GLU B 1 314 ? -12.383 32.625 25.219 1 96.75 314 GLU B O 1
ATOM 5606 N N . GLU B 1 315 ? -13.984 31.125 25.594 1 96.62 315 GLU B N 1
ATOM 5607 C CA . GLU B 1 315 ? -13.336 30.641 26.812 1 96.62 315 GLU B CA 1
ATOM 5608 C C . GLU B 1 315 ? -11.969 30.031 26.5 1 96.62 315 GLU B C 1
ATOM 5610 O O . GLU B 1 315 ? -11.031 30.172 27.297 1 96.62 315 GLU B O 1
ATOM 5615 N N . ILE B 1 316 ? -11.844 29.406 25.359 1 97.19 316 ILE B N 1
ATOM 5616 C CA . ILE B 1 316 ? -10.57 28.828 24.953 1 97.19 316 ILE B CA 1
ATOM 5617 C C . ILE B 1 316 ? -9.602 29.938 24.547 1 97.19 316 ILE B C 1
ATOM 5619 O O . ILE B 1 316 ? -8.43 29.922 24.953 1 97.19 316 ILE B O 1
ATOM 5623 N N . ILE B 1 317 ? -10.078 30.906 23.844 1 97.44 317 ILE B N 1
ATOM 5624 C CA . ILE B 1 317 ? -9.258 32.031 23.406 1 97.44 317 ILE B CA 1
ATOM 5625 C C . ILE B 1 317 ? -8.719 32.781 24.625 1 97.44 317 ILE B C 1
ATOM 5627 O O . ILE B 1 317 ? -7.523 33.062 24.719 1 97.44 317 ILE B O 1
ATOM 5631 N N . LYS B 1 318 ? -9.594 33 25.609 1 96.31 318 LYS B N 1
ATOM 5632 C CA . LYS B 1 318 ? -9.234 33.781 26.797 1 96.31 318 LYS B CA 1
ATOM 5633 C C . LYS B 1 318 ? -8.211 33.031 27.656 1 96.31 318 LYS B C 1
ATOM 5635 O O . LYS B 1 318 ? -7.391 33.656 28.328 1 96.31 318 LYS B O 1
ATOM 5640 N N . SER B 1 319 ? -8.281 31.734 27.578 1 95.44 319 SER B N 1
ATOM 5641 C CA . SER B 1 319 ? -7.398 30.938 28.422 1 95.44 319 SER B CA 1
ATOM 5642 C C . SER B 1 319 ? -6.125 30.547 27.688 1 95.44 319 SER B C 1
ATOM 5644 O O . SER B 1 319 ? -5.273 29.844 28.234 1 95.44 319 SER B O 1
ATOM 5646 N N . THR B 1 320 ? -5.961 30.969 26.469 1 95.44 320 THR B N 1
ATOM 5647 C CA . THR B 1 320 ? -4.793 30.656 25.656 1 95.44 320 THR B CA 1
ATOM 5648 C C . THR B 1 320 ? -3.764 31.766 25.719 1 95.44 320 THR B C 1
ATOM 5650 O O . THR B 1 320 ? -4.062 32.906 25.391 1 95.44 320 THR B O 1
ATOM 5653 N N . ASP B 1 321 ? -2.564 31.438 26.125 1 95.69 321 ASP B N 1
ATOM 5654 C CA . ASP B 1 321 ? -1.527 32.469 26.234 1 95.69 321 ASP B CA 1
ATOM 5655 C C . ASP B 1 321 ? -0.603 32.438 25.016 1 95.69 321 ASP B C 1
ATOM 5657 O O . ASP B 1 321 ? 0.009 33.469 24.688 1 95.69 321 ASP B O 1
ATOM 5661 N N . LYS B 1 322 ? -0.478 31.266 24.422 1 97.44 322 LYS B N 1
ATOM 5662 C CA . LYS B 1 322 ? 0.47 31.125 23.328 1 97.44 322 LYS B CA 1
ATOM 5663 C C . LYS B 1 322 ? -0.158 30.375 22.156 1 97.44 322 LYS B C 1
ATOM 5665 O O . LYS B 1 322 ? -0.953 29.453 22.344 1 97.44 322 LYS B O 1
ATOM 5670 N N . LEU B 1 323 ? 0.156 30.781 21 1 98.12 323 LEU B N 1
ATOM 5671 C CA . LEU B 1 323 ? -0.117 30.094 19.75 1 98.12 323 LEU B CA 1
ATOM 5672 C C . LEU B 1 323 ? 1.176 29.594 19.109 1 98.12 323 LEU B C 1
ATOM 5674 O O . LEU B 1 323 ? 2.027 30.391 18.703 1 98.12 323 LEU B O 1
ATOM 5678 N N . TYR B 1 324 ? 1.365 28.266 19.031 1 98.19 324 TYR B N 1
ATOM 5679 C CA . TYR B 1 324 ? 2.584 27.672 18.484 1 98.19 324 TYR B CA 1
ATOM 5680 C C . TYR B 1 324 ? 2.467 27.469 16.984 1 98.19 324 TYR B C 1
ATOM 5682 O O . TYR B 1 324 ? 1.735 26.578 16.516 1 98.19 324 TYR B O 1
ATOM 5690 N N . ALA B 1 325 ? 3.211 28.219 16.25 1 97.88 325 ALA B N 1
ATOM 5691 C CA . ALA B 1 325 ? 3.16 28.156 14.797 1 97.88 325 ALA B CA 1
ATOM 5692 C C . ALA B 1 325 ? 4.25 27.25 14.25 1 97.88 325 ALA B C 1
ATOM 5694 O O . ALA B 1 325 ? 5.312 27.109 14.852 1 97.88 325 ALA B O 1
ATOM 5695 N N . SER B 1 326 ? 3.961 26.594 13.18 1 96.12 326 SER B N 1
ATOM 5696 C CA . SER B 1 326 ? 4.895 25.766 12.43 1 96.12 326 SER B CA 1
ATOM 5697 C C . SER B 1 326 ? 4.621 25.828 10.93 1 96.12 326 SER B C 1
ATOM 5699 O O . SER B 1 326 ? 3.783 26.625 10.484 1 96.12 326 SER B O 1
ATOM 5701 N N . GLY B 1 327 ? 5.48 25.125 10.133 1 89.88 327 GLY B N 1
ATOM 5702 C CA . GLY B 1 327 ? 5.363 25.172 8.688 1 89.88 327 GLY B CA 1
ATOM 5703 C C . GLY B 1 327 ? 6.328 26.156 8.039 1 89.88 327 GLY B C 1
ATOM 5704 O O . GLY B 1 327 ? 7 26.922 8.734 1 89.88 327 GLY B O 1
ATOM 5705 N N . GLY B 1 328 ? 6.273 26.156 6.758 1 85.88 328 GLY B N 1
ATOM 5706 C CA . GLY B 1 328 ? 7.188 27.016 6.016 1 85.88 328 GLY B CA 1
ATOM 5707 C C . GLY B 1 328 ? 6.914 28.5 6.211 1 85.88 328 GLY B C 1
ATOM 5708 O O . GLY B 1 328 ? 7.828 29.312 6.133 1 85.88 328 GLY B O 1
ATOM 5709 N N . GLY B 1 329 ? 5.719 28.844 6.523 1 90.25 329 GLY B N 1
ATOM 5710 C CA . GLY B 1 329 ? 5.324 30.234 6.684 1 90.25 329 GLY B CA 1
ATOM 5711 C C . GLY B 1 329 ? 5.988 30.922 7.867 1 90.25 329 GLY B C 1
ATOM 5712 O O . GLY B 1 329 ? 6.07 32.156 7.918 1 90.25 329 GLY B O 1
ATOM 5713 N N . VAL B 1 330 ? 6.402 30.125 8.766 1 94.19 330 VAL B N 1
ATOM 5714 C CA . VAL B 1 330 ? 7.055 30.672 9.945 1 94.19 330 VAL B CA 1
ATOM 5715 C C . VAL B 1 330 ? 8.375 31.328 9.555 1 94.19 330 VAL B C 1
ATOM 5717 O O . VAL B 1 330 ? 8.875 32.219 10.266 1 94.19 330 VAL B O 1
ATOM 5720 N N . LYS B 1 331 ? 8.891 30.953 8.406 1 90.69 331 LYS B N 1
ATOM 5721 C CA . LYS B 1 331 ? 10.156 31.5 7.938 1 90.69 331 LYS B CA 1
ATOM 5722 C C . LYS B 1 331 ? 9.977 32.906 7.352 1 90.69 331 LYS B C 1
ATOM 5724 O O . LYS B 1 331 ? 10.961 33.594 7.07 1 90.69 331 LYS B O 1
ATOM 5729 N N . ASN B 1 332 ? 8.789 33.344 7.18 1 93.81 332 ASN B N 1
ATOM 5730 C CA . ASN B 1 332 ? 8.492 34.719 6.754 1 93.81 332 ASN B CA 1
ATOM 5731 C C . ASN B 1 332 ? 8.094 35.594 7.934 1 93.81 332 ASN B C 1
ATOM 5733 O O . ASN B 1 332 ? 6.93 35.625 8.328 1 93.81 332 ASN B O 1
ATOM 5737 N N . PRO B 1 333 ? 9.023 36.375 8.375 1 95.56 333 PRO B N 1
ATOM 5738 C CA . PRO B 1 333 ? 8.75 37.188 9.555 1 95.56 333 PRO B CA 1
ATOM 5739 C C . PRO B 1 333 ? 7.574 38.156 9.359 1 95.56 333 PRO B C 1
ATOM 5741 O O . PRO B 1 333 ? 6.887 38.5 10.32 1 95.56 333 PRO B O 1
ATOM 5744 N N . GLN B 1 334 ? 7.359 38.562 8.156 1 96.5 334 GLN B N 1
ATOM 5745 C CA . GLN B 1 334 ? 6.25 39.469 7.898 1 96.5 334 GLN B CA 1
ATOM 5746 C C . GLN B 1 334 ? 4.906 38.781 8.125 1 96.5 334 GLN B C 1
ATOM 5748 O O . GLN B 1 334 ? 3.975 39.375 8.656 1 96.5 334 GLN B O 1
ATOM 5753 N N . ILE B 1 335 ? 4.777 37.562 7.746 1 97.5 335 ILE B N 1
ATOM 5754 C CA . ILE B 1 335 ? 3.568 36.781 7.996 1 97.5 335 ILE B CA 1
ATOM 5755 C C . ILE B 1 335 ? 3.354 36.625 9.5 1 97.5 335 ILE B C 1
ATOM 5757 O O . ILE B 1 335 ? 2.254 36.844 10 1 97.5 335 ILE B O 1
ATOM 5761 N N . MET B 1 336 ? 4.371 36.312 10.195 1 97.81 336 MET B N 1
ATOM 5762 C CA . MET B 1 336 ? 4.285 36.125 11.641 1 97.81 336 MET B CA 1
ATOM 5763 C C . MET B 1 336 ? 3.871 37.406 12.344 1 97.81 336 MET B C 1
ATOM 5765 O O . MET B 1 336 ? 3.059 37.375 13.273 1 97.81 336 MET B O 1
ATOM 5769 N N . LYS B 1 337 ? 4.461 38.5 11.922 1 97.75 337 LYS B N 1
ATOM 5770 C CA . LYS B 1 337 ? 4.133 39.812 12.484 1 97.75 337 LYS B CA 1
ATOM 5771 C C . LYS B 1 337 ? 2.664 40.125 12.266 1 97.75 337 LYS B C 1
ATOM 5773 O O . LYS B 1 337 ? 1.994 40.625 13.172 1 97.75 337 LYS B O 1
ATOM 5778 N N . GLU B 1 338 ? 2.205 39.875 11.078 1 97.81 338 GLU B N 1
ATOM 5779 C CA . GLU B 1 338 ? 0.814 40.188 10.75 1 97.81 338 GLU B CA 1
ATOM 5780 C C . GLU B 1 338 ? -0.145 39.281 11.539 1 97.81 338 GLU B C 1
ATOM 5782 O O . GLU B 1 338 ? -1.229 39.75 11.922 1 97.81 338 GLU B O 1
ATOM 5787 N N . ILE B 1 339 ? 0.186 38.031 11.75 1 98.44 339 ILE B N 1
ATOM 5788 C CA . ILE B 1 339 ? -0.643 37.156 12.562 1 98.44 339 ILE B CA 1
ATOM 5789 C C . ILE B 1 339 ? -0.691 37.656 14 1 98.44 339 ILE B C 1
ATOM 5791 O O . ILE B 1 339 ? -1.771 37.812 14.578 1 98.44 339 ILE B O 1
ATOM 5795 N N . GLN B 1 340 ? 0.461 38 14.57 1 98.31 340 GLN B N 1
ATOM 5796 C CA . GLN B 1 340 ? 0.538 38.531 15.93 1 98.31 340 GLN B CA 1
ATOM 5797 C C . GLN B 1 340 ? -0.305 39.781 16.094 1 98.31 340 GLN B C 1
ATOM 5799 O O . GLN B 1 340 ? -0.994 39.938 17.109 1 98.31 340 GLN B O 1
ATOM 5804 N N . LYS B 1 341 ? -0.227 40.625 15.164 1 98 341 LYS B N 1
ATOM 5805 C CA . LYS B 1 341 ? -0.935 41.906 15.195 1 98 341 LYS B CA 1
ATOM 5806 C C . LYS B 1 341 ? -2.445 41.688 15.234 1 98 341 LYS B C 1
ATOM 5808 O O . LYS B 1 341 ? -3.18 42.531 15.758 1 98 341 LYS B O 1
ATOM 5813 N N . ARG B 1 342 ? -2.887 40.594 14.75 1 98.19 342 ARG B N 1
ATOM 5814 C CA . ARG B 1 342 ? -4.309 40.531 14.445 1 98.19 342 ARG B CA 1
ATOM 5815 C C . ARG B 1 342 ? -5.012 39.5 15.344 1 98.19 342 ARG B C 1
ATOM 5817 O O . ARG B 1 342 ? -6.219 39.594 15.562 1 98.19 342 ARG B O 1
ATOM 5824 N N . VAL B 1 343 ? -4.336 38.531 15.875 1 98.12 343 VAL B N 1
ATOM 5825 C CA . VAL B 1 343 ? -4.961 37.562 16.797 1 98.12 343 VAL B CA 1
ATOM 5826 C C . VAL B 1 343 ? -5.262 38.281 18.125 1 98.12 343 VAL B C 1
ATOM 5828 O O . VAL B 1 343 ? -4.734 39.344 18.406 1 98.12 343 VAL B O 1
ATOM 5831 N N . PRO B 1 344 ? -6.141 37.719 18.953 1 97.56 344 PRO B N 1
ATOM 5832 C CA . PRO B 1 344 ? -6.465 38.344 20.234 1 97.56 344 PRO B CA 1
ATOM 5833 C C . PRO B 1 344 ? -5.223 38.719 21.047 1 97.56 344 PRO B C 1
ATOM 5835 O O . PRO B 1 344 ? -4.281 37.906 21.125 1 97.56 344 PRO B O 1
ATOM 5838 N N . GLY B 1 345 ? -5.18 39.781 21.719 1 96.12 345 GLY B N 1
ATOM 5839 C CA . GLY B 1 345 ? -4.02 40.438 22.328 1 96.12 345 GLY B CA 1
ATOM 5840 C C . GLY B 1 345 ? -3.414 39.625 23.453 1 96.12 345 GLY B C 1
ATOM 5841 O O . GLY B 1 345 ? -2.236 39.781 23.781 1 96.12 345 GLY B O 1
ATOM 5842 N N . ASN B 1 346 ? -4.184 38.844 24.078 1 96.12 346 ASN B N 1
ATOM 5843 C CA . ASN B 1 346 ? -3.686 38.031 25.172 1 96.12 346 ASN B CA 1
ATOM 5844 C C . ASN B 1 346 ? -2.84 36.844 24.656 1 96.12 346 ASN B C 1
ATOM 5846 O O . ASN B 1 346 ? -2.156 36.188 25.438 1 96.12 346 ASN B O 1
ATOM 5850 N N . ILE B 1 347 ? -2.844 36.625 23.344 1 97.88 347 ILE B N 1
ATOM 5851 C CA . ILE B 1 347 ? -2.176 35.469 22.766 1 97.88 347 ILE B CA 1
ATOM 5852 C C . ILE B 1 347 ? -0.841 35.875 22.156 1 97.88 347 ILE B C 1
ATOM 5854 O O . ILE B 1 347 ? -0.797 36.75 21.281 1 97.88 347 ILE B O 1
ATOM 5858 N N . LYS B 1 348 ? 0.217 35.375 22.594 1 98.38 348 LYS B N 1
ATOM 5859 C CA . LYS B 1 348 ? 1.528 35.531 21.984 1 98.38 348 LYS B CA 1
ATOM 5860 C C . LYS B 1 348 ? 1.76 34.469 20.891 1 98.38 348 LYS B C 1
ATOM 5862 O O . LYS B 1 348 ? 1.665 33.281 21.141 1 98.38 348 LYS B O 1
ATOM 5867 N N . VAL B 1 349 ? 2.053 34.906 19.688 1 98.31 349 VAL B N 1
ATOM 5868 C CA . VAL B 1 349 ? 2.369 34 18.594 1 98.31 349 VAL B CA 1
ATOM 5869 C C . VAL B 1 349 ? 3.844 33.594 18.656 1 98.31 349 VAL B C 1
ATOM 5871 O O . VAL B 1 349 ? 4.723 34.469 18.641 1 98.31 349 VAL B O 1
ATOM 5874 N N . THR B 1 350 ? 4.129 32.406 18.844 1 97.75 350 THR B N 1
ATOM 5875 C CA . THR B 1 350 ? 5.477 31.859 18.859 1 97.75 350 THR B CA 1
ATOM 5876 C C . THR B 1 350 ? 5.586 30.672 17.906 1 97.75 350 THR B C 1
ATOM 5878 O O . THR B 1 350 ? 4.734 30.484 17.031 1 97.75 350 THR B O 1
ATOM 5881 N N . THR B 1 351 ? 6.691 29.938 17.953 1 97.81 351 THR B N 1
ATOM 5882 C CA . THR B 1 351 ? 6.859 28.781 17.078 1 97.81 351 THR B CA 1
ATOM 5883 C C . THR B 1 351 ? 7.004 27.5 17.891 1 97.81 351 THR B C 1
ATOM 5885 O O . THR B 1 351 ? 7.254 27.547 19.094 1 97.81 351 THR B O 1
ATOM 5888 N N . SER B 1 352 ? 6.844 26.453 17.234 1 97.62 352 SER B N 1
ATOM 5889 C CA . SER B 1 352 ? 6.961 25.156 17.906 1 97.62 352 SER B CA 1
ATOM 5890 C C . SER B 1 352 ? 8.375 24.922 18.422 1 97.62 352 SER B C 1
ATOM 5892 O O . SER B 1 352 ? 8.609 24.031 19.25 1 97.62 352 SER B O 1
ATOM 5894 N N . ALA B 1 353 ? 9.352 25.75 17.953 1 97 353 ALA B N 1
ATOM 5895 C CA . ALA B 1 353 ? 10.711 25.656 18.484 1 97 353 ALA B CA 1
ATOM 5896 C C . ALA B 1 353 ? 10.727 25.844 20 1 97 353 ALA B C 1
ATOM 5898 O O . ALA B 1 353 ? 11.555 25.25 20.688 1 97 353 ALA B O 1
ATOM 5899 N N . GLU B 1 354 ? 9.859 26.609 20.484 1 96.81 354 GLU B N 1
ATOM 5900 C CA . GLU B 1 354 ? 9.797 26.906 21.906 1 96.81 354 GLU B CA 1
ATOM 5901 C C . GLU B 1 354 ? 9.539 25.656 22.719 1 96.81 354 GLU B C 1
ATOM 5903 O O . GLU B 1 354 ? 9.906 25.578 23.891 1 96.81 354 GLU B O 1
ATOM 5908 N N . ILE B 1 355 ? 8.945 24.688 22.094 1 96.06 355 ILE B N 1
ATOM 5909 C CA . ILE B 1 355 ? 8.633 23.469 22.828 1 96.06 355 ILE B CA 1
ATOM 5910 C C . ILE B 1 355 ? 9.516 22.328 22.328 1 96.06 355 ILE B C 1
ATOM 5912 O O . ILE B 1 355 ? 9.164 21.156 22.453 1 96.06 355 ILE B O 1
ATOM 5916 N N . GLY B 1 356 ? 10.562 22.688 21.578 1 97.06 356 GLY B N 1
ATOM 5917 C CA . GLY B 1 356 ? 11.562 21.703 21.188 1 97.06 356 GLY B CA 1
ATOM 5918 C C . GLY B 1 356 ? 11.258 21.031 19.859 1 97.06 356 GLY B C 1
ATOM 5919 O O . GLY B 1 356 ? 11.875 20.016 19.516 1 97.06 356 GLY B O 1
ATOM 5920 N N . ILE B 1 357 ? 10.32 21.516 19.141 1 97.94 357 ILE B N 1
ATOM 5921 C CA . ILE B 1 357 ? 9.938 20.984 17.844 1 97.94 357 ILE B CA 1
ATOM 5922 C C . ILE B 1 357 ? 10.289 21.984 16.75 1 97.94 357 ILE B C 1
ATOM 5924 O O . ILE B 1 357 ? 9.578 22.984 16.562 1 97.94 357 ILE B O 1
ATOM 5928 N N . PRO B 1 358 ? 11.344 21.75 16.016 1 97.38 358 PRO B N 1
ATOM 5929 C CA . PRO B 1 358 ? 11.648 22.688 14.938 1 97.38 358 PRO B CA 1
ATOM 5930 C C . PRO B 1 358 ? 10.492 22.859 13.953 1 97.38 358 PRO B C 1
ATOM 5932 O O . PRO B 1 358 ? 9.977 21.859 13.422 1 97.38 358 PRO B O 1
ATOM 5935 N N . PRO B 1 359 ? 10.117 24.078 13.664 1 95.81 359 PRO B N 1
ATOM 5936 C CA . PRO B 1 359 ? 8.922 24.328 12.844 1 95.81 359 PRO B CA 1
ATOM 5937 C C . PRO B 1 359 ? 9.016 23.688 11.461 1 95.81 359 PRO B C 1
ATOM 5939 O O . PRO B 1 359 ? 8.008 23.219 10.922 1 95.81 359 PRO B O 1
ATOM 5942 N N . GLU B 1 360 ? 10.172 23.625 10.867 1 91.06 360 GLU B N 1
ATOM 5943 C CA . GLU B 1 360 ? 10.328 23.125 9.508 1 91.06 360 GLU B CA 1
ATOM 5944 C C . GLU B 1 360 ? 10.195 21.609 9.453 1 91.06 360 GLU B C 1
ATOM 5946 O O . GLU B 1 360 ? 9.945 21.047 8.391 1 91.06 360 GLU B O 1
ATOM 5951 N N . TYR B 1 361 ? 10.352 20.969 10.648 1 95.62 361 TYR B N 1
ATOM 5952 C CA . TYR B 1 361 ? 10.406 19.516 10.648 1 95.62 361 TYR B CA 1
ATOM 5953 C C . TYR B 1 361 ? 9.188 18.922 11.352 1 95.62 361 TYR B C 1
ATOM 5955 O O . TYR B 1 361 ? 9.086 17.703 11.516 1 95.62 361 TYR B O 1
ATOM 5963 N N . LYS B 1 362 ? 8.25 19.734 11.781 1 96.5 362 LYS B N 1
ATOM 5964 C CA . LYS B 1 362 ? 7.137 19.281 12.609 1 96.5 362 LYS B CA 1
ATOM 5965 C C . LYS B 1 362 ? 6.34 18.188 11.898 1 96.5 362 LYS B C 1
ATOM 5967 O O . LYS B 1 362 ? 5.891 17.234 12.539 1 96.5 362 LYS B O 1
ATOM 5972 N N . GLU B 1 363 ? 6.191 18.297 10.594 1 94.31 363 GLU B N 1
ATOM 5973 C CA . GLU B 1 363 ? 5.449 17.281 9.844 1 94.31 363 GLU B CA 1
ATOM 5974 C C . GLU B 1 363 ? 6.176 15.945 9.859 1 94.31 363 GLU B C 1
ATOM 5976 O O . GLU B 1 363 ? 5.555 14.898 10.047 1 94.31 363 GLU B O 1
ATOM 5981 N N . ALA B 1 364 ? 7.465 15.977 9.633 1 97.44 364 ALA B N 1
ATOM 5982 C CA . ALA B 1 364 ? 8.25 14.742 9.664 1 97.44 364 ALA B CA 1
ATOM 5983 C C . ALA B 1 364 ? 8.227 14.117 11.055 1 97.44 364 ALA B C 1
ATOM 5985 O O . ALA B 1 364 ? 8.156 12.891 11.188 1 97.44 364 ALA B O 1
ATOM 5986 N N . ILE B 1 365 ? 8.281 14.961 12.062 1 98.62 365 ILE B N 1
ATOM 5987 C CA . ILE B 1 365 ? 8.211 14.477 13.438 1 98.62 365 ILE B CA 1
ATOM 5988 C C . ILE B 1 365 ? 6.852 13.828 13.688 1 98.62 365 ILE B C 1
ATOM 5990 O O . ILE B 1 365 ? 6.77 12.781 14.344 1 98.62 365 ILE B O 1
ATOM 5994 N N . LYS B 1 366 ? 5.824 14.438 13.156 1 97.5 366 LYS B N 1
ATOM 5995 C CA . LYS B 1 366 ? 4.48 13.875 13.25 1 97.5 366 LYS B CA 1
ATOM 5996 C C . LYS B 1 366 ? 4.43 12.461 12.68 1 97.5 366 LYS B C 1
ATOM 5998 O O . LYS B 1 366 ? 3.908 11.547 13.312 1 97.5 366 LYS B O 1
ATOM 6003 N N . PHE B 1 367 ? 5.027 12.258 11.523 1 98.5 367 PHE B N 1
ATOM 6004 C CA . PHE B 1 367 ? 4.93 10.961 10.867 1 98.5 367 PHE B CA 1
ATOM 6005 C C . PHE B 1 367 ? 5.762 9.922 11.602 1 98.5 367 PHE B C 1
ATOM 6007 O O . PHE B 1 367 ? 5.371 8.75 11.68 1 98.5 367 PHE B O 1
ATOM 6014 N N . ALA B 1 368 ? 6.918 10.344 12.141 1 98.94 368 ALA B N 1
ATOM 6015 C CA . ALA B 1 368 ? 7.68 9.43 12.984 1 98.94 368 ALA B CA 1
ATOM 6016 C C . ALA B 1 368 ? 6.852 8.984 14.195 1 98.94 368 ALA B C 1
ATOM 6018 O O . ALA B 1 368 ? 6.863 7.809 14.555 1 98.94 368 ALA B O 1
ATOM 6019 N N . THR B 1 369 ? 6.156 9.906 14.773 1 98.88 369 THR B N 1
ATOM 6020 C CA . THR B 1 369 ? 5.375 9.641 15.977 1 98.88 369 THR B CA 1
ATOM 6021 C C . THR B 1 369 ? 4.195 8.719 15.664 1 98.88 369 THR B C 1
ATOM 6023 O O . THR B 1 369 ? 3.898 7.805 16.438 1 98.88 369 THR B O 1
ATOM 6026 N N . ILE B 1 370 ? 3.549 8.953 14.555 1 98.75 370 ILE B N 1
ATOM 6027 C CA . ILE B 1 370 ? 2.43 8.109 14.156 1 98.75 370 ILE B CA 1
ATOM 6028 C C . ILE B 1 370 ? 2.928 6.695 13.859 1 98.75 370 ILE B C 1
ATOM 6030 O O . ILE B 1 370 ? 2.295 5.711 14.25 1 98.75 370 ILE B O 1
ATOM 6034 N N . ALA B 1 371 ? 4.059 6.609 13.188 1 98.94 371 ALA B N 1
ATOM 6035 C CA . ALA B 1 371 ? 4.621 5.293 12.891 1 98.94 371 ALA B CA 1
ATOM 6036 C C . ALA B 1 371 ? 4.914 4.523 14.18 1 98.94 371 ALA B C 1
ATOM 6038 O O . ALA B 1 371 ? 4.629 3.326 14.266 1 98.94 371 ALA B O 1
ATOM 6039 N N . TYR B 1 372 ? 5.465 5.215 15.133 1 98.88 372 TYR B N 1
ATOM 6040 C CA . TYR B 1 372 ? 5.742 4.598 16.422 1 98.88 372 TYR B CA 1
ATOM 6041 C C . TYR B 1 372 ? 4.457 4.125 17.094 1 98.88 372 TYR B C 1
ATOM 6043 O O . TYR B 1 372 ? 4.414 3.045 17.688 1 98.88 372 TYR B O 1
ATOM 6051 N N . SER B 1 373 ? 3.473 4.891 16.969 1 98.44 373 SER B N 1
ATOM 6052 C CA . SER B 1 373 ? 2.172 4.508 17.516 1 98.44 373 SER B CA 1
ATOM 6053 C C . SER B 1 373 ? 1.612 3.285 16.797 1 98.44 373 SER B C 1
ATOM 6055 O O . SER B 1 373 ? 1.017 2.408 17.422 1 98.44 373 SER B O 1
ATOM 6057 N N . THR B 1 374 ? 1.798 3.23 15.5 1 98.69 374 THR B N 1
ATOM 6058 C CA . THR B 1 374 ? 1.3 2.123 14.695 1 98.69 374 THR B CA 1
ATOM 6059 C C . THR B 1 374 ? 1.891 0.798 15.172 1 98.69 374 THR B C 1
ATOM 6061 O O . THR B 1 374 ? 1.157 -0.163 15.414 1 98.69 374 THR B O 1
ATOM 6064 N N . ILE B 1 375 ? 3.195 0.75 15.344 1 98.38 375 ILE B N 1
ATOM 6065 C CA . ILE B 1 375 ? 3.84 -0.517 15.664 1 98.38 375 ILE B CA 1
ATOM 6066 C C . ILE B 1 375 ? 3.516 -0.904 17.109 1 98.38 375 ILE B C 1
ATOM 6068 O O . ILE B 1 375 ? 3.777 -2.033 17.531 1 98.38 375 ILE B O 1
ATOM 6072 N N . HIS B 1 376 ? 2.885 0.008 17.859 1 98.06 376 HIS B N 1
ATOM 6073 C CA . HIS B 1 376 ? 2.455 -0.284 19.219 1 98.06 376 HIS B CA 1
ATOM 6074 C C . HIS B 1 376 ? 0.937 -0.378 19.312 1 98.06 376 HIS B C 1
ATOM 6076 O O . HIS B 1 376 ? 0.376 -0.392 20.422 1 98.06 376 HIS B O 1
ATOM 6082 N N . CYS B 1 377 ? 0.237 -0.315 18.219 1 97.56 377 CYS B N 1
ATOM 6083 C CA . CYS B 1 377 ? -1.202 -0.51 18.094 1 97.56 377 CYS B CA 1
ATOM 6084 C C . CYS B 1 377 ? -1.97 0.623 18.766 1 97.56 377 CYS B C 1
ATOM 6086 O O . CYS B 1 377 ? -3.029 0.398 19.344 1 97.56 377 CYS B O 1
ATOM 6088 N N . VAL B 1 378 ? -1.396 1.806 18.781 1 97.31 378 VAL B N 1
ATOM 6089 C CA . VAL B 1 378 ? -2.045 3.012 19.281 1 97.31 378 VAL B CA 1
ATOM 6090 C C . VAL B 1 378 ? -2.691 3.77 18.125 1 97.31 378 VAL B C 1
ATOM 6092 O O . VAL B 1 378 ? -2.059 3.998 17.094 1 97.31 378 VAL B O 1
ATOM 6095 N N . PRO B 1 379 ? -3.957 4.184 18.234 1 96.25 379 PRO B N 1
ATOM 6096 C CA . PRO B 1 379 ? -4.586 4.934 17.141 1 96.25 379 PRO B CA 1
ATOM 6097 C C . PRO B 1 379 ? -3.938 6.293 16.906 1 96.25 379 PRO B C 1
ATOM 6099 O O . PRO B 1 379 ? -3.678 7.031 17.859 1 96.25 379 PRO B O 1
ATOM 6102 N N . GLY B 1 380 ? -3.723 6.602 15.672 1 95.81 380 GLY B N 1
ATOM 6103 C CA . GLY B 1 380 ? -3.029 7.832 15.328 1 95.81 380 GLY B CA 1
ATOM 6104 C C . GLY B 1 380 ? -3.955 8.906 14.797 1 95.81 380 GLY B C 1
ATOM 6105 O O . GLY B 1 380 ? -3.502 9.984 14.398 1 95.81 380 GLY B O 1
ATOM 6106 N N . ASN B 1 381 ? -5.289 8.68 14.758 1 94.31 381 ASN B N 1
ATOM 6107 C CA . ASN B 1 381 ? -6.234 9.695 14.312 1 94.31 381 ASN B CA 1
ATOM 6108 C C . ASN B 1 381 ? -7 10.305 15.484 1 94.31 381 ASN B C 1
ATOM 6110 O O . ASN B 1 381 ? -6.953 9.781 16.594 1 94.31 381 ASN B O 1
ATOM 6114 N N . ILE B 1 382 ? -7.527 11.43 15.227 1 94 382 ILE B N 1
ATOM 6115 C CA . ILE B 1 382 ? -8.414 12.125 16.156 1 94 382 ILE B CA 1
ATOM 6116 C C . ILE B 1 382 ? -9.789 12.312 15.523 1 94 382 ILE B C 1
ATOM 6118 O O . ILE B 1 382 ? -10.047 13.344 14.891 1 94 382 ILE B O 1
ATOM 6122 N N . PRO B 1 383 ? -10.68 11.445 15.75 1 92.5 383 PRO B N 1
ATOM 6123 C CA . PRO B 1 383 ? -12 11.5 15.125 1 92.5 383 PRO B CA 1
ATOM 6124 C C . PRO B 1 383 ? -12.695 12.844 15.328 1 92.5 383 PRO B C 1
ATOM 6126 O O . PRO B 1 383 ? -13.305 13.375 14.398 1 92.5 383 PRO B O 1
ATOM 6129 N N . ALA B 1 384 ? -12.531 13.422 16.469 1 90.94 384 ALA B N 1
ATOM 6130 C CA . ALA B 1 384 ? -13.172 14.703 16.766 1 90.94 384 ALA B CA 1
ATOM 6131 C C . ALA B 1 384 ? -12.68 15.797 15.82 1 90.94 384 ALA B C 1
ATOM 6133 O O . ALA B 1 384 ? -13.414 16.734 15.5 1 90.94 384 ALA B O 1
ATOM 6134 N N . ALA B 1 385 ? -11.492 15.625 15.328 1 87.94 385 ALA B N 1
ATOM 6135 C CA . ALA B 1 385 ? -10.883 16.641 14.469 1 87.94 385 ALA B CA 1
ATOM 6136 C C . ALA B 1 385 ? -11.094 16.297 12.992 1 87.94 385 ALA B C 1
ATOM 6138 O O . ALA B 1 385 ? -11.219 17.188 12.156 1 87.94 385 ALA B O 1
ATOM 6139 N N . GLY B 1 386 ? -11.102 15.031 12.703 1 86.75 386 GLY B N 1
ATOM 6140 C CA . GLY B 1 386 ? -11.125 14.625 11.305 1 86.75 386 GLY B CA 1
ATOM 6141 C C . GLY B 1 386 ? -12.461 14.055 10.867 1 86.75 386 GLY B C 1
ATOM 6142 O O . GLY B 1 386 ? -12.664 13.773 9.688 1 86.75 386 GLY B O 1
ATOM 6143 N N . HIS B 1 387 ? -13.336 13.758 11.805 1 88.5 387 HIS B N 1
ATOM 6144 C CA . HIS B 1 387 ? -14.727 13.367 11.578 1 88.5 387 HIS B CA 1
ATOM 6145 C C . HIS B 1 387 ? -14.844 11.875 11.312 1 88.5 387 HIS B C 1
ATOM 6147 O O . HIS B 1 387 ? -15.906 11.391 10.898 1 88.5 387 HIS B O 1
ATOM 6153 N N . ALA B 1 388 ? -13.789 11.148 11.469 1 92.31 388 ALA B N 1
ATOM 6154 C CA . ALA B 1 388 ? -13.922 9.695 11.414 1 92.31 388 ALA B CA 1
ATOM 6155 C C . ALA B 1 388 ? -14.906 9.195 12.477 1 92.31 388 ALA B C 1
ATOM 6157 O O . ALA B 1 388 ? -15.023 9.797 13.547 1 92.31 388 ALA B O 1
ATOM 6158 N N . SER B 1 389 ? -15.586 8.133 12.188 1 93.25 389 SER B N 1
ATOM 6159 C CA . SER B 1 389 ? -16.562 7.609 13.125 1 93.25 389 SER B CA 1
ATOM 6160 C C . SER B 1 389 ? -15.898 6.812 14.242 1 93.25 389 SER B C 1
ATOM 6162 O O . SER B 1 389 ? -16.516 6.5 15.258 1 93.25 389 SER B O 1
ATOM 6164 N N . GLN B 1 390 ? -14.617 6.504 14.094 1 93.69 390 GLN B N 1
ATOM 6165 C CA . GLN B 1 390 ? -13.922 5.719 15.109 1 93.69 390 GLN B CA 1
ATOM 6166 C C . GLN B 1 390 ? -12.414 5.945 15.031 1 93.69 390 GLN B C 1
ATOM 6168 O O . GLN B 1 390 ? -11.914 6.504 14.047 1 93.69 390 GLN B O 1
ATOM 6173 N N . TYR B 1 391 ? -11.727 5.543 16.094 1 95.12 391 TYR B N 1
ATOM 6174 C CA . TYR B 1 391 ? -10.273 5.535 16.109 1 95.12 391 TYR B CA 1
ATOM 6175 C C . TYR B 1 391 ? -9.711 4.441 15.219 1 95.12 391 TYR B C 1
ATOM 6177 O O . TYR B 1 391 ? -10.383 3.439 14.961 1 95.12 391 TYR B O 1
ATOM 6185 N N . ALA B 1 392 ? -8.484 4.672 14.75 1 96.69 392 ALA B N 1
ATOM 6186 C CA . ALA B 1 392 ? -7.859 3.707 13.852 1 96.69 392 ALA B CA 1
ATOM 6187 C C . ALA B 1 392 ? -6.344 3.693 14.023 1 96.69 392 ALA B C 1
ATOM 6189 O O . ALA B 1 392 ? -5.727 4.742 14.234 1 96.69 392 ALA B O 1
ATOM 6190 N N . ILE B 1 393 ? -5.754 2.479 14.008 1 98.06 393 ILE B N 1
ATOM 6191 C CA . ILE B 1 393 ? -4.309 2.354 13.844 1 98.06 393 ILE B CA 1
ATOM 6192 C C . ILE B 1 393 ? -3.918 2.703 12.406 1 98.06 393 ILE B C 1
ATOM 6194 O O . ILE B 1 393 ? -4.312 2.016 11.469 1 98.06 393 ILE B O 1
ATOM 6198 N N . LEU B 1 394 ? -3.186 3.777 12.266 1 98.25 394 LEU B N 1
ATOM 6199 C CA . LEU B 1 394 ? -2.934 4.328 10.938 1 98.25 394 LEU B CA 1
ATOM 6200 C C . LEU B 1 394 ? -1.715 3.67 10.297 1 98.25 394 LEU B C 1
ATOM 6202 O O . LEU B 1 394 ? -0.795 3.244 11 1 98.25 394 LEU B O 1
ATOM 6206 N N . GLY B 1 395 ? -1.741 3.543 8.945 1 98.44 395 GLY B N 1
ATOM 6207 C CA . GLY B 1 395 ? -0.559 3.193 8.172 1 98.44 395 GLY B CA 1
ATOM 6208 C C . GLY B 1 395 ? -0.467 1.711 7.863 1 98.44 395 GLY B C 1
ATOM 6209 O O . GLY B 1 395 ? -1.272 0.917 8.352 1 98.44 395 GLY B O 1
ATOM 6210 N N . LYS B 1 396 ? 0.458 1.36 6.98 1 98.31 396 LYS B N 1
ATOM 6211 C CA . LYS B 1 396 ? 0.831 0.008 6.578 1 98.31 396 LYS B CA 1
ATOM 6212 C C . LYS B 1 396 ? 2.303 -0.268 6.875 1 98.31 396 LYS B C 1
ATOM 6214 O O . LYS B 1 396 ? 3.162 0.579 6.625 1 98.31 396 LYS B O 1
ATOM 6219 N N . ILE B 1 397 ? 2.58 -1.426 7.383 1 98.94 397 ILE B N 1
ATOM 6220 C CA . ILE B 1 397 ? 3.922 -1.772 7.84 1 98.94 397 ILE B CA 1
ATOM 6221 C C . ILE B 1 397 ? 4.59 -2.695 6.828 1 98.94 397 ILE B C 1
ATOM 6223 O O . ILE B 1 397 ? 4.016 -3.707 6.422 1 98.94 397 ILE B O 1
ATOM 6227 N N . ALA B 1 398 ? 5.711 -2.357 6.359 1 98.88 398 ALA B N 1
ATOM 6228 C CA . ALA B 1 398 ? 6.621 -3.309 5.727 1 98.88 398 ALA B CA 1
ATOM 6229 C C . ALA B 1 398 ? 7.789 -3.648 6.648 1 98.88 398 ALA B C 1
ATOM 6231 O O . ALA B 1 398 ? 8.469 -2.752 7.156 1 98.88 398 ALA B O 1
ATOM 6232 N N . VAL B 1 399 ? 8.031 -4.898 6.828 1 98.44 399 VAL B N 1
ATOM 6233 C CA . VAL B 1 399 ? 9.062 -5.383 7.734 1 98.44 399 VAL B CA 1
ATOM 6234 C C . VAL B 1 399 ? 10.414 -5.387 7.023 1 98.44 399 VAL B C 1
ATOM 6236 O O . VAL B 1 399 ? 10.516 -5.828 5.875 1 98.44 399 VAL B O 1
ATOM 6239 N N . ALA B 1 400 ? 11.383 -4.93 7.719 1 97.88 400 ALA B N 1
ATOM 6240 C CA . ALA B 1 400 ? 12.727 -4.793 7.156 1 97.88 400 ALA B CA 1
ATOM 6241 C C . ALA B 1 400 ? 13.406 -6.152 7.023 1 97.88 400 ALA B C 1
ATOM 6243 O O . ALA B 1 400 ? 13.133 -7.07 7.805 1 97.88 400 ALA B O 1
ATOM 6244 N N . PRO B 1 401 ? 14.336 -6.25 6.098 1 96.44 401 PRO B N 1
ATOM 6245 C CA . PRO B 1 401 ? 15.07 -7.5 5.891 1 96.44 401 PRO B CA 1
ATOM 6246 C C . PRO B 1 401 ? 15.852 -7.934 7.129 1 96.44 401 PRO B C 1
ATOM 6248 O O . PRO B 1 401 ? 16.094 -9.125 7.328 1 96.44 401 PRO B O 1
ATOM 6251 N N . ARG B 1 402 ? 16.234 -7.066 7.992 1 95.88 402 ARG B N 1
ATOM 6252 C CA . ARG B 1 402 ? 17.031 -7.375 9.172 1 95.88 402 ARG B CA 1
ATOM 6253 C C . ARG B 1 402 ? 16.297 -8.359 10.086 1 95.88 402 ARG B C 1
ATOM 6255 O O . ARG B 1 402 ? 16.906 -9.008 10.93 1 95.88 402 ARG B O 1
ATOM 6262 N N . HIS B 1 403 ? 15.016 -8.453 9.922 1 96.75 403 HIS B N 1
ATOM 6263 C CA . HIS B 1 403 ? 14.219 -9.297 10.812 1 96.75 403 HIS B CA 1
ATOM 6264 C C . HIS B 1 403 ? 14.07 -10.703 10.258 1 96.75 403 HIS B C 1
ATOM 6266 O O . HIS B 1 403 ? 13.453 -11.562 10.891 1 96.75 403 HIS B O 1
ATOM 6272 N N . ILE B 1 404 ? 14.523 -11 9.047 1 95.19 404 ILE B N 1
ATOM 6273 C CA . ILE B 1 404 ? 14.352 -12.289 8.391 1 95.19 404 ILE B CA 1
ATOM 6274 C C . ILE B 1 404 ? 14.82 -13.406 9.312 1 95.19 404 ILE B C 1
ATOM 6276 O O . ILE B 1 404 ? 15.93 -13.352 9.852 1 95.19 404 ILE B O 1
ATOM 6280 N N . LYS B 1 405 ? 13.93 -14.266 9.547 1 88.81 405 LYS B N 1
ATOM 6281 C CA . LYS B 1 405 ? 14.266 -15.484 10.281 1 88.81 405 LYS B CA 1
ATOM 6282 C C . LYS B 1 405 ? 14.508 -16.656 9.328 1 88.81 405 LYS B C 1
ATOM 6284 O O . LYS B 1 405 ? 13.945 -16.688 8.227 1 88.81 405 LYS B O 1
ATOM 6289 N N . GLY B 1 406 ? 15.297 -17.844 9.781 1 65.75 406 GLY B N 1
ATOM 6290 C CA . GLY B 1 406 ? 15.484 -19.094 9.055 1 65.75 406 GLY B CA 1
ATOM 6291 C C . GLY B 1 406 ? 16.344 -18.953 7.82 1 65.75 406 GLY B C 1
ATOM 6292 O O . GLY B 1 406 ? 16.641 -19.938 7.133 1 65.75 406 GLY B O 1
ATOM 6293 N N . GLY B 1 407 ? 16.453 -17.766 7.121 1 54.47 407 GLY B N 1
ATOM 6294 C CA . GLY B 1 407 ? 17.062 -17.719 5.805 1 54.47 407 GLY B CA 1
ATOM 6295 C C . GLY B 1 407 ? 18.578 -17.609 5.855 1 54.47 407 GLY B C 1
ATOM 6296 O O . GLY B 1 407 ? 19.125 -17.047 6.797 1 54.47 407 GLY B O 1
ATOM 6297 N N . PRO B 1 408 ? 19.094 -18.625 5.215 1 48.66 408 PRO B N 1
ATOM 6298 C CA . PRO B 1 408 ? 20.516 -18.344 5.004 1 48.66 408 PRO B CA 1
ATOM 6299 C C . PRO B 1 408 ? 20.766 -16.953 4.43 1 48.66 408 PRO B C 1
ATOM 6301 O O . PRO B 1 408 ? 19.875 -16.375 3.791 1 48.66 408 PRO B O 1
ATOM 6304 N N . GLN B 1 409 ? 21.516 -16.078 5.035 1 45.69 409 GLN B N 1
ATOM 6305 C CA . GLN B 1 409 ? 22.062 -15.023 4.188 1 45.69 409 GLN B CA 1
ATOM 6306 C C . GLN B 1 409 ? 22.422 -15.57 2.809 1 45.69 409 GLN B C 1
ATOM 6308 O O . GLN B 1 409 ? 22.922 -16.703 2.691 1 45.69 409 GLN B O 1
ATOM 6313 N N . LEU B 1 410 ? 21.609 -15.297 1.776 1 41.31 410 LEU B N 1
ATOM 6314 C CA . LEU B 1 410 ? 22.203 -15.656 0.491 1 41.31 410 LEU B CA 1
ATOM 6315 C C . LEU B 1 410 ? 23.719 -15.523 0.53 1 41.31 410 LEU B C 1
ATOM 6317 O O . LEU B 1 410 ? 24.25 -14.602 1.157 1 41.31 410 LEU B O 1
#

Sequence (820 aa):
MDLIMGMNSGSSFDGIDVILAETEMAEDGFPKAPRFICGGSYEWPKEVADIVQDAFVNKVDMVGLNRLNYLCGAVFAEKAAQFMKENNIDSRNIKVLGLDTQTIYQEQPNHAAIAKMTKEEKDDWVGRWLSGNYPCGTQMGDTSVIANLVDIDTVTHFRPADHTSGGAAAPLMPYLDYILFRDKPGYTMTLNIGGIANLHVANADRRRMFGFDTGPGNIISNYMCKVLFGLEYDKDGAIAVSGKVNDELMDYFMQHPFWDRPVPRSGWSQDYSEEYIKATIQKFSALPKEDLLATACAFTGEAVARSMKENVPEEIIKSTDKLYASGGGVKNPQIMKEIQKRVPGNIKVTTSAEIGIPPEYKEAIKFATIAYSTIHCVPGNIPAAGHASQYAILGKIAVAPRHIKGGPQLMDLIMGMNSGSSFDGIDVILAETEMAEDGFPKAPRFICGGSYEWPKEVADIVQDAFVNKVDMVGLNRLNYLCGAVFAEKAAQFMKENNIDSRNIKVLGLDTQTIYQEQPNHAAIAKMTKEEKDDWVGRWLSGNYPCGTQMGDTSVIANLVDIDTVTHFRPADHTSGGAAAPLMPYLDYILFRDKPGYTMTLNIGGIANLHVANADRRRMFGFDTGPGNIISNYMCKVLFGLEYDKDGAIAVSGKVNDELMDYFMQHPFWDRPVPRSGWSQDYSEEYIKATIQKFSALPKEDLLATACAFTGEAVARSMKENVPEEIIKSTDKLYASGGGVKNPQIMKEIQKRVPGNIKVTTSAEIGIPPEYKEAIKFATIAYSTIHCVPGNIPAAGHASQYAILGKIAVAPRHIKGGPQL

pLDDT: mean 93.85, std 7.68, range [41.31, 98.94]

InterPro domains:
  IPR005338 Anhydro-N-acetylmuramic acid kinase [PF03702] (4-109)
  IPR005338 Anhydro-N-acetylmuramic acid kinase [PF03702] (130-398)
  IPR005338 Anhydro-N-acetylmuramic acid kinase [PTHR30605] (2-400)
  IPR043129 ATPase, nucleotide binding domain [SSF53067] (168-352)